Protein AF-0000000071638349 (afdb_homodimer)

Foldseek 3Di:
DPPDFAAEEEEEFDLFLLTLALSVLVLLVVQVVPYQYEYEAAPLLVVLLVVLVVVVPDPPDPDDQQVLVVVVVGRYHYYYWHLQDDSPDDCQQVVLVSLVSLQPPNVVRVLVVLVVQQVDPVVHHAAYEYELQSLCQLVSCVVSVHAYEYEYSFDLVLVQCLLVVVVCVVVQCAQHPVNDQDWDCPRFLDRIDTSLLHFFLRNDNDCPGSVNVSSNSSNVSSLSHQEYEYAAFCVLRVGSQVRVCVRHHYFDQDDSHFDPLPPDDGSGRSDSHHADDCVVLLVVADFLQEEEEEEGDRDADALVQVQQLLLLVLVLLTAYEHQAAQCNHHPVGGDDHDPCSVVRCPSRYHYHNHHDVSNVLLRRNHNAYEYLQRRVNVLSCLQNLHAYAHNHDGGNSSNSCCSCCPNLNLYHYQDPDPPRGSNSSSVVVNQSSDPVNPPVNSVSSVVSNVSNVQLPDDVHRSVVSVVVVVVVSVVVSVVSD/DPPDFAAEEEEEFDLFLLTLALSVLVLLVVQVVPYQYEYEAAPLLVVLLVVLVPVPPDPPDPDDQQVLVVVVPGRYHYYYWHLQDDSPDDCQQVVLVSLVSLQPPNVVRVLVVLVVQQVDPVVHHAAYEYELQSLCQLVSCVVSVHAYEYEYSFDLVLVQCLLVVVVCVVVQCAQHPVNDQDWDCPRFLDRIDTSLLHFFLRNDNDCPGSSNVSSNSSNVSVLSHQEYEYAAFCVLRVGSQVRVCVRHHYFDQDDSHFDPLPPDDGSGRSDSHHADDCPVLLVVADFLQEEEEEEGDRDADALVQVQLLLLLVLVLLTAYEHQAAQCNHHPVGGDDHDPCSVVRCPSRYHYHNHHDVLNVLLRRNHNAYEYLQRRVVVLSCLQNLHAYAHNHDGGNSSNSCCSCCPNLNLYHYQDPDPPRGSNSSSVVVNQSSDPVNPPVNSVSSVVSNVSNVQLPDDVHRSVVSVVVVVVVSVVVSVVSD

Solvent-accessible surface area (backbone atoms only — not comparable to full-atom values): 50789 Å² total; per-residue (Å²): 128,86,77,75,72,54,55,17,35,40,37,43,43,53,92,42,66,81,40,33,43,41,45,52,33,45,50,53,54,45,21,73,72,54,26,35,31,39,38,36,37,36,47,57,47,49,49,30,31,47,54,31,59,27,86,72,54,78,92,83,58,90,78,63,64,43,53,51,36,37,73,73,70,34,47,54,42,83,47,70,40,60,53,30,61,50,81,83,57,59,52,77,76,38,41,66,46,42,48,50,19,47,66,47,24,18,52,55,39,49,49,53,51,52,52,53,39,60,74,64,41,81,61,51,66,46,30,37,35,31,42,50,77,65,52,51,62,54,63,52,18,57,74,69,74,30,48,31,32,30,34,35,72,46,54,55,62,60,50,47,52,45,60,42,40,64,58,35,34,77,70,23,49,25,86,38,93,75,54,53,74,62,74,44,62,79,53,75,44,43,79,66,48,47,52,85,37,38,37,44,74,54,63,43,86,72,61,84,44,60,66,44,50,47,52,54,38,19,26,56,42,62,73,60,38,65,30,34,42,29,45,28,47,51,86,82,45,44,50,30,46,53,45,46,43,74,77,38,55,60,31,35,46,13,79,60,58,61,78,39,85,58,100,55,76,75,46,52,84,58,51,57,55,54,61,49,84,59,60,74,66,44,68,77,44,57,74,33,48,25,35,38,34,41,56,78,90,73,67,52,41,60,60,70,57,53,51,23,46,53,50,3,48,61,69,46,70,55,30,32,39,36,44,54,41,53,43,39,48,28,78,87,47,69,61,75,79,63,88,64,47,73,73,65,44,60,92,39,48,47,82,41,62,36,58,52,59,65,67,50,64,65,32,65,22,42,29,29,33,41,31,26,37,48,57,68,58,48,55,52,28,38,70,61,62,42,44,35,35,36,50,51,80,57,42,60,10,33,34,42,38,41,44,34,39,70,70,58,35,40,34,40,70,51,64,89,56,92,75,76,42,31,65,48,38,16,50,46,49,47,47,59,52,33,92,74,37,52,65,60,38,54,49,34,32,52,54,54,26,48,53,55,52,47,20,70,33,93,81,8,58,16,49,47,32,47,54,48,47,53,53,51,49,53,53,53,54,58,66,76,97,128,85,77,75,73,52,53,17,35,39,37,43,44,54,90,41,66,79,40,35,42,41,46,52,34,46,50,52,53,45,21,73,71,53,25,35,31,39,39,36,38,38,48,57,44,49,50,30,31,48,55,31,61,26,87,74,55,78,93,85,60,88,79,63,62,43,52,51,36,37,73,71,69,34,48,54,41,82,46,70,40,59,54,30,60,52,81,84,57,60,51,77,76,38,40,66,45,40,48,50,20,47,67,47,24,19,52,56,37,49,48,53,52,51,52,53,39,60,76,64,42,81,60,51,65,46,30,36,34,30,44,50,78,64,54,52,62,54,60,54,19,57,75,68,72,29,48,31,32,30,34,38,72,48,53,52,64,59,51,49,52,45,61,44,41,62,59,35,33,77,71,22,50,25,88,39,92,75,56,52,74,61,74,44,62,79,53,76,45,42,78,68,48,47,52,86,38,38,36,44,74,54,62,44,85,74,62,85,44,60,65,44,50,48,50,54,38,18,27,56,43,62,75,61,38,66,32,33,42,28,44,27,47,52,86,82,44,46,50,31,46,53,45,46,42,74,76,37,55,62,31,35,45,11,77,59,57,62,78,38,87,57,99,54,77,76,46,50,83,59,49,56,54,54,61,48,85,60,61,73,66,44,69,75,46,56,74,34,48,25,34,39,35,42,58,76,91,71,66,52,40,59,61,69,58,54,50,23,47,53,50,4,47,60,70,46,69,56,30,31,39,35,44,55,42,52,44,38,48,27,78,88,48,71,59,75,80,62,89,63,48,75,73,67,44,60,93,38,48,47,82,40,61,37,58,53,60,65,68,51,64,64,34,65,24,43,29,27,34,39,30,26,35,47,57,68,58,48,54,51,28,39,70,61,61,41,43,35,36,37,50,52,79,58,44,60,9,33,33,42,40,42,43,34,39,70,69,59,36,41,34,40,71,50,63,89,55,91,75,74,42,30,65,49,39,16,49,48,50,46,47,60,53,33,92,74,36,55,65,61,40,53,51,34,34,51,53,54,26,49,52,55,52,48,21,68,34,93,81,9,60,15,50,46,31,48,53,48,47,54,53,52,49,52,53,52,53,58,65,76,100

Nearest PDB structures (foldseek):
  7zf0-assembly1_A  TM=8.730E-01  e=9.556E-35  Sorghum bicolor
  8i90-assembly2_B  TM=8.788E-01  e=9.556E-35  Nemophila menziesii
  8ind-assembly1_A  TM=8.800E-01  e=4.286E-34  Catharanthus roseus
  8in7-assembly1_A  TM=8.607E-01  e=5.311E-34  Catharanthus roseus
  8inp-assembly1_A  TM=8.626E-01  e=1.132E-30  Iris domestica

Radius of gyration: 33.64 Å; Cα contacts (8 Å, |Δi|>4): 1765; chains: 2; bounding box: 80×102×73 Å

pLDDT: mean 92.4, std 10.19, range [30.52, 98.81]

Structure (mmCIF, N/CA/C/O backbone):
data_AF-0000000071638349-model_v1
#
loop_
_entity.id
_entity.type
_entity.pdbx_description
1 polymer Glycosyltransferase
#
loop_
_atom_site.group_PDB
_atom_site.id
_atom_site.type_symbol
_atom_site.label_atom_id
_atom_site.label_alt_id
_atom_site.label_comp_id
_atom_site.label_asym_id
_atom_site.label_entity_id
_atom_site.label_seq_id
_atom_site.pdbx_PDB_ins_code
_atom_site.Cartn_x
_atom_site.Cartn_y
_atom_site.Cartn_z
_atom_site.occupancy
_atom_site.B_iso_or_equiv
_atom_site.auth_seq_id
_atom_site.auth_comp_id
_atom_site.auth_asym_id
_atom_site.auth_atom_id
_atom_site.pdbx_PDB_model_num
ATOM 1 N N . MET A 1 1 ? -36.312 3.592 33.938 1 31.17 1 MET A N 1
ATOM 2 C CA . MET A 1 1 ? -35.875 4.66 33.031 1 31.17 1 MET A CA 1
ATOM 3 C C . MET A 1 1 ? -34.719 4.191 32.156 1 31.17 1 MET A C 1
ATOM 5 O O . MET A 1 1 ? -33.656 3.795 32.656 1 31.17 1 MET A O 1
ATOM 9 N N . THR A 1 2 ? -34.812 3.586 31.094 1 42.66 2 THR A N 1
ATOM 10 C CA . THR A 1 2 ? -33.844 2.84 30.281 1 42.66 2 THR A CA 1
ATOM 11 C C . THR A 1 2 ? -32.594 3.678 30.016 1 42.66 2 THR A C 1
ATOM 13 O O . THR A 1 2 ? -32.688 4.723 29.359 1 42.66 2 THR A O 1
ATOM 16 N N . THR A 1 3 ? -31.656 3.752 30.797 1 51.25 3 THR A N 1
ATOM 17 C CA . THR A 1 3 ? -30.453 4.578 30.781 1 51.25 3 THR A CA 1
ATOM 18 C C . THR A 1 3 ? -29.75 4.48 29.438 1 51.25 3 THR A C 1
ATOM 20 O O . THR A 1 3 ? -29.344 3.393 29.016 1 51.25 3 THR A O 1
ATOM 23 N N . GLN A 1 4 ? -29.984 5.379 28.641 1 70.31 4 GLN A N 1
ATOM 24 C CA . GLN A 1 4 ? -29.469 5.422 27.281 1 70.31 4 GLN A CA 1
ATOM 25 C C . GLN A 1 4 ? -27.938 5.34 27.266 1 70.31 4 GLN A C 1
ATOM 27 O O . GLN A 1 4 ? -27.266 6.09 27.969 1 70.31 4 GLN A O 1
ATOM 32 N N . LYS A 1 5 ? -27.344 4.379 26.797 1 82.81 5 LYS A N 1
ATOM 33 C CA . LYS A 1 5 ? -25.906 4.176 26.672 1 82.81 5 LYS A CA 1
ATOM 34 C C . LYS A 1 5 ? -25.234 5.379 26.016 1 82.81 5 LYS A C 1
ATOM 36 O O . LYS A 1 5 ? -25.797 5.992 25.109 1 82.81 5 LYS A O 1
ATOM 41 N N . PRO A 1 6 ? -24.109 5.785 26.578 1 93.44 6 PRO A N 1
ATOM 42 C CA . PRO A 1 6 ? -23.344 6.879 25.953 1 93.44 6 PRO A CA 1
ATOM 43 C C . PRO A 1 6 ? -23 6.598 24.484 1 93.44 6 PRO A C 1
ATOM 45 O O . PRO A 1 6 ? -22.875 5.438 24.094 1 93.44 6 PRO A O 1
ATOM 48 N N . LEU A 1 7 ? -23.047 7.727 23.781 1 96.5 7 LEU A N 1
ATOM 49 C CA . LEU A 1 7 ? -22.531 7.602 22.406 1 96.5 7 LEU A CA 1
ATOM 50 C C . LEU A 1 7 ? -21.062 7.18 22.422 1 96.5 7 LEU A C 1
ATOM 52 O O . LEU A 1 7 ? -20.297 7.586 23.297 1 96.5 7 LEU A O 1
ATOM 56 N N . HIS A 1 8 ? -20.656 6.312 21.516 1 98.38 8 HIS A N 1
ATOM 57 C CA . HIS A 1 8 ? -19.281 5.824 21.391 1 98.38 8 HIS A CA 1
ATOM 58 C C . HIS A 1 8 ? -18.703 6.145 20.031 1 98.38 8 HIS A C 1
ATOM 60 O O . HIS A 1 8 ? -19.125 5.578 19.016 1 98.38 8 HIS A O 1
ATOM 66 N N . ALA A 1 9 ? -17.719 7.051 20.031 1 98.62 9 ALA A N 1
ATOM 67 C CA . ALA A 1 9 ? -17.094 7.473 18.781 1 98.62 9 ALA A CA 1
ATOM 68 C C . ALA A 1 9 ? -15.688 6.883 18.672 1 98.62 9 ALA A C 1
ATOM 70 O O . ALA A 1 9 ? -14.914 6.883 19.625 1 98.62 9 ALA A O 1
ATOM 71 N N . VAL A 1 10 ? -15.398 6.297 17.531 1 98.81 10 VAL A N 1
ATOM 72 C CA . VAL A 1 10 ? -14.016 5.996 17.188 1 98.81 10 VAL A CA 1
ATOM 73 C C . VAL A 1 10 ? -13.422 7.137 16.375 1 98.81 10 VAL A C 1
ATOM 75 O O . VAL A 1 10 ? -14.008 7.555 15.367 1 98.81 10 VAL A O 1
ATOM 78 N N . VAL A 1 11 ? -12.289 7.672 16.797 1 98.75 11 VAL A N 1
ATOM 79 C CA . VAL A 1 11 ? -11.719 8.883 16.219 1 98.75 11 VAL A CA 1
ATOM 80 C C . VAL A 1 11 ? -10.367 8.562 15.586 1 98.75 11 VAL A C 1
ATOM 82 O O . VAL A 1 11 ? -9.477 8.023 16.25 1 98.75 11 VAL A O 1
ATOM 85 N N . PHE A 1 12 ? -10.234 8.898 14.305 1 98.31 12 PHE A N 1
ATOM 86 C CA . PHE A 1 12 ? -8.984 8.664 13.586 1 98.31 12 PHE A CA 1
ATOM 87 C C . PHE A 1 12 ? -8.328 9.984 13.203 1 98.31 12 PHE A C 1
ATOM 89 O O . PHE A 1 12 ? -9.008 10.922 12.773 1 98.31 12 PHE A O 1
ATOM 96 N N . THR A 1 13 ? -7.008 10.039 13.297 1 97 13 THR A N 1
ATOM 97 C CA . THR A 1 13 ? -6.277 11.242 12.898 1 97 13 THR A CA 1
ATOM 98 C C . THR A 1 13 ? -5.168 10.898 11.906 1 97 13 THR A C 1
ATOM 100 O O . THR A 1 13 ? -4.648 9.781 11.914 1 97 13 THR A O 1
ATOM 103 N N . LEU A 1 14 ? -4.848 11.875 11.07 1 95.06 14 LEU A N 1
ATOM 104 C CA . LEU A 1 14 ? -3.715 11.742 10.164 1 95.06 14 LEU A CA 1
ATOM 105 C C . LEU A 1 14 ? -2.395 11.836 10.922 1 95.06 14 LEU A C 1
ATOM 107 O O . LEU A 1 14 ? -2.348 12.375 12.031 1 95.06 14 LEU A O 1
ATOM 111 N N . SER A 1 15 ? -1.363 11.336 10.266 1 92.19 15 SER A N 1
ATOM 112 C CA . SER A 1 15 ? -0.053 11.305 10.906 1 92.19 15 SER A CA 1
ATOM 113 C C . SER A 1 15 ? 0.738 12.578 10.602 1 92.19 15 SER A C 1
ATOM 115 O O . SER A 1 15 ? 1.887 12.508 10.156 1 92.19 15 SER A O 1
ATOM 117 N N . LEU A 1 16 ? 0.143 13.695 10.789 1 93.69 16 LEU A N 1
ATOM 118 C CA . LEU A 1 16 ? 0.745 15.023 10.672 1 93.69 16 LEU A CA 1
ATOM 119 C C . LEU A 1 16 ? 0.463 15.859 11.906 1 93.69 16 LEU A C 1
ATOM 121 O O . LEU A 1 16 ? -0.664 15.875 12.414 1 93.69 16 LEU A O 1
ATOM 125 N N . GLN A 1 17 ? 1.464 16.547 12.352 1 93.44 17 GLN A N 1
ATOM 126 C CA . GLN A 1 17 ? 1.374 17.312 13.594 1 93.44 17 GLN A CA 1
ATOM 127 C C . GLN A 1 17 ? 0.143 18.219 13.594 1 93.44 17 GLN A C 1
ATOM 129 O O . GLN A 1 17 ? -0.57 18.297 14.594 1 93.44 17 GLN A O 1
ATOM 134 N N . GLY A 1 18 ? -0.091 18.844 12.453 1 94 18 GLY A N 1
ATOM 135 C CA . GLY A 1 18 ? -1.185 19.797 12.359 1 94 18 GLY A CA 1
ATOM 136 C C . GLY A 1 18 ? -2.553 19.156 12.438 1 94 18 GLY A C 1
ATOM 137 O O . GLY A 1 18 ? -3.551 19.828 12.711 1 94 18 GLY A O 1
ATOM 138 N N . HIS A 1 19 ? -2.674 17.859 12.25 1 95.88 19 HIS A N 1
ATOM 139 C CA . HIS A 1 19 ? -3.939 17.141 12.305 1 95.88 19 HIS A CA 1
ATOM 140 C C . HIS A 1 19 ? -4.109 16.438 13.648 1 95.88 19 HIS A C 1
ATOM 142 O O . HIS A 1 19 ? -5.23 16.297 14.148 1 95.88 19 HIS A O 1
ATOM 148 N N . VAL A 1 20 ? -3.029 16.078 14.211 1 95.94 20 VAL A N 1
ATOM 149 C CA . VAL A 1 20 ? -3.057 15.352 15.477 1 95.94 20 VAL A CA 1
ATOM 150 C C . VAL A 1 20 ? -3.578 16.266 16.578 1 95.94 20 VAL A C 1
ATOM 152 O O . VAL A 1 20 ? -4.449 15.867 17.359 1 95.94 20 VAL A O 1
ATOM 155 N N . ILE A 1 21 ? -3.096 17.453 16.609 1 94.75 21 ILE A N 1
ATOM 156 C CA . ILE A 1 21 ? -3.387 18.391 17.688 1 94.75 21 ILE A CA 1
ATOM 157 C C . ILE A 1 21 ? -4.895 18.625 17.766 1 94.75 21 ILE A C 1
ATOM 159 O O . ILE A 1 21 ? -5.523 18.312 18.781 1 94.75 21 ILE A O 1
ATOM 163 N N . PRO A 1 22 ? -5.477 19.062 16.703 1 96.62 22 PRO A N 1
ATOM 164 C CA . PRO A 1 22 ? -6.914 19.312 16.828 1 96.62 22 PRO A CA 1
ATOM 165 C C . PRO A 1 22 ? -7.723 18.031 17.031 1 96.62 22 PRO A C 1
ATOM 167 O O . PRO A 1 22 ? -8.773 18.062 17.672 1 96.62 22 PRO A O 1
ATOM 170 N N . SER A 1 23 ? -7.285 16.922 16.547 1 97.44 23 SER A N 1
ATOM 171 C CA . SER A 1 23 ? -8.016 15.672 16.703 1 97.44 23 SER A CA 1
ATOM 172 C C . SER A 1 23 ? -8.07 15.25 18.172 1 97.44 23 SER A C 1
ATOM 174 O O . SER A 1 23 ? -9.102 14.781 18.656 1 97.44 23 SER A O 1
ATOM 176 N N . ILE A 1 24 ? -6.98 15.398 18.844 1 96.5 24 ILE A N 1
ATOM 177 C CA . ILE A 1 24 ? -6.93 15.047 20.266 1 96.5 24 ILE A CA 1
ATOM 178 C C . ILE A 1 24 ? -7.832 15.984 21.062 1 96.5 24 ILE A C 1
ATOM 180 O O . ILE A 1 24 ? -8.594 15.539 21.922 1 96.5 24 ILE A O 1
ATOM 184 N N . HIS A 1 25 ? -7.805 17.234 20.75 1 95.38 25 HIS A N 1
ATOM 185 C CA . HIS A 1 25 ? -8.648 18.188 21.453 1 95.38 25 HIS A CA 1
ATOM 186 C C . HIS A 1 25 ? -10.125 17.938 21.156 1 95.38 25 HIS A C 1
ATOM 188 O O . HIS A 1 25 ? -10.977 18.156 22.031 1 95.38 25 HIS A O 1
ATOM 194 N N . LEU A 1 26 ? -10.383 17.547 19.953 1 97.25 26 LEU A N 1
ATOM 195 C CA . LEU A 1 26 ? -11.758 17.172 19.641 1 97.25 26 LEU A CA 1
ATOM 196 C C . LEU A 1 26 ? -12.211 16 20.5 1 97.25 26 LEU A C 1
ATOM 198 O O . LEU A 1 26 ? -13.32 16.016 21.031 1 97.25 26 LEU A O 1
ATOM 202 N N . ALA A 1 27 ? -11.352 15.016 20.609 1 97.19 27 ALA A N 1
ATOM 203 C CA . ALA A 1 27 ? -11.672 13.844 21.422 1 97.19 27 ALA A CA 1
ATOM 204 C C . ALA A 1 27 ? -11.977 14.242 22.859 1 97.19 27 ALA A C 1
ATOM 206 O O . ALA A 1 27 ? -12.938 13.758 23.469 1 97.19 27 ALA A O 1
ATOM 207 N N . ILE A 1 28 ? -11.172 15.094 23.406 1 95.25 28 ILE A N 1
ATOM 208 C CA . ILE A 1 28 ? -11.352 15.57 24.766 1 95.25 28 ILE A CA 1
ATOM 209 C C . ILE A 1 28 ? -12.688 16.297 24.891 1 95.25 28 ILE A C 1
ATOM 211 O O . ILE A 1 28 ? -13.438 16.078 25.844 1 95.25 28 ILE A O 1
ATOM 215 N N . LYS A 1 29 ? -12.984 17.125 23.938 1 94.69 29 LYS A N 1
ATOM 216 C CA . LYS A 1 29 ? -14.219 17.891 23.953 1 94.69 29 LYS A CA 1
ATOM 217 C C . LYS A 1 29 ? -15.445 16.984 23.875 1 94.69 29 LYS A C 1
ATOM 219 O O . LYS A 1 29 ? -16.406 17.172 24.609 1 94.69 29 LYS A O 1
ATOM 224 N N . LEU A 1 30 ? -15.398 16.016 22.984 1 97 30 LEU A N 1
ATOM 225 C CA . LEU A 1 30 ? -16.5 15.078 22.844 1 97 30 LEU A CA 1
ATOM 226 C C . LEU A 1 30 ? -16.672 14.25 24.109 1 97 30 LEU A C 1
ATOM 228 O O . LEU A 1 30 ? -17.797 14.023 24.562 1 97 30 LEU A O 1
ATOM 232 N N . ALA A 1 31 ? -15.578 13.852 24.656 1 97 31 ALA A N 1
ATOM 233 C CA . ALA A 1 31 ? -15.641 13.094 25.906 1 97 31 ALA A CA 1
ATOM 234 C C . ALA A 1 31 ? -16.25 13.93 27.016 1 97 31 ALA A C 1
ATOM 236 O O . ALA A 1 31 ? -17 13.406 27.859 1 97 31 ALA A O 1
ATOM 237 N N . SER A 1 32 ? -15.961 15.172 27.047 1 93.75 32 SER A N 1
ATOM 238 C CA . SER A 1 32 ? -16.5 16.078 28.047 1 93.75 32 SER A CA 1
ATOM 239 C C . SER A 1 32 ? -18 16.25 27.891 1 93.75 32 SER A C 1
ATOM 241 O O . SER A 1 32 ? -18.688 16.641 28.844 1 93.75 32 SER A O 1
ATOM 243 N N . LYS A 1 33 ? -18.484 15.945 26.75 1 95.12 33 LYS A N 1
ATOM 244 C CA . LYS A 1 33 ? -19.922 16.016 26.484 1 95.12 33 LYS A CA 1
ATOM 245 C C . LYS A 1 33 ? -20.594 14.672 26.734 1 95.12 33 LYS A C 1
ATOM 247 O O . LYS A 1 33 ? -21.766 14.484 26.391 1 95.12 33 LYS A O 1
ATOM 252 N N . GLY A 1 34 ? -19.812 13.703 27.203 1 95.25 34 GLY A N 1
ATOM 253 C CA . GLY A 1 34 ? -20.422 12.445 27.641 1 95.25 34 GLY A CA 1
ATOM 254 C C . GLY A 1 34 ? -20.141 11.297 26.688 1 95.25 34 GLY A C 1
ATOM 255 O O . GLY A 1 34 ? -20.641 10.188 26.891 1 95.25 34 GLY A O 1
ATOM 256 N N . PHE A 1 35 ? -19.328 11.523 25.688 1 97.62 35 PHE A N 1
ATOM 257 C CA . PHE A 1 35 ? -18.984 10.453 24.75 1 97.62 35 PHE A CA 1
ATOM 258 C C . PHE A 1 35 ? -18 9.484 25.391 1 97.62 35 PHE A C 1
ATOM 260 O O . PHE A 1 35 ? -17.125 9.883 26.156 1 97.62 35 PHE A O 1
ATOM 267 N N . THR A 1 36 ? -18.156 8.227 25.078 1 98.38 36 THR A N 1
ATOM 268 C CA . THR A 1 36 ? -17.016 7.324 25.078 1 98.38 36 THR A CA 1
ATOM 269 C C . THR A 1 36 ? -16.203 7.473 23.797 1 98.38 36 THR A C 1
ATOM 271 O O . THR A 1 36 ? -16.766 7.48 22.688 1 98.38 36 THR A O 1
ATOM 274 N N . ILE A 1 37 ? -14.922 7.625 23.969 1 98.62 37 ILE A N 1
ATOM 275 C CA . ILE A 1 37 ? -14.086 7.809 22.797 1 98.62 37 ILE A CA 1
ATOM 276 C C . ILE A 1 37 ? -13.07 6.672 22.703 1 98.62 37 ILE A C 1
ATOM 278 O O . ILE A 1 37 ? -12.445 6.301 23.688 1 98.62 37 ILE A O 1
ATOM 282 N N . THR A 1 38 ? -12.977 6.059 21.594 1 98.62 38 THR A N 1
ATOM 283 C CA . THR A 1 38 ? -11.781 5.297 21.234 1 98.62 38 THR A CA 1
ATOM 284 C C . THR A 1 38 ? -10.922 6.066 20.25 1 98.62 38 THR A C 1
ATOM 286 O O . THR A 1 38 ? -11.273 6.168 19.062 1 98.62 38 THR A O 1
ATOM 289 N N . PHE A 1 39 ? -9.891 6.629 20.766 1 98.5 39 PHE A N 1
ATOM 290 C CA . PHE A 1 39 ? -8.984 7.383 19.922 1 98.5 39 PHE A CA 1
ATOM 291 C C . PHE A 1 39 ? -7.949 6.461 19.281 1 98.5 39 PHE A C 1
ATOM 293 O O . PHE A 1 39 ? -7.312 5.664 19.969 1 98.5 39 PHE A O 1
ATOM 300 N N . VAL A 1 40 ? -7.812 6.605 17.984 1 98.06 40 VAL A N 1
ATOM 301 C CA . VAL A 1 40 ? -6.906 5.719 17.25 1 98.06 40 VAL A CA 1
ATOM 302 C C . VAL A 1 40 ? -5.801 6.539 16.594 1 98.06 40 VAL A C 1
ATOM 304 O O . VAL A 1 40 ? -6.062 7.336 15.688 1 98.06 40 VAL A O 1
ATOM 307 N N . ASN A 1 41 ? -4.578 6.332 17.031 1 97.12 41 ASN A N 1
ATOM 308 C CA . ASN A 1 41 ? -3.389 6.848 16.359 1 97.12 41 ASN A CA 1
ATOM 309 C C . ASN A 1 41 ? -2.754 5.793 15.461 1 97.12 41 ASN A C 1
ATOM 311 O O . ASN A 1 41 ? -2.93 4.594 15.68 1 97.12 41 ASN A O 1
ATOM 315 N N . THR A 1 42 ? -2.066 6.285 14.453 1 96.69 42 THR A N 1
ATOM 316 C CA . THR A 1 42 ? -1.188 5.344 13.766 1 96.69 42 THR A CA 1
ATOM 317 C C . THR A 1 42 ? -0.048 4.902 14.68 1 96.69 42 THR A C 1
ATOM 319 O O . THR A 1 42 ? 0.299 5.609 15.633 1 96.69 42 THR A O 1
ATOM 322 N N . GLU A 1 43 ? 0.506 3.809 14.398 1 96.62 43 GLU A N 1
ATOM 323 C CA . GLU A 1 43 ? 1.651 3.32 15.156 1 96.62 43 GLU A CA 1
ATOM 324 C C . GLU A 1 43 ? 2.816 4.305 15.094 1 96.62 43 GLU A C 1
ATOM 326 O O . GLU A 1 43 ? 3.547 4.473 16.078 1 96.62 43 GLU A O 1
ATOM 331 N N . VAL A 1 44 ? 2.949 4.957 14.016 1 95.5 44 VAL A N 1
ATOM 332 C CA . VAL A 1 44 ? 4.055 5.898 13.844 1 95.5 44 VAL A CA 1
ATOM 333 C C . VAL A 1 44 ? 3.818 7.133 14.711 1 95.5 44 VAL A C 1
ATOM 335 O O . VAL A 1 44 ? 4.75 7.645 15.336 1 95.5 44 VAL A O 1
ATOM 338 N N . ASN A 1 45 ? 2.572 7.617 14.711 1 95.5 45 ASN A N 1
ATOM 339 C CA . ASN A 1 45 ? 2.246 8.719 15.609 1 95.5 45 ASN A CA 1
ATOM 340 C C . ASN A 1 45 ? 2.533 8.367 17.062 1 95.5 45 ASN A C 1
ATOM 342 O O . ASN A 1 45 ? 3.119 9.164 17.797 1 95.5 45 ASN A O 1
ATOM 346 N N . HIS A 1 46 ? 2.064 7.223 17.469 1 96.19 46 HIS A N 1
ATOM 347 C CA . HIS A 1 46 ? 2.287 6.773 18.828 1 96.19 46 HIS A CA 1
ATOM 348 C C . HIS A 1 46 ? 3.775 6.723 19.156 1 96.19 46 HIS A C 1
ATOM 350 O O . HIS A 1 46 ? 4.199 7.199 20.219 1 96.19 46 HIS A O 1
ATOM 356 N N . ARG A 1 47 ? 4.539 6.129 18.25 1 94.25 47 ARG A N 1
ATOM 357 C CA . ARG A 1 47 ? 5.984 6.047 18.438 1 94.25 47 ARG A CA 1
ATOM 358 C C . ARG A 1 47 ? 6.598 7.438 18.578 1 94.25 47 ARG A C 1
ATOM 360 O O . ARG A 1 47 ? 7.406 7.68 19.484 1 94.25 47 ARG A O 1
ATOM 367 N N . ASP A 1 48 ? 6.227 8.336 17.719 1 93.56 48 ASP A N 1
ATOM 368 C CA . ASP A 1 48 ? 6.816 9.672 17.703 1 93.56 48 ASP A CA 1
ATOM 369 C C . ASP A 1 48 ? 6.434 10.445 18.969 1 93.56 48 ASP A C 1
ATOM 371 O O . ASP A 1 48 ? 7.273 11.133 19.562 1 93.56 48 ASP A O 1
ATOM 375 N N . ILE A 1 49 ? 5.188 10.344 19.406 1 94.38 49 ILE A N 1
ATOM 376 C CA . ILE A 1 49 ? 4.73 11.023 20.609 1 94.38 49 ILE A CA 1
ATOM 377 C C . ILE A 1 49 ? 5.461 10.453 21.828 1 94.38 49 ILE A C 1
ATOM 379 O O . ILE A 1 49 ? 5.969 11.203 22.656 1 94.38 49 ILE A O 1
ATOM 383 N N . THR A 1 50 ? 5.531 9.148 21.859 1 93.5 50 THR A N 1
ATOM 384 C CA . THR A 1 50 ? 6.148 8.5 23.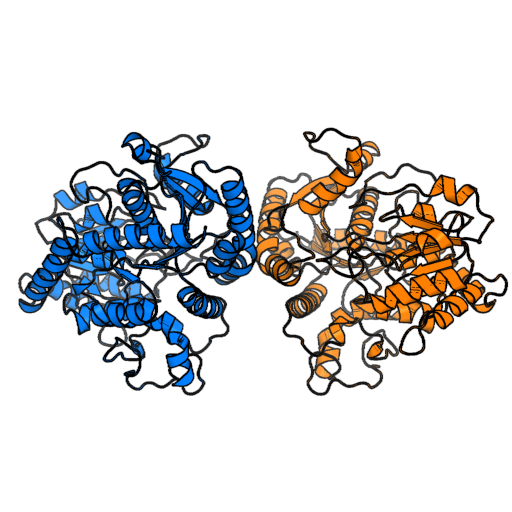016 1 93.5 50 THR A CA 1
ATOM 385 C C . THR A 1 50 ? 7.645 8.805 23.062 1 93.5 50 THR A C 1
ATOM 387 O O . THR A 1 50 ? 8.195 9.047 24.141 1 93.5 50 THR A O 1
ATOM 390 N N . LYS A 1 51 ? 8.281 8.789 21.953 1 91.12 51 LYS A N 1
ATOM 391 C CA . LYS A 1 51 ? 9.703 9.133 21.906 1 91.12 51 LYS A CA 1
ATOM 392 C C . LYS A 1 51 ? 9.938 10.578 22.328 1 91.12 51 LYS A C 1
ATOM 394 O O . LYS A 1 51 ? 10.961 10.898 22.922 1 91.12 51 LYS A O 1
ATOM 399 N N . SER A 1 52 ? 8.984 11.406 21.953 1 90.69 52 SER A N 1
ATOM 400 C CA . SER A 1 52 ? 9.125 12.82 22.281 1 90.69 52 SER A CA 1
ATOM 401 C C . SER A 1 52 ? 9.039 13.047 23.781 1 90.69 52 SER A C 1
ATOM 403 O O . SER A 1 52 ? 9.578 14.023 24.312 1 90.69 52 SER A O 1
ATOM 405 N N . LEU A 1 53 ? 8.336 12.102 24.516 1 84.25 53 LEU A N 1
ATOM 406 C CA . LEU A 1 53 ? 8.18 12.188 25.969 1 84.25 53 LEU A CA 1
ATOM 407 C C . LEU A 1 53 ? 9.406 11.625 26.672 1 84.25 53 LEU A C 1
ATOM 409 O O . LEU A 1 53 ? 9.727 12.047 27.797 1 84.25 53 LEU A O 1
ATOM 413 N N . CYS A 1 54 ? 9.742 10.211 26.188 1 66.69 54 CYS A N 1
ATOM 414 C CA . CYS A 1 54 ? 10.734 9.375 26.859 1 66.69 54 CYS A CA 1
ATOM 415 C C . CYS A 1 54 ? 12.117 10.023 26.812 1 66.69 54 CYS A C 1
ATOM 417 O O . CYS A 1 54 ? 13.07 9.492 27.375 1 66.69 54 CYS A O 1
ATOM 419 N N . ARG A 1 55 ? 12.484 10.914 25.906 1 54.28 55 ARG A N 1
ATOM 420 C CA . ARG A 1 55 ? 13.781 11.352 26.406 1 54.28 55 ARG A CA 1
ATOM 421 C C . ARG A 1 55 ? 13.82 11.328 27.922 1 54.28 55 ARG A C 1
ATOM 423 O O . ARG A 1 55 ? 14.898 11.367 28.531 1 54.28 55 ARG A O 1
ATOM 430 N N . LYS A 1 56 ? 12.555 11.102 28.578 1 48.19 56 LYS A N 1
ATOM 431 C CA . LYS A 1 56 ? 12.672 10.93 30.016 1 48.19 56 LYS A CA 1
ATOM 432 C C . LYS A 1 56 ? 12.383 9.492 30.438 1 48.19 56 LYS A C 1
ATOM 434 O O . LYS A 1 56 ? 12.68 9.094 31.562 1 48.19 56 LYS A O 1
ATOM 439 N N . THR A 1 57 ? 11.336 8.672 29.75 1 49.66 57 THR A N 1
ATOM 440 C CA . THR A 1 57 ? 10.859 7.418 30.312 1 49.66 57 THR A CA 1
ATOM 441 C C . THR A 1 57 ? 11.484 6.227 29.594 1 49.66 57 THR A C 1
ATOM 443 O O . THR A 1 57 ? 11.906 6.344 28.438 1 49.66 57 THR A O 1
ATOM 446 N N . SER A 1 58 ? 11.695 5.047 30.188 1 45.75 58 SER A N 1
ATOM 447 C CA . SER A 1 58 ? 12.359 3.809 29.797 1 45.75 58 SER A CA 1
ATOM 448 C C . SER A 1 58 ? 11.617 3.125 28.656 1 45.75 58 SER A C 1
ATOM 450 O O . SER A 1 58 ? 10.398 3.242 28.547 1 45.75 58 SER A O 1
ATOM 452 N N . GLN A 1 59 ? 12.125 2.533 27.531 1 47.94 59 GLN A N 1
ATOM 453 C CA . GLN A 1 59 ? 11.867 1.974 26.203 1 47.94 59 GLN A CA 1
ATOM 454 C C . GLN A 1 59 ? 10.703 0.987 26.234 1 47.94 59 GLN A C 1
ATOM 456 O O . GLN A 1 59 ? 9.992 0.819 25.25 1 47.94 59 GLN A O 1
ATOM 461 N N . ASN A 1 60 ? 10.469 0.172 27.328 1 46.5 60 ASN A N 1
ATOM 462 C CA . ASN A 1 60 ? 9.656 -1.039 27.359 1 46.5 60 ASN A CA 1
ATOM 463 C C . ASN A 1 60 ? 8.211 -0.732 27.75 1 46.5 60 ASN A C 1
ATOM 465 O O . ASN A 1 60 ? 7.375 -1.637 27.828 1 46.5 60 ASN A O 1
ATOM 469 N N . ASP A 1 61 ? 7.797 0.457 28.047 1 54.75 61 ASP A N 1
ATOM 470 C CA . ASP A 1 61 ? 6.48 0.597 28.656 1 54.75 61 ASP A CA 1
ATOM 471 C C . ASP A 1 61 ? 5.422 0.951 27.609 1 54.75 61 ASP A C 1
ATOM 473 O O . ASP A 1 61 ? 5.656 1.794 26.75 1 54.75 61 ASP A O 1
ATOM 477 N N . VAL A 1 62 ? 4.445 0.116 27.547 1 66.94 62 VAL A N 1
ATOM 478 C CA . VAL A 1 62 ? 3.234 0.48 26.812 1 66.94 62 VAL A CA 1
ATOM 479 C C . VAL A 1 62 ? 2.738 1.844 27.297 1 66.94 62 VAL A C 1
ATOM 481 O O . VAL A 1 62 ? 2.328 1.994 28.453 1 66.94 62 VAL A O 1
ATOM 484 N N . VAL A 1 63 ? 3.084 2.928 26.594 1 83.69 63 VAL A N 1
ATOM 485 C CA . VAL A 1 63 ? 2.697 4.289 26.953 1 83.69 63 VAL A CA 1
ATOM 486 C C . VAL A 1 63 ? 1.273 4.562 26.469 1 83.69 63 VAL A C 1
ATOM 488 O O . VAL A 1 63 ? 0.963 4.391 25.297 1 83.69 63 VAL A O 1
ATOM 491 N N . ASP A 1 64 ? 0.425 4.801 27.438 1 90.88 64 ASP A N 1
ATOM 492 C CA . ASP A 1 64 ? -0.926 5.27 27.141 1 90.88 64 ASP A CA 1
ATOM 493 C C . ASP A 1 64 ? -1.013 6.793 27.25 1 90.88 64 ASP A C 1
ATOM 495 O O . ASP A 1 64 ? -1.093 7.348 28.344 1 90.88 64 ASP A O 1
ATOM 499 N N . ILE A 1 65 ? -1.139 7.438 26.156 1 92.62 65 ILE A N 1
ATOM 500 C CA . ILE A 1 65 ? -1.018 8.891 26.109 1 92.62 65 ILE A CA 1
ATOM 501 C C . ILE A 1 65 ? -2.311 9.531 26.609 1 92.62 65 ILE A C 1
ATOM 503 O O . ILE A 1 65 ? -2.359 10.742 26.844 1 92.62 65 ILE A O 1
ATOM 507 N N . PHE A 1 66 ? -3.309 8.75 26.875 1 94.75 66 PHE A N 1
ATOM 508 C CA . PHE A 1 66 ? -4.578 9.305 27.328 1 94.75 66 PHE A CA 1
ATOM 509 C C . PHE A 1 66 ? -4.816 8.992 28.797 1 94.75 66 PHE A C 1
ATOM 511 O O . PHE A 1 66 ? -5.918 9.203 29.312 1 94.75 66 PHE A O 1
ATOM 518 N N . SER A 1 67 ? -3.852 8.461 29.516 1 92.44 67 SER A N 1
ATOM 519 C CA . SER A 1 67 ? -3.994 8.141 30.938 1 92.44 67 SER A CA 1
ATOM 520 C C . SER A 1 67 ? -4.383 9.375 31.734 1 92.44 67 SER A C 1
ATOM 522 O O . SER A 1 67 ? -5.223 9.297 32.625 1 92.44 67 SER A O 1
ATOM 524 N N . GLY A 1 68 ? -3.762 10.508 31.406 1 90.56 68 GLY A N 1
ATOM 525 C CA . GLY A 1 68 ? -4.098 11.75 32.094 1 90.56 68 GLY A CA 1
ATOM 526 C C . GLY A 1 68 ? -5.547 12.156 31.906 1 90.56 68 GLY A C 1
ATOM 527 O O . GLY A 1 68 ? -6.195 12.609 32.844 1 90.56 68 GLY A O 1
ATOM 528 N N . ALA A 1 69 ? -6.016 12.023 30.719 1 93.25 69 ALA A N 1
ATOM 529 C CA . ALA A 1 69 ? -7.406 12.359 30.438 1 93.25 69 ALA A CA 1
ATOM 530 C C . ALA A 1 69 ? -8.367 11.453 31.203 1 93.25 69 ALA A C 1
ATOM 532 O O . ALA A 1 69 ? -9.398 11.914 31.688 1 93.25 69 ALA A O 1
ATOM 533 N N . ARG A 1 70 ? -8.039 10.234 31.328 1 94.44 70 ARG A N 1
ATOM 534 C CA . ARG A 1 70 ? -8.875 9.289 32.062 1 94.44 70 ARG A CA 1
ATOM 535 C C . ARG A 1 70 ? -8.867 9.602 33.562 1 94.44 70 ARG A C 1
ATOM 537 O O . ARG A 1 70 ? -9.898 9.484 34.219 1 94.44 70 ARG A O 1
ATOM 544 N N . GLU A 1 71 ? -7.785 9.938 34 1 93.12 71 GLU A N 1
ATOM 545 C CA . GLU A 1 71 ? -7.684 10.336 35.406 1 93.12 71 GLU A CA 1
ATOM 546 C C . GLU A 1 71 ? -8.539 11.562 35.688 1 93.12 71 GLU A C 1
ATOM 548 O O . GLU A 1 71 ? -9.047 11.727 36.812 1 93.12 71 GLU A O 1
ATOM 553 N N . ALA A 1 72 ? -8.664 12.344 34.688 1 92.81 72 ALA A N 1
ATOM 554 C CA . ALA A 1 72 ? -9.469 13.555 34.812 1 92.81 72 ALA A CA 1
ATOM 555 C C . ALA A 1 72 ? -10.961 13.234 34.688 1 92.81 72 ALA A C 1
ATOM 557 O O . ALA A 1 72 ? -11.797 14.133 34.75 1 92.81 72 ALA A O 1
ATOM 558 N N . GLY A 1 73 ? -11.281 11.984 34.438 1 94.94 73 GLY A N 1
ATOM 559 C CA . GLY A 1 73 ? -12.672 11.562 34.469 1 94.94 73 GLY A CA 1
ATOM 560 C C . GLY A 1 73 ? -13.266 11.391 33.062 1 94.94 73 GLY A C 1
ATOM 561 O O . GLY A 1 73 ? -14.461 11.148 32.938 1 94.94 73 GLY A O 1
ATOM 562 N N . LEU A 1 74 ? -12.43 11.508 32.062 1 96.38 74 LEU A N 1
ATOM 563 C CA . LEU A 1 74 ? -12.914 11.359 30.688 1 96.38 74 LEU A CA 1
ATOM 564 C C . LEU A 1 74 ? -12.812 9.906 30.234 1 96.38 74 LEU A C 1
ATOM 566 O O . LEU A 1 74 ? -11.844 9.219 30.562 1 96.38 74 LEU A O 1
ATOM 570 N N . ASP A 1 75 ? -13.805 9.453 29.547 1 97.5 75 ASP A N 1
ATOM 571 C CA . ASP A 1 75 ? -13.781 8.094 29.016 1 97.5 75 ASP A CA 1
ATOM 572 C C . ASP A 1 75 ? -13.156 8.062 27.625 1 97.5 75 ASP A C 1
ATOM 574 O O . ASP A 1 75 ? -13.875 8.008 26.609 1 97.5 75 ASP A O 1
ATOM 578 N N . ILE A 1 76 ? -11.875 8.07 27.547 1 97.81 76 ILE A N 1
ATOM 579 C CA . ILE A 1 76 ? -11.133 8.008 26.281 1 97.81 76 ILE A CA 1
ATOM 580 C C . ILE A 1 76 ? -10.227 6.785 26.281 1 97.81 76 ILE A C 1
ATOM 582 O O . ILE A 1 76 ? -9.32 6.676 27.109 1 97.81 76 ILE A O 1
ATOM 586 N N . ARG A 1 77 ? -10.508 5.969 25.438 1 97.75 77 ARG A N 1
ATOM 587 C CA . ARG A 1 77 ? -9.719 4.766 25.203 1 97.75 77 ARG A CA 1
ATOM 588 C C . ARG A 1 77 ? -8.727 4.973 24.078 1 97.75 77 ARG A C 1
ATOM 590 O O . ARG A 1 77 ? -8.859 5.914 23.281 1 97.75 77 ARG A O 1
ATOM 597 N N . TYR A 1 78 ? -7.703 4.066 24.078 1 97.5 78 TYR A N 1
ATOM 598 C CA . TYR A 1 78 ? -6.602 4.336 23.156 1 97.5 78 TYR A CA 1
ATOM 599 C C . TYR A 1 78 ? -6.207 3.078 22.391 1 97.5 78 TYR A C 1
ATOM 601 O O . TYR A 1 78 ? -6.023 2.016 22.984 1 97.5 78 TYR A O 1
ATOM 609 N N . ARG A 1 79 ? -6.211 3.186 21.078 1 97.06 79 ARG A N 1
ATOM 610 C CA . ARG A 1 79 ? -5.73 2.129 20.188 1 97.06 79 ARG A CA 1
ATOM 611 C C . ARG A 1 79 ? -4.75 2.682 19.172 1 97.06 79 ARG A C 1
ATOM 613 O O . ARG A 1 79 ? -4.711 3.891 18.922 1 97.06 79 ARG A O 1
ATOM 620 N N . THR A 1 80 ? -3.9 1.834 18.672 1 97.38 80 THR A N 1
ATOM 621 C CA . THR A 1 80 ? -3.037 2.176 17.547 1 97.38 80 THR A CA 1
ATOM 622 C C . THR A 1 80 ? -3.348 1.296 16.344 1 97.38 80 THR A C 1
ATOM 624 O O . THR A 1 80 ? -3.934 0.221 16.484 1 97.38 80 THR A O 1
ATOM 627 N N . VAL A 1 81 ? -3.047 1.801 15.188 1 97.94 81 VAL A N 1
ATOM 628 C CA . VAL A 1 81 ? -3.281 1.056 13.953 1 97.94 81 VAL A CA 1
ATOM 629 C C . VAL A 1 81 ? -2.088 1.223 13.016 1 97.94 81 VAL A C 1
ATOM 631 O O . VAL A 1 81 ? -1.464 2.285 12.977 1 97.94 81 VAL A O 1
ATOM 634 N N . SER A 1 82 ? -1.729 0.169 12.305 1 97.69 82 SER A N 1
ATOM 635 C CA . SER A 1 82 ? -0.676 0.235 11.297 1 97.69 82 SER A CA 1
ATOM 636 C C . SER A 1 82 ? -1.161 0.939 10.031 1 97.69 82 SER A C 1
ATOM 638 O O . SER A 1 82 ? -2.314 0.778 9.633 1 97.69 82 SER A O 1
ATOM 640 N N . ASP A 1 83 ? -0.279 1.697 9.477 1 97.06 83 ASP A N 1
ATOM 641 C CA . ASP A 1 83 ? -0.623 2.264 8.172 1 97.06 83 ASP A CA 1
ATOM 642 C C . ASP A 1 83 ? -0.124 1.374 7.039 1 97.06 83 ASP A C 1
ATOM 644 O O . ASP A 1 83 ? -0.202 1.752 5.867 1 97.06 83 ASP A O 1
ATOM 648 N N . GLY A 1 84 ? 0.425 0.268 7.379 1 97.94 84 GLY A N 1
ATOM 649 C CA . GLY A 1 84 ? 0.849 -0.712 6.391 1 97.94 84 GLY A CA 1
ATOM 650 C C . GLY A 1 84 ? 2.348 -0.715 6.156 1 97.94 84 GLY A C 1
ATOM 651 O O . GLY A 1 84 ? 2.898 -1.689 5.641 1 97.94 84 GLY A O 1
ATOM 652 N N . PHE A 1 85 ? 3.092 0.336 6.488 1 98.31 85 PHE A N 1
ATOM 653 C CA . PHE A 1 85 ? 4.531 0.447 6.281 1 98.31 85 PHE A CA 1
ATOM 654 C C . PHE A 1 85 ? 5.289 0.097 7.559 1 98.31 85 PHE A C 1
ATOM 656 O O . PHE A 1 85 ? 4.742 0.197 8.656 1 98.31 85 PHE A O 1
ATOM 663 N N . PRO A 1 86 ? 6.555 -0.306 7.391 1 97.38 86 PRO A N 1
ATOM 664 C CA . PRO A 1 86 ? 7.387 -0.425 8.586 1 97.38 86 PRO A CA 1
ATOM 665 C C . PRO A 1 86 ? 7.531 0.896 9.344 1 97.38 86 PRO A C 1
ATOM 667 O O . PRO A 1 86 ? 7.527 1.965 8.727 1 97.38 86 PRO A O 1
ATOM 670 N N . ILE A 1 87 ? 7.66 0.785 10.641 1 95.62 87 ILE A N 1
ATOM 671 C CA . ILE A 1 87 ? 7.812 1.97 11.477 1 95.62 87 ILE A CA 1
ATOM 672 C C . ILE A 1 87 ? 9.031 2.766 11.023 1 95.62 87 ILE A C 1
ATOM 674 O O . ILE A 1 87 ? 9.031 3.998 11.07 1 95.62 87 ILE A O 1
ATOM 678 N N . SER A 1 88 ? 10.062 2.086 10.492 1 94.31 88 SER A N 1
ATOM 679 C CA . SER A 1 88 ? 11.328 2.711 10.133 1 94.31 88 SER A CA 1
ATOM 680 C C . SER A 1 88 ? 11.25 3.371 8.758 1 94.31 88 SER A C 1
ATOM 682 O O . SER A 1 88 ? 12.141 4.133 8.375 1 94.31 88 SER A O 1
ATOM 684 N N . PHE A 1 89 ? 10.227 3.084 8.031 1 96.38 89 PHE A N 1
ATOM 685 C CA . PHE A 1 89 ? 10.062 3.656 6.699 1 96.38 89 PHE A CA 1
ATOM 686 C C . PHE A 1 89 ? 9.938 5.172 6.773 1 96.38 89 PHE A C 1
ATOM 688 O O . PHE A 1 89 ? 9.156 5.699 7.57 1 96.38 89 PHE A O 1
ATOM 695 N N . ASP A 1 90 ? 10.711 5.941 6 1 93.75 90 ASP A N 1
ATOM 696 C CA . ASP A 1 90 ? 10.656 7.398 5.98 1 93.75 90 ASP A CA 1
ATOM 697 C C . ASP A 1 90 ? 9.523 7.891 5.086 1 93.75 90 ASP A C 1
ATOM 699 O O . ASP A 1 90 ? 9.695 8.031 3.873 1 93.75 90 ASP A O 1
ATOM 703 N N . ARG A 1 91 ? 8.492 8.258 5.648 1 94.44 91 ARG A N 1
ATOM 704 C CA . ARG A 1 91 ? 7.266 8.633 4.945 1 94.44 91 ARG A CA 1
ATOM 705 C C . ARG A 1 91 ? 7.418 9.984 4.258 1 94.44 91 ARG A C 1
ATOM 707 O O . ARG A 1 91 ? 6.809 10.227 3.213 1 94.44 91 ARG A O 1
ATOM 714 N N . LYS A 1 92 ? 8.234 10.859 4.762 1 91 92 LYS A N 1
ATOM 715 C CA . LYS A 1 92 ? 8.438 12.18 4.164 1 91 92 LYS A CA 1
ATOM 716 C C . LYS A 1 92 ? 9.289 12.078 2.902 1 91 92 LYS A C 1
ATOM 718 O O . LYS A 1 92 ? 8.945 12.656 1.868 1 91 92 LYS A O 1
ATOM 723 N N . LEU A 1 93 ? 10.414 11.32 3.014 1 91.94 93 LEU A N 1
ATOM 724 C CA . LEU A 1 93 ? 11.32 11.141 1.884 1 91.94 93 LEU A CA 1
ATOM 725 C C . LEU A 1 93 ? 10.625 10.398 0.745 1 91.94 93 LEU A C 1
ATOM 727 O O . LEU A 1 93 ? 10.906 10.656 -0.429 1 91.94 93 LEU A O 1
ATOM 731 N N . ASN A 1 94 ? 9.703 9.469 1.135 1 94.56 94 ASN A N 1
ATOM 732 C CA . ASN A 1 94 ? 9 8.656 0.154 1 94.56 94 ASN A CA 1
ATOM 733 C C . ASN A 1 94 ? 7.508 8.984 0.124 1 94.56 94 ASN A C 1
ATOM 735 O O . ASN A 1 94 ? 6.664 8.086 0.198 1 94.56 94 ASN A O 1
ATOM 739 N N . ASN A 1 95 ? 7.285 10.258 0.011 1 92.94 95 ASN A N 1
ATOM 740 C CA . ASN A 1 95 ? 5.93 10.766 0.178 1 92.94 95 ASN A CA 1
ATOM 741 C C . ASN A 1 95 ? 4.98 10.188 -0.867 1 92.94 95 ASN A C 1
ATOM 743 O O . ASN A 1 95 ? 3.84 9.844 -0.554 1 92.94 95 ASN A O 1
ATOM 747 N N . GLU A 1 96 ? 5.367 10.125 -2.145 1 93.31 96 GLU A N 1
ATOM 748 C CA . GLU A 1 96 ? 4.512 9.586 -3.197 1 93.31 96 GLU A CA 1
ATOM 749 C C . GLU A 1 96 ? 4.156 8.125 -2.93 1 93.31 96 GLU A C 1
ATOM 751 O O . GLU A 1 96 ? 2.996 7.73 -3.059 1 93.31 96 GLU A O 1
ATOM 756 N N . GLN A 1 97 ? 5.203 7.391 -2.602 1 94.69 97 GLN A N 1
ATOM 757 C CA . GLN A 1 97 ? 5 5.988 -2.256 1 94.69 97 GLN A CA 1
ATOM 758 C C . GLN A 1 97 ? 4.098 5.848 -1.033 1 94.69 97 GLN A C 1
ATOM 760 O O . GLN A 1 97 ? 3.219 4.984 -0.999 1 94.69 97 GLN A O 1
ATOM 765 N N . PHE A 1 98 ? 4.289 6.633 -0.083 1 96.38 98 PHE A N 1
ATOM 766 C CA . PHE A 1 98 ? 3.486 6.617 1.135 1 96.38 98 PHE A CA 1
ATOM 767 C C . PHE A 1 98 ? 2.02 6.895 0.822 1 96.38 98 PHE A C 1
ATOM 769 O O . PHE A 1 98 ? 1.13 6.227 1.354 1 96.38 98 PHE A O 1
ATOM 776 N N . LEU A 1 99 ? 1.742 7.836 -0.036 1 96.5 99 LEU A N 1
ATOM 777 C CA . LEU A 1 99 ? 0.37 8.195 -0.373 1 96.5 99 LEU A CA 1
ATOM 778 C C . LEU A 1 99 ? -0.347 7.035 -1.054 1 96.5 99 LEU A C 1
ATOM 780 O O . LEU A 1 99 ? -1.543 6.828 -0.839 1 96.5 99 LEU A O 1
ATOM 784 N N . GLU A 1 100 ? 0.369 6.281 -1.815 1 95.56 100 GLU A N 1
ATOM 785 C CA . GLU A 1 100 ? -0.224 5.098 -2.432 1 95.56 100 GLU A CA 1
ATOM 786 C C . GLU A 1 100 ? -0.622 4.066 -1.377 1 95.56 100 GLU A C 1
ATOM 788 O O . GLU A 1 100 ? -1.698 3.471 -1.458 1 95.56 100 GLU A O 1
ATOM 793 N N . GLY A 1 101 ? 0.242 3.859 -0.39 1 96.44 101 GLY A N 1
ATOM 794 C CA . GLY A 1 101 ? -0.099 2.965 0.706 1 96.44 101 GLY A CA 1
ATOM 795 C C . GLY A 1 101 ? -1.268 3.461 1.536 1 96.44 101 GLY A C 1
ATOM 796 O O . GLY A 1 101 ? -2.096 2.668 1.986 1 96.44 101 GLY A O 1
ATOM 797 N N . HIS A 1 102 ? -1.304 4.781 1.67 1 96.44 102 HIS A N 1
ATOM 798 C CA . HIS A 1 102 ? -2.389 5.414 2.412 1 96.44 102 HIS A CA 1
ATOM 799 C C . HIS A 1 102 ? -3.742 5.094 1.788 1 96.44 102 HIS A C 1
ATOM 801 O O . HIS A 1 102 ? -4.715 4.836 2.502 1 96.44 102 HIS A O 1
ATOM 807 N N . VAL A 1 103 ? -3.797 5.047 0.502 1 95 103 VAL A N 1
ATOM 808 C CA . VAL A 1 103 ? -5.055 4.883 -0.219 1 95 103 VAL A CA 1
ATOM 809 C C . VAL A 1 103 ? -5.395 3.4 -0.344 1 95 103 VAL A C 1
ATOM 811 O O . VAL A 1 103 ? -6.555 3.006 -0.207 1 95 103 VAL A O 1
ATOM 814 N N . HIS A 1 104 ? -4.375 2.578 -0.471 1 95.88 104 HIS A N 1
ATOM 815 C CA . HIS A 1 104 ? -4.672 1.221 -0.915 1 95.88 104 HIS A CA 1
ATOM 816 C C . HIS A 1 104 ? -4.473 0.217 0.216 1 95.88 104 HIS A C 1
ATOM 818 O O . HIS A 1 104 ? -5.035 -0.881 0.183 1 95.88 104 HIS A O 1
ATOM 824 N N . VAL A 1 105 ? -3.666 0.555 1.196 1 98 105 VAL A N 1
ATOM 825 C CA . VAL A 1 105 ? -3.295 -0.46 2.176 1 98 105 VAL A CA 1
ATOM 826 C C . VAL A 1 105 ? -3.83 -0.072 3.553 1 98 105 VAL A C 1
ATOM 828 O O . VAL A 1 105 ? -4.402 -0.905 4.262 1 98 105 VAL A O 1
ATOM 831 N N . PHE A 1 106 ? -3.768 1.185 3.908 1 97.62 106 PHE A N 1
ATOM 832 C CA . PHE A 1 106 ? -4.152 1.687 5.223 1 97.62 106 PHE A CA 1
ATOM 833 C C . PHE A 1 106 ? -5.602 1.344 5.531 1 97.62 106 PHE A C 1
ATOM 835 O O . PHE A 1 106 ? -5.922 0.903 6.637 1 97.62 106 PHE A O 1
ATOM 842 N N . PRO A 1 107 ? -6.559 1.471 4.582 1 97.69 107 PRO A N 1
ATOM 843 C CA . PRO A 1 107 ? -7.965 1.203 4.891 1 97.69 107 PRO A CA 1
ATOM 844 C C . PRO A 1 107 ? -8.203 -0.233 5.352 1 97.69 107 PRO A C 1
ATOM 846 O O . PRO A 1 107 ? -9.117 -0.486 6.145 1 97.69 107 PRO A O 1
ATOM 849 N N . ALA A 1 108 ? -7.383 -1.147 4.852 1 98.25 108 ALA A N 1
ATOM 850 C CA . ALA A 1 108 ? -7.547 -2.539 5.27 1 98.25 108 ALA A CA 1
ATOM 851 C C . ALA A 1 108 ? -7.262 -2.701 6.758 1 98.25 108 ALA A C 1
ATOM 853 O O . ALA A 1 108 ? -7.922 -3.486 7.441 1 98.25 108 ALA A O 1
ATOM 854 N N . HIS A 1 109 ? -6.273 -2.02 7.242 1 98.5 109 HIS A N 1
ATOM 855 C CA . HIS A 1 109 ? -5.941 -2.068 8.664 1 98.5 109 HIS A CA 1
ATOM 856 C C . HIS A 1 109 ? -7.027 -1.403 9.5 1 98.5 109 HIS A C 1
ATOM 858 O O . HIS A 1 109 ? -7.375 -1.898 10.578 1 98.5 109 HIS A O 1
ATOM 864 N N . VAL A 1 110 ? -7.516 -0.297 9.031 1 98.44 110 VAL A N 1
ATOM 865 C CA . VAL A 1 110 ? -8.586 0.403 9.734 1 98.44 110 VAL A CA 1
ATOM 866 C C . VAL A 1 110 ? -9.836 -0.465 9.766 1 98.44 110 VAL A C 1
ATOM 868 O O . VAL A 1 110 ? -10.508 -0.561 10.797 1 98.44 110 VAL A O 1
ATOM 871 N N . ASP A 1 111 ? -10.18 -1.067 8.617 1 98.25 111 ASP A N 1
ATOM 872 C CA . ASP A 1 111 ? -11.336 -1.946 8.531 1 98.25 111 ASP A CA 1
ATOM 873 C C . ASP A 1 111 ? -11.273 -3.053 9.578 1 98.25 111 ASP A C 1
ATOM 875 O O . ASP A 1 111 ? -12.266 -3.33 10.258 1 98.25 111 ASP A O 1
ATOM 879 N N . GLU A 1 112 ? -10.102 -3.686 9.672 1 97.94 112 GLU A N 1
ATOM 880 C CA . GLU A 1 112 ? -9.93 -4.754 10.656 1 97.94 112 GLU A CA 1
ATOM 881 C C . GLU A 1 112 ? -10.117 -4.234 12.078 1 97.94 112 GLU A C 1
ATOM 883 O O . GLU A 1 112 ? -10.781 -4.871 12.891 1 97.94 112 GLU A O 1
ATOM 888 N N . LEU A 1 113 ? -9.539 -3.098 12.383 1 98.25 113 LEU A N 1
ATOM 889 C CA . LEU A 1 113 ? -9.648 -2.512 13.719 1 98.25 113 LEU A CA 1
ATOM 890 C C . LEU A 1 113 ? -11.094 -2.182 14.047 1 98.25 113 LEU A C 1
ATOM 892 O O . LEU A 1 113 ? -11.562 -2.475 15.148 1 98.25 113 LEU A O 1
ATOM 896 N N . VAL A 1 114 ? -11.812 -1.542 13.117 1 98.5 114 VAL A N 1
ATOM 897 C CA . VAL A 1 114 ? -13.195 -1.144 13.352 1 98.5 114 VAL A CA 1
ATOM 898 C C . VAL A 1 114 ? -14.07 -2.385 13.523 1 98.5 114 VAL A C 1
ATOM 900 O O . VAL A 1 114 ? -14.961 -2.414 14.375 1 98.5 114 VAL A O 1
ATOM 903 N N . ARG A 1 115 ? -13.773 -3.406 12.68 1 98 115 ARG A N 1
ATOM 904 C CA . ARG A 1 115 ? -14.492 -4.668 12.836 1 98 115 ARG A CA 1
ATOM 905 C C . ARG A 1 115 ? -14.344 -5.207 14.25 1 98 115 ARG A C 1
ATOM 907 O O . ARG A 1 115 ? -15.336 -5.578 14.883 1 98 115 ARG A O 1
ATOM 914 N N . ASP A 1 116 ? -13.133 -5.23 14.758 1 97.94 116 ASP A N 1
ATOM 915 C CA . ASP A 1 116 ? -12.859 -5.723 16.109 1 97.94 116 ASP A CA 1
ATOM 916 C C . ASP A 1 116 ? -13.594 -4.891 17.156 1 97.94 116 ASP A C 1
ATOM 918 O O . ASP A 1 116 ? -14.133 -5.434 18.109 1 97.94 116 ASP A O 1
ATOM 922 N N . LEU A 1 117 ? -13.602 -3.59 16.953 1 98.19 117 LEU A N 1
ATOM 923 C CA . LEU A 1 117 ? -14.258 -2.689 17.906 1 98.19 117 LEU A CA 1
ATOM 924 C C . LEU A 1 117 ? -15.766 -2.879 17.875 1 98.19 117 LEU A C 1
ATOM 926 O O . LEU A 1 117 ? -16.422 -2.832 18.906 1 98.19 117 LEU A O 1
ATOM 930 N N . VAL A 1 118 ? -16.312 -3.055 16.688 1 97.75 118 VAL A N 1
ATOM 931 C CA . VAL A 1 118 ? -17.75 -3.26 16.562 1 97.75 118 VAL A CA 1
ATOM 932 C C . VAL A 1 118 ? -18.172 -4.535 17.297 1 97.75 118 VAL A C 1
ATOM 934 O O . VAL A 1 118 ? -19.219 -4.578 17.938 1 97.75 118 VAL A O 1
ATOM 937 N N . ASP A 1 119 ? -17.312 -5.516 17.297 1 96.75 119 ASP A N 1
ATOM 938 C CA . ASP A 1 119 ? -17.594 -6.812 17.906 1 96.75 119 ASP A CA 1
ATOM 939 C C . ASP A 1 119 ? -17.422 -6.77 19.422 1 96.75 119 ASP A C 1
ATOM 941 O O . ASP A 1 119 ? -18.078 -7.52 20.141 1 96.75 119 ASP A O 1
ATOM 945 N N . SER A 1 120 ? -16.578 -5.82 19.938 1 96.81 120 SER A N 1
ATOM 946 C CA . SER A 1 120 ? -16.172 -6.004 21.328 1 96.81 120 SER A CA 1
ATOM 947 C C . SER A 1 120 ? -16.469 -4.758 22.156 1 96.81 120 SER A C 1
ATOM 949 O O . SER A 1 120 ? -16.516 -4.82 23.391 1 96.81 120 SER A O 1
ATOM 951 N N . ALA A 1 121 ? -16.656 -3.619 21.547 1 96.19 121 ALA A N 1
ATOM 952 C CA . ALA A 1 121 ? -16.703 -2.361 22.281 1 96.19 121 ALA A CA 1
ATOM 953 C C . ALA A 1 121 ? -17.969 -2.283 23.141 1 96.19 121 ALA A C 1
ATOM 955 O O . ALA A 1 121 ? -19.047 -2.707 22.703 1 96.19 121 ALA A O 1
ATOM 956 N N . ASP A 1 122 ? -17.891 -1.794 24.344 1 96.12 122 ASP A N 1
ATOM 957 C CA . ASP A 1 122 ? -19 -1.49 25.25 1 96.12 122 ASP A CA 1
ATOM 958 C C . ASP A 1 122 ? -18.828 -0.099 25.859 1 96.12 122 ASP A C 1
ATOM 960 O O . ASP A 1 122 ? -17.906 0.143 26.641 1 96.12 122 ASP A O 1
ATOM 964 N N . PRO A 1 123 ? -19.672 0.792 25.656 1 96.94 123 PRO A N 1
ATOM 965 C CA . PRO A 1 123 ? -20.859 0.668 24.812 1 96.94 123 PRO A CA 1
ATOM 966 C C . PRO A 1 123 ? -20.516 0.468 23.344 1 96.94 123 PRO A C 1
ATOM 968 O O . PRO A 1 123 ? -19.359 0.682 22.938 1 96.94 123 PRO A O 1
ATOM 971 N N . PRO A 1 124 ? -21.453 0.047 22.516 1 96.31 124 PRO A N 1
ATOM 972 C CA . PRO A 1 124 ? -21.188 -0.197 21.109 1 96.31 124 PRO A CA 1
ATOM 973 C C . PRO A 1 124 ? -20.844 1.081 20.344 1 96.31 124 PRO A C 1
ATOM 975 O O . PRO A 1 124 ? -21.344 2.158 20.688 1 96.31 124 PRO A O 1
ATOM 978 N N . LEU A 1 125 ? -20.094 0.91 19.328 1 97.5 125 LEU A N 1
ATOM 979 C CA . LEU A 1 125 ? -19.75 2.051 18.484 1 97.5 125 LEU A CA 1
ATOM 980 C C . LEU A 1 125 ? -21 2.641 17.828 1 97.5 125 LEU A C 1
ATOM 982 O O . LEU A 1 125 ? -21.891 1.904 17.391 1 97.5 125 LEU A O 1
ATOM 986 N N . THR A 1 126 ? -21 3.928 17.797 1 97.31 126 THR A N 1
ATOM 987 C CA . THR A 1 126 ? -22.156 4.582 17.203 1 97.31 126 THR A CA 1
ATOM 988 C C . THR A 1 126 ? -21.734 5.453 16.016 1 97.31 126 THR A C 1
ATOM 990 O O . THR A 1 126 ? -22.531 5.676 15.102 1 97.31 126 THR A O 1
ATOM 993 N N . CYS A 1 127 ? -20.531 6 16.031 1 97.56 127 CYS A N 1
ATOM 994 C CA . CYS A 1 127 ? -20.125 6.863 14.922 1 97.56 127 CYS A CA 1
ATOM 995 C C . CYS A 1 127 ? -18.609 6.789 14.703 1 97.56 127 CYS A C 1
ATOM 997 O O . CYS A 1 127 ? -17.875 6.371 15.586 1 97.56 127 CYS A O 1
ATOM 999 N N . LEU A 1 128 ? -18.219 7.023 13.516 1 98.62 128 LEU A N 1
ATOM 1000 C CA . LEU A 1 128 ? -16.828 7.113 13.07 1 98.62 128 LEU A CA 1
ATOM 1001 C C . LEU A 1 128 ? -16.453 8.555 12.742 1 98.62 128 LEU A C 1
ATOM 1003 O O . LEU A 1 128 ? -17.062 9.172 11.852 1 98.62 128 LEU A O 1
ATOM 1007 N N . VAL A 1 129 ? -15.531 9.109 13.555 1 98.69 129 VAL A N 1
ATOM 1008 C CA . VAL A 1 129 ? -15 10.453 13.328 1 98.69 129 VAL A CA 1
ATOM 1009 C C . VAL A 1 129 ? -13.609 10.367 12.703 1 98.69 129 VAL A C 1
ATOM 1011 O O . VAL A 1 129 ? -12.695 9.789 13.297 1 98.69 129 VAL A O 1
ATOM 1014 N N . ALA A 1 130 ? -13.477 10.938 11.578 1 97.94 130 ALA A N 1
ATOM 1015 C CA . ALA A 1 130 ? -12.188 10.82 10.906 1 97.94 130 ALA A CA 1
ATOM 1016 C C . ALA A 1 130 ? -11.82 12.117 10.188 1 97.94 130 ALA A C 1
ATOM 1018 O O . ALA A 1 130 ? -12.695 12.828 9.688 1 97.94 130 ALA A O 1
ATOM 1019 N N . ASP A 1 131 ? -10.5 12.336 10.156 1 97.06 131 ASP A N 1
ATOM 1020 C CA . ASP A 1 131 ? -10 13.445 9.344 1 97.06 131 ASP A CA 1
ATOM 1021 C C . ASP A 1 131 ? -10.516 13.352 7.914 1 97.06 131 ASP A C 1
ATOM 1023 O O . ASP A 1 131 ? -10.594 12.258 7.344 1 97.06 131 ASP A O 1
ATOM 1027 N N . SER A 1 132 ? -10.812 14.453 7.297 1 96.25 132 SER A N 1
ATOM 1028 C CA . SER A 1 132 ? -11.477 14.5 5.996 1 96.25 132 SER A CA 1
ATOM 1029 C C . SER A 1 132 ? -10.547 14.008 4.891 1 96.25 132 SER A C 1
ATOM 1031 O O . SER A 1 132 ? -11.008 13.617 3.816 1 96.25 132 SER A O 1
ATOM 1033 N N . PHE A 1 133 ? -9.266 13.906 5.141 1 94.81 133 PHE A N 1
ATOM 1034 C CA . PHE A 1 133 ? -8.297 13.648 4.082 1 94.81 133 PHE A CA 1
ATOM 1035 C C . PHE A 1 133 ? -7.996 12.164 3.969 1 94.81 133 PHE A C 1
ATOM 1037 O O . PHE A 1 133 ? -7.105 11.758 3.219 1 94.81 133 PHE A O 1
ATOM 1044 N N . PHE A 1 134 ? -8.562 11.25 4.66 1 94.88 134 PHE A N 1
ATOM 1045 C CA . PHE A 1 134 ? -8.25 9.828 4.574 1 94.88 134 PHE A CA 1
ATOM 1046 C C . PHE A 1 134 ? -8.719 9.25 3.244 1 94.88 134 PHE A C 1
ATOM 1048 O O . PHE A 1 134 ? -7.957 8.562 2.559 1 94.88 134 PHE A O 1
ATOM 1055 N N . GLY A 1 135 ? -9.945 9.43 2.789 1 91.81 135 GLY A N 1
ATOM 1056 C CA . GLY A 1 135 ? -10.453 8.977 1.503 1 91.81 135 GLY A CA 1
ATOM 1057 C C . GLY A 1 135 ? -11.188 7.656 1.583 1 91.81 135 GLY A C 1
ATOM 1058 O O . GLY A 1 135 ? -11.625 7.117 0.562 1 91.81 135 GLY A O 1
ATOM 1059 N N . TRP A 1 136 ? -11.281 7.016 2.707 1 91.19 136 TRP A N 1
ATOM 1060 C CA . TRP A 1 136 ? -11.891 5.699 2.838 1 91.19 136 TRP A CA 1
ATOM 1061 C C . TRP A 1 136 ? -13.008 5.719 3.875 1 91.19 136 TRP A C 1
ATOM 1063 O O . TRP A 1 136 ? -13.688 4.707 4.09 1 91.19 136 TRP A O 1
ATOM 1073 N N . GLN A 1 137 ? -13.312 6.742 4.574 1 94.44 137 GLN A N 1
ATOM 1074 C CA . GLN A 1 137 ? -14.094 6.82 5.801 1 94.44 137 GLN A CA 1
ATOM 1075 C C . GLN A 1 137 ? -15.555 6.438 5.551 1 94.44 137 GLN A C 1
ATOM 1077 O O . GLN A 1 137 ? -16.141 5.688 6.324 1 94.44 137 GLN A O 1
ATOM 1082 N N . SER A 1 138 ? -16.094 6.887 4.441 1 96.38 138 SER A N 1
ATOM 1083 C CA . SER A 1 138 ? -17.516 6.648 4.184 1 96.38 138 SER A CA 1
ATOM 1084 C C . SER A 1 138 ? -17.797 5.164 3.965 1 96.38 138 SER A C 1
ATOM 1086 O O . SER A 1 138 ? -18.797 4.637 4.465 1 96.38 138 SER A O 1
ATOM 1088 N N . ALA A 1 139 ? -16.922 4.496 3.26 1 96.06 139 ALA A N 1
ATOM 1089 C CA . ALA A 1 139 ? -17.109 3.076 2.975 1 96.06 139 ALA A CA 1
ATOM 1090 C C . ALA A 1 139 ? -17.062 2.25 4.258 1 96.06 139 ALA A C 1
ATOM 1092 O O . ALA A 1 139 ? -17.875 1.342 4.445 1 96.06 139 ALA A O 1
ATOM 1093 N N . ILE A 1 140 ? -16.172 2.549 5.148 1 97.56 140 ILE A N 1
ATOM 1094 C CA . ILE A 1 140 ? -16.031 1.801 6.395 1 97.56 140 ILE A CA 1
ATOM 1095 C C . ILE A 1 140 ? -17.219 2.09 7.309 1 97.56 140 ILE A C 1
ATOM 1097 O O . ILE A 1 140 ? -17.781 1.175 7.918 1 97.56 140 ILE A O 1
ATOM 1101 N N . ALA A 1 141 ? -17.594 3.354 7.387 1 98.12 141 ALA A N 1
ATOM 1102 C CA . ALA A 1 141 ? -18.75 3.701 8.203 1 98.12 141 ALA A CA 1
ATOM 1103 C C . ALA A 1 141 ? -20 2.965 7.727 1 98.12 141 ALA A C 1
ATOM 1105 O O . ALA A 1 141 ? -20.75 2.406 8.531 1 98.12 141 ALA A O 1
ATOM 1106 N N . LYS A 1 142 ? -20.219 2.943 6.438 1 97.44 142 LYS A N 1
ATOM 1107 C CA . LYS A 1 142 ? -21.375 2.27 5.859 1 97.44 142 LYS A CA 1
ATOM 1108 C C . LYS A 1 142 ? -21.328 0.768 6.121 1 97.44 142 LYS A C 1
ATOM 1110 O O . LYS A 1 142 ? -22.328 0.166 6.492 1 97.44 142 LYS A O 1
ATOM 1115 N N . LYS A 1 143 ? -20.156 0.233 5.926 1 97.25 143 LYS A N 1
ATOM 1116 C CA . LYS A 1 143 ? -19.969 -1.206 6.09 1 97.25 143 LYS A CA 1
ATOM 1117 C C . LYS A 1 143 ? -20.391 -1.662 7.48 1 97.25 143 LYS A C 1
ATOM 1119 O O . LYS A 1 143 ? -20.984 -2.736 7.633 1 97.25 143 LYS A O 1
ATOM 1124 N N . TYR A 1 144 ? -20.172 -0.841 8.469 1 97.75 144 TYR A N 1
ATOM 1125 C CA . TYR A 1 144 ? -20.438 -1.261 9.844 1 97.75 144 TYR A CA 1
ATOM 1126 C C . TYR A 1 144 ? -21.625 -0.503 10.422 1 97.75 144 TYR A C 1
ATOM 1128 O O . TYR A 1 144 ? -21.828 -0.484 11.641 1 97.75 144 TYR A O 1
ATOM 1136 N N . ASN A 1 145 ? -22.359 0.181 9.586 1 96.81 145 ASN A N 1
ATOM 1137 C CA . ASN A 1 145 ? -23.578 0.902 9.945 1 96.81 145 ASN A CA 1
ATOM 1138 C C . ASN A 1 145 ? -23.312 1.938 11.031 1 96.81 145 ASN A C 1
ATOM 1140 O O . ASN A 1 145 ? -24.016 1.977 12.047 1 96.81 145 ASN A O 1
ATOM 1144 N N . LEU A 1 146 ? -22.25 2.703 10.875 1 98 146 LEU A N 1
ATOM 1145 C CA . LEU A 1 146 ? -21.922 3.809 11.766 1 98 146 LEU A CA 1
ATOM 1146 C C . LEU A 1 146 ? -22.25 5.148 11.125 1 98 146 LEU A C 1
ATOM 1148 O O . LEU A 1 146 ? -22.25 5.273 9.898 1 98 146 LEU A O 1
ATOM 1152 N N . VAL A 1 147 ? -22.578 6.133 11.945 1 98.19 147 VAL A N 1
ATOM 1153 C CA . VAL A 1 147 ? -22.703 7.5 11.445 1 98.19 147 VAL A CA 1
ATOM 1154 C C . VAL A 1 147 ? -21.312 8.062 11.133 1 98.19 147 VAL A C 1
ATOM 1156 O O . VAL A 1 147 ? -20.406 7.969 11.945 1 98.19 147 VAL A O 1
ATOM 1159 N N . TYR A 1 148 ? -21.125 8.609 9.977 1 98.12 148 TYR A N 1
ATOM 1160 C CA . TYR A 1 148 ? -19.828 9.148 9.57 1 98.12 148 TYR A CA 1
ATOM 1161 C C . TYR A 1 148 ? -19.75 10.641 9.852 1 98.12 148 TYR A C 1
ATOM 1163 O O . TYR A 1 148 ? -20.547 11.422 9.312 1 98.12 148 TYR A O 1
ATOM 1171 N N . VAL A 1 149 ? -18.812 11.023 10.648 1 98.56 149 VAL A N 1
ATOM 1172 C CA . VAL A 1 149 ? -18.531 12.422 10.961 1 98.56 149 VAL A CA 1
ATOM 1173 C C . VAL A 1 149 ? -17.172 12.82 10.375 1 98.56 149 VAL A C 1
ATOM 1175 O O . VAL A 1 149 ? -16.125 12.336 10.82 1 98.56 149 VAL A O 1
ATOM 1178 N N . SER A 1 150 ? -17.219 13.711 9.406 1 98.44 150 SER A N 1
ATOM 1179 C CA . SER A 1 150 ? -15.984 14.242 8.82 1 98.44 150 SER A CA 1
ATOM 1180 C C . SER A 1 150 ? -15.422 15.375 9.664 1 98.44 150 SER A C 1
ATOM 1182 O O . SER A 1 150 ? -16.125 16.344 9.961 1 98.44 150 SER A O 1
ATOM 1184 N N . PHE A 1 151 ? -14.156 15.219 10.07 1 98.56 151 PHE A N 1
ATOM 1185 C CA . PHE A 1 151 ? -13.508 16.266 10.852 1 98.56 151 PHE A CA 1
ATOM 1186 C C . PHE A 1 151 ? -12.531 17.062 9.984 1 98.56 151 PHE A C 1
ATOM 1188 O O . PHE A 1 151 ? -11.578 16.5 9.445 1 98.56 151 PHE A O 1
ATOM 1195 N N . TRP A 1 152 ? -12.773 18.312 9.836 1 98.25 152 TRP A N 1
ATOM 1196 C CA . TRP A 1 152 ? -11.977 19.219 9 1 98.25 152 TRP A CA 1
ATOM 1197 C C . TRP A 1 152 ? -11.156 20.172 9.859 1 98.25 152 TRP A C 1
ATOM 1199 O O . TRP A 1 152 ? -11.719 20.969 10.609 1 98.25 152 TRP A O 1
ATOM 1209 N N . THR A 1 153 ? -9.82 20.094 9.656 1 97.38 153 THR A N 1
ATOM 1210 C CA . THR A 1 153 ? -8.914 20.781 10.578 1 97.38 153 THR A CA 1
ATOM 1211 C C . THR A 1 153 ? -8.445 22.109 9.984 1 97.38 153 THR A C 1
ATOM 1213 O O . THR A 1 153 ? -7.602 22.797 10.57 1 97.38 153 THR A O 1
ATOM 1216 N N . GLU A 1 154 ? -8.945 22.531 8.82 1 97.31 154 GLU A N 1
ATOM 1217 C CA . GLU A 1 154 ? -8.555 23.75 8.109 1 97.31 154 GLU A CA 1
ATOM 1218 C C . GLU A 1 154 ? -9.734 24.703 7.973 1 97.31 154 GLU A C 1
ATOM 1220 O O . GLU A 1 154 ? -10.82 24.453 8.492 1 97.31 154 GLU A O 1
ATOM 1225 N N . PRO A 1 155 ? -9.531 25.875 7.332 1 98.19 155 PRO A N 1
ATOM 1226 C CA . PRO A 1 155 ? -10.633 26.828 7.203 1 98.19 155 PRO A CA 1
ATOM 1227 C C . PRO A 1 155 ? -11.773 26.297 6.332 1 98.19 155 PRO A C 1
ATOM 1229 O O . PRO A 1 155 ? -11.539 25.516 5.41 1 98.19 155 PRO A O 1
ATOM 1232 N N . ALA A 1 156 ? -12.961 26.812 6.621 1 98.56 156 ALA A N 1
ATOM 1233 C CA . ALA A 1 156 ? -14.141 26.438 5.84 1 98.56 156 ALA A CA 1
ATOM 1234 C C . ALA A 1 156 ? -13.961 26.812 4.371 1 98.56 156 ALA A C 1
ATOM 1236 O O . ALA A 1 156 ? -14.453 26.109 3.482 1 98.56 156 ALA A O 1
ATOM 1237 N N . LEU A 1 157 ? -13.258 27.875 4.141 1 98.56 157 LEU A N 1
ATOM 1238 C CA . LEU A 1 157 ? -12.977 28.297 2.77 1 98.56 157 LEU A CA 1
ATOM 1239 C C . LEU A 1 157 ? -12.273 27.188 1.996 1 98.56 157 LEU A C 1
ATOM 1241 O O . LEU A 1 157 ? -12.656 26.875 0.865 1 98.56 157 LEU A O 1
ATOM 1245 N N . VAL A 1 158 ? -11.281 26.609 2.609 1 98.44 158 VAL A N 1
ATOM 1246 C CA . VAL A 1 158 ? -10.523 25.531 1.968 1 98.44 158 VAL A CA 1
ATOM 1247 C C . VAL A 1 158 ? -11.414 24.312 1.768 1 98.44 158 VAL A C 1
ATOM 1249 O O . VAL A 1 158 ? -11.344 23.656 0.729 1 98.44 158 VAL A O 1
ATOM 1252 N N . PHE A 1 159 ? -12.25 24 2.789 1 98.38 159 PHE A N 1
ATOM 1253 C CA . PHE A 1 159 ? -13.203 22.922 2.648 1 98.38 159 PHE A CA 1
ATOM 1254 C C . PHE A 1 159 ? -14.078 23.109 1.413 1 98.38 159 PHE A C 1
ATOM 1256 O O . PHE A 1 159 ? -14.273 22.188 0.628 1 98.38 159 PHE A O 1
ATOM 1263 N N . SER A 1 160 ? -14.57 24.328 1.255 1 98.38 160 SER A N 1
ATOM 1264 C CA . SER A 1 160 ? -15.469 24.656 0.155 1 98.38 160 SER A CA 1
ATOM 1265 C C . SER A 1 160 ? -14.789 24.453 -1.195 1 98.38 160 SER A C 1
ATOM 1267 O O . SER A 1 160 ? -15.422 24 -2.15 1 98.38 160 SER A O 1
ATOM 1269 N N . LEU A 1 161 ? -13.562 24.828 -1.272 1 98.19 161 LEU A N 1
ATOM 1270 C CA . LEU A 1 161 ? -12.82 24.656 -2.518 1 98.19 161 LEU A CA 1
ATOM 1271 C C . LEU A 1 161 ? -12.727 23.188 -2.902 1 98.19 161 LEU A C 1
ATOM 1273 O O . LEU A 1 161 ? -12.938 22.828 -4.066 1 98.19 161 LEU A O 1
ATOM 1277 N N . PHE A 1 162 ? -12.438 22.328 -1.936 1 97.75 162 PHE A N 1
ATOM 1278 C CA . PHE A 1 162 ? -12.344 20.891 -2.205 1 97.75 162 PHE A CA 1
ATOM 1279 C C . PHE A 1 162 ? -13.719 20.297 -2.471 1 97.75 162 PHE A C 1
ATOM 1281 O O . PHE A 1 162 ? -13.875 19.422 -3.328 1 97.75 162 PHE A O 1
ATOM 1288 N N . TYR A 1 163 ? -14.695 20.766 -1.72 1 98.06 163 TYR A N 1
ATOM 1289 C CA . TYR A 1 163 ? -16.062 20.281 -1.872 1 98.06 163 TYR A CA 1
ATOM 1290 C C . TYR A 1 163 ? -16.578 20.547 -3.277 1 98.06 163 TYR A C 1
ATOM 1292 O O . TYR A 1 163 ? -17.297 19.719 -3.855 1 98.06 163 TYR A O 1
ATOM 1300 N N . HIS A 1 164 ? -16.234 21.688 -3.879 1 97.94 164 HIS A N 1
ATOM 1301 C CA . HIS A 1 164 ? -16.734 22.109 -5.188 1 97.94 164 HIS A CA 1
ATOM 1302 C C . HIS A 1 164 ? -15.648 21.953 -6.254 1 97.94 164 HIS A C 1
ATOM 1304 O O . HIS A 1 164 ? -15.555 22.766 -7.168 1 97.94 164 HIS A O 1
ATOM 1310 N N . LEU A 1 165 ? -14.852 20.984 -6.051 1 97.19 165 LEU A N 1
ATOM 1311 C CA . LEU A 1 165 ? -13.773 20.703 -6.996 1 97.19 165 LEU A CA 1
ATOM 1312 C C . LEU A 1 165 ? -14.32 20.547 -8.414 1 97.19 165 LEU A C 1
ATOM 1314 O O . LEU A 1 165 ? -13.664 20.938 -9.383 1 97.19 165 LEU A O 1
ATOM 1318 N N . ASP A 1 166 ? -15.492 19.984 -8.586 1 96.06 166 ASP A N 1
ATOM 1319 C CA . ASP A 1 166 ? -16.125 19.766 -9.883 1 96.06 166 ASP A CA 1
ATOM 1320 C C . ASP A 1 166 ? -16.406 21.094 -10.586 1 96.06 166 ASP A C 1
ATOM 1322 O O . ASP A 1 166 ? -16.234 21.203 -11.805 1 96.06 166 ASP A O 1
ATOM 1326 N N . LEU A 1 167 ? -16.812 22.062 -9.844 1 97.06 167 LEU A N 1
ATOM 1327 C CA . LEU A 1 167 ? -17.078 23.375 -10.43 1 97.06 167 LEU A CA 1
ATOM 1328 C C . LEU A 1 167 ? -15.781 24 -10.945 1 97.06 167 LEU A C 1
ATOM 1330 O O . LEU A 1 167 ? -15.773 24.641 -12.008 1 97.06 167 LEU A O 1
ATOM 1334 N N . LEU A 1 168 ? -14.727 23.812 -10.18 1 96.69 168 LEU A N 1
ATOM 1335 C CA . LEU A 1 168 ? -13.438 24.344 -10.625 1 96.69 168 LEU A CA 1
ATOM 1336 C C . LEU A 1 168 ? -12.992 23.656 -11.914 1 96.69 168 LEU A C 1
ATOM 1338 O O . LEU A 1 168 ? -12.445 24.297 -12.812 1 96.69 168 LEU A O 1
ATOM 1342 N N . GLN A 1 169 ? -13.227 22.375 -11.961 1 94.5 169 GLN A N 1
ATOM 1343 C CA . GLN A 1 169 ? -12.828 21.578 -13.125 1 94.5 169 GLN A CA 1
ATOM 1344 C C . GLN A 1 169 ? -13.648 21.969 -14.352 1 94.5 169 GLN A C 1
ATOM 1346 O O . GLN A 1 169 ? -13.094 22.219 -15.422 1 94.5 169 GLN A O 1
ATOM 1351 N N . ILE A 1 170 ? -14.977 22.016 -14.242 1 95.19 170 ILE A N 1
ATOM 1352 C CA . ILE A 1 170 ? -15.867 22.281 -15.367 1 95.19 170 ILE A CA 1
ATOM 1353 C C . ILE A 1 170 ? -15.641 23.688 -15.898 1 95.19 170 ILE A C 1
ATOM 1355 O O . ILE A 1 170 ? -15.75 23.938 -17.094 1 95.19 170 ILE A O 1
ATOM 1359 N N . ASN A 1 171 ? -15.219 24.578 -15.031 1 95.75 171 ASN A N 1
ATOM 1360 C CA . ASN A 1 171 ? -15.016 25.969 -15.438 1 95.75 171 ASN A CA 1
ATOM 1361 C C . ASN A 1 171 ? -13.562 26.219 -15.852 1 95.75 171 ASN A C 1
ATOM 1363 O O . ASN A 1 171 ? -13.188 27.359 -16.125 1 95.75 171 ASN A O 1
ATOM 1367 N N . GLY A 1 172 ? -12.758 25.203 -15.758 1 94.31 172 GLY A N 1
ATOM 1368 C CA . GLY A 1 172 ? -11.43 25.266 -16.359 1 94.31 172 GLY A CA 1
ATOM 1369 C C . GLY A 1 172 ? -10.391 25.844 -15.414 1 94.31 172 GLY A C 1
ATOM 1370 O O . GLY A 1 172 ? -9.32 26.281 -15.852 1 94.31 172 GLY A O 1
ATOM 1371 N N . HIS A 1 173 ? -10.625 25.875 -14.125 1 95.69 173 HIS A N 1
ATOM 1372 C CA . HIS A 1 173 ? -9.68 26.453 -13.172 1 95.69 173 HIS A CA 1
ATOM 1373 C C . HIS A 1 173 ? -8.875 25.359 -12.477 1 95.69 173 HIS A C 1
ATOM 1375 O O . HIS A 1 173 ? -7.965 25.656 -11.695 1 95.69 173 HIS A O 1
ATOM 1381 N N . TYR A 1 174 ? -9.227 24.125 -12.734 1 93.88 174 TYR A N 1
ATOM 1382 C CA . TYR A 1 174 ? -8.531 22.969 -12.172 1 93.88 174 TYR A CA 1
ATOM 1383 C C . TYR A 1 174 ? -8.547 21.797 -13.148 1 93.88 174 TYR A C 1
ATOM 1385 O O . TYR A 1 174 ? -9.578 21.516 -13.758 1 93.88 174 TYR A O 1
ATOM 1393 N N . ALA A 1 175 ? -7.367 21.094 -13.234 1 89.81 175 ALA A N 1
ATOM 1394 C CA . ALA A 1 175 ? -7.242 19.891 -14.055 1 89.81 175 ALA A CA 1
ATOM 1395 C C . ALA A 1 175 ? -7.754 20.141 -15.477 1 89.81 175 ALA A C 1
ATOM 1397 O O . ALA A 1 175 ? -8.555 19.375 -16 1 89.81 175 ALA A O 1
ATOM 1398 N N . SER A 1 176 ? -7.449 21.297 -15.961 1 86.06 176 SER A N 1
ATOM 1399 C CA . SER A 1 176 ? -7.863 21.703 -17.297 1 86.06 176 SER A CA 1
ATOM 1400 C C . SER A 1 176 ? -6.668 22.109 -18.156 1 86.06 176 SER A C 1
ATOM 1402 O O . SER A 1 176 ? -5.645 22.547 -17.625 1 86.06 176 SER A O 1
ATOM 1404 N N . HIS A 1 177 ? -6.824 21.938 -19.391 1 80.44 177 HIS A N 1
ATOM 1405 C CA . HIS A 1 177 ? -5.781 22.344 -20.328 1 80.44 177 HIS A CA 1
ATOM 1406 C C . HIS A 1 177 ? -5.668 23.859 -20.406 1 80.44 177 HIS A C 1
ATOM 1408 O O . HIS A 1 177 ? -4.59 24.391 -20.672 1 80.44 177 HIS A O 1
ATOM 1414 N N . ASP A 1 178 ? -6.734 24.562 -20.203 1 76.12 178 ASP A N 1
ATOM 1415 C CA . ASP A 1 178 ? -6.758 26.016 -20.344 1 76.12 178 ASP A CA 1
ATOM 1416 C C . ASP A 1 178 ? -6.121 26.703 -19.125 1 76.12 178 ASP A C 1
ATOM 1418 O O . ASP A 1 178 ? -5.438 27.719 -19.266 1 76.12 178 ASP A O 1
ATOM 1422 N N . ASN A 1 179 ? -6.176 26.109 -17.953 1 80 179 ASN A N 1
ATOM 1423 C CA . ASN A 1 179 ? -5.727 26.688 -16.688 1 80 179 ASN A CA 1
ATOM 1424 C C . ASN A 1 179 ? -6.016 28.188 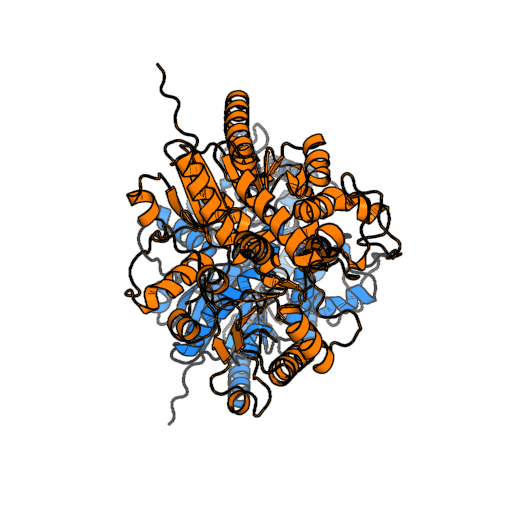-16.625 1 80 179 ASN A C 1
ATOM 1426 O O . ASN A 1 179 ? -5.094 29 -16.516 1 80 179 ASN A O 1
ATOM 1430 N N . ARG A 1 180 ? -7.293 28.578 -16.5 1 89.5 180 ARG A N 1
ATOM 1431 C CA . ARG A 1 180 ? -7.762 29.953 -16.516 1 89.5 180 ARG A CA 1
ATOM 1432 C C . ARG A 1 180 ? -7.191 30.734 -15.328 1 89.5 180 ARG A C 1
ATOM 1434 O O . ARG A 1 180 ? -7.086 30.203 -14.227 1 89.5 180 ARG A O 1
ATOM 1441 N N . GLU A 1 181 ? -6.918 32.031 -15.602 1 91.69 181 GLU A N 1
ATOM 1442 C CA . GLU A 1 181 ? -6.277 32.875 -14.578 1 91.69 181 GLU A CA 1
ATOM 1443 C C . GLU A 1 181 ? -7.203 33.969 -14.109 1 91.69 181 GLU A C 1
ATOM 1445 O O . GLU A 1 181 ? -6.836 34.781 -13.242 1 91.69 181 GLU A O 1
ATOM 1450 N N . ASP A 1 182 ? -8.344 33.969 -14.641 1 95.69 182 ASP A N 1
ATOM 1451 C CA . ASP A 1 182 ? -9.273 35.031 -14.234 1 95.69 182 ASP A CA 1
ATOM 1452 C C . ASP A 1 182 ? -9.906 34.719 -12.883 1 95.69 182 ASP A C 1
ATOM 1454 O O . ASP A 1 182 ? -9.875 33.562 -12.43 1 95.69 182 ASP A O 1
ATOM 1458 N N . THR A 1 183 ? -10.477 35.688 -12.32 1 97.56 183 THR A N 1
ATOM 1459 C CA . THR A 1 183 ? -11.055 35.625 -10.977 1 97.56 183 THR A CA 1
ATOM 1460 C C . THR A 1 183 ? -12.188 34.594 -10.938 1 97.56 183 THR A C 1
ATOM 1462 O O . THR A 1 183 ? -13 34.531 -11.859 1 97.56 183 THR A O 1
ATOM 1465 N N . ILE A 1 184 ? -12.25 33.781 -9.891 1 98 184 ILE A N 1
ATOM 1466 C CA . ILE A 1 184 ? -13.273 32.781 -9.664 1 98 184 ILE A CA 1
ATOM 1467 C C . ILE A 1 184 ? -14.414 33.375 -8.844 1 98 184 ILE A C 1
ATOM 1469 O O . ILE A 1 184 ? -14.203 33.781 -7.703 1 98 184 ILE A O 1
ATOM 1473 N N . GLU A 1 185 ? -15.656 33.312 -9.336 1 97.94 185 GLU A N 1
ATOM 1474 C CA . GLU A 1 185 ? -16.781 33.969 -8.664 1 97.94 185 GLU A CA 1
ATOM 1475 C C . GLU A 1 185 ? -18 33.062 -8.625 1 97.94 185 GLU A C 1
ATOM 1477 O O . GLU A 1 185 ? -19.109 33.5 -8.352 1 97.94 185 GLU A O 1
ATOM 1482 N N . TYR A 1 186 ? -17.719 31.781 -8.883 1 97.81 186 TYR A N 1
ATOM 1483 C CA . TYR A 1 186 ? -18.875 30.922 -9.07 1 97.81 186 TYR A CA 1
ATOM 1484 C C . TYR A 1 186 ? -19 29.906 -7.941 1 97.81 186 TYR A C 1
ATOM 1486 O O . TYR A 1 186 ? -19.922 29.078 -7.926 1 97.81 186 TYR A O 1
ATOM 1494 N N . ILE A 1 187 ? -18.141 29.828 -7 1 98.19 187 ILE A N 1
ATOM 1495 C CA . ILE A 1 187 ? -18.188 28.875 -5.898 1 98.19 187 ILE A CA 1
ATOM 1496 C C . ILE A 1 187 ? -19.172 29.375 -4.832 1 98.19 187 ILE A C 1
ATOM 1498 O O . ILE A 1 187 ? -19 30.484 -4.297 1 98.19 187 ILE A O 1
ATOM 1502 N N . PRO A 1 188 ? -20.109 28.578 -4.453 1 98.06 188 PRO A N 1
ATOM 1503 C CA . PRO A 1 188 ? -21.078 29.016 -3.438 1 98.06 188 PRO A CA 1
ATOM 1504 C C . PRO A 1 188 ? -20.406 29.391 -2.121 1 98.06 188 PRO A C 1
ATOM 1506 O O . PRO A 1 188 ? -19.562 28.656 -1.608 1 98.06 188 PRO A O 1
ATOM 1509 N N . GLY A 1 189 ? -20.719 30.562 -1.6 1 97.62 189 GLY A N 1
ATOM 1510 C CA . GLY A 1 189 ? -20.219 31.016 -0.314 1 97.62 189 GLY A CA 1
ATOM 1511 C C . GLY A 1 189 ? -18.891 31.734 -0.421 1 97.62 189 GLY A C 1
ATOM 1512 O O . GLY A 1 189 ? -18.375 32.25 0.574 1 97.62 189 GLY A O 1
ATOM 1513 N N . ILE A 1 190 ? -18.312 31.734 -1.612 1 97.81 190 ILE A N 1
ATOM 1514 C CA . ILE A 1 190 ? -17.078 32.469 -1.864 1 97.81 190 ILE A CA 1
ATOM 1515 C C . ILE A 1 190 ? -17.328 33.562 -2.893 1 97.81 190 ILE A C 1
ATOM 1517 O O . ILE A 1 190 ? -17.531 33.281 -4.074 1 97.81 190 ILE A O 1
ATOM 1521 N N . LYS A 1 191 ? -17.266 34.812 -2.463 1 96.75 191 LYS A N 1
ATOM 1522 C CA . LYS A 1 191 ? -17.547 35.938 -3.344 1 96.75 191 LYS A CA 1
ATOM 1523 C C . LYS A 1 191 ? -16.578 36 -4.512 1 96.75 191 LYS A C 1
ATOM 1525 O O . LYS A 1 191 ? -16.984 36.156 -5.66 1 96.75 191 LYS A O 1
ATOM 1530 N N . ALA A 1 192 ? -15.367 35.938 -4.164 1 97.38 192 ALA A N 1
ATOM 1531 C CA . ALA A 1 192 ? -14.32 35.969 -5.18 1 97.38 192 ALA A CA 1
ATOM 1532 C C . ALA A 1 192 ? -13.008 35.406 -4.629 1 97.38 192 ALA A C 1
ATOM 1534 O O . ALA A 1 192 ? -12.688 35.594 -3.455 1 97.38 192 ALA A O 1
ATOM 1535 N N . ILE A 1 193 ? -12.297 34.688 -5.461 1 97.88 193 ILE A N 1
ATOM 1536 C CA . ILE A 1 193 ? -10.953 34.25 -5.121 1 97.88 193 ILE A CA 1
ATOM 1537 C C . ILE A 1 193 ? -10.094 34.188 -6.383 1 97.88 193 ILE A C 1
ATOM 1539 O O . ILE A 1 193 ? -10.57 33.75 -7.445 1 97.88 193 ILE A O 1
ATOM 1543 N N . GLU A 1 194 ? -8.898 34.656 -6.27 1 96.81 194 GLU A N 1
ATOM 1544 C CA . GLU A 1 194 ? -7.969 34.594 -7.395 1 96.81 194 GLU A CA 1
ATOM 1545 C C . GLU A 1 194 ? -7.332 33.219 -7.508 1 96.81 194 GLU A C 1
ATOM 1547 O O . GLU A 1 194 ? -7.02 32.594 -6.496 1 96.81 194 GLU A O 1
ATOM 1552 N N . PRO A 1 195 ? -7.086 32.75 -8.719 1 95.62 195 PRO A N 1
ATOM 1553 C CA . PRO A 1 195 ? -6.438 31.438 -8.891 1 95.62 195 PRO A CA 1
ATOM 1554 C C . PRO A 1 195 ? -5.129 31.328 -8.109 1 95.62 195 PRO A C 1
ATOM 1556 O O . PRO A 1 195 ? -4.812 30.25 -7.586 1 95.62 195 PRO A O 1
ATOM 1559 N N . LYS A 1 196 ? -4.379 32.375 -7.922 1 93.5 196 LYS A N 1
ATOM 1560 C CA . LYS A 1 196 ? -3.105 32.344 -7.203 1 93.5 196 LYS A CA 1
ATOM 1561 C C . LYS A 1 196 ? -3.32 32.125 -5.711 1 93.5 196 LYS A C 1
ATOM 1563 O O . LYS A 1 196 ? -2.379 31.812 -4.98 1 93.5 196 LYS A O 1
ATOM 1568 N N . ASP A 1 197 ? -4.602 32.344 -5.262 1 96 197 ASP A N 1
ATOM 1569 C CA . ASP A 1 197 ? -4.918 32.219 -3.844 1 96 197 ASP A CA 1
ATOM 1570 C C . ASP A 1 197 ? -5.5 30.828 -3.535 1 96 197 ASP A C 1
ATOM 1572 O O . ASP A 1 197 ? -5.801 30.516 -2.381 1 96 197 ASP A O 1
ATOM 1576 N N . LEU A 1 198 ? -5.664 30.016 -4.566 1 96.81 198 LEU A N 1
ATOM 1577 C CA . LEU A 1 198 ? -6.121 28.641 -4.348 1 96.81 198 LEU A CA 1
ATOM 1578 C C . LEU A 1 198 ? -5.059 27.828 -3.619 1 96.81 198 LEU A C 1
ATOM 1580 O O . LEU A 1 198 ? -3.883 28.203 -3.602 1 96.81 198 LEU A O 1
ATOM 1584 N N . VAL A 1 199 ? -5.543 26.734 -2.984 1 96.06 199 VAL A N 1
ATOM 1585 C CA . VAL A 1 199 ? -4.602 25.734 -2.492 1 96.06 199 VAL A CA 1
ATOM 1586 C C . VAL A 1 199 ? -3.588 25.406 -3.584 1 96.06 199 VAL A C 1
ATOM 1588 O O . VAL A 1 199 ? -3.949 25.266 -4.754 1 96.06 199 VAL A O 1
ATOM 1591 N N . SER A 1 200 ? -2.342 25.25 -3.232 1 94.38 200 SER A N 1
ATOM 1592 C CA . SER A 1 200 ? -1.285 25.109 -4.227 1 94.38 200 SER A CA 1
ATOM 1593 C C . SER A 1 200 ? -1.532 23.891 -5.121 1 94.38 200 SER A C 1
ATOM 1595 O O . SER A 1 200 ? -1.248 23.938 -6.32 1 94.38 200 SER A O 1
ATOM 1597 N N . PHE A 1 201 ? -2.113 22.828 -4.641 1 94 201 PHE A N 1
ATOM 1598 C CA . PHE A 1 201 ? -2.365 21.609 -5.406 1 94 201 PHE A CA 1
ATOM 1599 C C . PHE A 1 201 ? -3.387 21.875 -6.508 1 94 201 PHE A C 1
ATOM 1601 O O . PHE A 1 201 ? -3.383 21.188 -7.535 1 94 201 PHE A O 1
ATOM 1608 N N . LEU A 1 202 ? -4.246 22.844 -6.281 1 95.06 202 LEU A N 1
ATOM 1609 C CA . LEU A 1 202 ? -5.277 23.156 -7.262 1 95.06 202 LEU A CA 1
ATOM 1610 C C . LEU A 1 202 ? -4.727 24.047 -8.359 1 95.06 202 LEU A C 1
ATOM 1612 O O . LEU A 1 202 ? -5.41 24.312 -9.352 1 95.06 202 LEU A O 1
ATOM 1616 N N . GLN A 1 203 ? -3.488 24.422 -8.18 1 93 203 GLN A N 1
ATOM 1617 C CA . GLN A 1 203 ? -2.842 25.281 -9.164 1 93 203 GLN A CA 1
ATOM 1618 C C . GLN A 1 203 ? -1.918 24.484 -10.07 1 93 203 GLN A C 1
ATOM 1620 O O . GLN A 1 203 ? -1.434 25 -11.086 1 93 203 GLN A O 1
ATOM 1625 N N . ASP A 1 204 ? -1.699 23.234 -9.75 1 90.75 204 ASP A N 1
ATOM 1626 C CA . ASP A 1 204 ? -0.74 22.391 -10.469 1 90.75 204 ASP A CA 1
ATOM 1627 C C . ASP A 1 204 ? -1.21 22.109 -11.891 1 90.75 204 ASP A C 1
ATOM 1629 O O . ASP A 1 204 ? -2.412 22.031 -12.148 1 90.75 204 ASP A O 1
ATOM 1633 N N . THR A 1 205 ? -0.252 21.891 -12.688 1 88.12 205 THR A N 1
ATOM 1634 C CA . THR A 1 205 ? -0.57 21.547 -14.07 1 88.12 205 THR A CA 1
ATOM 1635 C C . THR A 1 205 ? -0.595 20.031 -14.242 1 88.12 205 THR A C 1
ATOM 1637 O O . THR A 1 205 ? -1.29 19.516 -15.125 1 88.12 205 THR A O 1
ATOM 1640 N N . ASP A 1 206 ? 0.166 19.391 -13.453 1 87.94 206 ASP A N 1
ATOM 1641 C CA . ASP A 1 206 ? 0.154 17.922 -13.453 1 87.94 206 ASP A CA 1
ATOM 1642 C C . ASP A 1 206 ? -0.818 17.391 -12.406 1 87.94 206 ASP A C 1
ATOM 1644 O O . ASP A 1 206 ? -0.598 17.547 -11.203 1 87.94 206 ASP A O 1
ATOM 1648 N N . PHE A 1 207 ? -1.836 16.859 -12.867 1 87.38 207 PHE A N 1
ATOM 1649 C CA . PHE A 1 207 ? -2.852 16.391 -11.93 1 87.38 207 PHE A CA 1
ATOM 1650 C C . PHE A 1 207 ? -2.914 14.867 -11.906 1 87.38 207 PHE A C 1
ATOM 1652 O O . PHE A 1 207 ? -3.916 14.289 -11.484 1 87.38 207 PHE A O 1
ATOM 1659 N N . SER A 1 208 ? -1.841 14.195 -12.352 1 87.88 208 SER A N 1
ATOM 1660 C CA . SER A 1 208 ? -1.799 12.734 -12.383 1 87.88 208 SER A CA 1
ATOM 1661 C C . SER A 1 208 ? -1.064 12.18 -11.164 1 87.88 208 SER A C 1
ATOM 1663 O O . SER A 1 208 ? -0.82 10.977 -11.078 1 87.88 208 SER A O 1
ATOM 1665 N N . THR A 1 209 ? -0.772 13.039 -10.227 1 91 209 THR A N 1
ATOM 1666 C CA . THR A 1 209 ? 0.009 12.633 -9.062 1 91 209 THR A CA 1
ATOM 1667 C C . THR A 1 209 ? -0.877 11.938 -8.031 1 91 209 THR A C 1
ATOM 1669 O O . THR A 1 209 ? -2.105 12.023 -8.102 1 91 209 THR A O 1
ATOM 1672 N N . SER A 1 210 ? -0.251 11.242 -7.105 1 91.56 210 SER A N 1
ATOM 1673 C CA . SER A 1 210 ? -0.964 10.57 -6.023 1 91.56 210 SER A CA 1
ATOM 1674 C C . SER A 1 210 ? -1.731 11.562 -5.16 1 91.56 210 SER A C 1
ATOM 1676 O O . SER A 1 210 ? -2.824 11.266 -4.68 1 91.56 210 SER A O 1
ATOM 1678 N N . MET A 1 211 ? -1.188 12.734 -4.969 1 93.81 211 MET A N 1
ATOM 1679 C CA . MET A 1 211 ? -1.857 13.773 -4.195 1 93.81 211 MET A CA 1
ATOM 1680 C C . MET A 1 211 ? -3.158 14.195 -4.867 1 93.81 211 MET A C 1
ATOM 1682 O O . MET A 1 211 ? -4.18 14.375 -4.195 1 93.81 211 MET A O 1
ATOM 1686 N N . HIS A 1 212 ? -3.154 14.336 -6.125 1 94.31 212 HIS A N 1
ATOM 1687 C CA . HIS A 1 212 ? -4.352 14.766 -6.844 1 94.31 212 HIS A CA 1
ATOM 1688 C C . HIS A 1 212 ? -5.414 13.672 -6.836 1 94.31 212 HIS A C 1
ATOM 1690 O O . HIS A 1 212 ? -6.613 13.961 -6.805 1 94.31 212 HIS A O 1
ATOM 1696 N N . ARG A 1 213 ? -4.945 12.461 -6.852 1 92.31 213 ARG A N 1
ATOM 1697 C CA . ARG A 1 213 ? -5.887 11.367 -6.668 1 92.31 213 ARG A CA 1
ATOM 1698 C C . ARG A 1 213 ? -6.547 11.43 -5.293 1 92.31 213 ARG A C 1
ATOM 1700 O O . ARG A 1 213 ? -7.758 11.242 -5.168 1 92.31 213 ARG A O 1
ATOM 1707 N N . LEU A 1 214 ? -5.754 11.695 -4.32 1 94.69 214 LEU A N 1
ATOM 1708 C CA . LEU A 1 214 ? -6.281 11.812 -2.967 1 94.69 214 LEU A CA 1
ATOM 1709 C C . LEU A 1 214 ? -7.27 12.969 -2.863 1 94.69 214 LEU A C 1
ATOM 1711 O O . LEU A 1 214 ? -8.305 12.844 -2.211 1 94.69 214 LEU A O 1
ATOM 1715 N N . ILE A 1 215 ? -6.91 14.039 -3.469 1 95.5 215 ILE A N 1
ATOM 1716 C CA . ILE A 1 215 ? -7.773 15.219 -3.453 1 95.5 215 ILE A CA 1
ATOM 1717 C C . ILE A 1 215 ? -9.117 14.883 -4.098 1 95.5 215 ILE A C 1
ATOM 1719 O O . ILE A 1 215 ? -10.172 15.234 -3.566 1 95.5 215 ILE A O 1
ATOM 1723 N N . SER A 1 216 ? -9.078 14.195 -5.188 1 94.81 216 SER A N 1
ATOM 1724 C CA . SER A 1 216 ? -10.305 13.773 -5.855 1 94.81 216 SER A CA 1
ATOM 1725 C C . SER A 1 216 ? -11.133 12.852 -4.961 1 94.81 216 SER A C 1
ATOM 1727 O O . SER A 1 216 ? -12.352 13.008 -4.863 1 94.81 216 SER A O 1
ATOM 1729 N N . MET A 1 217 ? -10.461 11.961 -4.309 1 94.31 217 MET A N 1
ATOM 1730 C CA . MET A 1 217 ? -11.141 11.047 -3.396 1 94.31 217 MET A CA 1
ATOM 1731 C C . MET A 1 217 ? -11.75 11.805 -2.223 1 94.31 217 MET A C 1
ATOM 1733 O O . MET A 1 217 ? -12.883 11.539 -1.823 1 94.31 217 MET A O 1
ATOM 1737 N N . THR A 1 218 ? -11.016 12.711 -1.713 1 94.75 218 THR A N 1
ATOM 1738 C CA . THR A 1 218 ? -11.469 13.508 -0.58 1 94.75 218 THR A CA 1
ATOM 1739 C C . THR A 1 218 ? -12.719 14.297 -0.945 1 94.75 218 THR A C 1
ATOM 1741 O O . THR A 1 218 ? -13.672 14.367 -0.162 1 94.75 218 THR A O 1
ATOM 1744 N N . SER A 1 219 ? -12.68 14.891 -2.107 1 96 219 SER A N 1
ATOM 1745 C CA . SER A 1 219 ? -13.836 15.656 -2.572 1 96 219 SER A CA 1
ATOM 1746 C C . SER A 1 219 ? -15.094 14.797 -2.592 1 96 219 SER A C 1
ATOM 1748 O O . SER A 1 219 ? -16.156 15.234 -2.141 1 96 219 SER A O 1
ATOM 1750 N N . LYS A 1 220 ? -14.969 13.609 -3.01 1 93.81 220 LYS A N 1
ATOM 1751 C CA . LYS A 1 220 ? -16.094 12.688 -3.055 1 93.81 220 LYS A CA 1
ATOM 1752 C C . LYS A 1 220 ? -16.531 12.273 -1.648 1 93.81 220 LYS A C 1
ATOM 1754 O O . LYS A 1 220 ? -17.719 12.219 -1.352 1 93.81 220 LYS A O 1
ATOM 1759 N N . GLU A 1 221 ? -15.57 12.055 -0.826 1 94.25 221 GLU A N 1
ATOM 1760 C CA . GLU A 1 221 ? -15.828 11.609 0.542 1 94.25 221 GLU A CA 1
ATOM 1761 C C . GLU A 1 221 ? -16.547 12.695 1.344 1 94.25 221 GLU A C 1
ATOM 1763 O O . GLU A 1 221 ? -17.406 12.391 2.172 1 94.25 221 GLU A O 1
ATOM 1768 N N . MET A 1 222 ? -16.125 13.875 1.111 1 95.75 222 MET A N 1
ATOM 1769 C CA . MET A 1 222 ? -16.75 15.008 1.804 1 95.75 222 MET A CA 1
ATOM 1770 C C . MET A 1 222 ? -18.25 15.047 1.546 1 95.75 222 MET A C 1
ATOM 1772 O O . MET A 1 222 ? -19.016 15.375 2.443 1 95.75 222 MET A O 1
ATOM 1776 N N . LYS A 1 223 ? -18.641 14.641 0.412 1 96.25 223 LYS A N 1
ATOM 1777 C CA . LYS A 1 223 ? -20.047 14.695 0.01 1 96.25 223 LYS A CA 1
ATOM 1778 C C . LYS A 1 223 ? -20.828 13.523 0.593 1 96.25 223 LYS A C 1
ATOM 1780 O O . LYS A 1 223 ? -22.062 13.516 0.556 1 96.25 223 LYS A O 1
ATOM 1785 N N . SER A 1 224 ? -20.141 12.586 1.171 1 95.62 224 SER A N 1
ATOM 1786 C CA . SER A 1 224 ? -20.781 11.398 1.731 1 95.62 224 SER A CA 1
ATOM 1787 C C . SER A 1 224 ? -20.875 11.492 3.25 1 95.62 224 SER A C 1
ATOM 1789 O O . SER A 1 224 ? -21.438 10.602 3.895 1 95.62 224 SER A O 1
ATOM 1791 N N . ALA A 1 225 ? -20.375 12.562 3.875 1 97.38 225 ALA A N 1
ATOM 1792 C CA . ALA A 1 225 ? -20.391 12.688 5.328 1 97.38 225 ALA A CA 1
ATOM 1793 C C . ALA A 1 225 ? -21.797 12.945 5.852 1 97.38 225 ALA A C 1
ATOM 1795 O O . ALA A 1 225 ? -22.562 13.688 5.238 1 97.38 225 ALA A O 1
ATOM 1796 N N . ASP A 1 226 ? -22.172 12.297 6.949 1 97.81 226 ASP A N 1
ATOM 1797 C CA . ASP A 1 226 ? -23.438 12.602 7.613 1 97.81 226 ASP A CA 1
ATOM 1798 C C . ASP A 1 226 ? -23.375 13.953 8.312 1 97.81 226 ASP A C 1
ATOM 1800 O O . ASP A 1 226 ? -24.359 14.688 8.352 1 97.81 226 ASP A O 1
ATOM 1804 N N . PHE A 1 227 ? -22.266 14.234 8.938 1 98.56 227 PHE A N 1
ATOM 1805 C CA . PHE A 1 227 ? -22 15.484 9.625 1 98.56 227 PHE A CA 1
ATOM 1806 C C . PHE A 1 227 ? -20.562 15.945 9.375 1 98.56 227 PHE A C 1
ATOM 1808 O O . PHE A 1 227 ? -19.672 15.117 9.156 1 98.56 227 PHE A O 1
ATOM 1815 N N . ILE A 1 228 ? -20.359 17.234 9.375 1 98.69 228 ILE A N 1
ATOM 1816 C CA . ILE A 1 228 ? -19.031 17.812 9.219 1 98.69 228 ILE A CA 1
ATOM 1817 C C . ILE A 1 228 ? -18.719 18.703 10.422 1 98.69 228 ILE A C 1
ATOM 1819 O O . ILE A 1 228 ? -19.484 19.625 10.742 1 98.69 228 ILE A O 1
ATOM 1823 N N . LEU A 1 229 ? -17.672 18.375 11.148 1 98.75 229 LEU A N 1
ATOM 1824 C CA . LEU A 1 229 ? -17.125 19.234 12.188 1 98.75 229 LEU A CA 1
ATOM 1825 C C . LEU A 1 229 ? -15.922 20.016 11.672 1 98.75 229 LEU A C 1
ATOM 1827 O O . LEU A 1 229 ? -14.977 19.422 11.148 1 98.75 229 LEU A O 1
ATOM 1831 N N . CYS A 1 230 ? -15.945 21.312 11.812 1 98.75 230 CYS A N 1
ATOM 1832 C CA . CYS A 1 230 ? -14.891 22.156 11.258 1 98.75 230 CYS A CA 1
ATOM 1833 C C . CYS A 1 230 ? -14.203 22.953 12.352 1 98.75 230 CYS A C 1
ATOM 1835 O O . CYS A 1 230 ? -14.859 23.594 13.18 1 98.75 230 CYS A O 1
ATOM 1837 N N . ASN A 1 231 ? -12.844 22.906 12.336 1 98.31 231 ASN A N 1
ATOM 1838 C CA . ASN A 1 231 ? -12.047 23.641 13.305 1 98.31 231 ASN A CA 1
ATOM 1839 C C . ASN A 1 231 ? -11.906 25.109 12.914 1 98.31 231 ASN A C 1
ATOM 1841 O O . ASN A 1 231 ? -10.797 25.594 12.68 1 98.31 231 ASN A O 1
ATOM 1845 N N . THR A 1 232 ? -13.016 25.781 12.852 1 98.12 232 THR A N 1
ATOM 1846 C CA . THR A 1 232 ? -13.055 27.219 12.594 1 98.12 232 THR A CA 1
ATOM 1847 C C . THR A 1 232 ? -14.172 27.875 13.398 1 98.12 232 THR A C 1
ATOM 1849 O O . THR A 1 232 ? -14.758 27.25 14.289 1 98.12 232 THR A O 1
ATOM 1852 N N . VAL A 1 233 ? -14.352 29.188 13.25 1 97.56 233 VAL A N 1
ATOM 1853 C CA . VAL A 1 233 ? -15.375 29.969 13.945 1 97.56 233 VAL A CA 1
ATOM 1854 C C . VAL A 1 233 ? -16.406 30.469 12.938 1 97.56 233 VAL A C 1
ATOM 1856 O O . VAL A 1 233 ? -16.047 31.047 11.906 1 97.56 233 VAL A O 1
ATOM 1859 N N . HIS A 1 234 ? -17.609 30.297 13.305 1 97.56 234 HIS A N 1
ATOM 1860 C CA . HIS A 1 234 ? -18.719 30.594 12.414 1 97.56 234 HIS A CA 1
ATOM 1861 C C . HIS A 1 234 ? -18.688 32.031 11.922 1 97.56 234 HIS A C 1
ATOM 1863 O O . HIS A 1 234 ? -18.797 32.281 10.719 1 97.56 234 HIS A O 1
ATOM 1869 N N . GLU A 1 235 ? -18.422 32.969 12.781 1 97.5 235 GLU A N 1
ATOM 1870 C CA . GLU A 1 235 ? -18.5 34.406 12.492 1 97.5 235 GLU A CA 1
ATOM 1871 C C . GLU A 1 235 ? -17.391 34.844 11.539 1 97.5 235 GLU A C 1
ATOM 1873 O O . GLU A 1 235 ? -17.531 35.812 10.805 1 97.5 235 GLU A O 1
ATOM 1878 N N . LEU A 1 236 ? -16.312 34.094 11.523 1 96.81 236 LEU A N 1
ATOM 1879 C CA . LEU A 1 236 ? -15.18 34.469 10.672 1 96.81 236 LEU A CA 1
ATOM 1880 C C . LEU A 1 236 ? -15.383 33.969 9.25 1 96.81 236 LEU A C 1
ATOM 1882 O O . LEU A 1 236 ? -14.797 34.531 8.305 1 96.81 236 LEU A O 1
ATOM 1886 N N . GLU A 1 237 ? -16.125 32.906 9.109 1 97.88 237 GLU A N 1
ATOM 1887 C CA . GLU A 1 237 ? -16.328 32.281 7.801 1 97.88 237 GLU A CA 1
ATOM 1888 C C . GLU A 1 237 ? -17.797 31.984 7.547 1 97.88 237 GLU A C 1
ATOM 1890 O O . GLU A 1 237 ? -18.141 30.891 7.102 1 97.88 237 GLU A O 1
ATOM 1895 N N . PHE A 1 238 ? -18.562 32.938 7.766 1 97.56 238 PHE A N 1
ATOM 1896 C CA . PHE A 1 238 ? -20 32.812 7.773 1 97.56 238 PHE A CA 1
ATOM 1897 C C . PHE A 1 238 ? -20.516 32.344 6.418 1 97.56 238 PHE A C 1
ATOM 1899 O O . PHE A 1 238 ? -21.234 31.344 6.336 1 97.56 238 PHE A O 1
ATOM 1906 N N . GLU A 1 239 ? -20.156 32.906 5.305 1 97.81 239 GLU A N 1
ATOM 1907 C CA . GLU A 1 239 ? -20.734 32.625 3.986 1 97.81 239 GLU A CA 1
ATOM 1908 C C . GLU A 1 239 ? -20.375 31.234 3.492 1 97.81 239 GLU A C 1
ATOM 1910 O O . GLU A 1 239 ? -21.25 30.484 3.066 1 97.81 239 GLU A O 1
ATOM 1915 N N . PRO A 1 240 ? -19.062 30.891 3.57 1 98.12 240 PRO A N 1
ATOM 1916 C CA . PRO A 1 240 ? -18.734 29.531 3.139 1 98.12 240 PRO A CA 1
ATOM 1917 C C . PRO A 1 240 ? -19.438 28.453 3.971 1 98.12 240 PRO A C 1
ATOM 1919 O O . PRO A 1 240 ? -19.875 27.438 3.432 1 98.12 240 PRO A O 1
ATOM 1922 N N . ILE A 1 241 ? -19.562 28.641 5.258 1 98.62 241 ILE A N 1
ATOM 1923 C CA . ILE A 1 241 ? -20.203 27.672 6.148 1 98.62 241 ILE A CA 1
ATOM 1924 C C . ILE A 1 241 ? -21.672 27.531 5.789 1 98.62 241 ILE A C 1
ATOM 1926 O O . ILE A 1 241 ? -22.188 26.422 5.66 1 98.62 241 ILE A O 1
ATOM 1930 N N . LEU A 1 242 ? -22.344 28.641 5.586 1 98.25 242 LEU A N 1
ATOM 1931 C CA . LEU A 1 242 ? -23.75 28.625 5.234 1 98.25 242 LEU A CA 1
ATOM 1932 C C . LEU A 1 242 ? -23.984 27.891 3.914 1 98.25 242 LEU A C 1
ATOM 1934 O O . LEU A 1 242 ? -24.953 27.141 3.771 1 98.25 242 LEU A O 1
ATOM 1938 N N . ALA A 1 243 ? -23.125 28.172 2.984 1 98.31 243 ALA A N 1
ATOM 1939 C CA . ALA A 1 243 ? -23.25 27.531 1.679 1 98.31 243 ALA A CA 1
ATOM 1940 C C . ALA A 1 243 ? -23.125 26.016 1.799 1 98.31 243 ALA A C 1
ATOM 1942 O O . ALA A 1 243 ? -23.875 25.266 1.151 1 98.31 243 ALA A O 1
ATOM 1943 N N . ILE A 1 244 ? -22.188 25.516 2.586 1 98.31 244 ILE A N 1
ATOM 1944 C CA . ILE A 1 244 ? -22.016 24.078 2.771 1 98.31 244 ILE A CA 1
ATOM 1945 C C . ILE A 1 244 ? -23.203 23.516 3.539 1 98.31 244 ILE A C 1
ATOM 1947 O O . ILE A 1 244 ? -23.672 22.406 3.248 1 98.31 244 ILE A O 1
ATOM 1951 N N . GLN A 1 245 ? -23.734 24.266 4.504 1 98.25 245 GLN A N 1
ATOM 1952 C CA . GLN A 1 245 ? -24.844 23.828 5.336 1 98.25 245 GLN A CA 1
ATOM 1953 C C . GLN A 1 245 ? -26.109 23.594 4.504 1 98.25 245 GLN A C 1
ATOM 1955 O O . GLN A 1 245 ? -26.984 22.828 4.895 1 98.25 245 GLN A O 1
ATOM 1960 N N . GLU A 1 246 ? -26.172 24.234 3.375 1 97.44 246 GLU A N 1
ATOM 1961 C CA . GLU A 1 246 ? -27.281 24 2.459 1 97.44 246 GLU A CA 1
ATOM 1962 C C . GLU A 1 246 ? -27.203 22.594 1.865 1 97.44 246 GLU A C 1
ATOM 1964 O O . GLU A 1 246 ? -28.219 22.047 1.409 1 97.44 246 GLU A O 1
ATOM 1969 N N . GLN A 1 247 ? -26.078 22.062 1.892 1 95.75 247 GLN A N 1
ATOM 1970 C CA . GLN A 1 247 ? -25.859 20.766 1.262 1 95.75 247 GLN A CA 1
ATOM 1971 C C . GLN A 1 247 ? -25.672 19.672 2.309 1 95.75 247 GLN A C 1
ATOM 1973 O O . GLN A 1 247 ? -26.172 18.562 2.143 1 95.75 247 GLN A O 1
ATOM 1978 N N . ARG A 1 248 ? -24.922 19.969 3.352 1 95.69 248 ARG A N 1
ATOM 1979 C CA . ARG A 1 248 ? -24.562 19.047 4.414 1 95.69 248 ARG A CA 1
ATOM 1980 C C . ARG A 1 248 ? -24.578 19.734 5.777 1 95.69 248 ARG A C 1
ATOM 1982 O O . ARG A 1 248 ? -24.266 20.922 5.879 1 95.69 248 ARG A O 1
ATOM 1989 N N . PRO A 1 249 ? -24.922 18.984 6.836 1 98.06 249 PRO A N 1
ATOM 1990 C CA . PRO A 1 249 ? -24.812 19.578 8.164 1 98.06 249 PRO A CA 1
ATOM 1991 C C . PRO A 1 249 ? -23.359 19.844 8.578 1 98.06 249 PRO A C 1
ATOM 1993 O O . PRO A 1 249 ? -22.609 18.891 8.836 1 98.06 249 PRO A O 1
ATOM 1996 N N . MET A 1 250 ? -22.984 21.031 8.633 1 98.56 250 MET A N 1
ATOM 1997 C CA . MET A 1 250 ? -21.641 21.453 9.047 1 98.56 250 MET A CA 1
ATOM 1998 C C . MET A 1 250 ? -21.719 22.297 10.32 1 98.56 250 MET A C 1
ATOM 2000 O O . MET A 1 250 ? -22.594 23.141 10.469 1 98.56 250 MET A O 1
ATOM 2004 N N . TYR A 1 251 ? -20.812 22.031 11.234 1 98.81 251 TYR A N 1
ATOM 2005 C CA . TYR A 1 251 ? -20.75 22.75 12.5 1 98.81 251 TYR A CA 1
ATOM 2006 C C . TYR A 1 251 ? -19.344 23.297 12.742 1 98.81 251 TYR A C 1
ATOM 2008 O O . TYR A 1 251 ? -18.375 22.547 12.828 1 98.81 251 TYR A O 1
ATOM 2016 N N . ALA A 1 252 ? -19.234 24.625 12.805 1 98.75 252 ALA A N 1
ATOM 2017 C CA . ALA A 1 252 ? -17.984 25.25 13.234 1 98.75 252 ALA A CA 1
ATOM 2018 C C . ALA A 1 252 ? -17.812 25.156 14.75 1 98.75 252 ALA A C 1
ATOM 2020 O O . ALA A 1 252 ? -18.609 25.734 15.5 1 98.75 252 ALA A O 1
ATOM 2021 N N . ILE A 1 253 ? -16.75 24.453 15.156 1 97.94 253 ILE A N 1
ATOM 2022 C CA . ILE A 1 253 ? -16.641 24.188 16.594 1 97.94 253 ILE A CA 1
ATOM 2023 C C . ILE A 1 253 ? -15.289 24.672 17.109 1 97.94 253 ILE A C 1
ATOM 2025 O O . ILE A 1 253 ? -14.891 24.344 18.219 1 97.94 253 ILE A O 1
ATOM 2029 N N . GLY A 1 254 ? -14.516 25.359 16.281 1 96.44 254 GLY A N 1
ATOM 2030 C CA . GLY A 1 254 ? -13.188 25.812 16.656 1 96.44 254 GLY A CA 1
ATOM 2031 C C . GLY A 1 254 ? -13.195 27.125 17.422 1 96.44 254 GLY A C 1
ATOM 2032 O O . GLY A 1 254 ? -14.258 27.703 17.656 1 96.44 254 GLY A O 1
ATOM 2033 N N . PRO A 1 255 ? -12.117 27.578 17.859 1 95.44 255 PRO A N 1
ATOM 2034 C CA . PRO A 1 255 ? -10.836 26.875 17.734 1 95.44 255 PRO A CA 1
ATOM 2035 C C . PRO A 1 255 ? -10.703 25.734 18.734 1 95.44 255 PRO A C 1
ATOM 2037 O O . PRO A 1 255 ? -11.242 25.812 19.844 1 95.44 255 PRO A O 1
ATOM 2040 N N . LEU A 1 256 ? -10.078 24.656 18.297 1 93.88 256 LEU A N 1
ATOM 2041 C CA . LEU A 1 256 ? -9.797 23.531 19.172 1 93.88 256 LEU A CA 1
ATOM 2042 C C . LEU A 1 256 ? -8.414 23.672 19.812 1 93.88 256 LEU A C 1
ATOM 2044 O O . LEU A 1 256 ? -7.402 23.375 19.172 1 93.88 256 LEU A O 1
ATOM 2048 N N . PHE A 1 257 ? -8.375 24.234 21.016 1 83.94 257 PHE A N 1
ATOM 2049 C CA . PHE A 1 257 ? -7.156 24.469 21.781 1 83.94 257 PHE A CA 1
ATOM 2050 C C . PHE A 1 257 ? -7.039 23.484 22.938 1 83.94 257 PHE A C 1
ATOM 2052 O O . PHE A 1 257 ? -8.016 22.828 23.297 1 83.94 257 PHE A O 1
ATOM 2059 N N . PRO A 1 258 ? -5.77 23.297 23.375 1 72.12 258 PRO A N 1
ATOM 2060 C CA . PRO A 1 258 ? -5.641 22.5 24.594 1 72.12 258 PRO A CA 1
ATOM 2061 C C . PRO A 1 258 ? -6.488 23.047 25.75 1 72.12 258 PRO A C 1
ATOM 2063 O O . PRO A 1 258 ? -6.723 24.25 25.828 1 72.12 258 PRO A O 1
ATOM 2066 N N . SER A 1 259 ? -6.98 21.859 26.453 1 58.28 259 SER A N 1
ATOM 2067 C CA . SER A 1 259 ? -7.777 22.234 27.609 1 58.28 259 SER A CA 1
ATOM 2068 C C . SER A 1 259 ? -6.988 23.141 28.562 1 58.28 259 SER A C 1
ATOM 2070 O O . SER A 1 259 ? -5.832 22.844 28.875 1 58.28 259 SER A O 1
ATOM 2072 N N . GLY A 1 260 ? -7.25 24.25 28.75 1 55.09 260 GLY A N 1
ATOM 2073 C CA . GLY A 1 260 ? -6.578 25.141 29.688 1 55.09 260 GLY A CA 1
ATOM 2074 C C . GLY A 1 260 ? -5.789 26.234 29 1 55.09 260 GLY A C 1
ATOM 2075 O O . GLY A 1 260 ? -4.867 26.812 29.594 1 55.09 260 GLY A O 1
ATOM 2076 N N . LEU A 1 261 ? -5.57 26.078 27.609 1 55.31 261 LEU A N 1
ATOM 2077 C CA . LEU A 1 261 ? -4.895 27.266 27.109 1 55.31 261 LEU A CA 1
ATOM 2078 C C . LEU A 1 261 ? -4.66 28.266 28.234 1 55.31 261 LEU A C 1
ATOM 2080 O O . LEU A 1 261 ? -4.004 29.297 28.031 1 55.31 261 LEU A O 1
ATOM 2084 N N . SER A 1 262 ? -5.32 28.156 29.281 1 43.03 262 SER A N 1
ATOM 2085 C CA . SER A 1 262 ? -4.781 28.734 30.516 1 43.03 262 SER A CA 1
ATOM 2086 C C . SER A 1 262 ? -3.721 27.812 31.125 1 43.03 262 SER A C 1
ATOM 2088 O O . SER A 1 262 ? -3.547 26.672 30.688 1 43.03 262 SER A O 1
ATOM 2090 N N . ASN A 1 263 ? -3.082 27.953 32.469 1 44.34 263 ASN A N 1
ATOM 2091 C CA . ASN A 1 263 ? -2.027 27.484 33.375 1 44.34 263 ASN A CA 1
ATOM 2092 C C . ASN A 1 263 ? -2.057 25.969 33.5 1 44.34 263 ASN A C 1
ATOM 2094 O O . ASN A 1 263 ? -1.368 25.406 34.375 1 44.34 263 ASN A O 1
ATOM 2098 N N . SER A 1 264 ? -2.906 25.156 33.031 1 44 264 SER A N 1
ATOM 2099 C CA . SER A 1 264 ? -3.057 23.781 33.531 1 44 264 SER A CA 1
ATOM 2100 C C . SER A 1 264 ? -2.283 22.797 32.656 1 44 264 SER A C 1
ATOM 2102 O O . SER A 1 264 ? -2.008 23.094 31.484 1 44 264 SER A O 1
ATOM 2104 N N . LYS A 1 265 ? -1.887 21.656 33.219 1 58.53 265 LYS A N 1
ATOM 2105 C CA . LYS A 1 265 ? -1.188 20.438 32.812 1 58.53 265 LYS A CA 1
ATOM 2106 C C . LYS A 1 265 ? -1.849 19.781 31.609 1 58.53 265 LYS A C 1
ATOM 2108 O O . LYS A 1 265 ? -3.059 19.547 31.609 1 58.53 265 LYS A O 1
ATOM 2113 N N . THR A 1 266 ? -1.165 19.859 30.5 1 70 266 THR A N 1
ATOM 2114 C CA . THR A 1 266 ? -1.584 19.188 29.281 1 70 266 THR A CA 1
ATOM 2115 C C . THR A 1 266 ? -2.105 17.781 29.594 1 70 266 THR A C 1
ATOM 2117 O O . THR A 1 266 ? -1.377 16.953 30.141 1 70 266 THR A O 1
ATOM 2120 N N . LEU A 1 267 ? -3.338 17.469 29.312 1 79.44 267 LEU A N 1
ATOM 2121 C CA . LEU A 1 267 ? -3.992 16.203 29.609 1 79.44 267 LEU A CA 1
ATOM 2122 C C . LEU A 1 267 ? -3.469 15.102 28.688 1 79.44 267 LEU A C 1
ATOM 2124 O O . LEU A 1 267 ? -3.297 13.961 29.125 1 79.44 267 LEU A O 1
ATOM 2128 N N . VAL A 1 268 ? -3.158 15.469 27.5 1 91.25 268 VAL A N 1
ATOM 2129 C CA . VAL A 1 268 ? -2.73 14.492 26.5 1 91.25 268 VAL A CA 1
ATOM 2130 C C . VAL A 1 268 ? -1.589 15.078 25.672 1 91.25 268 VAL A C 1
ATOM 2132 O O . VAL A 1 268 ? -1.72 16.156 25.094 1 91.25 268 VAL A O 1
ATOM 2135 N N . PRO A 1 269 ? -0.43 14.398 25.656 1 91.62 269 PRO A N 1
ATOM 2136 C CA . PRO A 1 269 ? 0.643 14.875 24.781 1 91.62 269 PRO A CA 1
ATOM 2137 C C . PRO A 1 269 ? 0.267 14.82 23.297 1 91.62 269 PRO A C 1
ATOM 2139 O O . PRO A 1 269 ? -0.375 13.867 22.859 1 91.62 269 PRO A O 1
ATOM 2142 N N . THR A 1 270 ? 0.638 15.867 22.594 1 91.75 270 THR A N 1
ATOM 2143 C CA . THR A 1 270 ? 0.271 15.93 21.172 1 91.75 270 THR A CA 1
ATOM 2144 C C . THR A 1 270 ? 1.514 16.047 20.297 1 91.75 270 THR A C 1
ATOM 2146 O O . THR A 1 270 ? 1.444 15.852 19.094 1 91.75 270 THR A O 1
ATOM 2149 N N . SER A 1 271 ? 2.678 16.406 20.891 1 92.06 271 SER A N 1
ATOM 2150 C CA . SER A 1 271 ? 3.863 16.734 20.094 1 92.06 271 SER A CA 1
ATOM 2151 C C . SER A 1 271 ? 4.496 15.477 19.516 1 92.06 271 SER A C 1
ATOM 2153 O O . SER A 1 271 ? 4.711 14.492 20.219 1 92.06 271 SER A O 1
ATOM 2155 N N . LEU A 1 272 ? 4.844 15.531 18.266 1 92.5 272 LEU A N 1
ATOM 2156 C CA . LEU A 1 272 ? 5.465 14.398 17.594 1 92.5 272 LEU A CA 1
ATOM 2157 C C . LEU A 1 272 ? 6.98 14.445 17.719 1 92.5 272 LEU A C 1
ATOM 2159 O O . LEU A 1 272 ? 7.672 13.492 17.359 1 92.5 272 LEU A O 1
ATOM 2163 N N . LYS A 1 273 ? 7.484 15.586 18.172 1 92.62 273 LYS A N 1
ATOM 2164 C CA . LYS A 1 273 ? 8.922 15.781 18.344 1 92.62 273 LYS A CA 1
ATOM 2165 C C . LYS A 1 273 ? 9.234 16.344 19.734 1 92.62 273 LYS A C 1
ATOM 2167 O O . LYS A 1 273 ? 8.391 17 20.344 1 92.62 273 LYS A O 1
ATOM 2172 N N . PRO A 1 274 ? 10.453 16.109 20.188 1 92 274 PRO A N 1
ATOM 2173 C CA . PRO A 1 274 ? 10.836 16.703 21.469 1 92 274 PRO A CA 1
ATOM 2174 C C . PRO A 1 274 ? 10.859 18.234 21.422 1 92 274 PRO A C 1
ATOM 2176 O O . PRO A 1 274 ? 11.367 18.812 20.453 1 92 274 PRO A O 1
ATOM 2179 N N . GLU A 1 275 ? 10.367 18.859 22.453 1 93 275 GLU A N 1
ATOM 2180 C CA . GLU A 1 275 ? 10.219 20.312 22.484 1 93 275 GLU A CA 1
ATOM 2181 C C . GLU A 1 275 ? 11.352 20.953 23.281 1 93 275 GLU A C 1
ATOM 2183 O O . GLU A 1 275 ? 11.742 20.453 24.328 1 93 275 GLU A O 1
ATOM 2188 N N . PHE A 1 276 ? 11.875 22 22.719 1 94.44 276 PHE A N 1
ATOM 2189 C CA . PHE A 1 276 ? 12.844 22.828 23.438 1 94.44 276 PHE A CA 1
ATOM 2190 C C . PHE A 1 276 ? 12.133 23.891 24.266 1 94.44 276 PHE A C 1
ATOM 2192 O O . PHE A 1 276 ? 11.203 24.547 23.781 1 94.44 276 PHE A O 1
ATOM 2199 N N . ASP A 1 277 ? 12.523 24.109 25.453 1 94.56 277 ASP A N 1
ATOM 2200 C CA . ASP A 1 277 ? 11.945 25.125 26.328 1 94.56 277 ASP A CA 1
ATOM 2201 C C . ASP A 1 277 ? 12.648 26.469 26.141 1 94.56 277 ASP A C 1
ATOM 2203 O O . ASP A 1 277 ? 13.797 26.641 26.547 1 94.56 277 ASP A O 1
ATOM 2207 N N . CYS A 1 278 ? 11.93 27.469 25.578 1 96.25 278 CYS A N 1
ATOM 2208 C CA . CYS A 1 278 ? 12.5 28.766 25.266 1 96.25 278 CYS A CA 1
ATOM 2209 C C . CYS A 1 278 ? 12.234 29.766 26.391 1 96.25 278 CYS A C 1
ATOM 2211 O O . CYS A 1 278 ? 12.617 30.938 26.297 1 96.25 278 CYS A O 1
ATOM 2213 N N . THR A 1 279 ? 11.672 29.391 27.469 1 95.75 279 THR A N 1
ATOM 2214 C CA . THR A 1 279 ? 11.125 30.281 28.484 1 95.75 279 THR A CA 1
ATOM 2215 C C . THR A 1 279 ? 12.227 31.109 29.141 1 95.75 279 THR A C 1
ATOM 2217 O O . THR A 1 279 ? 12.086 32.312 29.312 1 95.75 279 THR A O 1
ATOM 2220 N N . GLN A 1 280 ? 13.258 30.469 29.516 1 96 280 GLN A N 1
ATOM 2221 C CA . GLN A 1 280 ? 14.344 31.172 30.188 1 96 280 GLN A CA 1
ATOM 2222 C C . GLN A 1 280 ? 14.938 32.25 29.312 1 96 280 GLN A C 1
ATOM 2224 O O . GLN A 1 280 ? 15.234 33.375 29.781 1 96 280 GLN A O 1
ATOM 2229 N N . TRP A 1 281 ? 15.125 31.938 28.094 1 97.25 281 TRP A N 1
ATOM 2230 C CA . TRP A 1 281 ? 15.656 32.938 27.156 1 97.25 281 TRP A CA 1
ATOM 2231 C C . TRP A 1 281 ? 14.672 34.062 26.938 1 97.25 281 TRP A C 1
ATOM 2233 O O . TRP A 1 281 ? 15.062 35.25 26.922 1 97.25 281 TRP A O 1
ATOM 2243 N N . LEU A 1 282 ? 13.469 33.781 26.828 1 97.94 282 LEU A N 1
ATOM 2244 C CA . LEU A 1 282 ? 12.422 34.781 26.578 1 97.94 282 LEU A CA 1
ATOM 2245 C C . LEU A 1 282 ? 12.297 35.719 27.766 1 97.94 282 LEU A C 1
ATOM 2247 O O . LEU A 1 282 ? 12.047 36.906 27.594 1 97.94 282 LEU A O 1
ATOM 2251 N N . ASN A 1 283 ? 12.523 35.25 28.922 1 97.31 283 ASN A N 1
ATOM 2252 C CA . ASN A 1 283 ? 12.414 36.031 30.141 1 97.31 283 ASN A CA 1
ATOM 2253 C C . ASN A 1 283 ? 13.445 37.156 30.172 1 97.31 283 ASN A C 1
ATOM 2255 O O . ASN A 1 283 ? 13.281 38.156 30.875 1 97.31 283 ASN A O 1
ATOM 2259 N N . THR A 1 284 ? 14.508 37 29.453 1 97.12 284 THR A N 1
ATOM 2260 C CA . THR A 1 284 ? 15.57 38 29.453 1 97.12 284 THR A CA 1
ATOM 2261 C C . THR A 1 284 ? 15.273 39.125 28.453 1 97.12 284 THR A C 1
ATOM 2263 O O . THR A 1 284 ? 16.016 40.094 28.375 1 97.12 284 THR A O 1
ATOM 2266 N N . LYS A 1 285 ? 14.219 39.062 27.734 1 97.44 285 LYS A N 1
ATOM 2267 C CA . LYS A 1 285 ? 13.945 40 26.641 1 97.44 285 LYS A CA 1
ATOM 2268 C C . LYS A 1 285 ? 12.805 40.938 27 1 97.44 285 LYS A C 1
ATOM 2270 O O . LYS A 1 285 ? 11.859 40.562 27.703 1 97.44 285 LYS A O 1
ATOM 2275 N N . PRO A 1 286 ? 12.836 42.156 26.484 1 95.94 286 PRO A N 1
ATOM 2276 C CA . PRO A 1 286 ? 11.75 43.094 26.75 1 95.94 286 PRO A CA 1
ATOM 2277 C C . PRO A 1 286 ? 10.43 42.688 26.109 1 95.94 286 PRO A C 1
ATOM 2279 O O . PRO A 1 286 ? 10.422 41.906 25.156 1 95.94 286 PRO A O 1
ATOM 2282 N N . GLN A 1 287 ? 9.422 43.281 26.578 1 95.5 287 GLN A N 1
ATOM 2283 C CA . GLN A 1 287 ? 8.078 43.031 26.078 1 95.5 287 GLN A CA 1
ATOM 2284 C C . GLN A 1 287 ? 7.98 43.344 24.578 1 95.5 287 GLN A C 1
ATOM 2286 O O . GLN A 1 287 ? 8.414 44.406 24.141 1 95.5 287 GLN A O 1
ATOM 2291 N N . GLY A 1 288 ? 7.477 42.375 23.797 1 94.81 288 GLY A N 1
ATOM 2292 C CA . GLY A 1 288 ? 7.18 42.594 22.391 1 94.81 288 GLY A CA 1
ATOM 2293 C C . GLY A 1 288 ? 8.422 42.719 21.531 1 94.81 288 GLY A C 1
ATOM 2294 O O . GLY A 1 288 ? 8.352 43.219 20.406 1 94.81 288 GLY A O 1
ATOM 2295 N N . SER A 1 289 ? 9.531 42.281 21.984 1 96.12 289 SER A N 1
ATOM 2296 C CA . SER A 1 289 ? 10.781 42.562 21.312 1 96.12 289 SER A CA 1
ATOM 2297 C C . SER A 1 289 ? 11.258 41.375 20.484 1 96.12 289 SER A C 1
ATOM 2299 O O . SER A 1 289 ? 12.242 41.469 19.734 1 96.12 289 SER A O 1
ATOM 2301 N N . VAL A 1 290 ? 10.578 40.25 20.594 1 97.94 290 VAL A N 1
ATOM 2302 C CA . VAL A 1 290 ? 11.07 39.031 19.969 1 97.94 290 VAL A CA 1
ATOM 2303 C C . VAL A 1 290 ? 10.148 38.625 18.828 1 97.94 290 VAL A C 1
ATOM 2305 O O . VAL A 1 290 ? 8.922 38.594 18.984 1 97.94 290 VAL A O 1
ATOM 2308 N N . LEU A 1 291 ? 10.703 38.344 17.672 1 98.12 291 LEU A N 1
ATOM 2309 C CA . LEU A 1 291 ? 9.992 37.75 16.547 1 98.12 291 LEU A CA 1
ATOM 2310 C C . LEU A 1 291 ? 10.062 36.219 16.609 1 98.12 291 LEU A C 1
ATOM 2312 O O . LEU A 1 291 ? 11.148 35.656 16.75 1 98.12 291 LEU A O 1
ATOM 2316 N N . TYR A 1 292 ? 8.906 35.562 16.578 1 98.31 292 TYR A N 1
ATOM 2317 C CA . TYR A 1 292 ? 8.852 34.125 16.438 1 98.31 292 TYR A CA 1
ATOM 2318 C C . TYR A 1 292 ? 8.82 33.719 14.977 1 98.31 292 TYR A C 1
ATOM 2320 O O . TYR A 1 292 ? 7.977 34.188 14.211 1 98.31 292 TYR A O 1
ATOM 2328 N N . VAL A 1 293 ? 9.758 32.906 14.5 1 97.62 293 VAL A N 1
ATOM 2329 C CA . VAL A 1 293 ? 9.859 32.438 13.125 1 97.62 293 VAL A CA 1
ATOM 2330 C C . VAL A 1 293 ? 9.672 30.922 13.07 1 97.62 293 VAL A C 1
ATOM 2332 O O . VAL A 1 293 ? 10.453 30.172 13.664 1 97.62 293 VAL A O 1
ATOM 2335 N N . SER A 1 294 ? 8.656 30.453 12.375 1 96 294 SER A N 1
ATOM 2336 C CA . SER A 1 294 ? 8.406 29.016 12.242 1 96 294 SER A CA 1
ATOM 2337 C C . SER A 1 294 ? 7.691 28.703 10.938 1 96 294 SER A C 1
ATOM 2339 O O . SER A 1 294 ? 6.668 29.312 10.617 1 96 294 SER A O 1
ATOM 2341 N N . PHE A 1 295 ? 8.227 27.703 10.188 1 88.62 295 PHE A N 1
ATOM 2342 C CA . PHE A 1 295 ? 7.629 27.328 8.914 1 88.62 295 PHE A CA 1
ATOM 2343 C C . PHE A 1 295 ? 7.012 25.938 8.992 1 88.62 295 PHE A C 1
ATOM 2345 O O . PHE A 1 295 ? 7.07 25.172 8.023 1 88.62 295 PHE A O 1
ATOM 2352 N N . GLY A 1 296 ? 6.559 25.578 10.062 1 82.81 296 GLY A N 1
ATOM 2353 C CA . GLY A 1 296 ? 5.691 24.422 10.203 1 82.81 296 GLY A CA 1
ATOM 2354 C C . GLY A 1 296 ? 6.453 23.125 10.352 1 82.81 296 GLY A C 1
ATOM 2355 O O . GLY A 1 296 ? 7.648 23.125 10.656 1 82.81 296 GLY A O 1
ATOM 2356 N N . SER A 1 297 ? 5.746 21.969 10.148 1 80.06 297 SER A N 1
ATOM 2357 C CA . SER A 1 297 ? 6.254 20.672 10.578 1 80.06 297 SER A CA 1
ATOM 2358 C C . SER A 1 297 ? 6.578 19.781 9.391 1 80.06 297 SER A C 1
ATOM 2360 O O . SER A 1 297 ? 7.188 18.719 9.547 1 80.06 297 SER A O 1
ATOM 2362 N N . PHE A 1 298 ? 6.242 20.266 8.195 1 82.25 298 PHE A N 1
ATOM 2363 C CA . PHE A 1 298 ? 6.277 19.234 7.176 1 82.25 298 PHE A CA 1
ATOM 2364 C C . PHE A 1 298 ? 6.848 19.781 5.871 1 82.25 298 PHE A C 1
ATOM 2366 O O . PHE A 1 298 ? 7.789 19.203 5.316 1 82.25 298 PHE A O 1
ATOM 2373 N N . ILE A 1 299 ? 6.461 20.906 5.398 1 83.31 299 ILE A N 1
ATOM 2374 C CA . ILE A 1 299 ? 6.742 21.375 4.051 1 83.31 299 ILE A CA 1
ATOM 2375 C C . ILE A 1 299 ? 8.117 22.031 4.008 1 83.31 299 ILE A C 1
ATOM 2377 O O . ILE A 1 299 ? 8.398 22.953 4.785 1 83.31 299 ILE A O 1
ATOM 2381 N N . PRO A 1 300 ? 8.969 21.594 3.127 1 88.19 300 PRO A N 1
ATOM 2382 C CA . PRO A 1 300 ? 10.266 22.25 2.947 1 88.19 300 PRO A CA 1
ATOM 2383 C C . PRO A 1 300 ? 10.164 23.547 2.135 1 88.19 300 PRO A C 1
ATOM 2385 O O . PRO A 1 300 ? 9.156 23.766 1.461 1 88.19 300 PRO A O 1
ATOM 2388 N N . CYS A 1 301 ? 11.156 24.312 2.322 1 90.56 301 CYS A N 1
ATOM 2389 C CA . CYS A 1 301 ? 11.273 25.578 1.602 1 90.56 301 CYS A CA 1
ATOM 2390 C C . CYS A 1 301 ? 12.547 25.609 0.764 1 90.56 301 CYS A C 1
ATOM 2392 O O . CYS A 1 301 ? 13.531 24.953 1.096 1 90.56 301 CYS A O 1
ATOM 2394 N N . GLU A 1 302 ? 12.477 26.375 -0.272 1 91 302 GLU A N 1
ATOM 2395 C CA . GLU A 1 302 ? 13.664 26.531 -1.104 1 91 302 GLU A CA 1
ATOM 2396 C C . GLU A 1 302 ? 14.812 27.156 -0.312 1 91 302 GLU A C 1
ATOM 2398 O O . GLU A 1 302 ? 14.602 28.094 0.458 1 91 302 GLU A O 1
ATOM 2403 N N . LYS A 1 303 ? 15.977 26.641 -0.562 1 92.94 303 LYS A N 1
ATOM 2404 C CA . LYS A 1 303 ? 17.156 27.062 0.182 1 92.94 303 LYS A CA 1
ATOM 2405 C C . LYS A 1 303 ? 17.391 28.562 0.027 1 92.94 303 LYS A C 1
ATOM 2407 O O . LYS A 1 303 ? 17.719 29.25 0.998 1 92.94 303 LYS A O 1
ATOM 2412 N N . GLU A 1 304 ? 17.25 29.047 -1.155 1 92.62 304 GLU A N 1
ATOM 2413 C CA . GLU A 1 304 ? 17.516 30.469 -1.441 1 92.62 304 GLU A CA 1
ATOM 2414 C C . GLU A 1 304 ? 16.609 31.375 -0.612 1 92.62 304 GLU A C 1
ATOM 2416 O O . GLU A 1 304 ? 17.047 32.406 -0.125 1 92.62 304 GLU A O 1
ATOM 2421 N N . LYS A 1 305 ? 15.414 30.984 -0.489 1 93.06 305 LYS A N 1
ATOM 2422 C CA . LYS A 1 305 ? 14.461 31.781 0.276 1 93.06 305 LYS A CA 1
ATOM 2423 C C . LYS A 1 305 ? 14.805 31.781 1.762 1 93.06 305 LYS A C 1
ATOM 2425 O O . LYS A 1 305 ? 14.734 32.812 2.422 1 93.06 305 LYS A O 1
ATOM 2430 N N . ILE A 1 306 ? 15.188 30.641 2.277 1 93.12 306 ILE A N 1
ATOM 2431 C CA . ILE A 1 306 ? 15.555 30.531 3.686 1 93.12 306 ILE A CA 1
ATOM 2432 C C . ILE A 1 306 ? 16.812 31.344 3.961 1 93.12 306 ILE A C 1
ATOM 2434 O O . ILE A 1 306 ? 16.938 31.984 5.012 1 93.12 306 ILE A O 1
ATOM 2438 N N . ASP A 1 307 ? 17.719 31.312 2.992 1 94.88 307 ASP A N 1
ATOM 2439 C CA . ASP A 1 307 ? 18.938 32.125 3.125 1 94.88 307 ASP A CA 1
ATOM 2440 C C . ASP A 1 307 ? 18.609 33.594 3.188 1 94.88 307 ASP A C 1
ATOM 2442 O O . ASP A 1 307 ? 19.188 34.344 3.988 1 94.88 307 ASP A O 1
ATOM 2446 N N . GLU A 1 308 ? 17.703 34 2.33 1 95.25 308 GLU A N 1
ATOM 2447 C CA . GLU A 1 308 ? 17.297 35.406 2.312 1 95.25 308 GLU A CA 1
ATOM 2448 C C . GLU A 1 308 ? 16.625 35.812 3.619 1 95.25 308 GLU A C 1
ATOM 2450 O O . GLU A 1 308 ? 16.812 36.938 4.113 1 95.25 308 GLU A O 1
ATOM 2455 N N . ILE A 1 309 ? 15.852 34.969 4.137 1 95.56 309 ILE A N 1
ATOM 2456 C CA . ILE A 1 309 ? 15.195 35.219 5.414 1 95.56 309 ILE A CA 1
ATOM 2457 C C . ILE A 1 309 ? 16.234 35.344 6.516 1 95.56 309 ILE A C 1
ATOM 2459 O O . ILE A 1 309 ? 16.172 36.281 7.344 1 95.56 309 ILE A O 1
ATOM 2463 N N . ALA A 1 310 ? 17.219 34.469 6.492 1 96 310 ALA A N 1
ATOM 2464 C CA . ALA A 1 310 ? 18.297 34.5 7.484 1 96 310 ALA A CA 1
ATOM 2465 C C . ALA A 1 310 ? 19.016 35.844 7.445 1 96 310 ALA A C 1
ATOM 2467 O O . ALA A 1 310 ? 19.203 36.5 8.477 1 96 310 ALA A O 1
ATOM 2468 N N . HIS A 1 311 ? 19.375 36.219 6.293 1 96.38 311 HIS A N 1
ATOM 2469 C CA . HIS A 1 311 ? 20.109 37.469 6.137 1 96.38 311 HIS A CA 1
ATOM 2470 C C . HIS A 1 311 ? 19.234 38.656 6.516 1 96.38 311 HIS A C 1
ATOM 2472 O O . HIS A 1 311 ? 19.719 39.625 7.098 1 96.38 311 HIS A O 1
ATOM 2478 N N . GLY A 1 312 ? 17.984 38.562 6.113 1 97.19 312 GLY A N 1
ATOM 2479 C CA . GLY A 1 312 ? 17.047 39.625 6.465 1 97.19 312 GLY A CA 1
ATOM 2480 C C . GLY A 1 312 ? 16.844 39.781 7.961 1 97.19 312 GLY A C 1
ATOM 2481 O O . GLY A 1 312 ? 16.734 40.906 8.461 1 97.19 312 GLY A O 1
ATOM 2482 N N . LEU A 1 313 ? 16.812 38.719 8.664 1 96.81 313 LEU A N 1
ATOM 2483 C CA . LEU A 1 313 ? 16.703 38.75 10.117 1 96.81 313 LEU A CA 1
ATOM 2484 C C . LEU A 1 313 ? 17.922 39.406 10.75 1 96.81 313 LEU A C 1
ATOM 2486 O O . LEU A 1 313 ? 17.797 40.156 11.703 1 96.81 313 LEU A O 1
ATOM 2490 N N . LEU A 1 314 ? 19.078 39.125 10.172 1 95.56 314 LEU A N 1
ATOM 2491 C CA . LEU A 1 314 ? 20.297 39.75 10.656 1 95.56 314 LEU A CA 1
ATOM 2492 C C . LEU A 1 314 ? 20.25 41.25 10.453 1 95.56 314 LEU A C 1
ATOM 2494 O O . LEU A 1 314 ? 20.594 42.031 11.359 1 95.56 314 LEU A O 1
ATOM 2498 N N . LEU A 1 315 ? 19.797 41.594 9.328 1 95.5 315 LEU A N 1
ATOM 2499 C CA . LEU A 1 315 ? 19.766 43 8.953 1 95.5 315 LEU A CA 1
ATOM 2500 C C . LEU A 1 315 ? 18.75 43.75 9.812 1 95.5 315 LEU A C 1
ATOM 2502 O O . LEU A 1 315 ? 18.922 44.938 10.078 1 95.5 315 LEU A O 1
ATOM 2506 N N . SER A 1 316 ? 17.734 43.156 10.281 1 95.69 316 SER A N 1
ATOM 2507 C CA . SER A 1 316 ? 16.656 43.781 11.039 1 95.69 316 SER A CA 1
ATOM 2508 C C . SER A 1 316 ? 17.125 44.156 12.445 1 95.69 316 SER A C 1
ATOM 2510 O O . SER A 1 316 ? 16.531 45.031 13.094 1 95.69 316 SER A O 1
ATOM 2512 N N . LYS A 1 317 ? 18.078 43.438 13.008 1 94.31 317 LYS A N 1
ATOM 2513 C CA . LYS A 1 317 ? 18.688 43.625 14.32 1 94.31 317 LYS A CA 1
ATOM 2514 C C . LYS A 1 317 ? 17.688 43.375 15.445 1 94.31 317 LYS A C 1
ATOM 2516 O O . LYS A 1 317 ? 17.938 43.75 16.594 1 94.31 317 LYS A O 1
ATOM 2521 N N . ILE A 1 318 ? 16.609 42.719 15.094 1 95.44 318 ILE A N 1
ATOM 2522 C CA . ILE A 1 318 ? 15.617 42.375 16.125 1 95.44 318 ILE A CA 1
ATOM 2523 C C . ILE A 1 318 ? 15.992 41.062 16.781 1 95.44 318 ILE A C 1
ATOM 2525 O O . ILE A 1 318 ? 16.781 40.281 16.25 1 95.44 318 ILE A O 1
ATOM 2529 N N . ASN A 1 319 ? 15.422 40.875 18 1 97.06 319 ASN A N 1
ATOM 2530 C CA . ASN A 1 319 ? 15.508 39.531 18.625 1 97.06 319 ASN A CA 1
ATOM 2531 C C . ASN A 1 319 ? 14.555 38.562 17.969 1 97.06 319 ASN A C 1
ATOM 2533 O O . ASN A 1 319 ? 13.445 38.906 17.594 1 97.06 319 ASN A O 1
ATOM 2537 N N . PHE A 1 320 ? 15.016 37.344 17.844 1 97.94 320 PHE A N 1
ATOM 2538 C CA . PHE A 1 320 ? 14.086 36.375 17.25 1 97.94 320 PHE A CA 1
ATOM 2539 C C . PHE A 1 320 ? 14.367 34.969 17.766 1 97.94 320 PHE A C 1
ATOM 2541 O O . PHE A 1 320 ? 15.477 34.656 18.188 1 97.94 320 PHE A O 1
ATOM 2548 N N . ILE A 1 321 ? 13.336 34.156 17.828 1 97.69 321 ILE A N 1
ATOM 2549 C CA . ILE A 1 321 ? 13.406 32.719 17.938 1 97.69 321 ILE A CA 1
ATOM 2550 C C . ILE A 1 321 ? 13.062 32.094 16.594 1 97.69 321 ILE A C 1
ATOM 2552 O O . ILE A 1 321 ? 12.039 32.406 15.984 1 97.69 321 ILE A O 1
ATOM 2556 N N . TRP A 1 322 ? 13.93 31.219 16.109 1 96.56 322 TRP A N 1
ATOM 2557 C CA . TRP A 1 322 ? 13.688 30.547 14.844 1 96.56 322 TRP A CA 1
ATOM 2558 C C . TRP A 1 322 ? 13.633 29.031 15.023 1 96.56 322 TRP A C 1
ATOM 2560 O O . TRP A 1 322 ? 14.641 28.406 15.375 1 96.56 322 TRP A O 1
ATOM 2570 N N . VAL A 1 323 ? 12.438 28.484 14.859 1 95.94 323 VAL A N 1
ATOM 2571 C CA . VAL A 1 323 ? 12.297 27.031 14.781 1 95.94 323 VAL A CA 1
ATOM 2572 C C . VAL A 1 323 ? 12.703 26.547 13.391 1 95.94 323 VAL A C 1
ATOM 2574 O O . VAL A 1 323 ? 11.906 26.609 12.453 1 95.94 323 VAL A O 1
ATOM 2577 N N . LEU A 1 324 ? 13.875 25.984 13.25 1 93 324 LEU A N 1
ATOM 2578 C CA . LEU A 1 324 ? 14.469 25.547 11.992 1 93 324 LEU A CA 1
ATOM 2579 C C . LEU A 1 324 ? 14.688 24.031 12.008 1 93 324 LEU A C 1
ATOM 2581 O O . LEU A 1 324 ? 15.711 23.562 12.492 1 93 324 LEU A O 1
ATOM 2585 N N . ARG A 1 325 ? 13.781 23.375 11.32 1 90.31 325 ARG A N 1
ATOM 2586 C CA . ARG A 1 325 ? 13.883 21.922 11.242 1 90.31 325 ARG A CA 1
ATOM 2587 C C . ARG A 1 325 ? 15.102 21.5 10.422 1 90.31 325 ARG A C 1
ATOM 2589 O O . ARG A 1 325 ? 15.5 22.219 9.492 1 90.31 325 ARG A O 1
ATOM 2596 N N . GLY A 1 326 ? 15.578 20.328 10.695 1 86.25 326 GLY A N 1
ATOM 2597 C CA . GLY A 1 326 ? 16.672 19.812 9.898 1 86.25 326 GLY A CA 1
ATOM 2598 C C . GLY A 1 326 ? 16.312 19.625 8.438 1 86.25 326 GLY A C 1
ATOM 2599 O O . GLY A 1 326 ? 17.172 19.797 7.559 1 86.25 326 GLY A O 1
ATOM 2600 N N . ASP A 1 327 ? 15.07 19.328 8.164 1 87.31 327 ASP A N 1
ATOM 2601 C CA . ASP A 1 327 ? 14.609 19.062 6.805 1 87.31 327 ASP A CA 1
ATOM 2602 C C . ASP A 1 327 ? 13.883 20.281 6.23 1 87.31 327 ASP A C 1
ATOM 2604 O O . ASP A 1 327 ? 12.93 20.141 5.457 1 87.31 327 ASP A O 1
ATOM 2608 N N . ALA A 1 328 ? 14.289 21.422 6.633 1 85.69 328 ALA A N 1
ATOM 2609 C CA . ALA A 1 328 ? 13.617 22.672 6.242 1 85.69 328 ALA A CA 1
ATOM 2610 C C . ALA A 1 328 ? 13.711 22.891 4.734 1 85.69 328 ALA A C 1
ATOM 2612 O O . ALA A 1 328 ? 12.844 23.531 4.141 1 85.69 328 ALA A O 1
ATOM 2613 N N . VAL A 1 329 ? 14.812 22.312 4.133 1 83.94 329 VAL A N 1
ATOM 2614 C CA . VAL A 1 329 ? 15.055 22.578 2.719 1 83.94 329 VAL A CA 1
ATOM 2615 C C . VAL A 1 329 ? 14.891 21.297 1.913 1 83.94 329 VAL A C 1
ATOM 2617 O O . VAL A 1 329 ? 14.461 21.328 0.759 1 83.94 329 VAL A O 1
ATOM 2620 N N . SER A 1 330 ? 15.312 20.281 2.518 1 87.06 330 SER A N 1
ATOM 2621 C CA . SER A 1 330 ? 15.289 18.984 1.849 1 87.06 330 SER A CA 1
ATOM 2622 C C . SER A 1 330 ? 15.102 17.844 2.85 1 87.06 330 SER A C 1
ATOM 2624 O O . SER A 1 330 ? 15.586 17.922 3.979 1 87.06 330 SER A O 1
ATOM 2626 N N . TYR A 1 331 ? 14.461 16.891 2.297 1 83.44 331 TYR A N 1
ATOM 2627 C CA . TYR A 1 331 ? 14.289 15.727 3.152 1 83.44 331 TYR A CA 1
ATOM 2628 C C . TYR A 1 331 ? 15.539 14.859 3.15 1 83.44 331 TYR A C 1
ATOM 2630 O O . TYR A 1 331 ? 15.711 14 4.016 1 83.44 331 TYR A O 1
ATOM 2638 N N . GLU A 1 332 ? 16.375 15.086 2.16 1 83.19 332 GLU A N 1
ATOM 2639 C CA . GLU A 1 332 ? 17.547 14.242 1.962 1 83.19 332 GLU A CA 1
ATOM 2640 C C . GLU A 1 332 ? 18.734 14.758 2.758 1 83.19 332 GLU A C 1
ATOM 2642 O O . GLU A 1 332 ? 19.516 13.969 3.309 1 83.19 332 GLU A O 1
ATOM 2647 N N . GLU A 1 333 ? 18.891 16.141 2.811 1 84.75 333 GLU A N 1
ATOM 2648 C CA . GLU A 1 333 ? 20.047 16.75 3.447 1 84.75 333 GLU A CA 1
ATOM 2649 C C . GLU A 1 333 ? 19.641 17.828 4.445 1 84.75 333 GLU A C 1
ATOM 2651 O O . GLU A 1 333 ? 18.734 18.625 4.164 1 84.75 333 GLU A O 1
ATOM 2656 N N . PRO A 1 334 ? 20.281 17.75 5.555 1 87.25 334 PRO A N 1
ATOM 2657 C CA . PRO A 1 334 ? 19.969 18.781 6.543 1 87.25 334 PRO A CA 1
ATOM 2658 C C . PRO A 1 334 ? 20.359 20.188 6.078 1 87.25 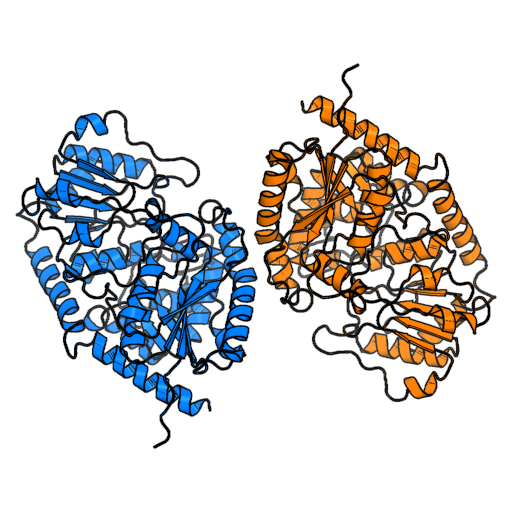334 PRO A C 1
ATOM 2660 O O . PRO A 1 334 ? 21.391 20.344 5.418 1 87.25 334 PRO A O 1
ATOM 2663 N N . TYR A 1 335 ? 19.625 21.125 6.418 1 88.38 335 TYR A N 1
ATOM 2664 C CA . TYR A 1 335 ? 19.922 22.516 6.102 1 88.38 335 TYR A CA 1
ATOM 2665 C C . TYR A 1 335 ? 20.969 23.094 7.043 1 88.38 335 TYR A C 1
ATOM 2667 O O . TYR A 1 335 ? 20.953 22.797 8.242 1 88.38 335 TYR A O 1
ATOM 2675 N N . VAL A 1 336 ? 21.859 23.906 6.449 1 85.81 336 VAL A N 1
ATOM 2676 C CA . VAL A 1 336 ? 22.875 24.625 7.203 1 85.81 336 VAL A CA 1
ATOM 2677 C C . VAL A 1 336 ? 22.75 26.125 6.957 1 85.81 336 VAL A C 1
ATOM 2679 O O . VAL A 1 336 ? 22.656 26.562 5.809 1 85.81 336 VAL A O 1
ATOM 2682 N N . LEU A 1 337 ? 22.75 26.828 8.008 1 91.62 337 LEU A N 1
ATOM 2683 C CA . LEU A 1 337 ? 22.656 28.281 7.922 1 91.62 337 LEU A CA 1
ATOM 2684 C C . LEU A 1 337 ? 23.875 28.875 7.234 1 91.62 337 LEU A C 1
ATOM 2686 O O . LEU A 1 337 ? 24.969 28.281 7.277 1 91.62 337 LEU A O 1
ATOM 2690 N N . PRO A 1 338 ? 23.734 30.094 6.684 1 91.19 338 PRO A N 1
ATOM 2691 C CA . PRO A 1 338 ? 24.875 30.734 6.02 1 91.19 338 PRO A CA 1
ATOM 2692 C C . PRO A 1 338 ? 26.062 30.922 6.957 1 91.19 338 PRO A C 1
ATOM 2694 O O . PRO A 1 338 ? 25.891 31.125 8.156 1 91.19 338 PRO A O 1
ATOM 2697 N N . SER A 1 339 ? 27.203 30.906 6.363 1 89.44 339 SER A N 1
ATOM 2698 C CA . SER A 1 339 ? 28.438 31.062 7.121 1 89.44 339 SER A CA 1
ATOM 2699 C C . SER A 1 339 ? 28.438 32.375 7.906 1 89.44 339 SER A C 1
ATOM 2701 O O . SER A 1 339 ? 28.094 33.438 7.371 1 89.44 339 SER A O 1
ATOM 2703 N N . GLY A 1 340 ? 28.766 32.281 9.195 1 88.75 340 GLY A N 1
ATOM 2704 C CA . GLY A 1 340 ? 28.891 33.469 10.023 1 88.75 340 GLY A CA 1
ATOM 2705 C C . GLY A 1 340 ? 27.594 33.875 10.68 1 88.75 340 GLY A C 1
ATOM 2706 O O . GLY A 1 340 ? 27.562 34.781 11.523 1 88.75 340 GLY A O 1
ATOM 2707 N N . PHE A 1 341 ? 26.562 33.188 10.32 1 91.56 341 PHE A N 1
ATOM 2708 C CA . PHE A 1 341 ? 25.25 33.562 10.844 1 91.56 341 PHE A CA 1
ATOM 2709 C C . PHE A 1 341 ? 25.219 33.469 12.359 1 91.56 341 PHE A C 1
ATOM 2711 O O . PHE A 1 341 ? 24.797 34.406 13.047 1 91.56 341 PHE A O 1
ATOM 2718 N N . GLU A 1 342 ? 25.688 32.375 12.844 1 86.25 342 GLU A N 1
ATOM 2719 C CA . GLU A 1 342 ? 25.641 32.125 14.281 1 86.25 342 GLU A CA 1
ATOM 2720 C C . GLU A 1 342 ? 26.5 33.125 15.055 1 86.25 342 GLU A C 1
ATOM 2722 O O . GLU A 1 342 ? 26.156 33.5 16.172 1 86.25 342 GLU A O 1
ATOM 2727 N N . ASP A 1 343 ? 27.578 33.469 14.445 1 88.12 343 ASP A N 1
ATOM 2728 C CA . ASP A 1 343 ? 28.484 34.406 15.086 1 88.12 343 ASP A CA 1
ATOM 2729 C C . ASP A 1 343 ? 27.859 35.812 15.156 1 88.12 343 ASP A C 1
ATOM 2731 O O . ASP A 1 343 ? 28.094 36.531 16.109 1 88.12 343 ASP A O 1
ATOM 2735 N N . GLU A 1 344 ? 27.047 36.031 14.242 1 89.38 344 GLU A N 1
ATOM 2736 C CA . GLU A 1 344 ? 26.484 37.375 14.133 1 89.38 344 GLU A CA 1
ATOM 2737 C C . GLU A 1 344 ? 25.281 37.531 15.055 1 89.38 344 GLU A C 1
ATOM 2739 O O . GLU A 1 344 ? 25.016 38.656 15.531 1 89.38 344 GLU A O 1
ATOM 2744 N N . ILE A 1 345 ? 24.516 36.594 15.312 1 88.62 345 ILE A N 1
ATOM 2745 C CA . ILE A 1 345 ? 23.281 36.719 16.078 1 88.62 345 ILE A CA 1
ATOM 2746 C C . ILE A 1 345 ? 23.609 36.875 17.562 1 88.62 345 ILE A C 1
ATOM 2748 O O . ILE A 1 345 ? 22.938 37.625 18.281 1 88.62 345 ILE A O 1
ATOM 2752 N N . LYS A 1 346 ? 24.672 36.344 18.078 1 80.94 346 LYS A N 1
ATOM 2753 C CA . LYS A 1 346 ? 25.094 36.438 19.469 1 80.94 346 LYS A CA 1
ATOM 2754 C C . LYS A 1 346 ? 23.953 36.094 20.422 1 80.94 346 LYS A C 1
ATOM 2756 O O . LYS A 1 346 ? 23.328 35.031 20.297 1 80.94 346 LYS A O 1
ATOM 2761 N N . ASP A 1 347 ? 23.531 37.094 21.281 1 88.06 347 ASP A N 1
ATOM 2762 C CA . ASP A 1 347 ? 22.5 36.875 22.297 1 88.06 347 ASP A CA 1
ATOM 2763 C C . ASP A 1 347 ? 21.141 37.344 21.812 1 88.06 347 ASP A C 1
ATOM 2765 O O . ASP A 1 347 ? 20.156 37.312 22.562 1 88.06 347 ASP A O 1
ATOM 2769 N N . ARG A 1 348 ? 21.016 37.562 20.531 1 94.19 348 ARG A N 1
ATOM 2770 C CA . ARG A 1 348 ? 19.797 38.125 20.016 1 94.19 348 ARG A CA 1
ATOM 2771 C C . ARG A 1 348 ? 18.844 37.062 19.5 1 94.19 348 ARG A C 1
ATOM 2773 O O . ARG A 1 348 ? 17.672 37.312 19.25 1 94.19 348 ARG A O 1
ATOM 2780 N N . ALA A 1 349 ? 19.422 35.875 19.328 1 95.62 349 ALA A N 1
ATOM 2781 C CA . ALA A 1 349 ? 18.547 34.906 18.688 1 95.62 349 ALA A CA 1
ATOM 2782 C C . ALA A 1 349 ? 18.672 33.531 19.344 1 95.62 349 ALA A C 1
ATOM 2784 O O . ALA A 1 349 ? 19.719 33.219 19.938 1 95.62 349 ALA A O 1
ATOM 2785 N N . LEU A 1 350 ? 17.688 32.781 19.312 1 95.06 350 LEU A N 1
ATOM 2786 C CA . LEU A 1 350 ? 17.625 31.375 19.672 1 95.06 350 LEU A CA 1
ATOM 2787 C C . LEU A 1 350 ? 17.156 30.531 18.5 1 95.06 350 LEU A C 1
ATOM 2789 O O . LEU A 1 350 ? 16.062 30.766 17.969 1 95.06 350 LEU A O 1
ATOM 2793 N N . ILE A 1 351 ? 18.016 29.594 18 1 94.31 351 ILE A N 1
ATOM 2794 C CA . ILE A 1 351 ? 17.656 28.688 16.906 1 94.31 351 ILE A CA 1
ATOM 2795 C C . ILE A 1 351 ? 17.406 27.281 17.484 1 94.31 351 ILE A C 1
ATOM 2797 O O . ILE A 1 351 ? 18.297 26.688 18.094 1 94.31 351 ILE A O 1
ATOM 2801 N N . VAL A 1 352 ? 16.203 26.797 17.312 1 94.31 352 VAL A N 1
ATOM 2802 C CA . VAL A 1 352 ? 15.836 25.484 17.844 1 94.31 352 VAL A CA 1
ATOM 2803 C C . VAL A 1 352 ? 15.133 24.672 16.766 1 94.31 352 VAL A C 1
ATOM 2805 O O . VAL A 1 352 ? 14.727 25.219 15.734 1 94.31 352 VAL A O 1
ATOM 2808 N N . THR A 1 353 ? 14.984 23.375 16.906 1 93.19 353 THR A N 1
ATOM 2809 C CA . THR A 1 353 ? 14.406 22.516 15.875 1 93.19 353 THR A CA 1
ATOM 2810 C C . THR A 1 353 ? 12.914 22.328 16.109 1 93.19 353 THR A C 1
ATOM 2812 O O . THR A 1 353 ? 12.172 21.969 15.195 1 93.19 353 THR A O 1
ATOM 2815 N N . TRP A 1 354 ? 12.531 22.469 17.359 1 94.19 354 TRP A N 1
ATOM 2816 C CA . TRP A 1 354 ? 11.133 22.25 17.719 1 94.19 354 TRP A CA 1
ATOM 2817 C C . TRP A 1 354 ? 10.82 22.875 19.078 1 94.19 354 TRP A C 1
ATOM 2819 O O . TRP A 1 354 ? 11.68 22.922 19.969 1 94.19 354 TRP A O 1
ATOM 2829 N N . THR A 1 355 ? 9.602 23.422 19.25 1 94.31 355 THR A N 1
ATOM 2830 C CA . THR A 1 355 ? 9.203 24.016 20.516 1 94.31 355 THR A CA 1
ATOM 2831 C C . THR A 1 355 ? 7.711 23.828 20.75 1 94.31 355 THR A C 1
ATOM 2833 O O . THR A 1 355 ? 6.992 23.344 19.875 1 94.31 355 THR A O 1
ATOM 2836 N N . ASN A 1 356 ? 7.371 24.094 21.969 1 92.62 356 ASN A N 1
ATOM 2837 C CA . ASN A 1 356 ? 5.953 24.312 22.234 1 92.62 356 ASN A CA 1
ATOM 2838 C C . ASN A 1 356 ? 5.492 25.688 21.781 1 92.62 356 ASN A C 1
ATOM 2840 O O . ASN A 1 356 ? 5.68 26.672 22.484 1 92.62 356 ASN A O 1
ATOM 2844 N N . GLN A 1 357 ? 4.855 25.719 20.703 1 93.5 357 GLN A N 1
ATOM 2845 C CA . GLN A 1 357 ? 4.523 26.969 20.047 1 93.5 357 GLN A CA 1
ATOM 2846 C C . GLN A 1 357 ? 3.629 27.828 20.938 1 93.5 357 GLN A C 1
ATOM 2848 O O . GLN A 1 357 ? 3.779 29.062 20.984 1 93.5 357 GLN A O 1
ATOM 2853 N N . ILE A 1 358 ? 2.746 27.25 21.609 1 92.62 358 ILE A N 1
ATOM 2854 C CA . ILE A 1 358 ? 1.823 28 22.469 1 92.62 358 ILE A CA 1
ATOM 2855 C C . ILE A 1 358 ? 2.602 28.703 23.578 1 92.62 358 ILE A C 1
ATOM 2857 O O . ILE A 1 358 ? 2.346 29.875 23.859 1 92.62 358 ILE A O 1
ATOM 2861 N N . ASP A 1 359 ? 3.566 28.031 24.141 1 92.62 359 ASP A N 1
ATOM 2862 C CA . ASP A 1 359 ? 4.383 28.625 25.188 1 92.62 359 ASP A CA 1
ATOM 2863 C C . ASP A 1 359 ? 5.176 29.812 24.656 1 92.62 359 ASP A C 1
ATOM 2865 O O . ASP A 1 359 ? 5.387 30.797 25.375 1 92.62 359 ASP A O 1
ATOM 2869 N N . VAL A 1 360 ? 5.527 29.688 23.438 1 96.25 360 VAL A N 1
ATOM 2870 C CA . VAL A 1 360 ? 6.34 30.75 22.859 1 96.25 360 VAL A CA 1
ATOM 2871 C C . VAL A 1 360 ? 5.449 31.938 22.484 1 96.25 360 VAL A C 1
ATOM 2873 O O . VAL A 1 360 ? 5.68 33.062 22.938 1 96.25 360 VAL A O 1
ATOM 2876 N N . ILE A 1 361 ? 4.422 31.719 21.766 1 95.31 361 ILE A N 1
ATOM 2877 C CA . ILE A 1 361 ? 3.598 32.781 21.203 1 95.31 361 ILE A CA 1
ATOM 2878 C C . ILE A 1 361 ? 2.85 33.5 22.312 1 95.31 361 ILE A C 1
ATOM 2880 O O . ILE A 1 361 ? 2.533 34.688 22.188 1 95.31 361 ILE A O 1
ATOM 2884 N N . SER A 1 362 ? 2.609 32.875 23.453 1 94.75 362 SER A N 1
ATOM 2885 C CA . SER A 1 362 ? 1.852 33.469 24.531 1 9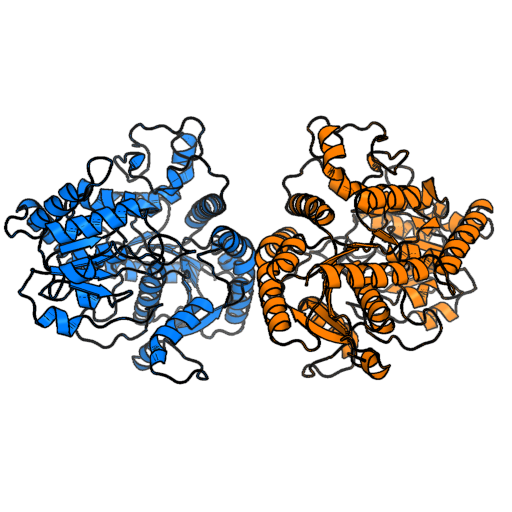4.75 362 SER A CA 1
ATOM 2886 C C . SER A 1 362 ? 2.752 34.312 25.438 1 94.75 362 SER A C 1
ATOM 2888 O O . SER A 1 362 ? 2.268 35.031 26.312 1 94.75 362 SER A O 1
ATOM 2890 N N . HIS A 1 363 ? 4.016 34.188 25.266 1 97 363 HIS A N 1
ATOM 2891 C CA . HIS A 1 363 ? 4.957 34.906 26.109 1 97 363 HIS A CA 1
ATOM 2892 C C . HIS A 1 363 ? 4.938 36.406 25.828 1 97 363 HIS A C 1
ATOM 2894 O O . HIS A 1 363 ? 4.848 36.812 24.656 1 97 363 HIS A O 1
ATOM 2900 N N . SER A 1 364 ? 5.125 37.219 26.781 1 96.81 364 SER A N 1
ATOM 2901 C CA . SER A 1 364 ? 4.992 38.656 26.672 1 96.81 364 SER A CA 1
ATOM 2902 C C . SER A 1 364 ? 6.094 39.25 25.797 1 96.81 364 SER A C 1
ATOM 2904 O O . SER A 1 364 ? 5.914 40.312 25.203 1 96.81 364 SER A O 1
ATOM 2906 N N . ALA A 1 365 ? 7.199 38.5 25.688 1 97.44 365 ALA A N 1
ATOM 2907 C CA . ALA A 1 365 ? 8.328 39.031 24.922 1 97.44 365 ALA A CA 1
ATOM 2908 C C . ALA A 1 365 ? 8.031 38.969 23.422 1 97.44 365 ALA A C 1
ATOM 2910 O O . ALA A 1 365 ? 8.695 39.625 22.625 1 97.44 365 ALA A O 1
ATOM 2911 N N . ILE A 1 366 ? 7.062 38.219 23.031 1 97.62 366 ILE A N 1
ATOM 2912 C CA . ILE A 1 366 ? 6.797 38.031 21.609 1 97.62 366 ILE A CA 1
ATOM 2913 C C . ILE A 1 366 ? 6.02 39.219 21.047 1 97.62 366 ILE A C 1
ATOM 2915 O O . ILE A 1 366 ? 4.996 39.625 21.609 1 97.62 366 ILE A O 1
ATOM 2919 N N . GLY A 1 367 ? 6.555 39.688 19.953 1 95.31 367 GLY A N 1
ATOM 2920 C CA . GLY A 1 367 ? 5.93 40.875 19.344 1 95.31 367 GLY A CA 1
ATOM 2921 C C . GLY A 1 367 ? 5.391 40.594 17.953 1 95.31 367 GLY A C 1
ATOM 2922 O O . GLY A 1 367 ? 4.637 41.406 17.406 1 95.31 367 GLY A O 1
ATOM 2923 N N . GLY A 1 368 ? 5.738 39.531 17.406 1 96.12 368 GLY A N 1
ATOM 2924 C CA . GLY A 1 368 ? 5.316 39.188 16.062 1 96.12 368 GLY A CA 1
ATOM 2925 C C . GLY A 1 368 ? 5.613 37.719 15.711 1 96.12 368 GLY A C 1
ATOM 2926 O O . GLY A 1 368 ? 6.355 37.062 16.422 1 96.12 368 GLY A O 1
ATOM 2927 N N . PHE A 1 369 ? 4.992 37.219 14.711 1 98 369 PHE A N 1
ATOM 2928 C CA . PHE A 1 369 ? 5.137 35.844 14.258 1 98 369 PHE A CA 1
ATOM 2929 C C . PHE A 1 369 ? 5.305 35.781 12.742 1 98 369 PHE A C 1
ATOM 2931 O O . PHE A 1 369 ? 4.379 36.094 12 1 98 369 PHE A O 1
ATOM 2938 N N . LEU A 1 370 ? 6.496 35.438 12.273 1 97.88 370 LEU A N 1
ATOM 2939 C CA . LEU A 1 370 ? 6.715 35.094 10.875 1 97.88 370 LEU A CA 1
ATOM 2940 C C . LEU A 1 370 ? 6.324 33.625 10.625 1 97.88 370 LEU A C 1
ATOM 2942 O O . LEU A 1 370 ? 7.008 32.719 11.086 1 97.88 370 LEU A O 1
ATOM 2946 N N . THR A 1 371 ? 5.258 33.438 9.844 1 96.88 371 THR A N 1
ATOM 2947 C CA . THR A 1 371 ? 4.621 32.125 9.742 1 96.88 371 THR A CA 1
ATOM 2948 C C . THR A 1 371 ? 4.367 31.75 8.281 1 96.88 371 THR A C 1
ATOM 2950 O O . THR A 1 371 ? 4.297 32.625 7.418 1 96.88 371 THR A O 1
ATOM 2953 N N . HIS A 1 372 ? 4.301 30.484 8.023 1 95.25 372 HIS A N 1
ATOM 2954 C CA . HIS A 1 372 ? 3.91 30 6.707 1 95.25 372 HIS A CA 1
ATOM 2955 C C . HIS A 1 372 ? 2.393 29.953 6.57 1 95.25 372 HIS A C 1
ATOM 2957 O O . HIS A 1 372 ? 1.874 29.453 5.566 1 95.25 372 HIS A O 1
ATOM 2963 N N . CYS A 1 373 ? 1.721 30.312 7.551 1 96.19 373 CYS A N 1
ATOM 2964 C CA . CYS A 1 373 ? 0.269 30.438 7.492 1 96.19 373 CYS A CA 1
ATOM 2965 C C . CYS A 1 373 ? -0.401 29.078 7.688 1 96.19 373 CYS A C 1
ATOM 2967 O O . CYS A 1 373 ? -1.286 28.703 6.918 1 96.19 373 CYS A O 1
ATOM 2969 N N . GLY A 1 374 ? 0.004 28.297 8.664 1 96.12 374 GLY A N 1
ATOM 2970 C CA . GLY A 1 374 ? -0.75 27.125 9.102 1 96.12 374 GLY A CA 1
ATOM 2971 C C . GLY A 1 374 ? -1.997 27.484 9.891 1 96.12 374 GLY A C 1
ATOM 2972 O O . GLY A 1 374 ? -2.02 28.484 10.609 1 96.12 374 GLY A O 1
ATOM 2973 N N . TRP A 1 375 ? -2.904 26.656 9.836 1 97.19 375 TRP A N 1
ATOM 2974 C CA . TRP A 1 375 ? -4.191 27.016 10.43 1 97.19 375 TRP A CA 1
ATOM 2975 C C . TRP A 1 375 ? -4.098 27.047 11.953 1 97.19 375 TRP A C 1
ATOM 2977 O O . TRP A 1 375 ? -4.621 27.953 12.594 1 97.19 375 TRP A O 1
ATOM 2987 N N . ASN A 1 376 ? -3.469 26.031 12.555 1 95.62 376 ASN A N 1
ATOM 2988 C CA . ASN A 1 376 ? -3.268 26.078 14 1 95.62 376 ASN A CA 1
ATOM 2989 C C . ASN A 1 376 ? -2.51 27.328 14.43 1 95.62 376 ASN A C 1
ATOM 2991 O O . ASN A 1 376 ? -2.881 27.984 15.398 1 95.62 376 ASN A O 1
ATOM 2995 N N . SER A 1 377 ? -1.453 27.641 13.688 1 96.12 377 SER A N 1
ATOM 2996 C CA . SER A 1 377 ? -0.655 28.828 13.969 1 96.12 377 SER A CA 1
ATOM 2997 C C . SER A 1 377 ? -1.501 30.094 13.883 1 96.12 377 SER A C 1
ATOM 2999 O O . SER A 1 377 ? -1.361 31 14.703 1 96.12 377 SER A O 1
ATOM 3001 N N . THR A 1 378 ? -2.309 30.094 12.891 1 97.06 378 THR A N 1
ATOM 3002 C CA . THR A 1 378 ? -3.197 31.219 12.68 1 97.06 378 THR A CA 1
ATOM 3003 C C . THR A 1 378 ? -4.133 31.406 13.875 1 97.06 378 THR A C 1
ATOM 3005 O O . THR A 1 378 ? -4.215 32.5 14.445 1 97.06 378 THR A O 1
ATOM 3008 N N . LEU A 1 379 ? -4.805 30.359 14.273 1 97 379 LEU A N 1
ATOM 3009 C CA . LEU A 1 379 ? -5.758 30.422 15.375 1 97 379 LEU A CA 1
ATOM 3010 C C . LEU A 1 379 ? -5.055 30.797 16.672 1 97 379 LEU A C 1
ATOM 3012 O O . LEU A 1 379 ? -5.562 31.609 17.453 1 97 379 LEU A O 1
ATOM 3016 N N . GLU A 1 380 ? -3.922 30.25 16.906 1 95.38 380 GLU A N 1
ATOM 3017 C CA . GLU A 1 380 ? -3.148 30.547 18.109 1 95.38 380 GLU A CA 1
ATOM 3018 C C . GLU A 1 380 ? -2.703 32 18.125 1 95.38 380 GLU A C 1
ATOM 3020 O O . GLU A 1 380 ? -2.805 32.688 19.156 1 95.38 380 GLU A O 1
ATOM 3025 N N . SER A 1 381 ? -2.203 32.469 17.016 1 96.5 381 SER A N 1
ATOM 3026 C CA . SER A 1 381 ? -1.746 33.844 16.922 1 96.5 381 SER A CA 1
ATOM 3027 C C . SER A 1 381 ? -2.889 34.844 17.172 1 96.5 381 SER A C 1
ATOM 3029 O O . SER A 1 381 ? -2.709 35.844 17.859 1 96.5 381 SER A O 1
ATOM 3031 N N . ILE A 1 382 ? -4.035 34.562 16.594 1 96.94 382 ILE A N 1
ATOM 3032 C CA . ILE A 1 382 ? -5.203 35.406 16.812 1 96.94 382 ILE A CA 1
ATOM 3033 C C . ILE A 1 382 ? -5.578 35.406 18.281 1 96.94 382 ILE A C 1
ATOM 3035 O O . ILE A 1 382 ? -5.828 36.469 18.875 1 96.94 382 ILE A O 1
ATOM 3039 N N . TRP A 1 383 ? -5.57 34.281 18.875 1 95.62 383 TRP A N 1
ATOM 3040 C CA . TRP A 1 383 ? -5.973 34.125 20.266 1 95.62 383 TRP A CA 1
ATOM 3041 C C . TRP A 1 383 ? -5.109 35 21.172 1 95.62 383 TRP A C 1
ATOM 3043 O O . TRP A 1 383 ? -5.621 35.656 22.078 1 95.62 383 TRP A O 1
ATOM 3053 N N . TYR A 1 384 ? -3.852 35.062 20.875 1 94.31 384 TYR A N 1
ATOM 3054 C CA . TYR A 1 384 ? -2.932 35.75 21.75 1 94.31 384 TYR A CA 1
ATOM 3055 C C . TYR A 1 384 ? -2.631 37.156 21.219 1 94.31 384 TYR A C 1
ATOM 3057 O O . TYR A 1 384 ? -1.831 37.875 21.797 1 94.31 384 TYR A O 1
ATOM 3065 N N . GLY A 1 385 ? -3.223 37.469 20.094 1 94.25 385 GLY A N 1
ATOM 3066 C CA . GLY A 1 385 ? -3.119 38.812 19.547 1 94.25 385 GLY A CA 1
ATOM 3067 C C . GLY A 1 385 ? -1.753 39.094 18.969 1 94.25 385 GLY A C 1
ATOM 3068 O O . GLY A 1 385 ? -1.282 40.25 19.016 1 94.25 385 GLY A O 1
ATOM 3069 N N . VAL A 1 386 ? -1.086 38.125 18.469 1 95 386 VAL A N 1
ATOM 3070 C CA . VAL A 1 386 ? 0.247 38.312 17.891 1 95 386 VAL A CA 1
ATOM 3071 C C . VAL A 1 386 ? 0.141 38.594 16.406 1 95 386 VAL A C 1
ATOM 3073 O O . VAL A 1 386 ? -0.365 37.75 15.641 1 95 386 VAL A O 1
ATOM 3076 N N . PRO A 1 387 ? 0.604 39.75 15.938 1 93.75 387 PRO A N 1
ATOM 3077 C CA . PRO A 1 387 ? 0.553 40.031 14.5 1 93.75 387 PRO A CA 1
ATOM 3078 C C . PRO A 1 387 ? 1.403 39.062 13.688 1 93.75 387 PRO A C 1
ATOM 3080 O O . PRO A 1 387 ? 2.438 38.562 14.164 1 93.75 387 PRO A O 1
ATOM 3083 N N . MET A 1 388 ? 0.989 38.844 12.391 1 96.94 388 MET A N 1
ATOM 3084 C CA . MET A 1 388 ? 1.64 37.781 11.609 1 96.94 388 MET A CA 1
ATOM 3085 C C . MET A 1 388 ? 2.262 38.375 10.344 1 96.94 388 MET A C 1
ATOM 3087 O O . MET A 1 388 ? 1.674 39.25 9.703 1 96.94 388 MET A O 1
ATOM 3091 N N . LEU A 1 389 ? 3.418 38.031 10.109 1 96.88 389 LEU A N 1
ATOM 3092 C CA . LEU A 1 389 ? 4.074 38.188 8.812 1 96.88 389 LEU A CA 1
ATOM 3093 C C . LEU A 1 389 ? 3.971 36.875 8.008 1 96.88 389 LEU A C 1
ATOM 3095 O O . LEU A 1 389 ? 4.559 35.875 8.383 1 96.88 389 LEU A O 1
ATOM 3099 N N . CYS A 1 390 ? 3.26 36.969 6.875 1 97.25 390 CYS A N 1
ATOM 3100 C CA . CYS A 1 390 ? 2.801 35.75 6.195 1 97.25 390 CYS A CA 1
ATOM 3101 C C . CYS A 1 390 ? 3.713 35.406 5.027 1 97.25 390 CYS A C 1
ATOM 3103 O O . CYS A 1 390 ? 3.891 36.219 4.113 1 97.25 390 CYS A O 1
ATOM 3105 N N . PHE A 1 391 ? 4.223 34.156 5.035 1 95.94 391 PHE A N 1
ATOM 3106 C CA . PHE A 1 391 ? 5.039 33.625 3.957 1 95.94 391 PHE A CA 1
ATOM 3107 C C . PHE A 1 391 ? 4.621 32.188 3.623 1 95.94 391 PHE A C 1
ATOM 3109 O O . PHE A 1 391 ? 5.34 31.25 3.941 1 95.94 391 PHE A O 1
ATOM 3116 N N . PRO A 1 392 ? 3.486 32.031 2.918 1 95.31 392 PRO A N 1
ATOM 3117 C CA . PRO A 1 392 ? 3 30.703 2.58 1 95.31 392 PRO A CA 1
ATOM 3118 C C . PRO A 1 392 ? 3.941 29.953 1.642 1 95.31 392 PRO A C 1
ATOM 3120 O O . PRO A 1 392 ? 4.543 30.562 0.75 1 95.31 392 PRO A O 1
ATOM 3123 N N . LEU A 1 393 ? 4.027 28.672 1.872 1 92.62 393 LEU A N 1
ATOM 3124 C CA . LEU A 1 393 ? 4.906 27.828 1.059 1 92.62 393 LEU A CA 1
ATOM 3125 C C . LEU A 1 393 ? 4.094 26.922 0.134 1 92.62 393 LEU A C 1
ATOM 3127 O O . LEU A 1 393 ? 4.355 26.875 -1.069 1 92.62 393 LEU A O 1
ATOM 3131 N N . LYS A 1 394 ? 3.139 26.156 0.701 1 92.38 394 LYS A N 1
ATOM 3132 C CA . LYS A 1 394 ? 2.414 25.156 -0.074 1 92.38 394 LYS A CA 1
ATOM 3133 C C . LYS A 1 394 ? 1.049 24.875 0.54 1 92.38 394 LYS A C 1
ATOM 3135 O O . LYS A 1 394 ? 0.738 25.344 1.632 1 92.38 394 LYS A O 1
ATOM 3140 N N . ALA A 1 395 ? 0.202 24.125 -0.188 1 93.38 395 ALA A N 1
ATOM 3141 C CA . ALA A 1 395 ? -1.077 23.578 0.264 1 93.38 395 ALA A CA 1
ATOM 3142 C C . ALA A 1 395 ? -2.053 24.688 0.617 1 93.38 395 ALA A C 1
ATOM 3144 O O . ALA A 1 395 ? -2.225 25.641 -0.151 1 93.38 395 ALA A O 1
ATOM 3145 N N . ASP A 1 396 ? -2.678 24.609 1.788 1 96.31 396 ASP A N 1
ATOM 3146 C CA . ASP A 1 396 ? -3.736 25.547 2.141 1 96.31 396 ASP A CA 1
ATOM 3147 C C . ASP A 1 396 ? -3.154 26.875 2.629 1 96.31 396 ASP A C 1
ATOM 3149 O O . ASP A 1 396 ? -3.891 27.844 2.842 1 96.31 396 ASP A O 1
ATOM 3153 N N . GLN A 1 397 ? -1.857 26.953 2.695 1 96.38 397 GLN A N 1
ATOM 3154 C CA . GLN A 1 397 ? -1.196 28.125 3.252 1 96.38 397 GLN A CA 1
ATOM 3155 C C . GLN A 1 397 ? -1.46 29.359 2.396 1 96.38 397 GLN A C 1
ATOM 3157 O O . GLN A 1 397 ? -1.624 30.469 2.924 1 96.38 397 GLN A O 1
ATOM 3162 N N . LEU A 1 398 ? -1.538 29.141 1.112 1 96.25 398 LEU A N 1
ATOM 3163 C CA . LEU A 1 398 ? -1.808 30.266 0.206 1 96.25 398 LEU A CA 1
ATOM 3164 C C . LEU A 1 398 ? -3.205 30.828 0.437 1 96.25 398 LEU A C 1
ATOM 3166 O O . LEU A 1 398 ? -3.395 32.031 0.448 1 96.25 398 LEU A O 1
ATOM 3170 N N . THR A 1 399 ? -4.094 29.922 0.584 1 98.12 399 THR A N 1
ATOM 3171 C CA . THR A 1 399 ? -5.473 30.344 0.81 1 98.12 399 THR A CA 1
ATOM 3172 C C . THR A 1 399 ? -5.625 30.984 2.182 1 98.12 399 THR A C 1
ATOM 3174 O O . THR A 1 399 ? -6.383 31.953 2.34 1 98.12 399 THR A O 1
ATOM 3177 N N . ILE A 1 400 ? -4.926 30.516 3.143 1 98.25 400 ILE A N 1
ATOM 3178 C CA . ILE A 1 400 ? -4.969 31.078 4.488 1 98.25 400 ILE A CA 1
ATOM 3179 C C . ILE A 1 400 ? -4.344 32.469 4.488 1 98.25 400 ILE A C 1
ATOM 3181 O O . ILE A 1 400 ? -4.836 33.375 5.16 1 98.25 400 ILE A O 1
ATOM 3185 N N . ARG A 1 401 ? -3.281 32.625 3.734 1 97.44 401 ARG A N 1
ATOM 3186 C CA . ARG A 1 401 ? -2.695 33.938 3.584 1 97.44 401 ARG A CA 1
ATOM 3187 C C . ARG A 1 401 ? -3.729 34.938 3.07 1 97.44 401 ARG A C 1
ATOM 3189 O O . ARG A 1 401 ? -3.791 36.062 3.545 1 97.44 401 ARG A O 1
ATOM 3196 N N . LYS A 1 402 ? -4.5 34.562 2.068 1 97.12 402 LYS A N 1
ATOM 3197 C CA . LYS A 1 402 ? -5.562 35.406 1.556 1 97.12 402 LYS A CA 1
ATOM 3198 C C . LYS A 1 402 ? -6.516 35.844 2.672 1 97.12 402 LYS A C 1
ATOM 3200 O O . LYS A 1 402 ? -6.895 37 2.76 1 97.12 402 LYS A O 1
ATOM 3205 N N . LEU A 1 403 ? -6.902 34.906 3.52 1 97.5 403 LEU A N 1
ATOM 3206 C CA . LEU A 1 403 ? -7.793 35.219 4.637 1 97.5 403 LEU A CA 1
ATOM 3207 C C . LEU A 1 403 ? -7.152 36.219 5.582 1 97.5 403 LEU A C 1
ATOM 3209 O O . LEU A 1 403 ? -7.781 37.219 5.941 1 97.5 403 LEU A O 1
ATOM 3213 N N . LEU A 1 404 ? -5.898 36.031 5.883 1 97.44 404 LEU A N 1
ATOM 3214 C CA . LEU A 1 404 ? -5.203 36.812 6.895 1 97.44 404 LEU A CA 1
ATOM 3215 C C . LEU A 1 404 ? -4.934 38.219 6.395 1 97.44 404 LEU A C 1
ATOM 3217 O O . LEU A 1 404 ? -5.094 39.188 7.141 1 97.44 404 LEU A O 1
ATOM 3221 N N . VAL A 1 405 ? -4.539 38.281 5.125 1 96.12 405 VAL A N 1
ATOM 3222 C CA . VAL A 1 405 ? -4.012 39.562 4.617 1 96.12 405 VAL A CA 1
ATOM 3223 C C . VAL A 1 405 ? -5.117 40.312 3.895 1 96.12 405 VAL A C 1
ATOM 3225 O O . VAL A 1 405 ? -5.328 41.5 4.156 1 96.12 405 VAL A O 1
ATOM 3228 N N . ASP A 1 406 ? -5.871 39.625 3.092 1 95.56 406 ASP A N 1
ATOM 3229 C CA . ASP A 1 406 ? -6.812 40.312 2.213 1 95.56 406 ASP A CA 1
ATOM 3230 C C . ASP A 1 406 ? -8.188 40.438 2.861 1 95.56 406 ASP A C 1
ATOM 3232 O O . ASP A 1 406 ? -8.844 41.469 2.764 1 95.56 406 ASP A O 1
ATOM 3236 N N . ASP A 1 407 ? -8.578 39.375 3.451 1 96.12 407 ASP A N 1
ATOM 3237 C CA . ASP A 1 407 ? -9.961 39.344 3.912 1 96.12 407 ASP A CA 1
ATOM 3238 C C . ASP A 1 407 ? -10.086 39.938 5.32 1 96.12 407 ASP A C 1
ATOM 3240 O O . ASP A 1 407 ? -10.891 40.844 5.559 1 96.12 407 ASP A O 1
ATOM 3244 N N . TRP A 1 408 ? -9.266 39.438 6.27 1 96.5 408 TRP A N 1
ATOM 3245 C CA . TRP A 1 408 ? -9.391 39.844 7.668 1 96.5 408 TRP A CA 1
ATOM 3246 C C . TRP A 1 408 ? -8.461 41 7.984 1 96.5 408 TRP A C 1
ATOM 3248 O O . TRP A 1 408 ? -8.648 41.719 8.984 1 96.5 408 TRP A O 1
ATOM 3258 N N . ARG A 1 409 ? -7.379 41.156 7.211 1 94.38 409 ARG A N 1
ATOM 3259 C CA . ARG A 1 409 ? -6.426 42.281 7.32 1 94.38 409 ARG A CA 1
ATOM 3260 C C . ARG A 1 409 ? -5.734 42.25 8.68 1 94.38 409 ARG A C 1
ATOM 3262 O O . ARG A 1 409 ? -5.625 43.312 9.336 1 94.38 409 ARG A O 1
ATOM 3269 N N . ILE A 1 410 ? -5.34 41.125 9.109 1 95.31 410 ILE A N 1
ATOM 3270 C CA . ILE A 1 410 ? -4.668 40.969 10.398 1 95.31 410 ILE A CA 1
ATOM 3271 C C . ILE A 1 410 ? -3.24 40.469 10.18 1 95.31 410 ILE A C 1
ATOM 3273 O O . ILE A 1 410 ? -2.564 40.062 11.133 1 95.31 410 ILE A O 1
ATOM 3277 N N . GLY A 1 411 ? -2.809 40.312 8.961 1 94.44 411 GLY A N 1
ATOM 3278 C CA . GLY A 1 411 ? -1.466 39.906 8.602 1 94.44 411 GLY A CA 1
ATOM 3279 C C . GLY A 1 411 ? -0.837 40.781 7.527 1 94.44 411 GLY A C 1
ATOM 3280 O O . GLY A 1 411 ? -1.528 41.562 6.871 1 94.44 411 GLY A O 1
ATOM 3281 N N . VAL A 1 412 ? 0.464 40.625 7.449 1 94 412 VAL A N 1
ATOM 3282 C CA . VAL A 1 412 ? 1.228 41.344 6.426 1 94 412 VAL A CA 1
ATOM 3283 C C . VAL A 1 412 ? 1.962 40.344 5.539 1 94 412 VAL A C 1
ATOM 3285 O O . VAL A 1 412 ? 2.486 39.344 6.031 1 94 412 VAL A O 1
ATOM 3288 N N . ASN A 1 413 ? 1.941 40.656 4.262 1 94.69 413 ASN A N 1
ATOM 3289 C CA . ASN A 1 413 ? 2.705 39.812 3.348 1 94.69 413 ASN A CA 1
ATOM 3290 C C . ASN A 1 413 ? 4.207 40.062 3.49 1 94.69 413 ASN A C 1
ATOM 3292 O O . ASN A 1 413 ? 4.664 41.188 3.502 1 94.69 413 ASN A O 1
ATOM 3296 N N . LEU A 1 414 ? 4.871 38.938 3.572 1 93.75 414 LEU A N 1
ATOM 3297 C CA . LEU A 1 414 ? 6.32 39.094 3.594 1 93.75 414 LEU A CA 1
ATOM 3298 C C . LEU A 1 414 ? 6.844 39.5 2.221 1 93.75 414 LEU A C 1
ATOM 3300 O O . LEU A 1 414 ? 7.742 40.344 2.121 1 93.75 414 LEU A O 1
ATOM 3304 N N . CYS A 1 415 ? 6.266 38.719 1.217 1 85.31 415 CYS A N 1
ATOM 3305 C CA . CYS A 1 415 ? 6.781 38.938 -0.13 1 85.31 415 CYS A CA 1
ATOM 3306 C C . CYS A 1 415 ? 5.684 39.438 -1.062 1 85.31 415 CYS A C 1
ATOM 3308 O O . CYS A 1 415 ? 4.691 38.75 -1.288 1 85.31 415 CYS A O 1
ATOM 3310 N N . ASP A 1 416 ? 5.84 40.562 -1.559 1 71.38 416 ASP A N 1
ATOM 3311 C CA . ASP A 1 416 ? 4.91 41.125 -2.523 1 71.38 416 ASP A CA 1
ATOM 3312 C C . ASP A 1 416 ? 5.465 41.031 -3.943 1 71.38 416 ASP A C 1
ATOM 3314 O O . ASP A 1 416 ? 4.699 41.031 -4.914 1 71.38 416 ASP A O 1
ATOM 3318 N N . LYS A 1 417 ? 6.77 41 -3.984 1 66.69 417 LYS A N 1
ATOM 3319 C CA . LYS A 1 417 ? 7.492 41.031 -5.254 1 66.69 417 LYS A CA 1
ATOM 3320 C C . LYS A 1 417 ? 8.344 39.75 -5.406 1 66.69 417 LYS A C 1
ATOM 3322 O O . LYS A 1 417 ? 8.859 39.219 -4.418 1 66.69 417 LYS A O 1
ATOM 3327 N N . LYS A 1 418 ? 8.336 39.156 -6.504 1 75.69 418 LYS A N 1
ATOM 3328 C CA . LYS A 1 418 ? 9.258 38.031 -6.734 1 75.69 418 LYS A CA 1
ATOM 3329 C C . LYS A 1 418 ? 10.531 38.531 -7.426 1 75.69 418 LYS A C 1
ATOM 3331 O O . LYS A 1 418 ? 10.477 39.344 -8.328 1 75.69 418 LYS A O 1
ATOM 3336 N N . PRO A 1 419 ? 11.797 38.156 -6.812 1 85.12 419 PRO A N 1
ATOM 3337 C CA . PRO A 1 419 ? 12.07 37.188 -5.75 1 85.12 419 PRO A CA 1
ATOM 3338 C C . PRO A 1 419 ? 12.156 37.844 -4.371 1 85.12 419 PRO A C 1
ATOM 3340 O O . PRO A 1 419 ? 12.359 39.031 -4.262 1 85.12 419 PRO A O 1
ATOM 3343 N N . LEU A 1 420 ? 11.977 37.094 -3.318 1 92.06 420 LEU A N 1
ATOM 3344 C CA . LEU A 1 420 ? 12.164 37.531 -1.94 1 92.06 420 LEU A CA 1
ATOM 3345 C C . LEU A 1 420 ? 13.602 37.969 -1.704 1 92.06 420 LEU A C 1
ATOM 3347 O O . LEU A 1 420 ? 14.539 37.281 -2.092 1 92.06 420 LEU A O 1
ATOM 3351 N N . THR A 1 421 ? 13.812 39.156 -1.153 1 94.38 421 THR A N 1
ATOM 3352 C CA . THR A 1 421 ? 15.156 39.656 -0.877 1 94.38 421 THR A CA 1
ATOM 3353 C C . THR A 1 421 ? 15.352 39.875 0.619 1 94.38 421 THR A C 1
ATOM 3355 O O . THR A 1 421 ? 14.391 40.125 1.342 1 94.38 421 THR A O 1
ATOM 3358 N N . ARG A 1 422 ? 16.609 39.844 1.035 1 95.75 422 ARG A N 1
ATOM 3359 C CA . ARG A 1 422 ? 16.969 40.062 2.43 1 95.75 422 ARG A CA 1
ATOM 3360 C C . ARG A 1 422 ? 16.547 41.469 2.885 1 95.75 422 ARG A C 1
ATOM 3362 O O . ARG A 1 422 ? 16.156 41.656 4.039 1 95.75 422 ARG A O 1
ATOM 3369 N N . PHE A 1 423 ? 16.562 42.406 2.006 1 95.69 423 PHE A N 1
ATOM 3370 C CA . PHE A 1 423 ? 16.203 43.781 2.346 1 95.69 423 PHE A CA 1
ATOM 3371 C C . PHE A 1 423 ? 14.703 43.906 2.592 1 95.69 423 PHE A C 1
ATOM 3373 O O . PHE A 1 423 ? 14.273 44.594 3.516 1 95.69 423 PHE A O 1
ATOM 3380 N N . GLU A 1 424 ? 13.992 43.219 1.741 1 95.44 424 GLU A N 1
ATOM 3381 C CA . GLU A 1 424 ? 12.547 43.219 1.936 1 95.44 424 GLU A CA 1
ATOM 3382 C C . GLU A 1 424 ? 12.172 42.531 3.25 1 95.44 424 GLU A C 1
ATOM 3384 O O . GLU A 1 424 ? 11.273 43 3.961 1 95.44 424 GLU A O 1
ATOM 3389 N N . VAL A 1 425 ? 12.828 41.438 3.516 1 96.69 425 VAL A N 1
ATOM 3390 C CA . VAL A 1 425 ? 12.586 40.719 4.766 1 96.69 425 VAL A CA 1
ATOM 3391 C C . VAL A 1 425 ? 12.844 41.656 5.949 1 96.69 425 VAL A C 1
ATOM 3393 O O . VAL A 1 425 ? 12.008 41.781 6.848 1 96.69 425 VAL A O 1
ATOM 3396 N N . ALA A 1 426 ? 13.977 42.312 5.969 1 96.69 426 ALA A N 1
ATOM 3397 C CA . ALA A 1 426 ? 14.352 43.219 7.055 1 96.69 426 ALA A CA 1
ATOM 3398 C C . ALA A 1 426 ? 13.328 44.344 7.211 1 96.69 426 ALA A C 1
ATOM 3400 O O . ALA A 1 426 ? 12.938 44.688 8.328 1 96.69 426 ALA A O 1
ATOM 3401 N N . GLU A 1 427 ? 12.93 44.844 6.133 1 94.44 427 GLU A N 1
ATOM 3402 C CA . GLU A 1 427 ? 11.969 45.938 6.145 1 94.44 427 GLU A CA 1
ATOM 3403 C C . GLU A 1 427 ? 10.633 45.5 6.734 1 94.44 427 GLU A C 1
ATOM 3405 O O . GLU A 1 427 ? 10.086 46.188 7.609 1 94.44 427 GLU A O 1
ATOM 3410 N N . LYS A 1 428 ? 10.086 44.438 6.23 1 94.81 428 LYS A N 1
ATOM 3411 C CA . LYS A 1 428 ? 8.781 43.938 6.668 1 94.81 428 LYS A CA 1
ATOM 3412 C C . LYS A 1 428 ? 8.812 43.531 8.133 1 94.81 428 LYS A C 1
ATOM 3414 O O . LYS A 1 428 ? 7.844 43.719 8.867 1 94.81 428 LYS A O 1
ATOM 3419 N N . VAL A 1 429 ? 9.906 42.969 8.531 1 96.19 429 VAL A N 1
ATOM 3420 C CA . VAL A 1 429 ? 10.07 42.594 9.93 1 96.19 429 VAL A CA 1
ATOM 3421 C C . VAL A 1 429 ? 10.062 43.812 10.812 1 96.19 429 VAL A C 1
ATOM 3423 O O . VAL A 1 429 ? 9.375 43.844 11.844 1 96.19 429 VAL A O 1
ATOM 3426 N N . ASN A 1 430 ? 10.812 44.781 10.422 1 94.62 430 ASN A N 1
ATOM 3427 C CA . ASN A 1 430 ? 10.891 46.031 11.203 1 94.62 430 ASN A CA 1
ATOM 3428 C C . ASN A 1 430 ? 9.531 46.719 11.289 1 94.62 430 ASN A C 1
ATOM 3430 O O . ASN A 1 430 ? 9.172 47.25 12.336 1 94.62 430 ASN A O 1
ATOM 3434 N N . VAL A 1 431 ? 8.859 46.656 10.211 1 91.56 431 VAL A N 1
ATOM 3435 C CA . VAL A 1 431 ? 7.531 47.281 10.188 1 91.56 431 VAL A CA 1
ATOM 3436 C C . VAL A 1 431 ? 6.605 46.531 11.148 1 91.56 431 VAL A C 1
ATOM 3438 O O . VAL A 1 431 ? 5.906 47.125 11.953 1 91.56 431 VAL A O 1
ATOM 3441 N N . LEU A 1 432 ? 6.629 45.219 11.109 1 93.31 432 LEU A N 1
ATOM 3442 C CA . LEU A 1 432 ? 5.762 44.406 11.945 1 93.31 432 LEU A CA 1
ATOM 3443 C C . LEU A 1 432 ? 6.074 44.625 13.422 1 93.31 432 LEU A C 1
ATOM 3445 O O . LEU A 1 432 ? 5.168 44.688 14.258 1 93.31 432 LEU A O 1
ATOM 3449 N N . MET A 1 433 ? 7.371 44.812 13.734 1 92.88 433 MET A N 1
ATOM 3450 C CA . MET A 1 433 ? 7.828 44.812 15.117 1 92.88 433 MET A CA 1
ATOM 3451 C C . MET A 1 433 ? 7.805 46.219 15.688 1 92.88 433 MET A C 1
ATOM 3453 O O . MET A 1 433 ? 8.016 46.438 16.875 1 92.88 433 MET A O 1
ATOM 3457 N N . SER A 1 434 ? 7.543 47.062 14.828 1 87.44 434 SER A N 1
ATOM 3458 C CA . SER A 1 434 ? 7.57 48.469 15.266 1 87.44 434 SER A CA 1
ATOM 3459 C C . SER A 1 434 ? 6.301 48.812 16.031 1 87.44 434 SER A C 1
ATOM 3461 O O . SER A 1 434 ? 5.242 48.25 15.797 1 87.44 434 SER A O 1
ATOM 3463 N N . THR A 1 435 ? 6.492 49.719 16.969 1 70.38 435 THR A N 1
ATOM 3464 C CA . THR A 1 435 ? 5.355 50.25 17.703 1 70.38 435 THR A CA 1
ATOM 3465 C C . THR A 1 435 ? 4.43 51.031 16.797 1 70.38 435 THR A C 1
ATOM 3467 O O . THR A 1 435 ? 3.287 51.312 17.156 1 70.38 435 THR A O 1
ATOM 3470 N N . LYS A 1 436 ? 4.945 51.281 15.664 1 67.56 436 LYS A N 1
ATOM 3471 C CA . LYS A 1 436 ? 4.172 52.062 14.695 1 67.56 436 LYS A CA 1
ATOM 3472 C C . LYS A 1 436 ? 3.355 51.156 13.789 1 67.56 436 LYS A C 1
ATOM 3474 O O . LYS A 1 436 ? 2.945 51.531 12.695 1 67.56 436 LYS A O 1
ATOM 3479 N N . LEU A 1 437 ? 3.357 49.969 14.188 1 65.31 437 LEU A N 1
ATOM 3480 C CA . LEU A 1 437 ? 2.496 49.094 13.398 1 65.31 437 LEU A CA 1
ATOM 3481 C C . LEU A 1 437 ? 1.156 49.781 13.117 1 65.31 437 LEU A C 1
ATOM 3483 O O . LEU A 1 437 ? 0.631 50.5 13.969 1 65.31 437 LEU A O 1
ATOM 3487 N N . ASP A 1 438 ? 0.782 49.469 12.039 1 66.69 438 ASP A N 1
ATOM 3488 C CA . ASP A 1 438 ? -0.42 50.094 11.492 1 66.69 438 ASP A CA 1
ATOM 3489 C C . ASP A 1 438 ? -1.592 49.969 12.469 1 66.69 438 ASP A C 1
ATOM 3491 O O . ASP A 1 438 ? -1.944 48.875 12.883 1 66.69 438 ASP A O 1
ATOM 3495 N N . ASP A 1 439 ? -1.911 51.031 12.938 1 79.88 439 ASP A N 1
ATOM 3496 C CA . ASP A 1 439 ? -3.066 51.156 13.82 1 79.88 439 ASP A CA 1
ATOM 3497 C C . ASP A 1 439 ? -4.25 50.344 13.289 1 79.88 439 ASP A C 1
ATOM 3499 O O . ASP A 1 439 ? -4.992 49.719 14.062 1 79.88 439 ASP A O 1
ATOM 3503 N N . LYS A 1 440 ? -4.234 50.25 12.047 1 86.69 440 LYS A N 1
ATOM 3504 C CA . LYS A 1 440 ? -5.34 49.5 11.438 1 86.69 440 LYS A CA 1
ATOM 3505 C C . LYS A 1 440 ? -5.211 48 11.672 1 86.69 440 LYS A C 1
ATOM 3507 O O . LYS A 1 440 ? -6.195 47.344 11.977 1 86.69 440 LYS A O 1
ATOM 3512 N N . LEU A 1 441 ? -4.066 47.5 11.531 1 90.88 441 LEU A N 1
ATOM 3513 C CA . LEU A 1 441 ? -3.816 46.062 11.75 1 90.88 441 LEU A CA 1
ATOM 3514 C C . LEU A 1 441 ? -4.145 45.688 13.188 1 90.88 441 LEU A C 1
ATOM 3516 O O . LEU A 1 441 ? -4.754 44.625 13.422 1 90.88 441 LEU A O 1
ATOM 3520 N N . ARG A 1 442 ? -3.801 46.469 14.102 1 88.62 442 ARG A N 1
ATOM 3521 C CA . ARG A 1 442 ? -4.059 46.188 15.516 1 88.62 442 ARG A CA 1
ATOM 3522 C C . ARG A 1 442 ? -5.555 46.188 15.812 1 88.62 442 ARG A C 1
ATOM 3524 O O . ARG A 1 442 ? -6.051 45.375 16.594 1 88.62 442 ARG A O 1
ATOM 3531 N N . LYS A 1 443 ? -6.148 47.125 15.211 1 92.38 443 LYS A N 1
ATOM 3532 C CA . LYS A 1 443 ? -7.59 47.25 15.398 1 92.38 443 LYS A CA 1
ATOM 3533 C C . LYS A 1 443 ? -8.305 46 14.852 1 92.38 443 LYS A C 1
ATOM 3535 O O . LYS A 1 443 ? -9.188 45.469 15.508 1 92.38 443 LYS A O 1
ATOM 3540 N N . GLU A 1 444 ? -7.914 45.688 13.703 1 95.12 444 GLU A N 1
ATOM 3541 C CA . GLU A 1 444 ? -8.531 44.5 13.102 1 95.12 444 GLU A CA 1
ATOM 3542 C C . GLU A 1 444 ? -8.211 43.25 13.898 1 95.12 444 GLU A C 1
ATOM 3544 O O . GLU A 1 444 ? -9.078 42.375 14.07 1 95.12 444 GLU A O 1
ATOM 3549 N N . MET A 1 445 ? -7.008 43.156 14.375 1 94.75 445 MET A N 1
ATOM 3550 C CA . MET A 1 445 ? -6.609 42 15.195 1 94.75 445 MET A CA 1
ATOM 3551 C C . MET A 1 445 ? -7.449 41.938 16.469 1 94.75 445 MET A C 1
ATOM 3553 O O . MET A 1 445 ? -7.879 40.844 16.859 1 94.75 445 MET A O 1
ATOM 3557 N N . THR A 1 446 ? -7.652 43.031 17.031 1 95.56 446 THR A N 1
ATOM 3558 C CA . THR A 1 446 ? -8.461 43.062 18.25 1 95.56 446 THR A CA 1
ATOM 3559 C C . THR A 1 446 ? -9.891 42.594 17.969 1 95.56 446 THR A C 1
ATOM 3561 O O . THR A 1 446 ? -10.469 41.844 18.75 1 95.56 446 THR A O 1
ATOM 3564 N N . LYS A 1 447 ? -10.383 43.031 16.875 1 96.94 447 LYS A N 1
ATOM 3565 C CA . LYS A 1 447 ? -11.734 42.656 16.484 1 96.94 447 LYS A CA 1
ATOM 3566 C C . LYS A 1 447 ? -11.836 41.125 16.25 1 96.94 447 LYS A C 1
ATOM 3568 O O . LYS A 1 447 ? -12.742 40.469 16.781 1 96.94 447 LYS A O 1
ATOM 3573 N N . VAL A 1 448 ? -10.953 40.625 15.484 1 97.56 448 VAL A N 1
ATOM 3574 C CA . VAL A 1 448 ? -10.969 39.188 15.148 1 97.56 448 VAL A CA 1
ATOM 3575 C C . VAL A 1 448 ? -10.719 38.344 16.391 1 97.56 448 VAL A C 1
ATOM 3577 O O . VAL A 1 448 ? -11.336 37.312 16.578 1 97.56 448 VAL A O 1
ATOM 3580 N N . ARG A 1 449 ? -9.828 38.812 17.234 1 96.81 449 ARG A N 1
ATOM 3581 C CA . ARG A 1 449 ? -9.547 38.125 18.5 1 96.81 449 ARG A CA 1
ATOM 3582 C C . ARG A 1 449 ? -10.797 38.062 19.375 1 96.81 449 ARG A C 1
ATOM 3584 O O . ARG A 1 449 ? -11.07 37.031 19.984 1 96.81 449 ARG A O 1
ATOM 3591 N N . GLN A 1 450 ? -11.516 39.094 19.422 1 97.12 450 GLN A N 1
ATOM 3592 C CA . GLN A 1 450 ? -12.742 39.125 20.203 1 97.12 450 GLN A CA 1
ATOM 3593 C C . GLN A 1 450 ? -13.773 38.125 19.656 1 97.12 450 GLN A C 1
ATOM 3595 O O . GLN A 1 450 ? -14.516 37.531 20.406 1 97.12 450 GLN A O 1
ATOM 3600 N N . ILE A 1 451 ? -13.82 38.062 18.391 1 97.12 451 ILE A N 1
ATOM 3601 C CA . ILE A 1 451 ? -14.719 37.094 17.766 1 97.12 451 ILE A CA 1
ATOM 3602 C C . ILE A 1 451 ? -14.375 35.688 18.219 1 97.12 451 ILE A C 1
ATOM 3604 O O . ILE A 1 451 ? -15.266 34.906 18.594 1 97.12 451 ILE A O 1
ATOM 3608 N N . LEU A 1 452 ? -13.102 35.344 18.234 1 96.31 452 LEU A N 1
ATOM 3609 C CA . LEU A 1 452 ? -12.656 34.031 18.672 1 96.31 452 LEU A CA 1
ATOM 3610 C C . LEU A 1 452 ? -13 33.781 20.141 1 96.31 452 LEU A C 1
ATOM 3612 O O . LEU A 1 452 ? -13.492 32.719 20.5 1 96.31 452 LEU A O 1
ATOM 3616 N N . LYS A 1 453 ? -12.789 34.781 20.969 1 94.62 453 LYS A N 1
ATOM 3617 C CA . LYS A 1 453 ? -13.062 34.656 22.391 1 94.62 453 LYS A CA 1
ATOM 3618 C C . LYS A 1 453 ? -14.555 34.469 22.656 1 94.62 453 LYS A C 1
ATOM 3620 O O . LYS A 1 453 ? -14.953 33.656 23.484 1 94.62 453 LYS A O 1
ATOM 3625 N N . ASN A 1 454 ? -15.312 35.219 21.938 1 96.06 454 ASN A N 1
ATOM 3626 C CA . ASN A 1 454 ? -16.766 35.125 22.094 1 96.06 454 ASN A CA 1
ATOM 3627 C C . ASN A 1 454 ? -17.266 33.719 21.672 1 96.06 454 ASN A C 1
ATOM 3629 O O . ASN A 1 454 ? -18.203 33.188 22.281 1 96.06 454 ASN A O 1
ATOM 3633 N N . ALA A 1 455 ? -16.688 33.25 20.656 1 95.88 455 ALA A N 1
ATOM 3634 C CA . ALA A 1 455 ? -17.109 31.953 20.141 1 95.88 455 ALA A CA 1
ATOM 3635 C C . ALA A 1 455 ? -16.891 30.844 21.188 1 95.88 455 ALA A C 1
ATOM 3637 O O . ALA A 1 455 ? -17.656 29.891 21.25 1 95.88 455 ALA A O 1
ATOM 3638 N N . LEU A 1 456 ? -15.883 30.984 22.047 1 92.94 456 LEU A N 1
ATOM 3639 C CA . LEU A 1 456 ? -15.523 29.938 23.016 1 92.94 456 LEU A CA 1
ATOM 3640 C C . LEU A 1 456 ? -16.156 30.219 24.375 1 92.94 456 LEU A C 1
ATOM 3642 O O . LEU A 1 456 ? -16.109 29.375 25.266 1 92.94 456 LEU A O 1
ATOM 3646 N N . ALA A 1 457 ? -16.703 31.391 24.531 1 91.69 457 ALA A N 1
ATOM 3647 C CA . ALA A 1 457 ? -17.359 31.734 25.797 1 91.69 457 ALA A CA 1
ATOM 3648 C C . ALA A 1 457 ? -18.547 30.828 26.062 1 91.69 457 ALA A C 1
ATOM 3650 O O . ALA A 1 457 ? -18.938 30.031 25.203 1 91.69 457 ALA A O 1
ATOM 3651 N N . GLU A 1 458 ? -19.016 31.031 27.312 1 89.38 458 GLU A N 1
ATOM 3652 C CA . GLU A 1 458 ? -20.219 30.281 27.672 1 89.38 458 GLU A CA 1
ATOM 3653 C C . GLU A 1 458 ? -21.359 30.594 26.703 1 89.38 458 GLU A C 1
ATOM 3655 O O . GLU A 1 458 ? -21.703 31.75 26.5 1 89.38 458 GLU A O 1
ATOM 3660 N N . ASN A 1 459 ? -21.812 29.75 26.016 1 91.19 459 ASN A N 1
ATOM 3661 C CA . ASN A 1 459 ? -22.906 29.875 25.062 1 91.19 459 ASN A CA 1
ATOM 3662 C C . ASN A 1 459 ? -22.438 30.484 23.734 1 91.19 459 ASN A C 1
ATOM 3664 O O . ASN A 1 459 ? -23.234 31.047 22.984 1 91.19 459 ASN A O 1
ATOM 3668 N N . GLY A 1 460 ? -21.109 30.562 23.609 1 96.12 460 GLY A N 1
ATOM 3669 C CA . GLY A 1 460 ? -20.594 31.016 22.328 1 96.12 460 GLY A CA 1
ATOM 3670 C C . GLY A 1 460 ? -20.984 30.141 21.156 1 96.12 460 GLY A C 1
ATOM 3671 O O . GLY A 1 460 ? -21.531 29.047 21.359 1 96.12 460 GLY A O 1
ATOM 3672 N N . SER A 1 461 ? -20.812 30.672 20.016 1 97.69 461 SER A N 1
ATOM 3673 C CA . SER A 1 461 ? -21.266 29.984 18.812 1 97.69 461 SER A CA 1
ATOM 3674 C C . SER A 1 461 ? -20.641 28.594 18.703 1 97.69 461 SER A C 1
ATOM 3676 O O . SER A 1 461 ? -21.312 27.625 18.312 1 97.69 461 SER A O 1
ATOM 3678 N N . SER A 1 462 ? -19.359 28.469 19 1 97.38 462 SER A N 1
ATOM 3679 C CA . SER A 1 462 ? -18.672 27.188 18.891 1 97.38 462 SER A CA 1
ATOM 3680 C C . SER A 1 462 ? -19.266 26.156 19.844 1 97.38 462 SER A C 1
ATOM 3682 O O . SER A 1 462 ? -19.438 24.984 19.469 1 97.38 462 SER A O 1
ATOM 3684 N N . GLU A 1 463 ? -19.594 26.547 21.031 1 95.25 463 GLU A N 1
ATOM 3685 C CA . GLU A 1 463 ? -20.219 25.656 22 1 95.25 463 GLU A CA 1
ATOM 3686 C C . GLU A 1 463 ? -21.641 25.297 21.578 1 95.25 463 GLU A C 1
ATOM 3688 O O . GLU A 1 463 ? -22.047 24.141 21.688 1 95.25 463 GLU A O 1
ATOM 3693 N N . ARG A 1 464 ? -22.297 26.25 21.141 1 97.62 464 ARG A N 1
ATOM 3694 C CA . ARG A 1 464 ? -23.672 26 20.672 1 97.62 464 ARG A CA 1
ATOM 3695 C C . ARG A 1 464 ? -23.688 25.047 19.5 1 97.62 464 ARG A C 1
ATOM 3697 O O . ARG A 1 464 ? -24.531 24.141 19.438 1 97.62 464 ARG A O 1
ATOM 3704 N N . ASN A 1 465 ? -22.812 25.234 18.609 1 98.19 465 ASN A N 1
ATOM 3705 C CA . ASN A 1 465 ? -22.719 24.344 17.453 1 98.19 465 ASN A CA 1
ATOM 3706 C C . ASN A 1 465 ? -22.359 22.922 17.859 1 98.19 465 ASN A C 1
ATOM 3708 O O . ASN A 1 465 ? -22.891 21.969 17.297 1 98.19 465 ASN A O 1
ATOM 3712 N N . LEU A 1 466 ? -21.469 22.781 18.812 1 97.38 466 LEU A N 1
ATOM 3713 C CA . LEU A 1 466 ? -21.109 21.453 19.297 1 97.38 466 LEU A CA 1
ATOM 3714 C C . LEU A 1 466 ? -22.312 20.766 19.938 1 97.38 466 LEU A C 1
ATOM 3716 O O . LEU A 1 466 ? -22.562 19.578 19.688 1 97.38 466 LEU A O 1
ATOM 3720 N N . CYS A 1 467 ? -23.062 21.469 20.734 1 96.88 467 CYS A N 1
ATOM 3721 C CA . CYS A 1 467 ? -24.25 20.922 21.375 1 96.88 467 CYS A CA 1
ATOM 3722 C C . CYS A 1 467 ? -25.297 20.531 20.328 1 96.88 467 CYS A C 1
ATOM 3724 O O . CYS A 1 467 ? -25.938 19.484 20.453 1 96.88 467 CYS A O 1
ATOM 3726 N N . GLN A 1 468 ? -25.422 21.391 19.359 1 97.94 468 GLN A N 1
ATOM 3727 C CA . GLN A 1 468 ? -26.359 21.078 18.297 1 97.94 468 GLN A CA 1
ATOM 3728 C C . GLN A 1 468 ? -25.953 19.812 17.531 1 97.94 468 GLN A C 1
ATOM 3730 O O . GLN A 1 468 ? -26.781 18.984 17.203 1 97.94 468 GLN A O 1
ATOM 3735 N N . PHE A 1 469 ? -24.719 19.688 17.25 1 98.31 469 PHE A N 1
ATOM 3736 C CA . PHE A 1 469 ? -24.203 18.484 16.594 1 98.31 469 PHE A CA 1
ATOM 3737 C C . PHE A 1 469 ? -24.531 17.25 17.422 1 98.31 469 PHE A C 1
ATOM 3739 O O . PHE A 1 469 ? -25 16.25 16.859 1 98.31 469 PHE A O 1
ATOM 3746 N N . VAL A 1 470 ? -24.25 17.297 18.703 1 97.75 470 VAL A N 1
ATOM 3747 C CA . VAL A 1 470 ? -24.5 16.156 19.578 1 97.75 470 VAL A CA 1
ATOM 3748 C C . VAL A 1 470 ? -25.969 15.766 19.516 1 97.75 470 VAL A C 1
ATOM 3750 O O . VAL A 1 470 ? -26.312 14.586 19.422 1 97.75 470 VAL A O 1
ATOM 3753 N N . SER A 1 471 ? -26.812 16.781 19.547 1 97.25 471 SER A N 1
ATOM 3754 C CA . SER A 1 471 ? -28.25 16.547 19.453 1 97.25 471 SER A CA 1
ATOM 3755 C C . SER A 1 471 ? -28.625 15.906 18.125 1 97.25 471 SER A C 1
ATOM 3757 O O . SER A 1 471 ? -29.375 14.938 18.078 1 97.25 471 SER A O 1
ATOM 3759 N N . ASP A 1 472 ? -28.094 16.453 17.047 1 97.94 472 ASP A N 1
ATOM 3760 C CA . ASP A 1 472 ? -28.375 15.938 15.719 1 97.94 472 ASP A CA 1
ATOM 3761 C C . ASP A 1 472 ? -27.875 14.508 15.562 1 97.94 472 ASP A C 1
ATOM 3763 O O . ASP A 1 472 ? -28.5 13.68 14.906 1 97.94 472 ASP A O 1
ATOM 3767 N N . LEU A 1 473 ? -26.719 14.25 16.094 1 97.75 473 LEU A N 1
ATOM 3768 C CA . LEU A 1 473 ? -26.125 12.922 16.047 1 97.75 473 LEU A CA 1
ATOM 3769 C C . LEU A 1 473 ? -27.016 11.906 16.766 1 97.75 473 LEU A C 1
ATOM 3771 O O . LEU A 1 473 ? -27.266 10.812 16.234 1 97.75 473 LEU A O 1
ATOM 3775 N N . LYS A 1 474 ? -27.5 12.25 17.922 1 96.25 474 LYS A N 1
ATOM 3776 C CA . LYS A 1 474 ? -28.406 11.383 18.656 1 96.25 474 LYS A CA 1
ATOM 3777 C C . LYS A 1 474 ? -29.656 11.062 17.844 1 96.25 474 LYS A C 1
ATOM 3779 O O . LYS A 1 474 ? -30.094 9.914 17.797 1 96.25 474 LYS A O 1
ATOM 3784 N N . ASN A 1 475 ? -30.125 12.055 17.234 1 95.88 475 ASN A N 1
ATOM 3785 C CA . ASN A 1 475 ? -31.312 11.875 16.406 1 95.88 475 ASN A CA 1
ATOM 3786 C C . ASN A 1 475 ? -31.047 10.945 15.234 1 95.88 475 ASN A C 1
ATOM 3788 O O . ASN A 1 475 ? -31.875 10.094 14.906 1 95.88 475 ASN A O 1
ATOM 3792 N N . LYS A 1 476 ? -29.938 11.141 14.602 1 95.88 476 LYS A N 1
ATOM 3793 C CA . LYS A 1 476 ? -29.578 10.32 13.453 1 95.88 476 LYS A CA 1
ATOM 3794 C C . LYS A 1 476 ? -29.406 8.852 13.852 1 95.88 476 LYS A C 1
ATOM 3796 O O . LYS A 1 476 ? -29.781 7.953 13.094 1 95.88 476 LYS A O 1
ATOM 3801 N N . ILE A 1 477 ? -28.844 8.633 14.992 1 93.38 477 ILE A N 1
ATOM 3802 C CA . ILE A 1 477 ? -28.594 7.285 15.477 1 93.38 477 ILE A CA 1
ATOM 3803 C C . ILE A 1 477 ? -29.922 6.594 15.781 1 93.38 477 ILE A C 1
ATOM 3805 O O . ILE A 1 477 ? -30.094 5.402 15.508 1 93.38 477 ILE A O 1
ATOM 3809 N N . ILE A 1 478 ? -30.875 7.297 16.297 1 88.25 478 ILE A N 1
ATOM 3810 C CA . ILE A 1 478 ? -32.188 6.762 16.594 1 88.25 478 ILE A CA 1
ATOM 3811 C C . ILE A 1 478 ? -32.875 6.371 15.289 1 88.25 478 ILE A C 1
ATOM 3813 O O . ILE A 1 478 ? -33.562 5.348 15.227 1 88.25 478 ILE A O 1
ATOM 3817 N N . GLU A 1 479 ? -32.625 7.012 14.281 1 86.06 479 GLU A N 1
ATOM 3818 C CA . GLU A 1 479 ? -33.25 6.738 12.984 1 86.06 479 GLU A CA 1
ATOM 3819 C C . GLU A 1 479 ? -32.625 5.508 12.328 1 86.06 479 GLU A C 1
ATOM 3821 O O . GLU A 1 479 ? -33.281 4.828 11.523 1 86.06 479 GLU A O 1
ATOM 3826 N N . LYS A 1 480 ? -31.422 5.227 12.523 1 80.5 480 LYS A N 1
ATOM 3827 C CA . LYS A 1 480 ? -30.703 4.121 11.898 1 80.5 480 LYS A CA 1
ATOM 3828 C C . LYS A 1 480 ? -31.062 2.787 12.547 1 80.5 480 LYS A C 1
ATOM 3830 O O . LYS A 1 480 ? -30.859 1.727 11.953 1 80.5 480 LYS A O 1
ATOM 3835 N N . VAL A 1 481 ? -31.594 2.879 13.711 1 63.91 481 VAL A N 1
ATOM 3836 C CA . VAL A 1 481 ? -32.062 1.665 14.375 1 63.91 481 VAL A CA 1
ATOM 3837 C C . VAL A 1 481 ? -33.5 1.373 13.945 1 63.91 481 VAL A C 1
ATOM 3839 O O . VAL A 1 481 ? -34.344 2.275 13.922 1 63.91 481 VAL A O 1
ATOM 3842 N N . MET B 1 1 ? 44.969 -21.984 4.137 1 30.52 1 MET B N 1
ATOM 3843 C CA . MET B 1 1 ? 44.062 -22.062 2.988 1 30.52 1 MET B CA 1
ATOM 3844 C C . MET B 1 1 ? 42.781 -21.281 3.242 1 30.52 1 MET B C 1
ATOM 3846 O O . MET B 1 1 ? 42.062 -21.547 4.207 1 30.52 1 MET B O 1
ATOM 3850 N N . THR B 1 2 ? 42.594 -20.078 3.064 1 42.56 2 THR B N 1
ATOM 3851 C CA . THR B 1 2 ? 41.562 -19.141 3.492 1 42.56 2 THR B CA 1
ATOM 3852 C C . THR B 1 2 ? 40.156 -19.672 3.168 1 42.56 2 THR B C 1
ATOM 3854 O O . THR B 1 2 ? 39.844 -19.875 2 1 42.56 2 THR B O 1
ATOM 3857 N N . THR B 1 3 ? 39.562 -20.453 3.912 1 50.78 3 THR B N 1
ATOM 3858 C CA . THR B 1 3 ? 38.312 -21.172 3.74 1 50.78 3 THR B CA 1
ATOM 3859 C C . THR B 1 3 ? 37.219 -20.234 3.287 1 50.78 3 THR B C 1
ATOM 3861 O O . THR B 1 3 ? 36.844 -19.281 3.994 1 50.78 3 THR B O 1
ATOM 3864 N N . GLN B 1 4 ? 37 -20.188 2.068 1 70.25 4 GLN B N 1
ATOM 3865 C CA . GLN B 1 4 ? 36.062 -19.281 1.432 1 70.25 4 GLN B CA 1
ATOM 3866 C C . GLN B 1 4 ? 34.656 -19.453 2.006 1 70.25 4 GLN B C 1
ATOM 3868 O O . GLN B 1 4 ? 34.156 -20.578 2.094 1 70.25 4 GLN B O 1
ATOM 3873 N N . LYS B 1 5 ? 34.062 -18.578 2.664 1 82.69 5 LYS B N 1
ATOM 3874 C CA . LYS B 1 5 ? 32.719 -18.578 3.236 1 82.69 5 LYS B CA 1
ATOM 3875 C C . LYS B 1 5 ? 31.688 -18.969 2.191 1 82.69 5 LYS B C 1
ATOM 3877 O O . LYS B 1 5 ? 31.812 -18.609 1.021 1 82.69 5 LYS B O 1
ATOM 3882 N N . PRO B 1 6 ? 30.781 -19.859 2.594 1 93.38 6 PRO B N 1
ATOM 3883 C CA . PRO B 1 6 ? 29.703 -20.234 1.68 1 93.38 6 PRO B CA 1
ATOM 3884 C C . PRO B 1 6 ? 28.922 -19.016 1.162 1 93.38 6 PRO B C 1
ATOM 3886 O O . PRO B 1 6 ? 28.859 -17.984 1.835 1 93.38 6 PRO B O 1
ATOM 3889 N N . LEU B 1 7 ? 28.531 -19.219 -0.098 1 96.5 7 LEU B N 1
ATOM 3890 C CA . LEU B 1 7 ? 27.609 -18.219 -0.619 1 96.5 7 LEU B CA 1
ATOM 3891 C C . LEU B 1 7 ? 26.328 -18.172 0.202 1 96.5 7 LEU B C 1
ATOM 3893 O O . LEU B 1 7 ? 25.859 -19.219 0.672 1 96.5 7 LEU B O 1
ATOM 3897 N N . HIS B 1 8 ? 25.781 -17.016 0.464 1 98.38 8 HIS B N 1
ATOM 3898 C CA . HIS B 1 8 ? 24.547 -16.828 1.229 1 98.38 8 HIS B CA 1
ATOM 3899 C C . HIS B 1 8 ? 23.484 -16.109 0.402 1 98.38 8 HIS B C 1
ATOM 3901 O O . HIS B 1 8 ? 23.625 -14.922 0.095 1 98.38 8 HIS B O 1
ATOM 3907 N N . ALA B 1 9 ? 22.453 -16.859 0.067 1 98.62 9 ALA B N 1
ATOM 3908 C CA . ALA B 1 9 ? 21.359 -16.297 -0.742 1 98.62 9 ALA B CA 1
ATOM 3909 C C . ALA B 1 9 ? 20.125 -16.062 0.104 1 98.62 9 ALA B C 1
ATOM 3911 O O . ALA B 1 9 ? 19.734 -16.891 0.925 1 98.62 9 ALA B O 1
ATOM 3912 N N . VAL B 1 10 ? 19.562 -14.883 -0.017 1 98.81 10 VAL B N 1
ATOM 3913 C CA . VAL B 1 10 ? 18.219 -14.656 0.482 1 98.81 10 VAL B CA 1
ATOM 3914 C C . VAL B 1 10 ? 17.203 -14.883 -0.64 1 98.81 10 VAL B C 1
ATOM 3916 O O . VAL B 1 10 ? 17.328 -14.312 -1.727 1 98.81 10 VAL B O 1
ATOM 3919 N N . VAL B 1 11 ? 16.203 -15.734 -0.396 1 98.75 11 VAL B N 1
ATOM 3920 C CA . VAL B 1 11 ? 15.289 -16.172 -1.437 1 98.75 11 VAL B CA 1
ATOM 3921 C C . VAL B 1 11 ? 13.867 -15.719 -1.098 1 98.75 11 VAL B C 1
ATOM 3923 O O . VAL B 1 11 ? 13.359 -16.016 -0.012 1 98.75 11 VAL B O 1
ATOM 3926 N N . PHE B 1 12 ? 13.258 -15.008 -2.043 1 98.31 12 PHE B N 1
ATOM 3927 C CA . PHE B 1 12 ? 11.898 -14.523 -1.858 1 98.31 12 PHE B CA 1
ATOM 3928 C C . PHE B 1 12 ? 10.945 -15.203 -2.836 1 98.31 12 PHE B C 1
ATOM 3930 O O . PHE B 1 12 ? 11.273 -15.383 -4.012 1 98.31 12 PHE B O 1
ATOM 3937 N N . THR B 1 13 ? 9.742 -15.523 -2.373 1 97 13 THR B N 1
ATOM 3938 C CA . THR B 1 13 ? 8.734 -16.141 -3.238 1 97 13 THR B CA 1
ATOM 3939 C C . THR B 1 13 ? 7.426 -15.352 -3.178 1 97 13 THR B C 1
ATOM 3941 O O . THR B 1 13 ? 7.125 -14.719 -2.168 1 97 13 THR B O 1
ATOM 3944 N N . LEU B 1 14 ? 6.691 -15.422 -4.281 1 95.06 14 LEU B N 1
ATOM 3945 C CA . LEU B 1 14 ? 5.348 -14.852 -4.32 1 95.06 14 LEU B CA 1
ATOM 3946 C C . LEU B 1 14 ? 4.375 -15.688 -3.502 1 95.06 14 LEU B C 1
ATOM 3948 O O . LEU B 1 14 ? 4.625 -16.859 -3.244 1 95.06 14 LEU B O 1
ATOM 3952 N N . SER B 1 15 ? 3.275 -15.039 -3.148 1 92.12 15 SER B N 1
ATOM 3953 C CA . SER B 1 15 ? 2.287 -15.711 -2.309 1 92.12 15 SER B CA 1
ATOM 3954 C C . SER B 1 15 ? 1.247 -16.438 -3.154 1 92.12 15 SER B C 1
ATOM 3956 O O . SER B 1 15 ? 0.043 -16.25 -2.959 1 92.12 15 SER B O 1
ATOM 3958 N N . LEU B 1 16 ? 1.686 -17.203 -4.086 1 93.62 16 LEU B N 1
ATOM 3959 C CA . LEU B 1 16 ? 0.872 -18.078 -4.93 1 93.62 16 LEU B CA 1
ATOM 3960 C C . LEU B 1 16 ? 1.423 -19.5 -4.938 1 93.62 16 LEU B C 1
ATOM 3962 O O . LEU B 1 16 ? 2.635 -19.688 -5.043 1 93.62 16 LEU B O 1
ATOM 3966 N N . GLN B 1 17 ? 0.538 -20.438 -4.855 1 93.44 17 GLN B N 1
ATOM 3967 C CA . GLN B 1 17 ? 0.92 -21.828 -4.742 1 93.44 17 GLN B CA 1
ATOM 3968 C C . GLN B 1 17 ? 1.913 -22.219 -5.836 1 93.44 17 GLN B C 1
ATOM 3970 O O . GLN B 1 17 ? 2.904 -22.906 -5.566 1 93.44 17 GLN B O 1
ATOM 3975 N N . GLY B 1 18 ? 1.629 -21.75 -7.043 1 94.06 18 GLY B N 1
ATOM 3976 C CA . GLY B 1 18 ? 2.455 -22.125 -8.18 1 94.06 18 GLY B CA 1
ATOM 3977 C C . GLY B 1 18 ? 3.855 -21.547 -8.117 1 94.06 18 GLY B C 1
ATOM 3978 O O . GLY B 1 18 ? 4.766 -22.031 -8.797 1 94.06 18 GLY B O 1
ATOM 3979 N N . HIS B 1 19 ? 4.113 -20.547 -7.309 1 95.94 19 HIS B N 1
ATOM 3980 C CA . HIS B 1 19 ? 5.422 -19.922 -7.172 1 95.94 19 HIS B CA 1
ATOM 3981 C C . HIS B 1 19 ? 6.148 -20.422 -5.93 1 95.94 19 HIS B C 1
ATOM 3983 O O . HIS B 1 19 ? 7.375 -20.547 -5.926 1 95.94 19 HIS B O 1
ATOM 3989 N N . VAL B 1 20 ? 5.406 -20.781 -4.965 1 95.94 20 VAL B N 1
ATOM 3990 C CA . VAL B 1 20 ? 5.977 -21.234 -3.703 1 95.94 20 VAL B CA 1
ATOM 3991 C C . VAL B 1 20 ? 6.691 -22.578 -3.918 1 95.94 20 VAL B C 1
ATOM 3993 O O . VAL B 1 20 ? 7.832 -22.75 -3.482 1 95.94 20 VAL B O 1
ATOM 3996 N N . ILE B 1 21 ? 6.07 -23.453 -4.625 1 94.75 21 ILE B N 1
ATOM 3997 C CA . ILE B 1 21 ? 6.559 -24.812 -4.793 1 94.75 21 ILE B CA 1
ATOM 3998 C C . ILE B 1 21 ? 7.945 -24.797 -5.434 1 94.75 21 ILE B C 1
ATOM 4000 O O . ILE B 1 21 ? 8.922 -25.234 -4.824 1 94.75 21 ILE B O 1
ATOM 4004 N N . PRO B 1 22 ? 8.039 -24.188 -6.574 1 96.69 22 PRO B N 1
ATOM 4005 C CA . PRO B 1 22 ? 9.375 -24.219 -7.184 1 96.69 22 PRO B CA 1
ATOM 4006 C C . PRO B 1 22 ? 10.398 -23.406 -6.395 1 96.69 22 PRO B C 1
ATOM 4008 O O . PRO B 1 22 ? 11.586 -23.719 -6.402 1 96.69 22 PRO B O 1
ATOM 4011 N N . SER B 1 23 ? 10 -22.375 -5.699 1 97.5 23 SER B N 1
ATOM 4012 C CA . SER B 1 23 ? 10.93 -21.578 -4.926 1 97.5 23 SER B CA 1
ATOM 4013 C C . SER B 1 23 ? 11.547 -22.375 -3.787 1 97.5 23 SER B C 1
ATOM 4015 O O . SER B 1 23 ? 12.742 -22.25 -3.512 1 97.5 23 SER B O 1
ATOM 4017 N N . ILE B 1 24 ? 10.758 -23.141 -3.145 1 96.5 24 ILE B N 1
ATOM 4018 C CA . ILE B 1 24 ? 11.25 -23.969 -2.049 1 96.5 24 ILE B CA 1
ATOM 4019 C C . ILE B 1 24 ? 12.203 -25.031 -2.592 1 96.5 24 ILE B C 1
ATOM 4021 O O . ILE B 1 24 ? 13.273 -25.266 -2.02 1 96.5 24 ILE B O 1
ATOM 4025 N N . HIS B 1 25 ? 11.867 -25.625 -3.678 1 95.44 25 HIS B N 1
ATOM 4026 C CA . HIS B 1 25 ? 12.734 -26.641 -4.27 1 95.44 25 HIS B CA 1
ATOM 4027 C C . HIS B 1 25 ? 14.039 -26.031 -4.758 1 95.44 25 HIS B C 1
ATOM 4029 O O . HIS B 1 25 ? 15.094 -26.672 -4.695 1 95.44 25 HIS B O 1
ATOM 4035 N N . LEU B 1 26 ? 13.93 -24.828 -5.258 1 97.31 26 LEU B N 1
ATOM 4036 C CA . LEU B 1 26 ? 15.156 -24.125 -5.633 1 97.31 26 LEU B CA 1
ATOM 4037 C C . LEU B 1 26 ? 16.062 -23.938 -4.418 1 97.31 26 LEU B C 1
ATOM 4039 O O . LEU B 1 26 ? 17.266 -24.156 -4.5 1 97.31 26 LEU B O 1
ATOM 4043 N N . ALA B 1 27 ? 15.461 -23.5 -3.328 1 97.25 27 ALA B N 1
ATOM 4044 C CA . ALA B 1 27 ? 16.219 -23.297 -2.102 1 97.25 27 ALA B CA 1
ATOM 4045 C C . ALA B 1 27 ? 16.938 -24.578 -1.67 1 97.25 27 ALA B C 1
ATOM 4047 O O . ALA B 1 27 ? 18.109 -24.547 -1.294 1 97.25 27 ALA B O 1
ATOM 4048 N N . ILE B 1 28 ? 16.234 -25.656 -1.718 1 95.25 28 ILE B N 1
ATOM 4049 C CA . ILE B 1 28 ? 16.797 -26.953 -1.342 1 95.25 28 ILE B CA 1
ATOM 4050 C C . ILE B 1 28 ? 17.953 -27.297 -2.271 1 95.25 28 ILE B C 1
ATOM 4052 O O . ILE B 1 28 ? 19.016 -27.734 -1.816 1 95.25 28 ILE B O 1
ATOM 4056 N N . LYS B 1 29 ? 17.781 -27.078 -3.52 1 94.69 29 LYS B N 1
ATOM 4057 C CA . LYS B 1 29 ? 18.797 -27.406 -4.508 1 94.69 29 LYS B CA 1
ATOM 4058 C C . LYS B 1 29 ? 20.047 -26.547 -4.297 1 94.69 29 LYS B C 1
ATOM 4060 O O . LYS B 1 29 ? 21.172 -27.062 -4.332 1 94.69 29 LYS B O 1
ATOM 4065 N N . LEU B 1 30 ? 19.859 -25.266 -4.082 1 97 30 LEU B N 1
ATOM 4066 C CA . LEU B 1 30 ? 20.984 -24.375 -3.848 1 97 30 LEU B CA 1
ATOM 4067 C C . LEU B 1 30 ? 21.719 -24.75 -2.561 1 97 30 LEU B C 1
ATOM 4069 O O . LEU B 1 30 ? 22.938 -24.75 -2.516 1 97 30 LEU B O 1
ATOM 4073 N N . ALA B 1 31 ? 20.938 -25.062 -1.576 1 96.94 31 ALA B N 1
ATOM 4074 C CA . ALA B 1 31 ? 21.547 -25.484 -0.316 1 96.94 31 ALA B CA 1
ATOM 4075 C C . ALA B 1 31 ? 22.375 -26.75 -0.5 1 96.94 31 ALA B C 1
ATOM 4077 O O . ALA B 1 31 ? 23.438 -26.906 0.11 1 96.94 31 ALA B O 1
ATOM 4078 N N . SER B 1 32 ? 21.906 -27.625 -1.312 1 93.69 32 SER B N 1
ATOM 4079 C CA . SER B 1 32 ? 22.609 -28.875 -1.579 1 93.69 32 SER B CA 1
ATOM 4080 C C . SER B 1 32 ? 23.922 -28.641 -2.314 1 93.69 32 SER B C 1
ATOM 4082 O O . SER B 1 32 ? 24.812 -29.484 -2.299 1 93.69 32 SER B O 1
ATOM 4084 N N . LYS B 1 33 ? 24.016 -27.5 -2.922 1 95.06 33 LYS B N 1
ATOM 4085 C CA . LYS B 1 33 ? 25.234 -27.125 -3.621 1 95.06 33 LYS B CA 1
ATOM 4086 C C . LYS B 1 33 ? 26.172 -26.328 -2.711 1 95.06 33 LYS B C 1
ATOM 4088 O O . LYS B 1 33 ? 27.156 -25.75 -3.174 1 95.06 33 LYS B O 1
ATOM 4093 N N . GLY B 1 34 ? 25.766 -26.172 -1.45 1 95.19 34 GLY B N 1
ATOM 4094 C CA . GLY B 1 34 ? 26.672 -25.578 -0.48 1 95.19 34 GLY B CA 1
ATOM 4095 C C . GLY B 1 34 ? 26.281 -24.172 -0.081 1 95.19 34 GLY B C 1
ATOM 4096 O O . GLY B 1 34 ? 26.984 -23.531 0.699 1 95.19 34 GLY B O 1
ATOM 4097 N N . PHE B 1 35 ? 25.156 -23.703 -0.542 1 97.56 35 PHE B N 1
ATOM 4098 C CA . PHE B 1 35 ? 24.688 -22.375 -0.171 1 97.56 35 PHE B CA 1
ATOM 4099 C C . PHE B 1 35 ? 24.141 -22.375 1.254 1 97.56 35 PHE B C 1
ATOM 4101 O O . PHE B 1 35 ? 23.531 -23.344 1.694 1 97.56 35 PHE B O 1
ATOM 4108 N N . THR B 1 36 ? 24.375 -21.297 1.949 1 98.38 36 THR B N 1
ATOM 4109 C CA . THR B 1 36 ? 23.469 -20.906 3.012 1 98.38 36 THR B CA 1
ATOM 4110 C C . THR B 1 36 ? 22.25 -20.172 2.436 1 98.38 36 THR B C 1
ATOM 4112 O O . THR B 1 36 ? 22.406 -19.281 1.604 1 98.38 36 THR B O 1
ATOM 4115 N N . ILE B 1 37 ? 21.109 -20.609 2.871 1 98.62 37 ILE B N 1
ATOM 4116 C CA . ILE B 1 37 ? 19.891 -20 2.34 1 98.62 37 ILE B CA 1
ATOM 4117 C C . ILE B 1 37 ? 19.109 -19.344 3.477 1 98.62 37 ILE B C 1
ATOM 4119 O O . ILE B 1 37 ? 18.922 -19.938 4.539 1 98.62 37 ILE B O 1
ATOM 4123 N N . THR B 1 38 ? 18.75 -18.141 3.336 1 98.62 38 THR B N 1
ATOM 4124 C CA . THR B 1 38 ? 17.641 -17.562 4.102 1 98.62 38 THR B CA 1
ATOM 4125 C C . THR B 1 38 ? 16.391 -17.469 3.246 1 98.62 38 THR B C 1
ATOM 4127 O O . THR B 1 38 ? 16.297 -16.609 2.373 1 98.62 38 THR B O 1
ATOM 4130 N N . PHE B 1 39 ? 15.516 -18.391 3.488 1 98.44 39 PHE B N 1
ATOM 4131 C CA . PHE B 1 39 ? 14.258 -18.391 2.746 1 98.44 39 PHE B CA 1
ATOM 4132 C C . PHE B 1 39 ? 13.227 -17.484 3.412 1 98.44 39 PHE B C 1
ATOM 4134 O O . PHE B 1 39 ? 13 -17.578 4.621 1 98.44 39 PHE B O 1
ATOM 4141 N N . VAL B 1 40 ? 12.641 -16.641 2.605 1 98.06 40 VAL B N 1
ATOM 4142 C CA . VAL B 1 40 ? 11.703 -15.672 3.154 1 98.06 40 VAL B CA 1
ATOM 4143 C C . VAL B 1 40 ? 10.32 -15.891 2.543 1 98.06 40 VAL B C 1
ATOM 4145 O O . VAL B 1 40 ? 10.125 -15.695 1.342 1 98.06 40 VAL B O 1
ATOM 4148 N N . ASN B 1 41 ? 9.367 -16.281 3.373 1 97.12 41 ASN B N 1
ATOM 4149 C CA . ASN B 1 41 ? 7.957 -16.312 3.008 1 97.12 41 ASN B CA 1
ATOM 4150 C C . ASN B 1 41 ? 7.227 -15.055 3.484 1 97.12 41 ASN B C 1
ATOM 4152 O O . ASN B 1 41 ? 7.66 -14.406 4.441 1 97.12 41 ASN B O 1
ATOM 4156 N N . THR B 1 42 ? 6.172 -14.734 2.756 1 96.69 42 THR B N 1
ATOM 4157 C CA . THR B 1 42 ? 5.277 -13.75 3.359 1 96.69 42 THR B CA 1
ATOM 4158 C C . THR B 1 42 ? 4.602 -14.328 4.602 1 96.69 42 THR B C 1
ATOM 4160 O O . THR B 1 42 ? 4.488 -15.547 4.742 1 96.69 42 THR B O 1
ATOM 4163 N N . GLU B 1 43 ? 4.164 -13.492 5.441 1 96.62 43 GLU B N 1
ATOM 4164 C CA . GLU B 1 43 ? 3.445 -13.922 6.63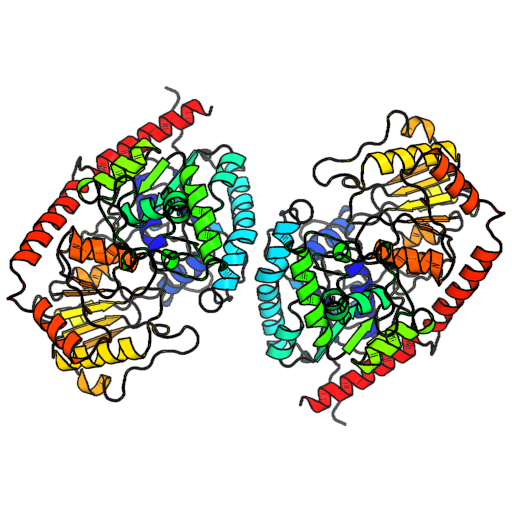7 1 96.62 43 GLU B CA 1
ATOM 4165 C C . GLU B 1 43 ? 2.186 -14.703 6.27 1 96.62 43 GLU B C 1
ATOM 4167 O O . GLU B 1 43 ? 1.815 -15.656 6.957 1 96.62 43 GLU B O 1
ATOM 4172 N N . VAL B 1 44 ? 1.584 -14.352 5.207 1 95.5 44 VAL B N 1
ATOM 4173 C CA . VAL B 1 44 ? 0.353 -15.008 4.789 1 95.5 44 VAL B CA 1
ATOM 4174 C C . VAL B 1 44 ? 0.667 -16.422 4.293 1 95.5 44 VAL B C 1
ATOM 4176 O O . VAL B 1 44 ? -0.063 -17.375 4.594 1 95.5 44 VAL B O 1
ATOM 4179 N N . ASN B 1 45 ? 1.74 -16.547 3.494 1 95.5 45 ASN B N 1
ATOM 4180 C CA . ASN B 1 45 ? 2.172 -17.875 3.082 1 95.5 45 ASN B CA 1
ATOM 4181 C C . ASN B 1 45 ? 2.461 -18.766 4.281 1 95.5 45 ASN B C 1
ATOM 4183 O O . ASN B 1 45 ? 2.039 -19.922 4.316 1 95.5 45 ASN B O 1
ATOM 4187 N N . HIS B 1 46 ? 3.217 -18.234 5.211 1 96.12 46 HIS B N 1
ATOM 4188 C CA . HIS B 1 46 ? 3.551 -19 6.414 1 96.12 46 HIS B CA 1
ATOM 4189 C C . HIS B 1 46 ? 2.293 -19.453 7.148 1 96.12 46 HIS B C 1
ATOM 4191 O O . HIS B 1 46 ? 2.184 -20.609 7.547 1 96.12 46 HIS B O 1
ATOM 4197 N N . ARG B 1 47 ? 1.368 -18.5 7.316 1 94.19 47 ARG B N 1
ATOM 4198 C CA . ARG B 1 47 ? 0.109 -18.828 7.98 1 94.19 47 ARG B CA 1
ATOM 4199 C C . ARG B 1 47 ? -0.634 -19.938 7.238 1 94.19 47 ARG B C 1
ATOM 4201 O O . ARG B 1 47 ? -1.109 -20.891 7.855 1 94.19 47 ARG B O 1
ATOM 4208 N N . ASP B 1 48 ? -0.731 -19.828 5.949 1 93.5 48 ASP B N 1
ATOM 4209 C CA . ASP B 1 48 ? -1.49 -20.781 5.156 1 93.5 48 ASP B CA 1
ATOM 4210 C C . ASP B 1 48 ? -0.83 -22.156 5.184 1 93.5 48 ASP B C 1
ATOM 4212 O O . ASP B 1 48 ? -1.512 -23.188 5.309 1 93.5 48 ASP B O 1
ATOM 4216 N N . ILE B 1 49 ? 0.492 -22.203 5.078 1 94.31 49 ILE B N 1
ATOM 4217 C CA . ILE B 1 49 ? 1.218 -23.469 5.117 1 94.31 49 ILE B CA 1
ATOM 4218 C C . ILE B 1 49 ? 1.053 -24.125 6.488 1 94.31 49 ILE B C 1
ATOM 4220 O O . ILE B 1 49 ? 0.745 -25.312 6.586 1 94.31 49 ILE B O 1
ATOM 4224 N N . THR B 1 50 ? 1.2 -23.312 7.5 1 93.44 50 THR B N 1
ATOM 4225 C CA . THR B 1 50 ? 1.132 -23.859 8.852 1 93.44 50 THR B CA 1
ATOM 4226 C C . THR B 1 50 ? -0.281 -24.328 9.18 1 93.44 50 THR B C 1
ATOM 4228 O O . THR B 1 50 ? -0.461 -25.375 9.805 1 93.44 50 THR B O 1
ATOM 4231 N N . LYS B 1 51 ? -1.244 -23.594 8.766 1 91.12 51 LYS B N 1
ATOM 4232 C CA . LYS B 1 51 ? -2.631 -24 8.961 1 91.12 51 LYS B CA 1
ATOM 4233 C C . LYS B 1 51 ? -2.938 -25.297 8.211 1 91.12 51 LYS B C 1
ATOM 4235 O O . LYS B 1 51 ? -3.732 -26.109 8.672 1 91.12 51 LYS B O 1
ATOM 4240 N N . SER B 1 52 ? -2.334 -25.406 7.055 1 90.75 52 SER B N 1
ATOM 4241 C CA . SER B 1 52 ? -2.578 -26.594 6.246 1 90.75 52 SER B CA 1
ATOM 4242 C C . SER B 1 52 ? -2.02 -27.859 6.914 1 90.75 52 SER B C 1
ATOM 4244 O O . SER B 1 52 ? -2.506 -28.953 6.68 1 90.75 52 SER B O 1
ATOM 4246 N N . LEU B 1 53 ? -0.956 -27.672 7.793 1 84.31 53 LEU B N 1
ATOM 4247 C CA . LEU B 1 53 ? -0.331 -28.781 8.508 1 84.31 53 LEU B CA 1
ATOM 4248 C C . LEU B 1 53 ? -1.13 -29.141 9.758 1 84.31 53 LEU B C 1
ATOM 4250 O O . LEU B 1 53 ? -1.109 -30.281 10.203 1 84.31 53 LEU B O 1
ATOM 4254 N N . CYS B 1 54 ? -1.388 -27.922 10.625 1 66.62 54 CYS B N 1
ATOM 4255 C CA . CYS B 1 54 ? -1.932 -28.047 11.977 1 66.62 54 CYS B CA 1
ATOM 4256 C C . CYS B 1 54 ? -3.344 -28.609 11.945 1 66.62 54 CYS B C 1
ATOM 4258 O O . CYS B 1 54 ? -3.965 -28.797 12.992 1 66.62 54 CYS B O 1
ATOM 4260 N N . ARG B 1 55 ? -4.133 -28.688 10.891 1 54.44 55 ARG B N 1
ATOM 4261 C CA . ARG B 1 55 ? -5.266 -29.484 11.359 1 54.44 55 ARG B CA 1
ATOM 4262 C C . ARG B 1 55 ? -4.824 -30.5 12.398 1 54.44 55 ARG B C 1
ATOM 4264 O O . ARG B 1 55 ? -5.648 -31.031 13.148 1 54.44 55 ARG B O 1
ATOM 4271 N N . LYS B 1 56 ? -3.393 -30.688 12.547 1 48.88 56 LYS B N 1
ATOM 4272 C CA . LYS B 1 56 ? -3.049 -31.609 13.625 1 48.88 56 LYS B CA 1
ATOM 4273 C C . LYS B 1 56 ? -2.365 -30.875 14.773 1 48.88 56 LYS B C 1
ATOM 4275 O O . LYS B 1 56 ? -2.193 -31.438 15.859 1 48.88 56 LYS B O 1
ATOM 4280 N N . THR B 1 57 ? -1.49 -29.719 14.531 1 49.56 57 THR B N 1
ATOM 4281 C CA . THR B 1 57 ? -0.622 -29.219 15.594 1 49.56 57 THR B CA 1
ATOM 4282 C C . THR B 1 57 ? -1.244 -28.016 16.281 1 49.56 57 THR B C 1
ATOM 4284 O O . THR B 1 57 ? -2.064 -27.312 15.688 1 49.56 57 THR B O 1
ATOM 4287 N N . SER B 1 58 ? -1.021 -27.75 17.578 1 46.12 58 SER B N 1
ATOM 4288 C CA . SER B 1 58 ? -1.547 -26.734 18.5 1 46.12 58 SER B CA 1
ATOM 4289 C C . SER B 1 58 ? -1.14 -25.328 18.062 1 46.12 58 SER B C 1
ATOM 4291 O O . SER B 1 58 ? -0.064 -25.141 17.5 1 46.12 58 SER B O 1
ATOM 4293 N N . GLN B 1 59 ? -1.907 -24.203 18.016 1 48.44 59 GLN B N 1
ATOM 4294 C CA . GLN B 1 59 ? -2.023 -22.828 17.578 1 48.44 59 GLN B CA 1
ATOM 4295 C C . GLN B 1 59 ? -0.765 -22.031 17.906 1 48.44 59 GLN B C 1
ATOM 4297 O O . GLN B 1 59 ? -0.415 -21.078 17.219 1 48.44 59 GLN B O 1
ATOM 4302 N N . ASN B 1 60 ? -0.024 -22.281 19.062 1 46.94 60 ASN B N 1
ATOM 4303 C CA . ASN B 1 60 ? 0.949 -21.391 19.688 1 46.94 60 ASN B CA 1
ATOM 4304 C C . ASN B 1 60 ? 2.363 -21.656 19.188 1 46.94 60 ASN B C 1
ATOM 4306 O O . ASN B 1 60 ? 3.312 -20.984 19.594 1 46.94 60 ASN B O 1
ATOM 4310 N N . ASP B 1 61 ? 2.637 -22.609 18.312 1 55.19 61 ASP B N 1
ATOM 4311 C CA . ASP B 1 61 ? 4.039 -22.953 18.109 1 55.19 61 ASP B CA 1
ATOM 4312 C C . ASP B 1 61 ? 4.602 -22.234 16.875 1 55.19 61 ASP B C 1
ATOM 4314 O O . ASP B 1 61 ? 3.945 -22.172 15.836 1 55.19 61 ASP B O 1
ATOM 4318 N N . VAL B 1 62 ? 5.621 -21.469 17.125 1 67.06 62 VAL B N 1
ATOM 4319 C CA . VAL B 1 62 ? 6.43 -20.969 16.031 1 67.06 62 VAL B CA 1
ATOM 4320 C C . VAL B 1 62 ? 6.836 -22.125 15.117 1 67.06 62 VAL B C 1
ATOM 4322 O O . VAL B 1 62 ? 7.594 -23.016 15.531 1 67.06 62 VAL B O 1
ATOM 4325 N N . VAL B 1 63 ? 6.102 -22.375 14.016 1 83.75 63 VAL B N 1
ATOM 4326 C CA . VAL B 1 63 ? 6.359 -23.469 13.078 1 83.75 63 VAL B CA 1
ATOM 4327 C C . VAL B 1 63 ? 7.469 -23.062 12.109 1 83.75 63 VAL B C 1
ATOM 4329 O O . VAL B 1 63 ? 7.371 -22.031 11.445 1 83.75 63 VAL B O 1
ATOM 4332 N N . ASP B 1 64 ? 8.547 -23.797 12.211 1 90.94 64 ASP B N 1
ATOM 4333 C CA . ASP B 1 64 ? 9.617 -23.672 11.227 1 90.94 64 ASP B CA 1
ATOM 4334 C C . ASP B 1 64 ? 9.477 -24.719 10.125 1 90.94 64 ASP B C 1
ATOM 4336 O O . ASP B 1 64 ? 9.828 -25.875 10.32 1 90.94 64 ASP B O 1
ATOM 4340 N N . ILE B 1 65 ? 9.133 -24.312 8.977 1 92.62 65 ILE B N 1
ATOM 4341 C CA . ILE B 1 65 ? 8.766 -25.25 7.914 1 92.62 65 ILE B CA 1
ATOM 4342 C C . ILE B 1 65 ? 10.031 -25.828 7.281 1 92.62 65 ILE B C 1
ATOM 4344 O O . ILE B 1 65 ? 9.961 -26.781 6.496 1 92.62 65 ILE B O 1
ATOM 4348 N N . PHE B 1 66 ? 11.18 -25.359 7.668 1 94.69 66 PHE B N 1
ATOM 4349 C CA . PHE B 1 66 ? 12.414 -25.844 7.078 1 94.69 66 PHE B CA 1
ATOM 4350 C C . PHE B 1 66 ? 13.188 -26.703 8.078 1 94.69 66 PHE B C 1
ATOM 4352 O O . PHE B 1 66 ? 14.352 -27.031 7.844 1 94.69 66 PHE B O 1
ATOM 4359 N N . SER B 1 67 ? 12.617 -27.047 9.219 1 92.38 67 SER B N 1
ATOM 4360 C CA . SER B 1 67 ? 13.289 -27.859 10.219 1 92.38 67 SER B CA 1
ATOM 4361 C C . SER B 1 67 ? 13.719 -29.203 9.641 1 92.38 67 SER B C 1
ATOM 4363 O O . SER B 1 67 ? 14.82 -29.688 9.93 1 92.38 67 SER B O 1
ATOM 4365 N N . GLY B 1 68 ? 12.852 -29.797 8.82 1 90.56 68 GLY B N 1
ATOM 4366 C CA . GLY B 1 68 ? 13.195 -31.047 8.18 1 90.56 68 GLY B CA 1
ATOM 4367 C C . GLY B 1 68 ? 14.414 -30.953 7.273 1 90.56 68 GLY B C 1
ATOM 4368 O O . GLY B 1 68 ? 15.266 -31.844 7.266 1 90.56 68 GLY B O 1
ATOM 4369 N N . ALA B 1 69 ? 14.469 -29.906 6.543 1 93.19 69 ALA B N 1
ATOM 4370 C CA . ALA B 1 69 ? 15.602 -29.688 5.648 1 93.19 69 ALA B CA 1
ATOM 4371 C C . ALA B 1 69 ? 16.891 -29.516 6.438 1 93.19 69 ALA B C 1
ATOM 4373 O O . ALA B 1 69 ? 17.938 -30.031 6.035 1 93.19 69 ALA B O 1
ATOM 4374 N N . ARG B 1 70 ? 16.828 -28.844 7.523 1 94.38 70 ARG B N 1
ATOM 4375 C CA . ARG B 1 70 ? 18.016 -28.656 8.359 1 94.38 70 ARG B CA 1
ATOM 4376 C C . ARG B 1 70 ? 18.453 -29.969 8.992 1 94.38 70 ARG B C 1
ATOM 4378 O O . ARG B 1 70 ? 19.656 -30.219 9.109 1 94.38 70 ARG B O 1
ATOM 4385 N N . GLU B 1 71 ? 17.562 -30.703 9.383 1 93 71 GLU B N 1
ATOM 4386 C CA . GLU B 1 71 ? 17.875 -32.031 9.938 1 93 71 GLU B CA 1
ATOM 4387 C C . GLU B 1 71 ? 18.578 -32.906 8.898 1 93 71 GLU B C 1
ATOM 4389 O O . GLU B 1 71 ? 19.391 -33.75 9.25 1 93 71 GLU B O 1
ATOM 4394 N N . ALA B 1 72 ? 18.219 -32.656 7.695 1 92.75 72 ALA B N 1
ATOM 4395 C CA . ALA B 1 72 ? 18.812 -33.406 6.602 1 92.75 72 ALA B CA 1
ATOM 4396 C C . ALA B 1 72 ? 20.203 -32.875 6.254 1 92.75 72 ALA B C 1
ATOM 4398 O O . ALA B 1 72 ? 20.859 -33.344 5.328 1 92.75 72 ALA B O 1
ATOM 4399 N N . GLY B 1 73 ? 20.625 -31.812 6.926 1 94.88 73 GLY B N 1
ATOM 4400 C CA . GLY B 1 73 ? 21.984 -31.328 6.77 1 94.88 73 GLY B CA 1
ATOM 4401 C C . GLY B 1 73 ? 22.078 -30.094 5.895 1 94.88 73 GLY B C 1
ATOM 4402 O O . GLY B 1 73 ? 23.188 -29.625 5.59 1 94.88 73 GLY B O 1
ATOM 4403 N N . LEU B 1 74 ? 20.938 -29.547 5.504 1 96.25 74 LEU B N 1
ATOM 4404 C CA . LEU B 1 74 ? 20.953 -28.359 4.664 1 96.25 74 LEU B CA 1
ATOM 4405 C C . LEU B 1 74 ? 20.922 -27.094 5.512 1 96.25 74 LEU B C 1
ATOM 4407 O O . LEU B 1 74 ? 20.25 -27.047 6.539 1 96.25 74 LEU B O 1
ATOM 4411 N N . ASP B 1 75 ? 21.688 -26.109 5.121 1 97.44 75 ASP B N 1
ATOM 4412 C CA . ASP B 1 75 ? 21.703 -24.844 5.824 1 97.44 75 ASP B CA 1
ATOM 4413 C C . ASP B 1 75 ? 20.656 -23.891 5.25 1 97.44 75 ASP B C 1
ATOM 4415 O O . ASP B 1 75 ? 20.969 -23 4.465 1 97.44 75 ASP B O 1
ATOM 4419 N N . ILE B 1 76 ? 19.438 -24.031 5.641 1 97.81 76 ILE B N 1
ATOM 4420 C CA . ILE B 1 76 ? 18.328 -23.188 5.215 1 97.81 76 ILE B CA 1
ATOM 4421 C C . ILE B 1 76 ? 17.688 -22.531 6.434 1 97.81 76 ILE B C 1
ATOM 4423 O O . ILE B 1 76 ? 17.141 -23.219 7.301 1 97.81 76 ILE B O 1
ATOM 4427 N N . ARG B 1 77 ? 17.781 -21.328 6.449 1 97.69 77 ARG B N 1
ATOM 4428 C CA . ARG B 1 77 ? 17.172 -20.5 7.48 1 97.69 77 ARG B CA 1
ATOM 4429 C C . ARG B 1 77 ? 15.828 -19.953 7.008 1 97.69 77 ARG B C 1
ATOM 4431 O O . ARG B 1 77 ? 15.539 -19.953 5.809 1 97.69 77 ARG B O 1
ATOM 4438 N N . TYR B 1 78 ? 15.031 -19.547 8.031 1 97.5 78 TYR B N 1
ATOM 4439 C CA . TYR B 1 78 ? 13.656 -19.203 7.676 1 97.5 78 TYR B CA 1
ATOM 4440 C C . TYR B 1 78 ? 13.234 -17.891 8.305 1 97.5 78 TYR B C 1
ATOM 4442 O O . TYR B 1 78 ? 13.445 -17.656 9.5 1 97.5 78 TYR B O 1
ATOM 4450 N N . ARG B 1 79 ? 12.773 -16.969 7.473 1 97.06 79 ARG B N 1
ATOM 4451 C CA . ARG B 1 79 ? 12.195 -15.703 7.91 1 97.06 79 ARG B CA 1
ATOM 4452 C C . ARG B 1 79 ? 10.844 -15.453 7.242 1 97.06 79 ARG B C 1
ATOM 4454 O O . ARG B 1 79 ? 10.531 -16.062 6.223 1 97.06 79 ARG B O 1
ATOM 4461 N N . THR B 1 80 ? 10.031 -14.672 7.875 1 97.44 80 THR B N 1
ATOM 4462 C CA . THR B 1 80 ? 8.789 -14.195 7.266 1 97.44 80 THR B CA 1
ATOM 4463 C C . THR B 1 80 ? 8.805 -12.68 7.117 1 97.44 80 THR B C 1
ATOM 4465 O O . THR B 1 80 ? 9.562 -11.992 7.797 1 97.44 80 THR B O 1
ATOM 4468 N N . VAL B 1 81 ? 8.055 -12.195 6.18 1 97.94 81 VAL B N 1
ATOM 4469 C CA . VAL B 1 81 ? 7.969 -10.758 5.941 1 97.94 81 VAL B CA 1
ATOM 4470 C C . VAL B 1 81 ? 6.516 -10.359 5.688 1 97.94 81 VAL B C 1
ATOM 4472 O O . VAL B 1 81 ? 5.754 -11.125 5.09 1 97.94 81 VAL B O 1
ATOM 4475 N N . SER B 1 82 ? 6.113 -9.203 6.18 1 97.69 82 SER B N 1
ATOM 4476 C CA . SER B 1 82 ? 4.781 -8.672 5.918 1 97.69 82 SER B CA 1
ATOM 4477 C C . SER B 1 82 ? 4.684 -8.109 4.5 1 97.69 82 SER B C 1
ATOM 4479 O O . SER B 1 82 ? 5.637 -7.516 3.994 1 97.69 82 SER B O 1
ATOM 4481 N N . ASP B 1 83 ? 3.547 -8.336 3.922 1 97.06 83 ASP B N 1
ATOM 4482 C CA . ASP B 1 83 ? 3.324 -7.684 2.635 1 97.06 83 ASP B CA 1
ATOM 4483 C C . ASP B 1 83 ? 2.619 -6.34 2.812 1 97.06 83 ASP B C 1
ATOM 4485 O O . ASP B 1 83 ? 2.229 -5.703 1.833 1 97.06 83 ASP B O 1
ATOM 4489 N N . GLY B 1 84 ? 2.414 -5.961 4.02 1 97.94 84 GLY B N 1
ATOM 4490 C CA . GLY B 1 84 ? 1.844 -4.66 4.324 1 97.94 84 GLY B CA 1
ATOM 4491 C C . GLY B 1 84 ? 0.376 -4.723 4.703 1 97.94 84 GLY B C 1
ATOM 4492 O O . GLY B 1 84 ? -0.155 -3.791 5.309 1 97.94 84 GLY B O 1
ATOM 4493 N N . PHE B 1 85 ? -0.361 -5.762 4.363 1 98.31 85 PHE B N 1
ATOM 4494 C CA . PHE B 1 85 ? -1.781 -5.914 4.656 1 98.31 85 PHE B CA 1
ATOM 4495 C C . PHE B 1 85 ? -1.99 -6.754 5.91 1 98.31 85 PHE B C 1
ATOM 4497 O O . PHE B 1 85 ? -1.121 -7.543 6.285 1 98.31 85 PHE B O 1
ATOM 4504 N N . PRO B 1 86 ? -3.158 -6.574 6.551 1 97.38 86 PRO B N 1
ATOM 4505 C CA . PRO B 1 86 ? -3.5 -7.523 7.613 1 97.38 86 PRO B CA 1
ATOM 4506 C C . PRO B 1 86 ? -3.584 -8.961 7.113 1 97.38 86 PRO B C 1
ATOM 4508 O O . PRO B 1 86 ? -3.963 -9.203 5.965 1 97.38 86 PRO B O 1
ATOM 4511 N N . ILE B 1 87 ? -3.242 -9.875 7.992 1 95.56 87 ILE B N 1
ATOM 4512 C CA . ILE B 1 87 ? -3.291 -11.297 7.645 1 95.56 87 ILE B CA 1
ATOM 4513 C C . ILE B 1 87 ? -4.703 -11.672 7.211 1 95.56 87 ILE B C 1
ATOM 4515 O O . ILE B 1 87 ? -4.883 -12.5 6.316 1 95.56 87 ILE B O 1
ATOM 4519 N N . SER B 1 88 ? -5.734 -10.992 7.75 1 94.19 88 SER B N 1
ATOM 4520 C CA . SER B 1 88 ? -7.129 -11.336 7.512 1 94.19 88 SER B CA 1
ATOM 4521 C C . SER B 1 88 ? -7.629 -10.727 6.203 1 94.19 88 SER B C 1
ATOM 4523 O O . SER B 1 88 ? -8.711 -11.086 5.723 1 94.19 88 SER B O 1
ATOM 4525 N N . PHE B 1 89 ? -6.887 -9.844 5.645 1 96.31 89 PHE B N 1
ATOM 4526 C CA . PHE B 1 89 ? -7.277 -9.203 4.398 1 96.31 89 PHE B CA 1
ATOM 4527 C C . PHE B 1 89 ? -7.383 -10.227 3.273 1 96.31 89 PHE B C 1
ATOM 4529 O O . PHE B 1 89 ? -6.473 -11.039 3.074 1 96.31 89 PHE B O 1
ATOM 4536 N N . ASP B 1 90 ? -8.484 -10.281 2.527 1 93.75 90 ASP B N 1
ATOM 4537 C CA . ASP B 1 90 ? -8.672 -11.203 1.417 1 93.75 90 ASP B CA 1
ATOM 4538 C C . ASP B 1 90 ? -8.016 -10.68 0.144 1 93.75 90 ASP B C 1
ATOM 4540 O O . ASP B 1 90 ? -8.617 -9.898 -0.593 1 93.75 90 ASP B O 1
ATOM 4544 N N . ARG B 1 91 ? -6.934 -11.172 -0.171 1 94.31 91 ARG B N 1
ATOM 4545 C CA . ARG B 1 91 ? -6.102 -10.688 -1.27 1 94.31 91 ARG B CA 1
ATOM 4546 C C . ARG B 1 91 ? -6.695 -11.086 -2.617 1 94.31 91 ARG B C 1
ATOM 4548 O O . ARG B 1 91 ? -6.523 -10.367 -3.609 1 94.31 91 ARG B O 1
ATOM 4555 N N . LYS B 1 92 ? -7.422 -12.156 -2.695 1 90.81 92 LYS B N 1
ATOM 4556 C CA . LYS B 1 92 ? -8.031 -12.602 -3.943 1 90.81 92 LYS B CA 1
ATOM 4557 C C . LYS B 1 92 ? -9.234 -11.734 -4.305 1 90.81 92 LYS B C 1
ATOM 4559 O O . LYS B 1 92 ? -9.367 -11.289 -5.445 1 90.81 92 LYS B O 1
ATOM 4564 N N . LEU B 1 93 ? -10.117 -11.508 -3.289 1 91.81 93 LEU B N 1
ATOM 4565 C CA . LEU B 1 93 ? -11.312 -10.695 -3.492 1 91.81 93 LEU B CA 1
ATOM 4566 C C . LEU B 1 93 ? -10.938 -9.258 -3.832 1 91.81 93 LEU B C 1
ATOM 4568 O O . LEU B 1 93 ? -11.641 -8.594 -4.602 1 91.81 93 LEU B O 1
ATOM 4572 N N . ASN B 1 94 ? -9.805 -8.797 -3.234 1 94.5 94 ASN B N 1
ATOM 4573 C CA . ASN B 1 94 ? -9.352 -7.426 -3.434 1 94.5 94 ASN B CA 1
ATOM 4574 C C . ASN B 1 94 ? -8.039 -7.379 -4.207 1 94.5 94 ASN B C 1
ATOM 4576 O O . ASN B 1 94 ? -7.094 -6.715 -3.787 1 94.5 94 ASN B O 1
ATOM 4580 N N . ASN B 1 95 ? -8.07 -8.086 -5.297 1 92.88 95 ASN B N 1
ATOM 4581 C CA . ASN B 1 95 ? -6.84 -8.32 -6.043 1 92.88 95 ASN B CA 1
ATOM 4582 C C . ASN B 1 95 ? -6.227 -7.012 -6.535 1 92.88 95 ASN B C 1
ATOM 4584 O O . ASN B 1 95 ? -5.008 -6.836 -6.484 1 92.88 95 ASN B O 1
ATOM 4588 N N . GLU B 1 96 ? -7.012 -6.078 -7.094 1 93.25 96 GLU B N 1
ATOM 4589 C CA . GLU B 1 96 ? -6.492 -4.809 -7.59 1 93.25 96 GLU B CA 1
ATOM 4590 C C . GLU B 1 96 ? -5.836 -4.004 -6.473 1 93.25 96 GLU B C 1
ATOM 4592 O O . GLU B 1 96 ? -4.742 -3.465 -6.645 1 93.25 96 GLU B O 1
ATOM 4597 N N . GLN B 1 97 ? -6.578 -3.938 -5.379 1 94.69 97 GLN B N 1
ATOM 4598 C CA . GLN B 1 97 ? -6.047 -3.25 -4.211 1 94.69 97 GLN B CA 1
ATOM 4599 C C . GLN B 1 97 ? -4.77 -3.924 -3.707 1 94.69 97 GLN B C 1
ATOM 4601 O O . GLN B 1 97 ? -3.807 -3.246 -3.346 1 94.69 97 GLN B O 1
ATOM 4606 N N . PHE B 1 98 ? -4.75 -5.176 -3.686 1 96.38 98 PHE B N 1
ATOM 4607 C CA . PHE B 1 98 ? -3.588 -5.941 -3.246 1 96.38 98 PHE B CA 1
ATOM 4608 C C . PHE B 1 98 ? -2.383 -5.652 -4.133 1 96.38 98 PHE B C 1
ATOM 4610 O O . PHE B 1 98 ? -1.27 -5.469 -3.635 1 96.38 98 PHE B O 1
ATOM 4617 N N . LEU B 1 99 ? -2.564 -5.582 -5.418 1 96.5 99 LEU B N 1
ATOM 4618 C CA . LEU B 1 99 ? -1.467 -5.352 -6.348 1 96.5 99 LEU B CA 1
ATOM 4619 C C . LEU B 1 99 ? -0.85 -3.973 -6.129 1 96.5 99 LEU B C 1
ATOM 4621 O O . LEU B 1 99 ? 0.365 -3.805 -6.254 1 96.5 99 LEU B O 1
ATOM 4625 N N . GLU B 1 100 ? -1.656 -3.023 -5.766 1 95.62 100 GLU B N 1
ATOM 4626 C CA . GLU B 1 100 ? -1.128 -1.701 -5.445 1 95.62 100 GLU B CA 1
ATOM 4627 C C . GLU B 1 100 ? -0.234 -1.748 -4.207 1 95.62 100 GLU B C 1
ATOM 4629 O O . GLU B 1 100 ? 0.832 -1.129 -4.18 1 95.62 100 GLU B O 1
ATOM 4634 N N . GLY B 1 101 ? -0.668 -2.49 -3.189 1 96.44 101 GLY B N 1
ATOM 4635 C CA . GLY B 1 101 ? 0.165 -2.67 -2.012 1 96.44 101 GLY B CA 1
ATOM 4636 C C . GLY B 1 101 ? 1.452 -3.42 -2.299 1 96.44 101 GLY B C 1
ATOM 4637 O O . GLY B 1 101 ? 2.5 -3.104 -1.733 1 96.44 101 GLY B O 1
ATOM 4638 N N . HIS B 1 102 ? 1.329 -4.371 -3.217 1 96.5 102 HIS B N 1
ATOM 4639 C CA . HIS B 1 102 ? 2.484 -5.156 -3.629 1 96.5 102 HIS B CA 1
ATOM 4640 C C . HIS B 1 102 ? 3.576 -4.27 -4.215 1 96.5 102 HIS B C 1
ATOM 4642 O O . HIS B 1 102 ? 4.762 -4.477 -3.945 1 96.5 102 HIS B O 1
ATOM 4648 N N . VAL B 1 103 ? 3.191 -3.273 -4.941 1 95 103 VAL B N 1
ATOM 4649 C CA . VAL B 1 103 ? 4.133 -2.428 -5.668 1 95 103 VAL B CA 1
ATOM 4650 C C . VAL B 1 103 ? 4.645 -1.318 -4.75 1 95 103 VAL B C 1
ATOM 4652 O O . VAL B 1 103 ? 5.832 -0.982 -4.777 1 95 103 VAL B O 1
ATOM 4655 N N . HIS B 1 104 ? 3.799 -0.856 -3.863 1 95.88 104 HIS B N 1
ATOM 4656 C CA . HIS B 1 104 ? 4.141 0.402 -3.211 1 95.88 104 HIS B CA 1
ATOM 4657 C C . HIS B 1 104 ? 4.512 0.181 -1.747 1 95.88 104 HIS B C 1
ATOM 4659 O O . HIS B 1 104 ? 5.203 1.005 -1.146 1 95.88 104 HIS B O 1
ATOM 4665 N N . VAL B 1 105 ? 4.031 -0.899 -1.156 1 98.06 105 VAL B N 1
ATOM 4666 C CA . VAL B 1 105 ? 4.188 -1.026 0.289 1 98.06 105 VAL B CA 1
ATOM 4667 C C . VAL B 1 105 ? 5.094 -2.215 0.607 1 98.06 105 VAL B C 1
ATOM 4669 O O . VAL B 1 105 ? 6 -2.107 1.436 1 98.06 105 VAL B O 1
ATOM 4672 N N . PHE B 1 106 ? 4.957 -3.305 -0.1 1 97.69 106 PHE B N 1
ATOM 4673 C CA . PHE B 1 106 ? 5.68 -4.547 0.151 1 97.69 106 PHE B CA 1
ATOM 4674 C C . PHE B 1 106 ? 7.184 -4.32 0.086 1 97.69 106 PHE B C 1
ATOM 4676 O O . PHE B 1 106 ? 7.926 -4.801 0.944 1 97.69 106 PHE B O 1
ATOM 4683 N N . PRO B 1 107 ? 7.723 -3.547 -0.884 1 97.69 107 PRO B N 1
ATOM 4684 C CA . PRO B 1 107 ? 9.172 -3.377 -0.989 1 97.69 107 PRO B CA 1
ATOM 4685 C C . PRO B 1 107 ? 9.781 -2.742 0.258 1 97.69 107 PRO B C 1
ATOM 4687 O O . PRO B 1 107 ? 10.938 -3.016 0.592 1 97.69 107 PRO B O 1
ATOM 4690 N N . ALA B 1 108 ? 8.992 -1.908 0.932 1 98.25 108 ALA B N 1
ATOM 4691 C CA . ALA B 1 108 ? 9.508 -1.285 2.146 1 98.25 108 ALA B CA 1
ATOM 4692 C C . ALA B 1 108 ? 9.781 -2.33 3.227 1 98.25 108 ALA B C 1
ATOM 4694 O O . ALA B 1 108 ? 10.758 -2.219 3.975 1 98.25 108 ALA B O 1
ATOM 4695 N N . HIS B 1 109 ? 8.922 -3.295 3.332 1 98.5 109 HIS B N 1
ATOM 4696 C CA . HIS B 1 109 ? 9.109 -4.371 4.301 1 98.5 109 HIS B CA 1
ATOM 4697 C C . HIS B 1 109 ? 10.297 -5.25 3.922 1 98.5 109 HIS B C 1
ATOM 4699 O O . HIS B 1 109 ? 11.07 -5.664 4.789 1 98.5 109 HIS B O 1
ATOM 4705 N N . VAL B 1 110 ? 10.414 -5.539 2.66 1 98.44 110 VAL B N 1
ATOM 4706 C CA . VAL B 1 110 ? 11.531 -6.344 2.184 1 98.44 110 VAL B CA 1
ATOM 4707 C C . VAL B 1 110 ? 12.844 -5.602 2.42 1 98.44 110 VAL B C 1
ATOM 4709 O O . VAL B 1 110 ? 13.828 -6.195 2.859 1 98.44 110 VAL B O 1
ATOM 4712 N N . ASP B 1 111 ? 12.859 -4.301 2.088 1 98.25 111 ASP B N 1
ATOM 4713 C CA . ASP B 1 111 ? 14.047 -3.475 2.289 1 98.25 111 ASP B CA 1
ATOM 4714 C C . ASP B 1 111 ? 14.523 -3.545 3.738 1 98.25 111 ASP B C 1
ATOM 4716 O O . ASP B 1 111 ? 15.719 -3.711 3.996 1 98.25 111 ASP B O 1
ATOM 4720 N N . GLU B 1 112 ? 13.57 -3.395 4.664 1 98 112 GLU B N 1
ATOM 4721 C CA . GLU B 1 112 ? 13.914 -3.455 6.082 1 98 112 GLU B CA 1
ATOM 4722 C C . GLU B 1 112 ? 14.492 -4.82 6.453 1 98 112 GLU B C 1
ATOM 4724 O O . GLU B 1 112 ? 15.492 -4.902 7.164 1 98 112 GLU B O 1
ATOM 4729 N N . LEU B 1 113 ? 13.891 -5.883 5.98 1 98.31 113 LEU B N 1
ATOM 4730 C CA . LEU B 1 113 ? 14.352 -7.238 6.277 1 98.31 113 LEU B CA 1
ATOM 4731 C C . LEU B 1 113 ? 15.758 -7.465 5.73 1 98.31 113 LEU B C 1
ATOM 4733 O O . LEU B 1 113 ? 16.609 -8.016 6.422 1 98.31 113 LEU B O 1
ATOM 4737 N N . VAL B 1 114 ? 15.992 -7.074 4.477 1 98.5 114 VAL B N 1
ATOM 4738 C CA . VAL B 1 114 ? 17.297 -7.285 3.844 1 98.5 114 VAL B CA 1
ATOM 4739 C C . VAL B 1 114 ? 18.359 -6.461 4.559 1 98.5 114 VAL B C 1
ATOM 4741 O O . VAL B 1 114 ? 19.484 -6.93 4.766 1 98.5 114 VAL B O 1
ATOM 4744 N N . ARG B 1 115 ? 17.969 -5.211 4.93 1 98 115 ARG B N 1
ATOM 4745 C CA . ARG B 1 115 ? 18.891 -4.391 5.707 1 98 115 ARG B CA 1
ATOM 4746 C C . ARG B 1 115 ? 19.328 -5.117 6.977 1 98 115 ARG B C 1
ATOM 4748 O O . ARG B 1 115 ? 20.516 -5.188 7.273 1 98 115 ARG B O 1
ATOM 4755 N N . ASP B 1 116 ? 18.375 -5.676 7.703 1 98 116 ASP B N 1
ATOM 4756 C CA . ASP B 1 116 ? 18.672 -6.398 8.938 1 98 116 ASP B CA 1
ATOM 4757 C C . ASP B 1 116 ? 19.578 -7.598 8.672 1 98 116 ASP B C 1
ATOM 4759 O O . ASP B 1 116 ? 20.5 -7.871 9.453 1 98 116 ASP B O 1
ATOM 4763 N N . LEU B 1 117 ? 19.312 -8.305 7.594 1 98.19 117 LEU B N 1
ATOM 4764 C CA . LEU B 1 117 ? 20.094 -9.492 7.246 1 98.19 117 LEU B CA 1
ATOM 4765 C C . LEU B 1 117 ? 21.516 -9.102 6.852 1 98.19 117 LEU B C 1
ATOM 4767 O O . LEU B 1 117 ? 22.469 -9.797 7.195 1 98.19 117 LEU B O 1
ATOM 4771 N N . VAL B 1 118 ? 21.641 -8.031 6.105 1 97.75 118 VAL B N 1
ATOM 4772 C CA . VAL B 1 118 ? 22.953 -7.566 5.688 1 97.75 118 VAL B CA 1
ATOM 4773 C C . VAL B 1 118 ? 23.797 -7.219 6.918 1 97.75 118 VAL B C 1
ATOM 4775 O O . VAL B 1 118 ? 25 -7.496 6.957 1 97.75 118 VAL B O 1
ATOM 4778 N N . ASP B 1 119 ? 23.156 -6.711 7.938 1 96.81 119 ASP B N 1
ATOM 4779 C CA . ASP B 1 119 ? 23.844 -6.262 9.148 1 96.81 119 ASP B CA 1
ATOM 4780 C C . ASP B 1 119 ? 24.203 -7.445 10.047 1 96.81 119 ASP B C 1
ATOM 4782 O O . ASP B 1 119 ? 25.188 -7.391 10.789 1 96.81 119 ASP B O 1
ATOM 4786 N N . SER B 1 120 ? 23.438 -8.586 9.938 1 96.88 120 SER B N 1
ATOM 4787 C CA . SER B 1 120 ? 23.562 -9.562 11.016 1 96.88 120 SER B CA 1
ATOM 4788 C C . SER B 1 120 ? 23.906 -10.945 10.477 1 96.88 120 SER B C 1
ATOM 4790 O O . SER B 1 120 ? 24.375 -11.805 11.219 1 96.88 120 SER B O 1
ATOM 4792 N N . ALA B 1 121 ? 23.703 -11.211 9.219 1 96.25 121 ALA B N 1
ATOM 4793 C CA . ALA B 1 121 ? 23.797 -12.57 8.695 1 96.25 121 ALA B CA 1
ATOM 4794 C C . ALA B 1 121 ? 25.25 -13.055 8.695 1 96.25 121 ALA B C 1
ATOM 4796 O O . ALA B 1 121 ? 26.156 -12.281 8.398 1 96.25 121 ALA B O 1
ATOM 4797 N N . ASP B 1 122 ? 25.5 -14.273 9.062 1 96.12 122 ASP B N 1
ATOM 4798 C CA . ASP B 1 122 ? 26.766 -14.977 8.992 1 96.12 122 ASP B CA 1
ATOM 4799 C C . ASP B 1 122 ? 26.609 -16.359 8.359 1 96.12 122 ASP B C 1
ATOM 4801 O O . ASP B 1 122 ? 25.969 -17.234 8.945 1 96.12 122 ASP B O 1
ATOM 4805 N N . PRO B 1 123 ? 27.188 -16.656 7.285 1 96.94 123 PRO B N 1
ATOM 4806 C CA . PRO B 1 123 ? 28.016 -15.758 6.48 1 96.94 123 PRO B CA 1
ATOM 4807 C C . PRO B 1 123 ? 27.219 -14.586 5.898 1 96.94 123 PRO B C 1
ATOM 4809 O O . PRO B 1 123 ? 25.984 -14.609 5.898 1 96.94 123 PRO B O 1
ATOM 4812 N N . PRO B 1 124 ? 27.891 -13.547 5.418 1 96.31 124 PRO B N 1
ATOM 4813 C CA . PRO B 1 124 ? 27.188 -12.383 4.875 1 96.31 124 PRO B CA 1
ATOM 4814 C C . PRO B 1 124 ? 26.406 -12.703 3.602 1 96.31 124 PRO B C 1
ATOM 4816 O O . PRO B 1 124 ? 26.812 -13.578 2.83 1 96.31 124 PRO B O 1
ATOM 4819 N N . LEU B 1 125 ? 25.391 -11.953 3.4 1 97.5 125 LEU B N 1
ATOM 4820 C CA . LEU B 1 125 ? 24.609 -12.125 2.189 1 97.5 125 LEU B CA 1
ATOM 4821 C C . LEU B 1 125 ? 25.438 -11.828 0.947 1 97.5 125 LEU B C 1
ATOM 4823 O O . LEU B 1 125 ? 26.219 -10.875 0.936 1 97.5 125 LEU B O 1
ATOM 4827 N N . THR B 1 126 ? 25.219 -12.633 -0.028 1 97.31 126 THR B N 1
ATOM 4828 C CA . THR B 1 126 ? 25.969 -12.438 -1.255 1 97.31 126 THR B CA 1
ATOM 4829 C C . THR B 1 126 ? 25.047 -12.188 -2.439 1 97.31 126 THR B C 1
ATOM 4831 O O . THR B 1 126 ? 25.422 -11.523 -3.404 1 97.31 126 THR B O 1
ATOM 4834 N N . CYS B 1 127 ? 23.844 -12.75 -2.428 1 97.56 127 CYS B N 1
ATOM 4835 C CA . CYS B 1 127 ? 22.938 -12.555 -3.564 1 97.56 127 CYS B CA 1
ATOM 4836 C C . CYS B 1 127 ? 21.484 -12.586 -3.123 1 97.56 127 CYS B C 1
ATOM 4838 O O . CYS B 1 127 ? 21.172 -13.086 -2.043 1 97.56 127 CYS B O 1
ATOM 4840 N N . LEU B 1 128 ? 20.672 -11.922 -3.832 1 98.62 128 LEU B N 1
ATOM 4841 C CA . LEU B 1 128 ? 19.219 -11.867 -3.688 1 98.62 128 LEU B CA 1
ATOM 4842 C C . LEU B 1 128 ? 18.531 -12.625 -4.82 1 98.62 128 LEU B C 1
ATOM 4844 O O . LEU B 1 128 ? 18.688 -12.273 -5.992 1 98.62 128 LEU B O 1
ATOM 4848 N N . VAL B 1 129 ? 17.859 -13.742 -4.441 1 98.69 129 VAL B N 1
ATOM 4849 C CA . VAL B 1 129 ? 17.078 -14.531 -5.387 1 98.69 129 VAL B CA 1
ATOM 4850 C C . VAL B 1 129 ? 15.594 -14.234 -5.199 1 98.69 129 VAL B C 1
ATOM 4852 O O . VAL B 1 129 ? 15.047 -14.445 -4.117 1 98.69 129 VAL B O 1
ATOM 4855 N N . ALA B 1 130 ? 15 -13.797 -6.23 1 98 130 ALA B N 1
ATOM 4856 C CA . ALA B 1 130 ? 13.586 -13.438 -6.086 1 98 130 ALA B CA 1
ATOM 4857 C C . ALA B 1 130 ? 12.797 -13.805 -7.34 1 98 130 ALA B C 1
ATOM 4859 O O . ALA B 1 130 ? 13.328 -13.758 -8.453 1 98 130 ALA B O 1
ATOM 4860 N N . ASP B 1 131 ? 11.531 -14.133 -7.074 1 97.12 131 ASP B N 1
ATOM 4861 C CA . ASP B 1 131 ? 10.617 -14.336 -8.195 1 97.12 131 ASP B CA 1
ATOM 4862 C C . ASP B 1 131 ? 10.617 -13.125 -9.133 1 97.12 131 ASP B C 1
ATOM 4864 O O . ASP B 1 131 ? 10.664 -11.984 -8.672 1 97.12 131 ASP B O 1
ATOM 4868 N N . SER B 1 132 ? 10.5 -13.344 -10.406 1 96.31 132 SER B N 1
ATOM 4869 C CA . SER B 1 132 ? 10.656 -12.305 -11.414 1 96.31 132 SER B CA 1
ATOM 4870 C C . SER B 1 132 ? 9.5 -11.32 -11.375 1 96.31 132 SER B C 1
ATOM 4872 O O . SER B 1 132 ? 9.617 -10.188 -11.859 1 96.31 132 SER B O 1
ATOM 4874 N N . PHE B 1 133 ? 8.422 -11.641 -10.711 1 94.81 133 PHE B N 1
ATOM 4875 C CA . PHE B 1 133 ? 7.199 -10.844 -10.805 1 94.81 133 PHE B CA 1
ATOM 4876 C C . PHE B 1 133 ? 7.117 -9.844 -9.656 1 94.81 133 PHE B C 1
ATOM 4878 O O . PHE B 1 133 ? 6.098 -9.18 -9.477 1 94.81 133 PHE B O 1
ATOM 4885 N N . PHE B 1 134 ? 8.031 -9.656 -8.781 1 94.81 134 PHE B N 1
ATOM 4886 C CA . PHE B 1 134 ? 7.934 -8.719 -7.672 1 94.81 134 PHE B CA 1
ATOM 4887 C C . PHE B 1 134 ? 8.008 -7.281 -8.172 1 94.81 134 PHE B C 1
ATOM 4889 O O . PHE B 1 134 ? 7.168 -6.453 -7.805 1 94.81 134 PHE B O 1
ATOM 4896 N N . GLY B 1 135 ? 8.953 -6.859 -8.984 1 92.06 135 GLY B N 1
ATOM 4897 C CA . GLY B 1 135 ? 9.055 -5.527 -9.562 1 92.06 135 GLY B CA 1
ATOM 4898 C C . GLY B 1 135 ? 9.977 -4.609 -8.789 1 92.06 135 GLY B C 1
ATOM 4899 O O . GLY B 1 135 ? 10.125 -3.434 -9.125 1 92.06 135 GLY B O 1
ATOM 4900 N N . TRP B 1 136 ? 10.555 -5.012 -7.691 1 91.62 136 TRP B N 1
ATOM 4901 C CA . TRP B 1 136 ? 11.391 -4.16 -6.848 1 91.62 136 TRP B CA 1
ATOM 4902 C C . TRP B 1 136 ? 12.773 -4.766 -6.664 1 91.62 136 TRP B C 1
ATOM 4904 O O . TRP B 1 136 ? 13.641 -4.168 -6.02 1 91.62 136 TRP B O 1
ATOM 4914 N N . GLN B 1 137 ? 13.133 -5.898 -7.148 1 94.5 137 GLN B N 1
ATOM 4915 C CA . GLN B 1 137 ? 14.273 -6.742 -6.789 1 94.5 137 GLN B CA 1
ATOM 4916 C C . GLN B 1 137 ? 15.594 -6.055 -7.129 1 94.5 137 GLN B C 1
ATOM 4918 O O . GLN B 1 137 ? 16.516 -6.051 -6.316 1 94.5 137 GLN B O 1
ATOM 4923 N N . SER B 1 138 ? 15.641 -5.438 -8.273 1 96.38 138 SER B N 1
ATOM 4924 C CA . SER B 1 138 ? 16.906 -4.859 -8.727 1 96.38 138 SER B CA 1
ATOM 4925 C C . SER B 1 138 ? 17.328 -3.688 -7.844 1 96.38 138 SER B C 1
ATOM 4927 O O . SER B 1 138 ? 18.5 -3.551 -7.5 1 96.38 138 SER B O 1
ATOM 4929 N N . ALA B 1 139 ? 16.375 -2.883 -7.457 1 96.06 139 ALA B N 1
ATOM 4930 C CA . ALA B 1 139 ? 16.672 -1.718 -6.625 1 96.06 139 ALA B CA 1
ATOM 4931 C C . ALA B 1 139 ? 17.203 -2.141 -5.258 1 96.06 139 ALA B C 1
ATOM 4933 O O . ALA B 1 139 ? 18.172 -1.56 -4.754 1 96.06 139 ALA B O 1
ATOM 4934 N N . ILE B 1 140 ? 16.656 -3.135 -4.656 1 97.62 140 ILE B N 1
ATOM 4935 C CA . ILE B 1 140 ? 17.062 -3.594 -3.336 1 97.62 140 ILE B CA 1
ATOM 4936 C C . ILE B 1 140 ? 18.422 -4.273 -3.428 1 97.62 140 ILE B C 1
ATOM 4938 O O . ILE B 1 140 ? 19.297 -4.039 -2.586 1 97.62 140 ILE B O 1
ATOM 4942 N N . ALA B 1 141 ? 18.594 -5.09 -4.445 1 98.12 141 ALA B N 1
ATOM 4943 C CA . ALA B 1 141 ? 19.891 -5.734 -4.625 1 98.12 141 ALA B CA 1
ATOM 4944 C C . ALA B 1 141 ? 21 -4.699 -4.781 1 98.12 141 ALA B C 1
ATOM 4946 O O . ALA B 1 141 ? 22.062 -4.816 -4.156 1 98.12 141 ALA B O 1
ATOM 4947 N N . LYS B 1 142 ? 20.766 -3.695 -5.582 1 97.44 142 LYS B N 1
ATOM 4948 C CA . LYS B 1 142 ? 21.734 -2.639 -5.816 1 97.44 142 LYS B CA 1
ATOM 4949 C C . LYS B 1 142 ? 22.031 -1.863 -4.535 1 97.44 142 LYS B C 1
ATOM 4951 O O . LYS B 1 142 ? 23.188 -1.588 -4.215 1 97.44 142 LYS B O 1
ATOM 4956 N N . LYS B 1 143 ? 20.969 -1.563 -3.852 1 97.31 143 LYS B N 1
ATOM 4957 C CA . LYS B 1 143 ? 21.078 -0.778 -2.627 1 97.31 143 LYS B CA 1
ATOM 4958 C C . LYS B 1 143 ? 22.016 -1.443 -1.633 1 97.31 143 LYS B C 1
ATOM 4960 O O . LYS B 1 143 ? 22.797 -0.763 -0.95 1 97.31 143 LYS B O 1
ATOM 4965 N N . TYR B 1 144 ? 22.016 -2.748 -1.588 1 97.81 144 TYR B N 1
ATOM 4966 C CA . TYR B 1 144 ? 22.812 -3.449 -0.577 1 97.81 144 TYR B CA 1
ATOM 4967 C C . TYR B 1 144 ? 23.984 -4.184 -1.211 1 97.81 144 TYR B C 1
ATOM 4969 O O . TYR B 1 144 ? 24.578 -5.066 -0.59 1 97.81 144 TYR B O 1
ATOM 4977 N N . ASN B 1 145 ? 24.266 -3.879 -2.443 1 96.81 145 ASN B N 1
ATOM 4978 C CA . ASN B 1 145 ? 25.406 -4.418 -3.191 1 96.81 145 ASN B CA 1
ATOM 4979 C C . ASN B 1 145 ? 25.359 -5.941 -3.24 1 96.81 145 ASN B C 1
ATOM 4981 O O . ASN B 1 145 ? 26.359 -6.598 -2.934 1 96.81 145 ASN B O 1
ATOM 4985 N N . LEU B 1 146 ? 24.203 -6.496 -3.537 1 98 146 LEU B N 1
ATOM 4986 C CA . LEU B 1 146 ? 24.016 -7.93 -3.729 1 98 146 LEU B CA 1
ATOM 4987 C C . LEU B 1 146 ? 23.906 -8.273 -5.211 1 98 146 LEU B C 1
ATOM 4989 O O . LEU B 1 146 ? 23.453 -7.445 -6.008 1 98 146 LEU B O 1
ATOM 4993 N N . VAL B 1 147 ? 24.312 -9.469 -5.582 1 98.25 147 VAL B N 1
ATOM 4994 C CA . VAL B 1 147 ? 24.047 -9.969 -6.926 1 98.25 147 VAL B CA 1
ATOM 4995 C C . VAL B 1 147 ? 22.562 -10.328 -7.055 1 98.25 147 VAL B C 1
ATOM 4997 O O . VAL B 1 147 ? 22.016 -11.016 -6.195 1 98.25 147 VAL B O 1
ATOM 5000 N N . TYR B 1 148 ? 21.906 -9.859 -8.055 1 98.19 148 TYR B N 1
ATOM 5001 C CA . TYR B 1 148 ? 20.484 -10.117 -8.25 1 98.19 148 TYR B CA 1
ATOM 5002 C C . TYR B 1 148 ? 20.266 -11.312 -9.172 1 98.19 148 TYR B C 1
ATOM 5004 O O . TYR B 1 148 ? 20.688 -11.297 -10.328 1 98.19 148 TYR B O 1
ATOM 5012 N N . VAL B 1 149 ? 19.594 -12.305 -8.664 1 98.62 149 VAL B N 1
ATOM 5013 C CA . VAL B 1 149 ? 19.219 -13.492 -9.422 1 98.62 149 VAL B CA 1
ATOM 5014 C C . VAL B 1 149 ? 17.703 -13.531 -9.594 1 98.62 149 VAL B C 1
ATOM 5016 O O . VAL B 1 149 ? 16.969 -13.719 -8.617 1 98.62 149 VAL B O 1
ATOM 5019 N N . SER B 1 150 ? 17.266 -13.391 -10.836 1 98.44 150 SER B N 1
ATOM 5020 C CA . SER B 1 150 ? 15.852 -13.5 -11.148 1 98.44 150 SER B CA 1
ATOM 5021 C C . SER B 1 150 ? 15.43 -14.961 -11.305 1 98.44 150 SER B C 1
ATOM 5023 O O . SER B 1 150 ? 16.031 -15.695 -12.094 1 98.44 150 SER B O 1
ATOM 5025 N N . PHE B 1 151 ? 14.43 -15.367 -10.516 1 98.56 151 PHE B N 1
ATOM 5026 C CA . PHE B 1 151 ? 13.93 -16.734 -10.617 1 98.56 151 PHE B CA 1
ATOM 5027 C C . PHE B 1 151 ? 12.609 -16.766 -11.367 1 98.56 151 PHE B C 1
ATOM 5029 O O . PHE B 1 151 ? 11.625 -16.156 -10.945 1 98.56 151 PHE B O 1
ATOM 5036 N N . TRP B 1 152 ? 12.57 -17.438 -12.477 1 98.31 152 TRP B N 1
ATOM 5037 C CA . TRP B 1 152 ? 11.406 -17.531 -13.352 1 98.31 152 TRP B CA 1
ATOM 5038 C C . TRP B 1 152 ? 10.789 -18.922 -13.289 1 98.31 152 TRP B C 1
ATOM 5040 O O . TRP B 1 152 ? 11.438 -19.906 -13.641 1 98.31 152 TRP B O 1
ATOM 5050 N N . THR B 1 153 ? 9.492 -18.938 -12.883 1 97.44 153 THR B N 1
ATOM 5051 C CA . THR B 1 153 ? 8.859 -20.219 -12.555 1 97.44 153 THR B CA 1
ATOM 5052 C C . THR B 1 153 ? 8 -20.719 -13.711 1 97.44 153 THR B C 1
ATOM 5054 O O . THR B 1 153 ? 7.305 -21.719 -13.586 1 97.44 153 THR B O 1
ATOM 5057 N N . GLU B 1 154 ? 7.996 -20.047 -14.867 1 97.31 154 GLU B N 1
ATOM 5058 C CA . GLU B 1 154 ? 7.195 -20.375 -16.047 1 97.31 154 GLU B CA 1
ATOM 5059 C C . GLU B 1 154 ? 8.078 -20.703 -17.25 1 97.31 154 GLU B C 1
ATOM 5061 O O . GLU B 1 154 ? 9.305 -20.75 -17.125 1 97.31 154 GLU B O 1
ATOM 5066 N N . PRO B 1 155 ? 7.484 -21.031 -18.406 1 98.19 155 PRO B N 1
ATOM 5067 C CA . PRO B 1 155 ? 8.305 -21.375 -19.562 1 98.19 155 PRO B CA 1
ATOM 5068 C C . PRO B 1 155 ? 9.148 -20.203 -20.062 1 98.19 155 PRO B C 1
ATOM 5070 O O . PRO B 1 155 ? 8.742 -19.047 -19.938 1 98.19 155 PRO B O 1
ATOM 5073 N N . ALA B 1 156 ? 10.266 -20.562 -20.688 1 98.62 156 ALA B N 1
ATOM 5074 C CA . ALA B 1 156 ? 11.141 -19.547 -21.266 1 98.62 156 ALA B CA 1
ATOM 5075 C C . ALA B 1 156 ? 10.422 -18.734 -22.344 1 98.62 156 ALA B C 1
ATOM 5077 O O . ALA B 1 156 ? 10.68 -17.531 -22.5 1 98.62 156 ALA B O 1
ATOM 5078 N N . LEU B 1 157 ? 9.516 -19.375 -23.016 1 98.56 157 LEU B N 1
ATOM 5079 C CA . LEU B 1 157 ? 8.727 -18.672 -24.016 1 98.56 157 LEU B CA 1
ATOM 5080 C C . LEU B 1 157 ? 7.984 -17.484 -23.406 1 98.56 157 LEU B C 1
ATOM 5082 O O . LEU B 1 157 ? 8 -16.391 -23.953 1 98.56 157 LEU B O 1
ATOM 5086 N N . VAL B 1 158 ? 7.379 -17.734 -22.281 1 98.44 158 VAL B N 1
ATOM 5087 C CA . VAL B 1 158 ? 6.625 -16.672 -21.594 1 98.44 158 VAL B CA 1
ATOM 5088 C C . VAL B 1 158 ? 7.578 -15.594 -21.109 1 98.44 158 VAL B C 1
ATOM 5090 O O . VAL B 1 158 ? 7.27 -14.398 -21.203 1 98.44 158 VAL B O 1
ATOM 5093 N N . PHE B 1 159 ? 8.742 -16 -20.578 1 98.44 159 PHE B N 1
ATOM 5094 C CA . PHE B 1 159 ? 9.758 -15.039 -20.172 1 98.44 159 PHE B CA 1
ATOM 5095 C C . PHE B 1 159 ? 10.109 -14.109 -21.328 1 98.44 159 PHE B C 1
ATOM 5097 O O . PHE B 1 159 ? 10.172 -12.891 -21.156 1 98.44 159 PHE B O 1
ATOM 5104 N N . SER B 1 160 ? 10.312 -14.695 -22.5 1 98.44 160 SER B N 1
ATOM 5105 C CA . SER B 1 160 ? 10.719 -13.953 -23.688 1 98.44 160 SER B CA 1
ATOM 5106 C C . SER B 1 160 ? 9.656 -12.93 -24.078 1 98.44 160 SER B C 1
ATOM 5108 O O . SER B 1 160 ? 9.984 -11.82 -24.5 1 98.44 160 SER B O 1
ATOM 5110 N N . LEU B 1 161 ? 8.438 -13.305 -23.969 1 98.19 161 LEU B N 1
ATOM 5111 C CA . LEU B 1 161 ? 7.352 -12.398 -24.312 1 98.19 161 LEU B CA 1
ATOM 5112 C C . LEU B 1 161 ? 7.367 -11.164 -23.406 1 98.19 161 LEU B C 1
ATOM 5114 O O . LEU B 1 161 ? 7.223 -10.039 -23.891 1 98.19 161 LEU B O 1
ATOM 5118 N N . PHE B 1 162 ? 7.566 -11.375 -22.109 1 97.75 162 PHE B N 1
ATOM 5119 C CA . PHE B 1 162 ? 7.621 -10.266 -21.172 1 97.75 162 PHE B CA 1
ATOM 5120 C C . PHE B 1 162 ? 8.898 -9.461 -21.359 1 97.75 162 PHE B C 1
ATOM 5122 O O . PHE B 1 162 ? 8.891 -8.227 -21.266 1 97.75 162 PHE B O 1
ATOM 5129 N N . TYR B 1 163 ? 9.984 -10.156 -21.609 1 98.06 163 TYR B N 1
ATOM 5130 C CA . TYR B 1 163 ? 11.273 -9.508 -21.797 1 98.06 163 TYR B CA 1
ATOM 5131 C C . TYR B 1 163 ? 11.234 -8.562 -22.984 1 98.06 163 TYR B C 1
ATOM 5133 O O . TYR B 1 163 ? 11.828 -7.477 -22.953 1 98.06 163 TYR B O 1
ATOM 5141 N N . HIS B 1 164 ? 10.523 -8.906 -24.062 1 97.94 164 HIS B N 1
ATOM 5142 C CA . HIS B 1 164 ? 10.461 -8.133 -25.297 1 97.94 164 HIS B CA 1
ATOM 5143 C C . HIS B 1 164 ? 9.125 -7.406 -25.422 1 97.94 164 HIS B C 1
ATOM 5145 O O . HIS B 1 164 ? 8.594 -7.273 -26.531 1 97.94 164 HIS B O 1
ATOM 5151 N N . LEU B 1 165 ? 8.602 -7.059 -24.328 1 97.12 165 LEU B N 1
ATOM 5152 C CA . LEU B 1 165 ? 7.332 -6.344 -24.281 1 97.12 165 LEU B CA 1
ATOM 5153 C C . LEU B 1 165 ? 7.379 -5.105 -25.172 1 97.12 165 LEU B C 1
ATOM 5155 O O . LEU B 1 165 ? 6.383 -4.746 -25.797 1 97.12 165 LEU B O 1
ATOM 5159 N N . ASP B 1 166 ? 8.5 -4.414 -25.25 1 96.06 166 ASP B N 1
ATOM 5160 C CA . ASP B 1 166 ? 8.68 -3.207 -26.062 1 96.06 166 ASP B CA 1
ATOM 5161 C C . ASP B 1 166 ? 8.477 -3.506 -27.547 1 96.06 166 ASP B C 1
ATOM 5163 O O . ASP B 1 166 ? 7.887 -2.707 -28.266 1 96.06 166 ASP B O 1
ATOM 5167 N N . LEU B 1 167 ? 8.969 -4.629 -27.984 1 97 167 LEU B N 1
ATOM 5168 C CA . LEU B 1 167 ? 8.797 -5.008 -29.375 1 97 167 LEU B CA 1
ATOM 5169 C C . LEU B 1 167 ? 7.324 -5.242 -29.703 1 97 167 LEU B C 1
ATOM 5171 O O . LEU B 1 167 ? 6.852 -4.871 -30.781 1 97 167 LEU B O 1
ATOM 5175 N N . LEU B 1 168 ? 6.641 -5.855 -28.766 1 96.62 168 LEU B N 1
ATOM 5176 C CA . LEU B 1 168 ? 5.211 -6.07 -28.969 1 96.62 168 LEU B CA 1
ATOM 5177 C C . LEU B 1 168 ? 4.469 -4.738 -29.047 1 96.62 168 LEU B C 1
ATOM 5179 O O . LEU B 1 168 ? 3.559 -4.582 -29.859 1 96.62 168 LEU B O 1
ATOM 5183 N N . GLN B 1 169 ? 4.875 -3.832 -28.188 1 94.44 169 GLN B N 1
ATOM 5184 C CA . GLN B 1 169 ? 4.238 -2.52 -28.156 1 94.44 169 GLN B CA 1
ATOM 5185 C C . GLN B 1 169 ? 4.52 -1.729 -29.422 1 94.44 169 GLN B C 1
ATOM 5187 O O . GLN B 1 169 ? 3.598 -1.188 -30.047 1 94.44 169 GLN B O 1
ATOM 5192 N N . ILE B 1 170 ? 5.773 -1.638 -29.859 1 95.06 170 ILE B N 1
ATOM 5193 C CA . ILE B 1 170 ? 6.18 -0.829 -31 1 95.06 170 ILE B CA 1
ATOM 5194 C C . ILE B 1 170 ? 5.555 -1.393 -32.281 1 95.06 170 ILE B C 1
ATOM 5196 O O . ILE B 1 170 ? 5.207 -0.64 -33.188 1 95.06 170 ILE B O 1
ATOM 5200 N N . ASN B 1 171 ? 5.324 -2.686 -32.312 1 95.75 171 ASN B N 1
ATOM 5201 C CA . ASN B 1 171 ? 4.777 -3.314 -33.5 1 95.75 171 ASN B CA 1
ATOM 5202 C C . ASN B 1 171 ? 3.254 -3.412 -33.438 1 95.75 171 ASN B C 1
ATOM 5204 O O . ASN B 1 171 ? 2.629 -4.027 -34.281 1 95.75 171 ASN B O 1
ATOM 5208 N N . GLY B 1 172 ? 2.701 -2.936 -32.344 1 94.19 172 GLY B N 1
ATOM 5209 C CA . GLY B 1 172 ? 1.26 -2.754 -32.281 1 94.19 172 GLY B CA 1
ATOM 5210 C C . GLY B 1 172 ? 0.52 -3.99 -31.812 1 94.19 172 GLY B C 1
ATOM 5211 O O . GLY B 1 172 ? -0.684 -4.125 -32.031 1 94.19 172 GLY B O 1
ATOM 5212 N N . HIS B 1 173 ? 1.171 -4.926 -31.156 1 95.62 173 HIS B N 1
ATOM 5213 C CA . HIS B 1 173 ? 0.525 -6.152 -30.703 1 95.62 173 HIS B CA 1
ATOM 5214 C C . HIS B 1 173 ? 0.2 -6.086 -29.219 1 95.62 173 HIS B C 1
ATOM 5216 O O . HIS B 1 173 ? -0.413 -7.008 -28.672 1 95.62 173 HIS B O 1
ATOM 5222 N N . TYR B 1 174 ? 0.633 -5.031 -28.578 1 93.81 174 TYR B N 1
ATOM 5223 C CA . TYR B 1 174 ? 0.366 -4.805 -27.156 1 93.81 174 TYR B CA 1
ATOM 5224 C C . TYR B 1 174 ? 0.253 -3.316 -26.859 1 93.81 174 TYR B C 1
ATOM 5226 O O . TYR B 1 174 ? 1.067 -2.518 -27.328 1 93.81 174 TYR B O 1
ATOM 5234 N N . ALA B 1 175 ? -0.769 -2.973 -26 1 89.81 175 ALA B N 1
ATOM 5235 C CA . ALA B 1 175 ? -0.96 -1.6 -25.531 1 89.81 175 ALA B CA 1
ATOM 5236 C C . ALA B 1 175 ? -0.967 -0.623 -26.703 1 89.81 175 ALA B C 1
ATOM 5238 O O . ALA B 1 175 ? -0.263 0.389 -26.688 1 89.81 175 ALA B O 1
ATOM 5239 N N . SER B 1 176 ? -1.584 -1.047 -27.766 1 86 176 SER B N 1
ATOM 5240 C CA . SER B 1 176 ? -1.671 -0.234 -28.969 1 86 176 SER B CA 1
ATOM 5241 C C . SER B 1 176 ? -3.121 -0.02 -29.391 1 86 176 SER B C 1
ATOM 5243 O O . SER B 1 176 ? -3.992 -0.83 -29.062 1 86 176 SER B O 1
ATOM 5245 N N . HIS B 1 177 ? -3.309 1.034 -30.047 1 80.12 177 HIS B N 1
ATOM 5246 C CA . HIS B 1 177 ? -4.641 1.349 -30.547 1 80.12 177 HIS B CA 1
ATOM 5247 C C . HIS B 1 177 ? -5.012 0.44 -31.719 1 80.12 177 HIS B C 1
ATOM 5249 O O . HIS B 1 177 ? -6.195 0.181 -31.953 1 80.12 177 HIS B O 1
ATOM 5255 N N . ASP B 1 178 ? -4.059 -0.065 -32.438 1 76.38 178 ASP B N 1
ATOM 5256 C CA . ASP B 1 178 ? -4.32 -0.876 -33.625 1 76.38 178 ASP B CA 1
ATOM 5257 C C . ASP B 1 178 ? -4.703 -2.303 -33.25 1 76.38 178 ASP B C 1
ATOM 5259 O O . ASP B 1 178 ? -5.574 -2.91 -33.875 1 76.38 178 ASP B O 1
ATOM 5263 N N . ASN B 1 179 ? -4.246 -2.818 -32.156 1 79.19 179 ASN B N 1
ATOM 5264 C CA . ASN B 1 179 ? -4.434 -4.191 -31.672 1 79.19 179 ASN B CA 1
ATOM 5265 C C . ASN B 1 179 ? -4.363 -5.188 -32.844 1 79.19 179 ASN B C 1
ATOM 5267 O O . ASN B 1 179 ? -5.32 -5.922 -33.094 1 79.19 179 ASN B O 1
ATOM 5271 N N . ARG B 1 180 ? -3.203 -5.367 -33.469 1 89.44 180 ARG B N 1
ATOM 5272 C CA . ARG B 1 180 ? -2.973 -6.215 -34.625 1 89.44 180 ARG B CA 1
ATOM 5273 C C . ARG B 1 180 ? -3.23 -7.684 -34.281 1 89.44 180 ARG B C 1
ATOM 5275 O O . ARG B 1 180 ? -2.883 -8.148 -33.219 1 89.44 180 ARG B O 1
ATOM 5282 N N . GLU B 1 181 ? -3.785 -8.414 -35.312 1 91.38 181 GLU B N 1
ATOM 5283 C CA . GLU B 1 181 ? -4.152 -9.805 -35.094 1 91.38 181 GLU B CA 1
ATOM 5284 C C . GLU B 1 181 ? -3.33 -10.742 -35.969 1 91.38 181 GLU B C 1
ATOM 5286 O O . GLU B 1 181 ? -3.521 -11.961 -35.938 1 91.38 181 GLU B O 1
ATOM 5291 N N . ASP B 1 182 ? -2.451 -10.18 -36.688 1 95.62 182 ASP B N 1
ATOM 5292 C CA . ASP B 1 182 ? -1.63 -11.023 -37.531 1 95.62 182 ASP B CA 1
ATOM 5293 C C . ASP B 1 182 ? -0.528 -11.719 -36.75 1 95.62 182 ASP B C 1
ATOM 5295 O O . ASP B 1 182 ? -0.215 -11.312 -35.625 1 95.62 182 ASP B O 1
ATOM 5299 N N . THR B 1 183 ? 0.031 -12.688 -37.344 1 97.56 183 THR B N 1
ATOM 5300 C CA . THR B 1 183 ? 1.036 -13.539 -36.719 1 97.56 183 THR B CA 1
ATOM 5301 C C . THR B 1 183 ? 2.264 -12.719 -36.312 1 97.56 183 THR B C 1
ATOM 5303 O O . THR B 1 183 ? 2.715 -11.859 -37.062 1 97.56 183 THR B O 1
ATOM 5306 N N . ILE B 1 184 ? 2.814 -12.961 -35.156 1 98 184 ILE B N 1
ATOM 5307 C CA . ILE B 1 184 ? 4.004 -12.297 -34.625 1 98 184 ILE B CA 1
ATOM 5308 C C . ILE B 1 184 ? 5.246 -13.117 -34.969 1 98 184 ILE B C 1
ATOM 5310 O O . ILE B 1 184 ? 5.375 -14.273 -34.562 1 98 184 ILE B O 1
ATOM 5314 N N . GLU B 1 185 ? 6.238 -12.516 -35.656 1 98 185 GLU B N 1
ATOM 5315 C CA . GLU B 1 185 ? 7.398 -13.266 -36.125 1 98 185 GLU B CA 1
ATOM 5316 C C . GLU B 1 185 ? 8.695 -12.5 -35.844 1 98 185 GLU B C 1
ATOM 5318 O O . GLU B 1 185 ? 9.742 -12.82 -36.406 1 98 185 GLU B O 1
ATOM 5323 N N . TYR B 1 186 ? 8.562 -11.539 -34.938 1 97.88 186 TYR B N 1
ATOM 5324 C CA . TYR B 1 186 ? 9.711 -10.648 -34.812 1 97.88 186 TYR B CA 1
ATOM 5325 C C . TYR B 1 186 ? 10.375 -10.805 -33.469 1 97.88 186 TYR B C 1
ATOM 5327 O O . TYR B 1 186 ? 11.375 -10.141 -33.156 1 97.88 186 TYR B O 1
ATOM 5335 N N . ILE B 1 187 ? 9.906 -11.586 -32.562 1 98.19 187 ILE B N 1
ATOM 5336 C CA . ILE B 1 187 ? 10.484 -11.773 -31.25 1 98.19 187 ILE B CA 1
ATOM 5337 C C . ILE B 1 187 ? 11.672 -12.734 -31.328 1 98.19 187 ILE B C 1
ATOM 5339 O O . ILE B 1 187 ? 11.523 -13.875 -31.766 1 98.19 187 ILE B O 1
ATOM 5343 N N . PRO B 1 188 ? 12.812 -12.328 -30.844 1 98.12 188 PRO B N 1
ATOM 5344 C CA . PRO B 1 188 ? 13.977 -13.219 -30.906 1 98.12 188 PRO B CA 1
ATOM 5345 C C . PRO B 1 188 ? 13.742 -14.555 -30.203 1 98.12 188 PRO B C 1
ATOM 5347 O O . PRO B 1 188 ? 13.266 -14.578 -29.062 1 98.12 188 PRO B O 1
ATOM 5350 N N . GLY B 1 189 ? 14.031 -15.656 -30.875 1 97.69 189 GLY B N 1
ATOM 5351 C CA . GLY B 1 189 ? 13.922 -16.984 -30.281 1 97.69 189 GLY B CA 1
ATOM 5352 C C . GLY B 1 189 ? 12.539 -17.594 -30.422 1 97.69 189 GLY B C 1
ATOM 5353 O O . GLY B 1 189 ? 12.32 -18.75 -30.062 1 97.69 189 GLY B O 1
ATOM 5354 N N . ILE B 1 190 ? 11.594 -16.797 -30.922 1 97.81 190 ILE B N 1
ATOM 5355 C CA . ILE B 1 190 ? 10.242 -17.281 -31.188 1 97.81 190 ILE B CA 1
ATOM 5356 C C . ILE B 1 190 ? 9.945 -17.188 -32.688 1 97.81 190 ILE B C 1
ATOM 5358 O O . ILE B 1 190 ? 9.789 -16.094 -33.219 1 97.81 190 ILE B O 1
ATOM 5362 N N . LYS B 1 191 ? 9.836 -18.328 -33.312 1 96.81 191 LYS B N 1
ATOM 5363 C CA . LYS B 1 191 ? 9.625 -18.359 -34.781 1 96.81 191 LYS B CA 1
ATOM 5364 C C . LYS B 1 191 ? 8.305 -17.688 -35.156 1 96.81 191 LYS B C 1
ATOM 5366 O O . LYS B 1 191 ? 8.266 -16.875 -36.062 1 96.81 191 LYS B O 1
ATOM 5371 N N . ALA B 1 192 ? 7.316 -18.109 -34.5 1 97.44 192 ALA B N 1
ATOM 5372 C CA . ALA B 1 192 ? 5.992 -17.547 -34.75 1 97.44 192 ALA B CA 1
ATOM 5373 C C . ALA B 1 192 ? 5.062 -17.797 -33.562 1 97.44 192 ALA B C 1
ATOM 5375 O O . ALA B 1 192 ? 5.137 -18.844 -32.906 1 97.44 192 ALA B O 1
ATOM 5376 N N . ILE B 1 193 ? 4.227 -16.828 -33.281 1 97.88 193 ILE B N 1
ATOM 5377 C CA . ILE B 1 193 ? 3.174 -17 -32.281 1 97.88 193 ILE B CA 1
ATOM 5378 C C . ILE B 1 193 ? 1.958 -16.156 -32.656 1 97.88 193 ILE B C 1
ATOM 5380 O O . ILE B 1 193 ? 2.1 -15.031 -33.125 1 97.88 193 ILE B O 1
ATOM 5384 N N . GLU B 1 194 ? 0.805 -16.75 -32.562 1 96.75 194 GLU B N 1
ATOM 5385 C CA . GLU B 1 194 ? -0.428 -16.031 -32.844 1 96.75 194 GLU B CA 1
ATOM 5386 C C . GLU B 1 194 ? -0.834 -15.148 -31.656 1 96.75 194 GLU B C 1
ATOM 5388 O O . GLU B 1 194 ? -0.67 -15.539 -30.5 1 96.75 194 GLU B O 1
ATOM 5393 N N . PRO B 1 195 ? -1.392 -13.969 -31.922 1 95.5 195 PRO B N 1
ATOM 5394 C CA . PRO B 1 195 ? -1.837 -13.094 -30.828 1 95.5 195 PRO B CA 1
ATOM 5395 C C . PRO B 1 195 ? -2.762 -13.812 -29.844 1 95.5 195 PRO B C 1
ATOM 5397 O O . PRO B 1 195 ? -2.697 -13.562 -28.641 1 95.5 195 PRO B O 1
ATOM 5400 N N . LYS B 1 196 ? -3.568 -14.75 -30.25 1 93.44 196 LYS B N 1
ATOM 5401 C CA . LYS B 1 196 ? -4.496 -15.477 -29.375 1 93.44 196 LYS B CA 1
ATOM 5402 C C . LYS B 1 196 ? -3.746 -16.406 -28.438 1 93.44 196 LYS B C 1
ATOM 5404 O O . LYS B 1 196 ? -4.316 -16.906 -27.453 1 93.44 196 LYS B O 1
ATOM 5409 N N . ASP B 1 197 ? -2.439 -16.688 -28.781 1 95.94 197 ASP B N 1
ATOM 5410 C CA . ASP B 1 197 ? -1.64 -17.594 -27.969 1 95.94 197 ASP B CA 1
ATOM 5411 C C . ASP B 1 197 ? -0.766 -16.844 -26.969 1 95.94 197 ASP B C 1
ATOM 5413 O O . ASP B 1 197 ? -0.039 -17.438 -26.188 1 95.94 197 ASP B O 1
ATOM 5417 N N . LEU B 1 198 ? -0.839 -15.516 -27.016 1 96.75 198 LEU B N 1
ATOM 5418 C CA . LEU B 1 198 ? -0.12 -14.711 -26.031 1 96.75 198 LEU B CA 1
ATOM 5419 C C . LEU B 1 198 ? -0.718 -14.891 -24.641 1 96.75 198 LEU B C 1
ATOM 5421 O O . LEU B 1 198 ? -1.858 -15.344 -24.5 1 96.75 198 LEU B O 1
ATOM 5425 N N . VAL B 1 199 ? 0.119 -14.57 -23.641 1 96.06 199 VAL B N 1
ATOM 5426 C CA . VAL B 1 199 ? -0.421 -14.445 -22.281 1 96.06 199 VAL B CA 1
ATOM 5427 C C . VAL B 1 199 ? -1.678 -13.578 -22.312 1 96.06 199 VAL B C 1
ATOM 5429 O O . VAL B 1 199 ? -1.723 -12.555 -23.016 1 96.06 199 VAL B O 1
ATOM 5432 N N . SER B 1 200 ? -2.688 -13.938 -21.562 1 94.38 200 SER B N 1
ATOM 5433 C CA . SER B 1 200 ? -3.982 -13.273 -21.672 1 94.38 200 SER B CA 1
ATOM 5434 C C . SER B 1 200 ? -3.865 -11.781 -21.375 1 94.38 200 SER B C 1
ATOM 5436 O O . SER B 1 200 ? -4.547 -10.961 -22 1 94.38 200 SER B O 1
ATOM 5438 N N . PHE B 1 201 ? -2.988 -11.352 -20.5 1 94 201 PHE B N 1
ATOM 5439 C CA . PHE B 1 201 ? -2.822 -9.953 -20.125 1 94 201 PHE B CA 1
ATOM 5440 C C . PHE B 1 201 ? -2.295 -9.133 -21.297 1 94 201 PHE B C 1
ATOM 5442 O O . PHE B 1 201 ? -2.539 -7.93 -21.391 1 94 201 PHE B O 1
ATOM 5449 N N . LEU B 1 202 ? -1.576 -9.789 -22.188 1 95 202 LEU B N 1
ATOM 5450 C CA . LEU B 1 202 ? -1.005 -9.094 -23.344 1 95 202 LEU B CA 1
ATOM 5451 C C . LEU B 1 202 ? -2.035 -8.945 -24.453 1 95 202 LEU B C 1
ATOM 5453 O O . LEU B 1 202 ? -1.78 -8.273 -25.453 1 95 202 LEU B O 1
ATOM 5457 N N . GLN B 1 203 ? -3.178 -9.531 -24.203 1 93 203 GLN B N 1
ATOM 5458 C CA . GLN B 1 203 ? -4.25 -9.461 -25.188 1 93 203 GLN B CA 1
ATOM 5459 C C . GLN B 1 203 ? -5.281 -8.406 -24.797 1 93 203 GLN B C 1
ATOM 5461 O O . GLN B 1 203 ? -6.16 -8.062 -25.594 1 93 203 GLN B O 1
ATOM 5466 N N . ASP B 1 204 ? -5.168 -7.875 -23.609 1 90.62 204 ASP B N 1
ATOM 5467 C CA . ASP B 1 204 ? -6.164 -6.949 -23.062 1 90.62 204 ASP B CA 1
ATOM 5468 C C . ASP B 1 204 ? -6.164 -5.633 -23.844 1 90.62 204 ASP B C 1
ATOM 5470 O O . ASP B 1 204 ? -5.121 -5.199 -24.344 1 90.62 204 ASP B O 1
ATOM 5474 N N . THR B 1 205 ? -7.285 -5.039 -23.812 1 87.88 205 THR B N 1
ATOM 5475 C CA . THR B 1 205 ? -7.402 -3.738 -24.469 1 87.88 205 THR B CA 1
ATOM 5476 C C . THR B 1 205 ? -7.195 -2.613 -23.453 1 87.88 205 THR B C 1
ATOM 5478 O O . THR B 1 205 ? -6.777 -1.513 -23.812 1 87.88 205 THR B O 1
ATOM 5481 N N . ASP B 1 206 ? -7.516 -2.9 -22.25 1 87.88 206 ASP B N 1
ATOM 5482 C CA . ASP B 1 206 ? -7.273 -1.945 -21.172 1 87.88 206 ASP B CA 1
ATOM 5483 C C . ASP B 1 206 ? -5.93 -2.213 -20.5 1 87.88 206 ASP B C 1
ATOM 5485 O O . ASP B 1 206 ? -5.754 -3.242 -19.844 1 87.88 206 ASP B O 1
ATOM 5489 N N . PHE B 1 207 ? -5.059 -1.364 -20.719 1 87.38 207 PHE B N 1
ATOM 5490 C CA . PHE B 1 207 ? -3.725 -1.589 -20.172 1 87.38 207 PHE B CA 1
ATOM 5491 C C . PHE B 1 207 ? -3.424 -0.606 -19.047 1 87.38 207 PHE B C 1
ATOM 5493 O O . PHE B 1 207 ? -2.26 -0.377 -18.719 1 87.38 207 PHE B O 1
ATOM 5500 N N . SER B 1 208 ? -4.465 -0.011 -18.453 1 87.94 208 SER B N 1
ATOM 5501 C CA . SER B 1 208 ? -4.285 0.954 -17.375 1 87.94 208 SER B CA 1
ATOM 5502 C C . SER B 1 208 ? -4.453 0.294 -16.016 1 87.94 208 SER B C 1
ATOM 5504 O O . SER B 1 208 ? -4.438 0.972 -14.984 1 87.94 208 SER B O 1
ATOM 5506 N N . THR B 1 209 ? -4.559 -1.014 -16.016 1 91.06 209 THR B N 1
ATOM 5507 C CA . THR B 1 209 ? -4.82 -1.736 -14.766 1 91.06 209 THR B CA 1
ATOM 5508 C C . THR B 1 209 ? -3.535 -1.907 -13.961 1 91.06 209 THR B C 1
ATOM 5510 O O . THR B 1 209 ? -2.436 -1.724 -14.492 1 91.06 209 THR B O 1
ATOM 5513 N N . SER B 1 210 ? -3.68 -2.238 -12.695 1 91.56 210 SER B N 1
ATOM 5514 C CA . SER B 1 210 ? -2.543 -2.488 -11.812 1 91.56 210 SER B CA 1
ATOM 5515 C C . SER B 1 210 ? -1.7 -3.656 -12.32 1 91.56 210 SER B C 1
ATOM 5517 O O . SER B 1 210 ? -0.474 -3.645 -12.188 1 91.56 210 SER B O 1
ATOM 5519 N N . MET B 1 211 ? -2.326 -4.648 -12.891 1 93.81 211 MET B N 1
ATOM 5520 C CA . MET B 1 211 ? -1.611 -5.793 -13.438 1 93.81 211 MET B CA 1
ATOM 5521 C C . MET B 1 211 ? -0.705 -5.363 -14.586 1 93.81 211 MET B C 1
ATOM 5523 O O . MET B 1 211 ? 0.44 -5.812 -14.68 1 93.81 211 MET B O 1
ATOM 5527 N N . HIS B 1 212 ? -1.166 -4.523 -15.414 1 94.31 212 HIS B N 1
ATOM 5528 C CA . HIS B 1 212 ? -0.371 -4.082 -16.547 1 94.31 212 HIS B CA 1
ATOM 5529 C C . HIS B 1 212 ? 0.791 -3.201 -16.109 1 94.31 212 HIS B C 1
ATOM 5531 O O . HIS B 1 212 ? 1.862 -3.223 -16.719 1 94.31 212 HIS B O 1
ATOM 5537 N N . ARG B 1 213 ? 0.554 -2.467 -15.055 1 92.44 213 ARG B N 1
ATOM 5538 C CA . ARG B 1 213 ? 1.67 -1.739 -14.461 1 92.44 213 ARG B CA 1
ATOM 5539 C C . ARG B 1 213 ? 2.738 -2.699 -13.945 1 92.44 213 ARG B C 1
ATOM 5541 O O . ARG B 1 213 ? 3.934 -2.473 -14.148 1 92.44 213 ARG B O 1
ATOM 5548 N N . LEU B 1 214 ? 2.293 -3.723 -13.305 1 94.75 214 LEU B N 1
ATOM 5549 C CA . LEU B 1 214 ? 3.227 -4.719 -12.789 1 94.75 214 LEU B CA 1
ATOM 5550 C C . LEU B 1 214 ? 3.986 -5.391 -13.93 1 94.75 214 LEU B C 1
ATOM 5552 O O . LEU B 1 214 ? 5.191 -5.625 -13.82 1 94.75 214 LEU B O 1
ATOM 5556 N N . ILE B 1 215 ? 3.277 -5.699 -14.953 1 95.5 215 ILE B N 1
ATOM 5557 C CA . ILE B 1 215 ? 3.891 -6.34 -16.109 1 95.5 215 ILE B CA 1
ATOM 5558 C C . ILE B 1 215 ? 4.969 -5.43 -16.703 1 95.5 215 ILE B C 1
ATOM 5560 O O . ILE B 1 215 ? 6.07 -5.887 -17.016 1 95.5 215 ILE B O 1
ATOM 5564 N N . SER B 1 216 ? 4.66 -4.18 -16.812 1 94.81 216 SER B N 1
ATOM 5565 C CA . SER B 1 216 ? 5.637 -3.215 -17.297 1 94.81 216 SER B CA 1
ATOM 5566 C C . SER B 1 216 ? 6.859 -3.15 -16.391 1 94.81 216 SER B C 1
ATOM 5568 O O . SER B 1 216 ? 7.996 -3.129 -16.875 1 94.81 216 SER B O 1
ATOM 5570 N N . MET B 1 217 ? 6.613 -3.154 -15.125 1 94.38 217 MET B N 1
ATOM 5571 C CA . MET B 1 217 ? 7.703 -3.129 -14.156 1 94.38 217 MET B CA 1
ATOM 5572 C C . MET B 1 217 ? 8.547 -4.395 -14.25 1 94.38 217 MET B C 1
ATOM 5574 O O . MET B 1 217 ? 9.773 -4.332 -14.211 1 94.38 217 MET B O 1
ATOM 5578 N N . THR B 1 218 ? 7.887 -5.48 -14.367 1 94.75 218 THR B N 1
ATOM 5579 C CA . THR B 1 218 ? 8.562 -6.77 -14.461 1 94.75 218 THR B CA 1
ATOM 5580 C C . THR B 1 218 ? 9.469 -6.816 -15.688 1 94.75 218 THR B C 1
ATOM 5582 O O . THR B 1 218 ? 10.609 -7.289 -15.609 1 94.75 218 THR B O 1
ATOM 5585 N N . SER B 1 219 ? 8.945 -6.348 -16.781 1 96 219 SER B N 1
ATOM 5586 C CA . SER B 1 219 ? 9.734 -6.32 -18.016 1 96 219 SER B CA 1
ATOM 5587 C C . SER B 1 219 ? 11.031 -5.547 -17.828 1 96 219 SER B C 1
ATOM 5589 O O . SER B 1 219 ? 12.094 -5.996 -18.25 1 96 219 SER B O 1
ATOM 5591 N N . LYS B 1 220 ? 10.953 -4.48 -17.141 1 93.88 220 LYS B N 1
ATOM 5592 C CA . LYS B 1 220 ? 12.133 -3.666 -16.875 1 93.88 220 LYS B CA 1
ATOM 5593 C C . LYS B 1 220 ? 13.078 -4.371 -15.898 1 93.88 220 LYS B C 1
ATOM 5595 O O . LYS B 1 220 ? 14.297 -4.363 -16.094 1 93.88 220 LYS B O 1
ATOM 5600 N N . GLU B 1 221 ? 12.516 -4.992 -14.922 1 94.31 221 GLU B N 1
ATOM 5601 C CA . GLU B 1 221 ? 13.297 -5.676 -13.898 1 94.31 221 GLU B CA 1
ATOM 5602 C C . GLU B 1 221 ? 14.055 -6.863 -14.477 1 94.31 221 GLU B C 1
ATOM 5604 O O . GLU B 1 221 ? 15.188 -7.141 -14.07 1 94.31 221 GLU B O 1
ATOM 5609 N N . MET B 1 222 ? 13.398 -7.527 -15.352 1 95.75 222 MET B N 1
ATOM 5610 C CA . MET B 1 222 ? 14.023 -8.68 -15.992 1 95.75 222 MET B CA 1
ATOM 5611 C C . MET B 1 222 ? 15.312 -8.273 -16.688 1 95.75 222 MET B C 1
ATOM 5613 O O . MET B 1 222 ? 16.297 -9.031 -16.688 1 95.75 222 MET B O 1
ATOM 5617 N N . LYS B 1 223 ? 15.359 -7.109 -17.188 1 96.25 223 LYS B N 1
ATOM 5618 C CA . LYS B 1 223 ? 16.516 -6.621 -17.953 1 96.25 223 LYS B CA 1
ATOM 5619 C C . LYS B 1 223 ? 17.625 -6.16 -17.016 1 96.25 223 LYS B C 1
ATOM 5621 O O . LYS B 1 223 ? 18.75 -5.918 -17.453 1 96.25 223 LYS B O 1
ATOM 5626 N N . SER B 1 224 ? 17.344 -6.09 -15.742 1 95.75 224 SER B N 1
ATOM 5627 C CA . SER B 1 224 ? 18.328 -5.629 -14.766 1 95.75 224 SER B CA 1
ATOM 5628 C C . SER B 1 224 ? 18.922 -6.797 -13.984 1 95.75 224 SER B C 1
ATOM 5630 O O . SER B 1 224 ? 19.797 -6.605 -13.148 1 95.75 224 SER B O 1
ATOM 5632 N N . ALA B 1 225 ? 18.5 -8.047 -14.25 1 97.44 225 ALA B N 1
ATOM 5633 C CA . ALA B 1 225 ? 18.969 -9.211 -13.508 1 97.44 225 ALA B CA 1
ATOM 5634 C C . ALA B 1 225 ? 20.422 -9.539 -13.883 1 97.44 225 ALA B C 1
ATOM 5636 O O . ALA B 1 225 ? 20.797 -9.438 -15.047 1 97.44 225 ALA B O 1
ATOM 5637 N N . ASP B 1 226 ? 21.25 -9.859 -12.891 1 97.81 226 ASP B N 1
ATOM 5638 C CA . ASP B 1 226 ? 22.594 -10.344 -13.164 1 97.81 226 ASP B CA 1
ATOM 5639 C C . ASP B 1 226 ? 22.562 -11.758 -13.742 1 97.81 226 ASP B C 1
ATOM 5641 O O . ASP B 1 226 ? 23.359 -12.102 -14.609 1 97.81 226 ASP B O 1
ATOM 5645 N N . PHE B 1 227 ? 21.703 -12.578 -13.211 1 98.62 227 PHE B N 1
ATOM 5646 C CA . PHE B 1 227 ? 21.484 -13.953 -13.648 1 98.62 227 PHE B CA 1
ATOM 5647 C C . PHE B 1 227 ? 20 -14.289 -13.648 1 98.62 227 PHE B C 1
ATOM 5649 O O . PHE B 1 227 ? 19.234 -13.734 -12.852 1 98.62 227 PHE B O 1
ATOM 5656 N N . ILE B 1 228 ? 19.609 -15.172 -14.531 1 98.69 228 ILE B N 1
ATOM 5657 C CA . ILE B 1 228 ? 18.234 -15.648 -14.602 1 98.69 228 ILE B CA 1
ATOM 5658 C C . ILE B 1 228 ? 18.203 -17.172 -14.461 1 98.69 228 ILE B C 1
ATOM 5660 O O . ILE B 1 228 ? 18.875 -17.875 -15.219 1 98.69 228 ILE B O 1
ATOM 5664 N N . LEU B 1 229 ? 17.547 -17.656 -13.43 1 98.75 229 LEU B N 1
ATOM 5665 C CA . LEU B 1 229 ? 17.25 -19.078 -13.289 1 98.75 229 LEU B CA 1
ATOM 5666 C C . LEU B 1 229 ? 15.836 -19.391 -13.75 1 98.75 229 LEU B C 1
ATOM 5668 O O . LEU B 1 229 ? 14.875 -18.766 -13.289 1 98.75 229 LEU B O 1
ATOM 5672 N N . CYS B 1 230 ? 15.695 -20.344 -14.641 1 98.75 230 CYS B N 1
ATOM 5673 C CA . CYS B 1 230 ? 14.398 -20.656 -15.234 1 98.75 230 CYS B CA 1
ATOM 5674 C C . CYS B 1 230 ? 14.008 -22.094 -14.961 1 98.75 230 CYS B C 1
ATOM 5676 O O . CYS B 1 230 ? 14.797 -23.016 -15.18 1 98.75 230 CYS B O 1
ATOM 5678 N N . ASN B 1 231 ? 12.75 -22.281 -14.469 1 98.31 231 ASN B N 1
ATOM 5679 C CA . ASN B 1 231 ? 12.227 -23.609 -14.18 1 98.31 231 ASN B CA 1
ATOM 5680 C C . ASN B 1 231 ? 11.727 -24.297 -15.438 1 98.31 231 ASN B C 1
ATOM 5682 O O . ASN B 1 231 ? 10.539 -24.609 -15.555 1 98.31 231 ASN B O 1
ATOM 5686 N N . THR B 1 232 ? 12.617 -24.5 -16.359 1 98.12 232 THR B N 1
ATOM 5687 C CA . THR B 1 232 ? 12.336 -25.234 -17.578 1 98.12 232 THR B CA 1
ATOM 5688 C C . THR B 1 232 ? 13.539 -26.078 -17.984 1 98.12 232 THR B C 1
ATOM 5690 O O . THR B 1 232 ? 14.492 -26.234 -17.219 1 98.12 232 THR B O 1
ATOM 5693 N N . VAL B 1 233 ? 13.445 -26.797 -19.109 1 97.56 233 VAL B N 1
ATOM 5694 C CA . VAL B 1 233 ? 14.516 -27.656 -19.641 1 97.56 233 VAL B CA 1
ATOM 5695 C C . VAL B 1 233 ? 15.039 -27.078 -20.953 1 97.56 233 VAL B C 1
ATOM 5697 O O . VAL B 1 233 ? 14.266 -26.734 -21.844 1 97.56 233 VAL B O 1
ATOM 5700 N N . HIS B 1 234 ? 16.312 -27.031 -21.016 1 97.56 234 HIS B N 1
ATOM 5701 C CA . HIS B 1 234 ? 16.984 -26.375 -22.125 1 97.56 234 HIS B CA 1
ATOM 5702 C C . HIS B 1 234 ? 16.547 -26.969 -23.469 1 97.56 234 HIS B C 1
ATOM 5704 O O . HIS B 1 234 ?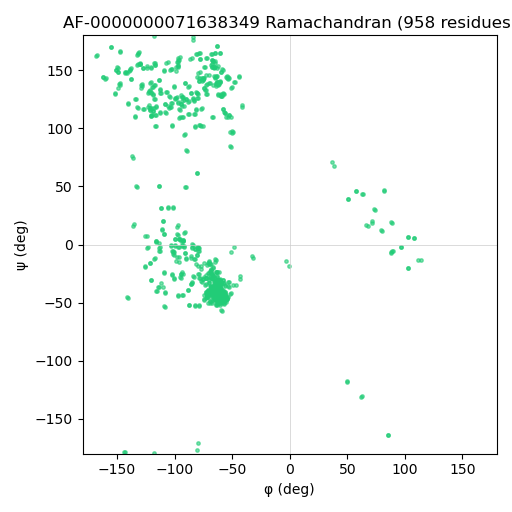 16.203 -26.219 -24.391 1 97.56 234 HIS B O 1
ATOM 5710 N N . GLU B 1 235 ? 16.438 -28.266 -23.578 1 97.5 235 GLU B N 1
ATOM 5711 C CA . GLU B 1 235 ? 16.188 -28.969 -24.844 1 97.5 235 GLU B CA 1
ATOM 5712 C C . GLU B 1 235 ? 14.758 -28.719 -25.312 1 97.5 235 GLU B C 1
ATOM 5714 O O . GLU B 1 235 ? 14.484 -28.797 -26.516 1 97.5 235 GLU B O 1
ATOM 5719 N N . LEU B 1 236 ? 13.867 -28.406 -24.422 1 96.81 236 LEU B N 1
ATOM 5720 C CA . LEU B 1 236 ? 12.477 -28.203 -24.781 1 96.81 236 LEU B CA 1
ATOM 5721 C C . LEU B 1 236 ? 12.258 -26.781 -25.312 1 96.81 236 LEU B C 1
ATOM 5723 O O . LEU B 1 236 ? 11.312 -26.531 -26.062 1 96.81 236 LEU B O 1
ATOM 5727 N N . GLU B 1 237 ? 13.07 -25.859 -24.859 1 97.88 237 GLU B N 1
ATOM 5728 C CA . GLU B 1 237 ? 12.898 -24.469 -25.219 1 97.88 237 GLU B CA 1
ATOM 5729 C C . GLU B 1 237 ? 14.219 -23.828 -25.641 1 97.88 237 GLU B C 1
ATOM 5731 O O . GLU B 1 237 ? 14.562 -22.734 -25.203 1 97.88 237 GLU B O 1
ATOM 5736 N N . PHE B 1 238 ? 14.844 -24.5 -26.5 1 97.62 238 PHE B N 1
ATOM 5737 C CA . PHE B 1 238 ? 16.219 -24.188 -26.891 1 97.62 238 PHE B CA 1
ATOM 5738 C C . PHE B 1 238 ? 16.297 -22.781 -27.484 1 97.62 238 PHE B C 1
ATOM 5740 O O . PHE B 1 238 ? 17.094 -21.969 -27.047 1 97.62 238 PHE B O 1
ATOM 5747 N N . GLU B 1 239 ? 15.492 -22.391 -28.422 1 97.81 239 GLU B N 1
ATOM 5748 C CA . GLU B 1 239 ? 15.617 -21.141 -29.188 1 97.81 239 GLU B CA 1
ATOM 5749 C C . GLU B 1 239 ? 15.336 -19.922 -28.312 1 97.81 239 GLU B C 1
ATOM 5751 O O . GLU B 1 239 ? 16.125 -18.969 -28.297 1 97.81 239 GLU B O 1
ATOM 5756 N N . PRO B 1 240 ? 14.203 -19.969 -27.547 1 98.12 240 PRO B N 1
ATOM 5757 C CA . PRO B 1 240 ? 13.977 -18.812 -26.688 1 98.12 240 PRO B CA 1
ATOM 5758 C C . PRO B 1 240 ? 15.086 -18.625 -25.656 1 98.12 240 PRO B C 1
ATOM 5760 O O . PRO B 1 240 ? 15.469 -17.484 -25.359 1 98.12 240 PRO B O 1
ATOM 5763 N N . ILE B 1 241 ? 15.617 -19.672 -25.094 1 98.62 241 ILE B N 1
ATOM 5764 C CA . ILE B 1 241 ? 16.656 -19.594 -24.078 1 98.62 241 ILE B CA 1
ATOM 5765 C C . ILE B 1 241 ? 17.922 -19 -24.688 1 98.62 241 ILE B C 1
ATOM 5767 O O . ILE B 1 241 ? 18.531 -18.094 -24.109 1 98.62 241 ILE B O 1
ATOM 5771 N N . LEU B 1 242 ? 18.297 -19.469 -25.844 1 98.31 242 LEU B N 1
ATOM 5772 C CA . LEU B 1 242 ? 19.484 -18.969 -26.531 1 98.31 242 LEU B CA 1
ATOM 5773 C C . LEU B 1 242 ? 19.359 -17.469 -26.828 1 98.31 242 LEU B C 1
ATOM 5775 O O . LEU B 1 242 ? 20.328 -16.719 -26.688 1 98.31 242 LEU B O 1
ATOM 5779 N N . ALA B 1 243 ? 18.203 -17.109 -27.281 1 98.31 243 ALA B N 1
ATOM 5780 C CA . ALA B 1 243 ? 17.969 -15.695 -27.594 1 98.31 243 ALA B CA 1
ATOM 5781 C C . ALA B 1 243 ? 18.141 -14.82 -26.359 1 98.31 243 ALA B C 1
ATOM 5783 O O . ALA B 1 243 ? 18.734 -13.742 -26.438 1 98.31 243 ALA B O 1
ATOM 5784 N N . ILE B 1 244 ? 17.625 -15.234 -25.219 1 98.31 244 ILE B N 1
ATOM 5785 C CA . ILE B 1 244 ? 17.766 -14.469 -23.984 1 98.31 244 I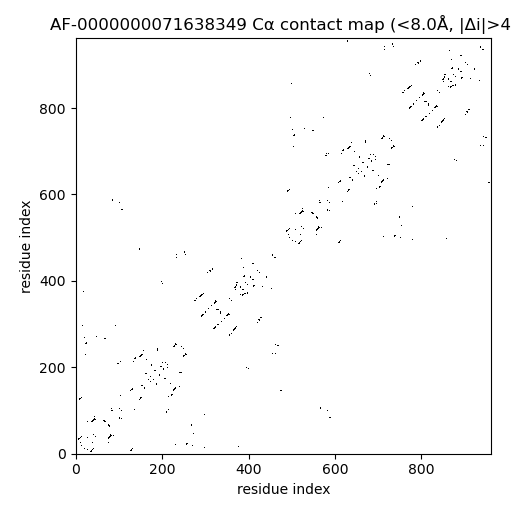LE B CA 1
ATOM 5786 C C . ILE B 1 244 ? 19.219 -14.477 -23.531 1 98.31 244 ILE B C 1
ATOM 5788 O O . ILE B 1 244 ? 19.734 -13.461 -23.031 1 98.31 244 ILE B O 1
ATOM 5792 N N . GLN B 1 245 ? 19.922 -15.594 -23.719 1 98.25 245 GLN B N 1
ATOM 5793 C CA . GLN B 1 245 ? 21.312 -15.742 -23.297 1 98.25 245 GLN B CA 1
ATOM 5794 C C . GLN B 1 245 ? 22.234 -14.766 -24.031 1 98.25 245 GLN B C 1
ATOM 5796 O O . GLN B 1 245 ? 23.297 -14.414 -23.547 1 98.25 245 GLN B O 1
ATOM 5801 N N . GLU B 1 246 ? 21.781 -14.344 -25.188 1 97.5 246 GLU B N 1
ATOM 5802 C CA . GLU B 1 246 ? 22.531 -13.32 -25.906 1 97.5 246 GLU B CA 1
ATOM 5803 C C . GLU B 1 246 ? 22.484 -11.984 -25.188 1 97.5 246 GLU B C 1
ATOM 5805 O O . GLU B 1 246 ? 23.344 -11.125 -25.391 1 97.5 246 GLU B O 1
ATOM 5810 N N . GLN B 1 247 ? 21.531 -11.844 -24.391 1 95.81 247 GLN B N 1
ATOM 5811 C CA . GLN B 1 247 ? 21.328 -10.57 -23.719 1 95.81 247 GLN B CA 1
ATOM 5812 C C . GLN B 1 247 ? 21.688 -10.656 -22.234 1 95.81 247 GLN B C 1
ATOM 5814 O O . GLN B 1 247 ? 22.281 -9.727 -21.672 1 95.81 247 GLN B O 1
ATOM 5819 N N . ARG B 1 248 ? 21.328 -11.75 -21.594 1 95.62 248 ARG B N 1
ATOM 5820 C CA . ARG B 1 248 ? 21.516 -11.984 -20.172 1 95.62 248 ARG B CA 1
ATOM 5821 C C . ARG B 1 248 ? 21.875 -13.445 -19.906 1 95.62 248 ARG B C 1
ATOM 5823 O O . ARG B 1 248 ? 21.422 -14.344 -20.625 1 95.62 248 ARG B O 1
ATOM 5830 N N . PRO B 1 249 ? 22.688 -13.688 -18.859 1 98.06 249 PRO B N 1
ATOM 5831 C CA . PRO B 1 249 ? 22.938 -15.078 -18.5 1 98.06 249 PRO B CA 1
ATOM 5832 C C . PRO B 1 249 ? 21.703 -15.789 -17.969 1 98.06 249 PRO B C 1
ATOM 5834 O O . PRO B 1 249 ? 21.234 -15.477 -16.859 1 98.06 249 PRO B O 1
ATOM 5837 N N . MET B 1 250 ? 21.172 -16.688 -18.688 1 98.56 250 MET B N 1
ATOM 5838 C CA . MET B 1 250 ? 20.016 -17.484 -18.297 1 98.56 250 MET B CA 1
ATOM 5839 C C . MET B 1 250 ? 20.375 -18.953 -18.219 1 98.56 250 MET B C 1
ATOM 5841 O O . MET B 1 250 ? 21.094 -19.469 -19.062 1 98.56 250 MET B O 1
ATOM 5845 N N . TYR B 1 251 ? 19.891 -19.594 -17.172 1 98.81 251 TYR B N 1
ATOM 5846 C CA . TYR B 1 251 ? 20.141 -21.016 -16.953 1 98.81 251 TYR B CA 1
ATOM 5847 C C . TYR B 1 251 ? 18.844 -21.781 -16.75 1 98.81 251 TYR B C 1
ATOM 5849 O O . TYR B 1 251 ? 18.094 -21.5 -15.805 1 98.81 251 TYR B O 1
ATOM 5857 N N . ALA B 1 252 ? 18.562 -22.703 -17.656 1 98.75 252 ALA B N 1
ATOM 5858 C CA . ALA B 1 252 ? 17.453 -23.625 -17.453 1 98.75 252 ALA B CA 1
ATOM 5859 C C . ALA B 1 252 ? 17.828 -24.719 -16.453 1 98.75 252 ALA B C 1
ATOM 5861 O O . ALA B 1 252 ? 18.703 -25.531 -16.719 1 98.75 252 ALA B O 1
ATOM 5862 N N . ILE B 1 253 ? 17.094 -24.719 -15.32 1 97.94 253 ILE B N 1
ATOM 5863 C CA . ILE B 1 253 ? 17.531 -25.625 -14.258 1 97.94 253 ILE B CA 1
ATOM 5864 C C . ILE B 1 253 ? 16.375 -26.547 -13.867 1 97.94 253 ILE B C 1
ATOM 5866 O O . ILE B 1 253 ? 16.438 -27.234 -12.844 1 97.94 253 ILE B O 1
ATOM 5870 N N . GLY B 1 254 ? 15.266 -26.516 -14.578 1 96.44 254 GLY B N 1
ATOM 5871 C CA . GLY B 1 254 ? 14.086 -27.312 -14.242 1 96.44 254 GLY B CA 1
ATOM 5872 C C . GLY B 1 254 ? 14.156 -28.734 -14.773 1 96.44 254 GLY B C 1
ATOM 5873 O O . GLY B 1 254 ? 15.117 -29.094 -15.445 1 96.44 254 GLY B O 1
ATOM 5874 N N . PRO B 1 255 ? 13.211 -29.516 -14.516 1 95.5 255 PRO B N 1
ATOM 5875 C CA . PRO B 1 255 ? 12.102 -29.172 -13.617 1 95.5 255 PRO B CA 1
ATOM 5876 C C . PRO B 1 255 ? 12.508 -29.203 -12.141 1 95.5 255 PRO B C 1
ATOM 5878 O O . PRO B 1 255 ? 13.375 -29.984 -11.75 1 95.5 255 PRO B O 1
ATOM 5881 N N . LEU B 1 256 ? 11.969 -28.281 -11.383 1 93.94 256 LEU B N 1
ATOM 5882 C CA . LEU B 1 256 ? 12.188 -28.25 -9.945 1 93.94 256 LEU B CA 1
ATOM 5883 C C . LEU B 1 256 ? 11.117 -29.047 -9.203 1 93.94 256 LEU B C 1
ATOM 5885 O O . LEU B 1 256 ? 10.008 -28.547 -9 1 93.94 256 LEU B O 1
ATOM 5889 N N . PHE B 1 257 ? 11.406 -30.297 -8.906 1 84.44 257 PHE B N 1
ATOM 5890 C CA . PHE B 1 257 ? 10.508 -31.219 -8.227 1 84.44 257 PHE B CA 1
ATOM 5891 C C . PHE B 1 257 ? 10.961 -31.469 -6.793 1 84.44 257 PHE B C 1
ATOM 5893 O O . PHE B 1 257 ? 12.086 -31.125 -6.43 1 84.44 257 PHE B O 1
ATOM 5900 N N . PRO B 1 258 ? 9.969 -31.875 -5.961 1 72.75 258 PRO B N 1
ATOM 5901 C CA . PRO B 1 258 ? 10.398 -32.281 -4.621 1 72.75 258 PRO B CA 1
ATOM 5902 C C . PRO B 1 258 ? 11.5 -33.344 -4.652 1 72.75 258 PRO B C 1
ATOM 5904 O O . PRO B 1 258 ? 11.555 -34.156 -5.586 1 72.75 258 PRO B O 1
ATOM 5907 N N . SER B 1 259 ? 12.398 -33.031 -3.553 1 58.47 259 SER B N 1
ATOM 5908 C CA . SER B 1 259 ? 13.484 -34 -3.439 1 58.47 259 SER B CA 1
ATOM 5909 C C . SER B 1 259 ? 12.938 -35.438 -3.307 1 58.47 259 SER B C 1
ATOM 5911 O O . SER B 1 259 ? 12.031 -35.688 -2.512 1 58.47 259 SER B O 1
ATOM 5913 N N . GLY B 1 260 ? 13.039 -36.25 -4.152 1 54.81 260 GLY B N 1
ATOM 5914 C CA . GLY B 1 260 ? 12.602 -37.625 -4.062 1 54.81 260 GLY B CA 1
ATOM 5915 C C . GLY B 1 260 ? 11.461 -37.938 -5.004 1 54.81 260 GLY B C 1
ATOM 5916 O O . GLY B 1 260 ? 10.719 -38.906 -4.773 1 54.81 260 GLY B O 1
ATOM 5917 N N . LEU B 1 261 ? 10.797 -36.875 -5.594 1 55.31 261 LEU B N 1
ATOM 5918 C CA . LEU B 1 261 ? 9.812 -37.406 -6.523 1 55.31 261 LEU B CA 1
ATOM 5919 C C . LEU B 1 261 ? 9.906 -38.938 -6.578 1 55.31 261 LEU B C 1
ATOM 5921 O O . LEU B 1 261 ? 9.078 -39.594 -7.219 1 55.31 261 LEU B O 1
ATOM 5925 N N . SER B 1 262 ? 10.914 -39.469 -6.078 1 43.06 262 SER B N 1
ATOM 5926 C CA . SER B 1 262 ? 10.797 -40.844 -5.602 1 43.06 262 SER B CA 1
ATOM 5927 C C . SER B 1 262 ? 10.156 -40.875 -4.219 1 43.06 262 SER B C 1
ATOM 5929 O O . SER B 1 262 ? 10 -39.844 -3.562 1 43.06 262 SER B O 1
ATOM 5931 N N . ASN B 1 263 ? 9.93 -42.094 -3.354 1 44.56 263 ASN B N 1
ATOM 5932 C CA . ASN B 1 263 ? 9.32 -42.594 -2.137 1 44.56 263 ASN B CA 1
ATOM 5933 C C . ASN B 1 263 ? 9.641 -41.719 -0.927 1 44.56 263 ASN B C 1
ATOM 5935 O O . ASN B 1 263 ? 9.375 -42.125 0.212 1 44.56 263 ASN B O 1
ATOM 5939 N N . SER B 1 264 ? 10.352 -40.719 -0.869 1 44.72 264 SER B N 1
ATOM 5940 C CA . SER B 1 264 ? 10.875 -40.156 0.374 1 44.72 264 SER B CA 1
ATOM 5941 C C . SER B 1 264 ? 10.023 -38.969 0.853 1 44.72 264 SER B C 1
ATOM 5943 O O . SER B 1 264 ? 9.344 -38.344 0.054 1 44.72 264 SER B O 1
ATOM 5945 N N . LYS B 1 265 ? 10.031 -38.75 2.189 1 59.19 265 LYS B N 1
ATOM 5946 C CA . LYS B 1 265 ? 9.438 -37.781 3.111 1 59.19 265 LYS B CA 1
ATOM 5947 C C . LYS B 1 265 ? 9.719 -36.375 2.664 1 59.19 265 LYS B C 1
ATOM 5949 O O . LYS B 1 265 ? 10.875 -36 2.434 1 59.19 265 LYS B O 1
ATOM 5954 N N . THR B 1 266 ? 8.688 -35.688 2.203 1 70.06 266 THR B N 1
ATOM 5955 C CA . THR B 1 266 ? 8.758 -34.281 1.875 1 70.06 266 THR B CA 1
ATOM 5956 C C . THR B 1 266 ? 9.562 -33.5 2.926 1 70.06 266 THR B C 1
ATOM 5958 O O . THR B 1 266 ? 9.203 -33.5 4.105 1 70.06 266 THR B O 1
ATOM 5961 N N . LEU B 1 267 ? 10.641 -32.844 2.588 1 79.44 267 LEU B N 1
ATOM 5962 C CA . LEU B 1 267 ? 11.547 -32.125 3.482 1 79.44 267 LEU B CA 1
ATOM 5963 C C . LEU B 1 267 ? 10.922 -30.828 3.957 1 79.44 267 LEU B C 1
ATOM 5965 O O . LEU B 1 267 ? 11.094 -30.438 5.113 1 79.44 267 LEU B O 1
ATOM 5969 N N . VAL B 1 268 ? 10.172 -30.219 3.123 1 91.25 268 VAL B N 1
ATOM 5970 C CA . VAL B 1 268 ? 9.586 -28.922 3.412 1 91.25 268 VAL B CA 1
ATOM 5971 C C . VAL B 1 268 ? 8.156 -28.859 2.889 1 91.25 268 VAL B C 1
ATOM 5973 O O . VAL B 1 268 ? 7.906 -29.141 1.711 1 91.25 268 VAL B O 1
ATOM 5976 N N . PRO B 1 269 ? 7.18 -28.609 3.773 1 91.62 269 PRO B N 1
ATOM 5977 C CA . PRO B 1 269 ? 5.809 -28.438 3.279 1 91.62 269 PRO B CA 1
ATOM 5978 C C . PRO B 1 269 ? 5.66 -27.25 2.334 1 91.62 269 PRO B C 1
ATOM 5980 O O . PRO B 1 269 ? 6.262 -26.203 2.564 1 91.62 269 PRO B O 1
ATOM 5983 N N . THR B 1 270 ? 4.902 -27.469 1.274 1 91.75 270 THR B N 1
ATOM 5984 C CA . THR B 1 270 ? 4.754 -26.406 0.284 1 91.75 270 THR B CA 1
ATOM 5985 C C . THR B 1 270 ? 3.283 -26.031 0.114 1 91.75 270 THR B C 1
ATOM 5987 O O . THR B 1 270 ? 2.969 -24.984 -0.467 1 91.75 270 THR B O 1
ATOM 5990 N N . SER B 1 271 ? 2.346 -26.875 0.589 1 91.94 271 SER B N 1
ATOM 5991 C CA . SER B 1 271 ? 0.927 -26.688 0.298 1 91.94 271 SER B CA 1
ATOM 5992 C C . SER B 1 271 ? 0.342 -25.531 1.106 1 91.94 271 SER B C 1
ATOM 5994 O O . SER B 1 271 ? 0.541 -25.453 2.32 1 91.94 271 SER B O 1
ATOM 5996 N N . LEU B 1 272 ? -0.409 -24.703 0.457 1 92.38 272 LEU B N 1
ATOM 5997 C CA . LEU B 1 272 ? -1.033 -23.562 1.122 1 92.38 272 LEU B CA 1
ATOM 5998 C C . LEU B 1 272 ? -2.404 -23.938 1.673 1 92.38 272 LEU B C 1
ATOM 6000 O O . LEU B 1 272 ? -3.018 -23.156 2.408 1 92.38 272 LEU B O 1
ATOM 6004 N N . LYS B 1 273 ? -2.896 -25.094 1.269 1 92.5 273 LYS B N 1
ATOM 6005 C CA . LYS B 1 273 ? -4.199 -25.594 1.712 1 92.5 273 LYS B CA 1
ATOM 6006 C C . LYS B 1 273 ? -4.102 -27.031 2.203 1 92.5 273 LYS B C 1
ATOM 6008 O O . LYS B 1 273 ? -3.219 -27.781 1.779 1 92.5 273 LYS B O 1
ATOM 6013 N N . PRO B 1 274 ? -5.043 -27.406 3.064 1 91.88 274 PRO B N 1
ATOM 6014 C CA . PRO B 1 274 ? -5.055 -28.812 3.488 1 91.88 274 PRO B CA 1
ATOM 6015 C C . PRO B 1 274 ? -5.34 -29.766 2.338 1 91.88 274 PRO B C 1
ATOM 6017 O O . PRO B 1 274 ? -6.234 -29.516 1.525 1 91.88 274 PRO B O 1
ATOM 6020 N N . GLU B 1 275 ? -4.629 -30.859 2.312 1 92.81 275 GLU B N 1
ATOM 6021 C CA . GLU B 1 275 ? -4.719 -31.812 1.204 1 92.81 275 GLU B CA 1
ATOM 6022 C C . GLU B 1 275 ? -5.598 -33 1.568 1 92.81 275 GLU B C 1
ATOM 6024 O O . GLU B 1 275 ? -5.52 -33.531 2.684 1 92.81 275 GLU B O 1
ATOM 6029 N N . PHE B 1 276 ? -6.43 -33.375 0.644 1 94.31 276 PHE B N 1
ATOM 6030 C CA . PHE B 1 276 ? -7.215 -34.594 0.775 1 94.31 276 PHE B CA 1
ATOM 6031 C C . PHE B 1 276 ? -6.449 -35.781 0.219 1 94.31 276 PHE B C 1
ATOM 6033 O O . PHE B 1 276 ? -5.859 -35.719 -0.86 1 94.31 276 PHE B O 1
ATOM 6040 N N . ASP B 1 277 ? -6.438 -36.875 0.902 1 94.44 277 ASP B N 1
ATOM 6041 C CA . ASP B 1 277 ? -5.77 -38.094 0.451 1 94.44 277 ASP B CA 1
ATOM 6042 C C . ASP B 1 277 ? -6.699 -38.938 -0.414 1 94.44 277 ASP B C 1
ATOM 6044 O O . ASP B 1 277 ? -7.652 -39.531 0.091 1 94.44 277 ASP B O 1
ATOM 6048 N N . CYS B 1 278 ? -6.383 -39.062 -1.717 1 96.19 278 CYS B N 1
ATOM 6049 C CA . CYS B 1 278 ? -7.227 -39.75 -2.67 1 96.19 278 CYS B CA 1
ATOM 6050 C C . CYS B 1 278 ? -6.758 -41.188 -2.848 1 96.19 278 CYS B C 1
ATOM 6052 O O . CYS B 1 278 ? -7.324 -41.938 -3.646 1 96.19 278 CYS B O 1
ATOM 6054 N N . THR B 1 279 ? -5.816 -41.656 -2.145 1 95.69 279 THR B N 1
ATOM 6055 C CA . THR B 1 279 ? -5.105 -42.906 -2.412 1 95.69 279 THR B CA 1
ATOM 6056 C C . THR B 1 279 ? -6.035 -44.125 -2.266 1 95.69 279 THR B C 1
ATOM 6058 O O . THR B 1 279 ? -6.051 -45 -3.119 1 95.69 279 THR B O 1
ATOM 6061 N N . GLN B 1 280 ? -6.766 -44.156 -1.228 1 95.94 280 GLN B N 1
ATOM 6062 C CA . GLN B 1 280 ? -7.648 -45.281 -0.978 1 95.94 280 GLN B CA 1
ATOM 6063 C C . GLN B 1 280 ? -8.68 -45.438 -2.094 1 95.94 280 GLN B C 1
ATOM 6065 O O . GLN B 1 280 ? -8.961 -46.531 -2.539 1 95.94 280 GLN B O 1
ATOM 6070 N N . TRP B 1 281 ? -9.211 -44.344 -2.496 1 97.19 281 TRP B N 1
ATOM 6071 C CA . TRP B 1 281 ? -10.188 -44.375 -3.58 1 97.19 281 TRP B CA 1
ATOM 6072 C C . TRP B 1 281 ? -9.539 -44.812 -4.891 1 97.19 281 TRP B C 1
ATOM 6074 O O . TRP B 1 281 ? -10.086 -45.625 -5.629 1 97.19 281 TRP B O 1
ATOM 6084 N N . LEU B 1 282 ? -8.406 -44.344 -5.164 1 97.94 282 LEU B N 1
ATOM 6085 C CA . LEU B 1 282 ? -7.684 -44.656 -6.395 1 97.94 282 LEU B CA 1
ATOM 6086 C C . LEU B 1 282 ? -7.316 -46.125 -6.461 1 97.94 282 LEU B C 1
ATOM 6088 O O . LEU B 1 282 ? -7.344 -46.719 -7.539 1 97.94 282 LEU B O 1
ATOM 6092 N N . ASN B 1 283 ? -7.059 -46.688 -5.355 1 97.38 283 ASN B N 1
ATOM 6093 C CA . ASN B 1 283 ? -6.668 -48.094 -5.281 1 97.38 283 ASN B CA 1
ATOM 6094 C C . ASN B 1 283 ? -7.797 -49.031 -5.75 1 97.38 283 ASN B C 1
ATOM 6096 O O . ASN B 1 283 ? -7.551 -50.156 -6.121 1 97.38 283 ASN B O 1
ATOM 6100 N N . THR B 1 284 ? -8.992 -48.562 -5.684 1 97.06 284 THR B N 1
ATOM 6101 C CA . THR B 1 284 ? -10.141 -49.375 -6.055 1 97.06 284 THR B CA 1
ATOM 6102 C C . THR B 1 284 ? -10.383 -49.312 -7.559 1 97.06 284 THR B C 1
ATOM 6104 O O . THR B 1 284 ? -11.258 -50 -8.078 1 97.06 284 THR B O 1
ATOM 6107 N N . LYS B 1 285 ? -9.648 -48.562 -8.305 1 97.44 285 LYS B N 1
ATOM 6108 C CA . LYS B 1 285 ? -9.922 -48.344 -9.727 1 97.44 285 LYS B CA 1
ATOM 6109 C C . LYS B 1 285 ? -8.891 -49.031 -10.602 1 97.44 285 LYS B C 1
ATOM 6111 O O . LYS B 1 285 ? -7.719 -49.156 -10.234 1 97.44 285 LYS B O 1
ATOM 6116 N N . PRO B 1 286 ? -9.281 -49.438 -11.797 1 95.94 286 PRO B N 1
ATOM 6117 C CA . PRO B 1 286 ? -8.336 -50.094 -12.711 1 95.94 286 PRO B CA 1
ATOM 6118 C C . PRO B 1 286 ? -7.266 -49.125 -13.227 1 95.94 286 PRO B C 1
ATOM 6120 O O . PRO B 1 286 ? -7.457 -47.906 -13.188 1 95.94 286 PRO B O 1
ATOM 6123 N N . GLN B 1 287 ? -6.27 -49.688 -13.734 1 95.44 287 GLN B N 1
ATOM 6124 C CA . GLN B 1 287 ? -5.16 -48.938 -14.281 1 95.44 287 GLN B CA 1
ATOM 6125 C C . GLN B 1 287 ? -5.625 -48.031 -15.422 1 95.44 287 GLN B C 1
ATOM 6127 O O . GLN B 1 287 ? -6.34 -48.469 -16.312 1 95.44 287 GLN B O 1
ATOM 6132 N N . GLY B 1 288 ? -5.281 -46.75 -15.312 1 94.75 288 GLY B N 1
ATOM 6133 C CA . GLY B 1 288 ? -5.52 -45.781 -16.391 1 94.75 288 GLY B CA 1
ATOM 6134 C C . GLY B 1 288 ? -6.984 -45.438 -16.562 1 94.75 288 GLY B C 1
ATOM 6135 O O . GLY B 1 288 ? -7.375 -44.906 -17.594 1 94.75 288 GLY B O 1
ATOM 6136 N N . SER B 1 289 ? -7.781 -45.656 -15.586 1 96.06 289 SER B N 1
ATOM 6137 C CA . SER B 1 289 ? -9.219 -45.531 -15.773 1 96.06 289 SER B CA 1
ATOM 6138 C C . SER B 1 289 ? -9.758 -44.219 -15.203 1 96.06 289 SER B C 1
ATOM 6140 O O . SER B 1 289 ? -10.938 -43.906 -15.367 1 96.06 289 SER B O 1
ATOM 6142 N N . VAL B 1 290 ? -8.906 -43.469 -14.539 1 97.88 290 VAL B N 1
ATOM 6143 C CA . VAL B 1 290 ? -9.383 -42.312 -13.82 1 97.88 290 VAL B CA 1
ATOM 6144 C C . VAL B 1 290 ? -8.852 -41.031 -14.492 1 97.88 290 VAL B C 1
ATOM 6146 O O . VAL B 1 290 ? -7.656 -40.938 -14.805 1 97.88 290 VAL B O 1
ATOM 6149 N N . LEU B 1 291 ? -9.711 -40.094 -14.758 1 98.12 291 LEU B N 1
ATOM 6150 C CA . LEU B 1 291 ? -9.336 -38.75 -15.211 1 98.12 291 LEU B CA 1
ATOM 6151 C C . LEU B 1 291 ? -9.141 -37.812 -14.031 1 98.12 291 LEU B C 1
ATOM 6153 O O . LEU B 1 291 ? -10 -37.719 -13.148 1 98.12 291 LEU B O 1
ATOM 6157 N N . TYR B 1 292 ? -7.977 -37.188 -13.953 1 98.31 292 TYR B N 1
ATOM 6158 C CA . TYR B 1 292 ? -7.738 -36.125 -12.977 1 98.31 292 TYR B CA 1
ATOM 6159 C C . TYR B 1 292 ? -8.148 -34.781 -13.531 1 98.31 292 TYR B C 1
ATOM 6161 O O . TYR B 1 292 ? -7.707 -34.375 -14.617 1 98.31 292 TYR B O 1
ATOM 6169 N N . VAL B 1 293 ? -9.047 -34.031 -12.883 1 97.56 293 VAL B N 1
ATOM 6170 C CA . VAL B 1 293 ? -9.539 -32.719 -13.297 1 97.56 293 VAL B CA 1
ATOM 6171 C C . VAL B 1 293 ? -9.141 -31.656 -12.266 1 97.56 293 VAL B C 1
ATOM 6173 O O . VAL B 1 293 ? -9.547 -31.734 -11.102 1 97.56 293 VAL B O 1
ATOM 6176 N N . SER B 1 294 ? -8.367 -30.672 -12.672 1 95.94 294 SER B N 1
ATOM 6177 C CA . SER B 1 294 ? -7.949 -29.609 -11.766 1 95.94 294 SER B CA 1
ATOM 6178 C C . SER B 1 294 ? -7.68 -28.312 -12.523 1 95.94 294 SER B C 1
ATOM 6180 O O . SER B 1 294 ? -6.941 -28.312 -13.516 1 95.94 294 SER B O 1
ATOM 6182 N N . PHE B 1 295 ? -8.281 -27.188 -12.039 1 88.44 295 PHE B N 1
ATOM 6183 C CA . PHE B 1 295 ? -8.109 -25.906 -12.703 1 88.44 295 PHE B CA 1
ATOM 6184 C C . PHE B 1 295 ? -7.289 -24.953 -11.836 1 88.44 295 PHE B C 1
ATOM 6186 O O . PHE B 1 295 ? -7.57 -23.766 -11.781 1 88.44 295 PHE B O 1
ATOM 6193 N N . GLY B 1 296 ? -6.441 -25.453 -11.117 1 82.31 296 GLY B N 1
ATOM 6194 C CA . GLY B 1 296 ? -5.402 -24.656 -10.477 1 82.31 296 GLY B CA 1
ATOM 6195 C C . GLY B 1 296 ? -5.848 -24.047 -9.156 1 82.31 296 GLY B C 1
ATOM 6196 O O . GLY B 1 296 ? -6.836 -24.484 -8.57 1 82.31 296 GLY B O 1
ATOM 6197 N N . SER B 1 297 ? -5.086 -23.031 -8.672 1 79.62 297 SER B N 1
ATOM 6198 C CA . SER B 1 297 ? -5.195 -22.594 -7.289 1 79.62 297 SER B CA 1
ATOM 6199 C C . SER B 1 297 ? -5.758 -21.172 -7.199 1 79.62 297 SER B C 1
ATOM 6201 O O . SER B 1 297 ? -6.094 -20.703 -6.113 1 79.62 297 SER B O 1
ATOM 6203 N N . PHE B 1 298 ? -5.938 -20.547 -8.359 1 81.62 298 PHE B N 1
ATOM 6204 C CA . PHE B 1 298 ? -6.152 -19.125 -8.164 1 81.62 298 PHE B CA 1
ATOM 6205 C C . PHE B 1 298 ? -7.215 -18.594 -9.125 1 81.62 298 PHE B C 1
ATOM 6207 O O . PHE B 1 298 ? -8.188 -17.969 -8.703 1 81.62 298 PHE B O 1
ATOM 6214 N N . ILE B 1 299 ? -7.195 -18.922 -10.375 1 82.81 299 ILE B N 1
ATOM 6215 C CA . ILE B 1 299 ? -7.996 -18.281 -11.406 1 82.81 299 ILE B CA 1
ATOM 6216 C C . ILE B 1 299 ? -9.391 -18.891 -11.445 1 82.81 299 ILE B C 1
ATOM 6218 O O . ILE B 1 299 ? -9.531 -20.109 -11.578 1 82.81 299 ILE B O 1
ATOM 6222 N N . PRO B 1 300 ? -10.414 -18.094 -11.336 1 87.94 300 PRO B N 1
ATOM 6223 C CA . PRO B 1 300 ? -11.781 -18.594 -11.492 1 87.94 300 PRO B CA 1
ATOM 6224 C C . PRO B 1 300 ? -12.164 -18.812 -12.953 1 87.94 300 PRO B C 1
ATOM 6226 O O . PRO B 1 300 ? -11.5 -18.312 -13.852 1 87.94 300 PRO B O 1
ATOM 6229 N N . CYS B 1 301 ? -13.156 -19.625 -13.07 1 90.38 301 CYS B N 1
ATOM 6230 C CA . CYS B 1 301 ? -13.703 -19.938 -14.383 1 90.38 301 CYS B CA 1
ATOM 6231 C C . CYS B 1 301 ? -15.18 -19.547 -14.461 1 90.38 301 CYS B C 1
ATOM 6233 O O . CYS B 1 301 ? -15.875 -19.516 -13.445 1 90.38 301 CYS B O 1
ATOM 6235 N N . GLU B 1 302 ? -15.586 -19.25 -15.656 1 90.81 302 GLU B N 1
ATOM 6236 C CA . GLU B 1 302 ? -17 -18.938 -15.852 1 90.81 302 GLU B CA 1
ATOM 6237 C C . GLU B 1 302 ? -17.891 -20.109 -15.461 1 90.81 302 GLU B C 1
ATOM 6239 O O . GLU B 1 302 ? -17.594 -21.266 -15.797 1 90.81 302 GLU B O 1
ATOM 6244 N N . LYS B 1 303 ? -18.969 -19.781 -14.828 1 92.81 303 LYS B N 1
ATOM 6245 C CA . LYS B 1 303 ? -19.875 -20.797 -14.312 1 92.81 303 LYS B CA 1
ATOM 6246 C C . LYS B 1 303 ? -20.391 -21.703 -15.43 1 92.81 303 LYS B C 1
ATOM 6248 O O . LYS B 1 303 ? -20.453 -22.922 -15.266 1 92.81 303 LYS B O 1
ATOM 6253 N N . GLU B 1 304 ? -20.734 -21.125 -16.516 1 92.56 304 GLU B N 1
ATOM 6254 C CA . GLU B 1 304 ? -21.297 -21.875 -17.641 1 92.56 304 GLU B CA 1
ATOM 6255 C C . GLU B 1 304 ? -20.328 -22.938 -18.141 1 92.56 304 GLU B C 1
ATOM 6257 O O . GLU B 1 304 ? -20.734 -24.047 -18.484 1 92.56 304 GLU B O 1
ATOM 6262 N N . LYS B 1 305 ? -19.109 -22.578 -18.188 1 92.94 305 LYS B N 1
ATOM 6263 C CA . LYS B 1 305 ? -18.094 -23.516 -18.672 1 92.94 305 LYS B CA 1
ATOM 6264 C C . LYS B 1 305 ? -17.906 -24.672 -17.703 1 92.94 305 LYS B C 1
ATOM 6266 O O . LYS B 1 305 ? -17.781 -25.828 -18.109 1 92.94 305 LYS B O 1
ATOM 6271 N N . ILE B 1 306 ? -17.906 -24.359 -16.406 1 93 306 ILE B N 1
ATOM 6272 C CA . ILE B 1 306 ? -17.734 -25.391 -15.391 1 93 306 ILE B CA 1
ATOM 6273 C C . ILE B 1 306 ? -18.938 -26.328 -15.398 1 93 306 ILE B C 1
ATOM 6275 O O . ILE B 1 306 ? -18.797 -27.547 -15.227 1 93 306 ILE B O 1
ATOM 6279 N N . ASP B 1 307 ? -20.109 -25.734 -15.641 1 94.81 307 ASP B N 1
ATOM 6280 C CA . ASP B 1 307 ? -21.312 -26.562 -15.734 1 94.81 307 ASP B CA 1
ATOM 6281 C C . ASP B 1 307 ? -21.234 -27.531 -16.922 1 94.81 307 ASP B C 1
ATOM 6283 O O . ASP B 1 307 ? -21.609 -28.688 -16.797 1 94.81 307 ASP B O 1
ATOM 6287 N N . GLU B 1 308 ? -20.75 -27 -18.016 1 95.19 308 GLU B N 1
ATOM 6288 C CA . GLU B 1 308 ? -20.609 -27.844 -19.203 1 95.19 308 GLU B CA 1
ATOM 6289 C C . GLU B 1 308 ? -19.594 -28.953 -18.984 1 95.19 308 GLU B C 1
ATOM 6291 O O . GLU B 1 308 ? -19.797 -30.078 -19.453 1 95.19 308 GLU B O 1
ATOM 6296 N N . ILE B 1 309 ? -18.578 -28.656 -18.328 1 95.5 309 ILE B N 1
ATOM 6297 C CA . ILE B 1 309 ? -17.562 -29.672 -18 1 95.5 309 ILE B CA 1
ATOM 6298 C C . ILE B 1 309 ? -18.172 -30.734 -17.109 1 95.5 309 ILE B C 1
ATOM 6300 O O . ILE B 1 309 ? -17.984 -31.938 -17.328 1 95.5 309 ILE B O 1
ATOM 6304 N N . ALA B 1 310 ? -18.953 -30.312 -16.125 1 95.94 310 ALA B N 1
ATOM 6305 C CA . ALA B 1 310 ? -19.609 -31.25 -15.219 1 95.94 310 ALA B CA 1
ATOM 6306 C C . ALA B 1 310 ? -20.516 -32.219 -15.984 1 95.94 310 ALA B C 1
ATOM 6308 O O . ALA B 1 310 ? -20.422 -33.438 -15.812 1 95.94 310 ALA B O 1
ATOM 6309 N N . HIS B 1 311 ? -21.297 -31.641 -16.797 1 96.38 311 HIS B N 1
ATOM 6310 C CA . HIS B 1 311 ? -22.219 -32.469 -17.562 1 96.38 311 HIS B CA 1
ATOM 6311 C C . HIS B 1 311 ? -21.469 -33.375 -18.531 1 96.38 311 HIS B C 1
ATOM 6313 O O . HIS B 1 311 ? -21.875 -34.531 -18.75 1 96.38 311 HIS B O 1
ATOM 6319 N N . GLY B 1 312 ? -20.438 -32.812 -19.109 1 97.12 312 GLY B N 1
ATOM 6320 C CA . GLY B 1 312 ? -19.625 -33.625 -20.016 1 97.12 312 GLY B CA 1
ATOM 6321 C C . GLY B 1 312 ? -18.953 -34.781 -19.328 1 97.12 312 GLY B C 1
ATOM 6322 O O . GLY B 1 312 ? -18.859 -35.875 -19.906 1 97.12 312 GLY B O 1
ATOM 6323 N N . LEU B 1 313 ? -18.516 -34.625 -18.141 1 96.81 313 LEU B N 1
ATOM 6324 C CA . LEU B 1 313 ? -17.906 -35.719 -17.375 1 96.81 313 LEU B CA 1
ATOM 6325 C C . LEU B 1 313 ? -18.938 -36.812 -17.078 1 96.81 313 LEU B C 1
ATOM 6327 O O . LEU B 1 313 ? -18.609 -38 -17.141 1 96.81 313 LEU B O 1
ATOM 6331 N N . LEU B 1 314 ? -20.156 -36.375 -16.797 1 95.56 314 LEU B N 1
ATOM 6332 C CA . LEU B 1 314 ? -21.219 -37.344 -16.578 1 95.56 314 LEU B CA 1
ATOM 6333 C C . LEU B 1 314 ? -21.484 -38.156 -17.828 1 95.56 314 LEU B C 1
ATOM 6335 O O . LEU B 1 314 ? -21.609 -39.375 -17.75 1 95.56 314 LEU B O 1
ATOM 6339 N N . LEU B 1 315 ? -21.516 -37.469 -18.875 1 95.5 315 LEU B N 1
ATOM 6340 C CA . LEU B 1 315 ? -21.828 -38.094 -20.156 1 95.5 315 LEU B CA 1
ATOM 6341 C C . LEU B 1 315 ? -20.719 -39.062 -20.562 1 95.5 315 LEU B C 1
ATOM 6343 O O . LEU B 1 315 ? -20.984 -40.062 -21.219 1 95.5 315 LEU B O 1
ATOM 6347 N N . SER B 1 316 ? -19.531 -38.844 -20.188 1 95.62 316 SER B N 1
ATOM 6348 C CA . SER B 1 316 ? -18.375 -39.656 -20.594 1 95.62 316 SER B CA 1
ATOM 6349 C C . SER B 1 316 ? -18.391 -41.031 -19.891 1 95.62 316 SER B C 1
ATOM 6351 O O . SER B 1 316 ? -17.766 -41.969 -20.359 1 95.62 316 SER B O 1
ATOM 6353 N N . LYS B 1 317 ? -18.953 -41.125 -18.703 1 94.31 317 LYS B N 1
ATOM 6354 C CA . LYS B 1 317 ? -19.109 -42.312 -17.891 1 94.31 317 LYS B CA 1
ATOM 6355 C C . LYS B 1 317 ? -17.75 -42.812 -17.391 1 94.31 317 LYS B C 1
ATOM 6357 O O . LYS B 1 317 ? -17.641 -43.969 -16.922 1 94.31 317 LYS B O 1
ATOM 6362 N N . ILE B 1 318 ? -16.766 -41.969 -17.484 1 95.44 318 ILE B N 1
ATOM 6363 C CA . ILE B 1 318 ? -15.445 -42.344 -16.984 1 95.44 318 ILE B CA 1
ATOM 6364 C C . ILE B 1 318 ? -15.352 -42.062 -15.492 1 95.44 318 ILE B C 1
ATOM 6366 O O . ILE B 1 318 ? -16.141 -41.281 -14.953 1 95.44 318 ILE B O 1
ATOM 6370 N N . ASN B 1 319 ? -14.375 -42.719 -14.836 1 97.06 319 ASN B N 1
ATOM 6371 C CA . ASN B 1 319 ? -14.031 -42.344 -13.469 1 97.06 319 ASN B CA 1
ATOM 6372 C C . ASN B 1 319 ? -13.211 -41.062 -13.43 1 97.06 319 ASN B C 1
ATOM 6374 O O . ASN B 1 319 ? -12.359 -40.844 -14.289 1 97.06 319 ASN B O 1
ATOM 6378 N N . PHE B 1 320 ? -13.492 -40.219 -12.445 1 97.94 320 PHE B N 1
ATOM 6379 C CA . PHE B 1 320 ? -12.672 -39.031 -12.398 1 97.94 320 PHE B CA 1
ATOM 6380 C C . PHE B 1 320 ? -12.539 -38.531 -10.961 1 97.94 320 PHE B C 1
ATOM 6382 O O . PHE B 1 320 ? -13.375 -38.844 -10.109 1 97.94 320 PHE B O 1
ATOM 6389 N N . ILE B 1 321 ? -11.43 -37.906 -10.68 1 97.62 321 ILE B N 1
ATOM 6390 C CA . ILE B 1 321 ? -11.219 -37.062 -9.516 1 97.62 321 ILE B CA 1
ATOM 6391 C C . ILE B 1 321 ? -11.266 -35.594 -9.938 1 97.62 321 ILE B C 1
ATOM 6393 O O . ILE B 1 321 ? -10.578 -35.188 -10.883 1 97.62 321 ILE B O 1
ATOM 6397 N N . TRP B 1 322 ? -12.102 -34.812 -9.281 1 96.5 322 TRP B N 1
ATOM 6398 C CA . TRP B 1 322 ? -12.203 -33.375 -9.602 1 96.5 322 TRP B CA 1
ATOM 6399 C C . TRP B 1 322 ? -11.852 -32.531 -8.391 1 96.5 322 TRP B C 1
ATOM 6401 O O . TRP B 1 322 ? -12.562 -32.531 -7.387 1 96.5 322 TRP B O 1
ATOM 6411 N N . VAL B 1 323 ? -10.703 -31.844 -8.484 1 95.88 323 VAL B N 1
ATOM 6412 C CA . VAL B 1 323 ? -10.367 -30.828 -7.5 1 95.88 323 VAL B CA 1
ATOM 6413 C C . VAL B 1 323 ? -11.141 -29.547 -7.801 1 95.88 323 VAL B C 1
ATOM 6415 O O . VAL B 1 323 ? -10.75 -28.766 -8.672 1 95.88 323 VAL B O 1
ATOM 6418 N N . LEU B 1 324 ? -12.188 -29.266 -7.078 1 92.88 324 LEU B N 1
ATOM 6419 C CA . LEU B 1 324 ? -13.094 -28.141 -7.266 1 92.88 324 LEU B CA 1
ATOM 6420 C C . LEU B 1 324 ? -13.047 -27.203 -6.066 1 92.88 324 LEU B C 1
ATOM 6422 O O . LEU B 1 324 ? -13.75 -27.422 -5.074 1 92.88 324 LEU B O 1
ATOM 6426 N N . ARG B 1 325 ? -12.328 -26.125 -6.297 1 90.06 325 ARG B N 1
ATOM 6427 C CA . ARG B 1 325 ? -12.219 -25.125 -5.23 1 90.06 325 ARG B CA 1
ATOM 6428 C C . ARG B 1 325 ? -13.562 -24.453 -4.977 1 90.06 325 ARG B C 1
ATOM 6430 O O . ARG B 1 325 ? -14.367 -24.281 -5.898 1 90.06 325 ARG B O 1
ATOM 6437 N N . GLY B 1 326 ? -13.719 -23.953 -3.783 1 86.06 326 GLY B N 1
ATOM 6438 C CA . GLY B 1 326 ? -14.93 -23.203 -3.482 1 86.06 326 GLY B CA 1
ATOM 6439 C C . GLY B 1 326 ? -15.07 -21.938 -4.312 1 86.06 326 GLY B C 1
ATOM 6440 O O . GLY B 1 326 ? -16.188 -21.547 -4.66 1 86.06 326 GLY B O 1
ATOM 6441 N N . ASP B 1 327 ? -13.969 -21.344 -4.672 1 86.88 327 ASP B N 1
ATOM 6442 C CA . ASP B 1 327 ? -13.969 -20.094 -5.426 1 86.88 327 ASP B CA 1
ATOM 6443 C C . ASP B 1 327 ? -13.68 -20.344 -6.902 1 86.88 327 ASP B C 1
ATOM 6445 O O . ASP B 1 327 ? -13.039 -19.531 -7.566 1 86.88 327 ASP B O 1
ATOM 6449 N N . ALA B 1 328 ? -14.109 -21.453 -7.379 1 85.38 328 ALA B N 1
ATOM 6450 C CA . ALA B 1 328 ? -13.828 -21.875 -8.75 1 85.38 328 ALA B CA 1
ATOM 6451 C C . ALA B 1 328 ? -14.461 -20.906 -9.75 1 85.38 328 ALA B C 1
ATOM 6453 O O . ALA B 1 328 ? -13.961 -20.75 -10.875 1 85.38 328 ALA B O 1
ATOM 6454 N N . VAL B 1 329 ? -15.586 -20.25 -9.297 1 83.94 329 VAL B N 1
ATOM 6455 C CA . VAL B 1 329 ? -16.328 -19.422 -10.234 1 83.94 329 VAL B CA 1
ATOM 6456 C C . VAL B 1 329 ? -16.25 -17.953 -9.797 1 83.94 329 VAL B C 1
ATOM 6458 O O . VAL B 1 329 ? -16.25 -17.047 -10.633 1 83.94 329 VAL B O 1
ATOM 6461 N N . SER B 1 330 ? -16.266 -17.812 -8.547 1 86.88 330 SER B N 1
ATOM 6462 C CA . SER B 1 330 ? -16.25 -16.469 -7.977 1 86.88 330 SER B CA 1
ATOM 6463 C C . SER B 1 330 ? -15.547 -16.438 -6.621 1 86.88 330 SER B C 1
ATOM 6465 O O . SER B 1 330 ? -15.633 -17.406 -5.859 1 86.88 330 SER B O 1
ATOM 6467 N N . TYR B 1 331 ? -14.977 -15.328 -6.453 1 83.12 331 TYR B N 1
ATOM 6468 C CA . TYR B 1 331 ? -14.336 -15.18 -5.152 1 83.12 331 TYR B CA 1
ATOM 6469 C C . TYR B 1 331 ? -15.352 -14.828 -4.078 1 83.12 331 TYR B C 1
ATOM 6471 O O . TYR B 1 331 ? -15.07 -14.953 -2.883 1 83.12 331 TYR B O 1
ATOM 6479 N N . GLU B 1 332 ? -16.5 -14.352 -4.508 1 83.12 332 GLU B N 1
ATOM 6480 C CA . GLU B 1 332 ? -17.516 -13.852 -3.586 1 83.12 332 GLU B CA 1
ATOM 6481 C C . GLU B 1 332 ? -18.438 -14.969 -3.119 1 83.12 332 GLU B C 1
ATOM 6483 O O . GLU B 1 332 ? -18.828 -15.008 -1.954 1 83.12 332 GLU B O 1
ATOM 6488 N N . GLU B 1 333 ? -18.797 -15.914 -4.078 1 84.38 333 GLU B N 1
ATOM 6489 C CA . GLU B 1 333 ? -19.766 -16.969 -3.777 1 84.38 333 GLU B CA 1
ATOM 6490 C C . GLU B 1 333 ? -19.203 -18.344 -4.145 1 84.38 333 GLU B C 1
ATOM 6492 O O . GLU B 1 333 ? -18.594 -18.5 -5.199 1 84.38 333 GLU B O 1
ATOM 6497 N N . PRO B 1 334 ? -19.438 -19.219 -3.23 1 86.94 334 PRO B N 1
ATOM 6498 C CA . PRO B 1 334 ? -18.969 -20.578 -3.539 1 86.94 334 PRO B CA 1
ATOM 6499 C C . PRO B 1 334 ? -19.719 -21.203 -4.711 1 86.94 334 PRO B C 1
ATOM 6501 O O . PRO B 1 334 ? -20.922 -20.984 -4.871 1 86.94 334 PRO B O 1
ATOM 6504 N N . TYR B 1 335 ? -19.062 -21.953 -5.461 1 88.25 335 TYR B N 1
ATOM 6505 C CA . TYR B 1 335 ? -19.656 -22.672 -6.582 1 88.25 335 TYR B CA 1
ATOM 6506 C C . TYR B 1 335 ? -20.406 -23.906 -6.102 1 88.25 335 TYR B C 1
ATOM 6508 O O . TYR B 1 335 ? -19.938 -24.609 -5.203 1 88.25 335 TYR B O 1
ATOM 6516 N N . VAL B 1 336 ? -21.562 -24.141 -6.762 1 85.88 336 VAL B N 1
ATOM 6517 C CA . VAL B 1 336 ? -22.375 -25.328 -6.504 1 85.88 336 VAL B CA 1
ATOM 6518 C C . VAL B 1 336 ? -22.578 -26.109 -7.801 1 85.88 336 VAL B C 1
ATOM 6520 O O . VAL B 1 336 ? -22.953 -25.531 -8.828 1 85.88 336 VAL B O 1
ATOM 6523 N N . LEU B 1 337 ? -22.328 -27.344 -7.707 1 91.5 337 LEU B N 1
ATOM 6524 C CA . LEU B 1 337 ? -22.5 -28.219 -8.859 1 91.5 337 LEU B CA 1
ATOM 6525 C C . LEU B 1 337 ? -23.969 -28.297 -9.273 1 91.5 337 LEU B C 1
ATOM 6527 O O . LEU B 1 337 ? -24.859 -28.109 -8.445 1 91.5 337 LEU B O 1
ATOM 6531 N N . PRO B 1 338 ? -24.219 -28.641 -10.547 1 91.19 338 PRO B N 1
ATOM 6532 C CA . PRO B 1 338 ? -25.594 -28.75 -11.023 1 91.19 338 PRO B CA 1
ATOM 6533 C C . PRO B 1 338 ? -26.422 -29.766 -10.219 1 91.19 338 PRO B C 1
ATOM 6535 O O . PRO B 1 338 ? -25.875 -30.75 -9.734 1 91.19 338 PRO B O 1
ATOM 6538 N N . SER B 1 339 ? -27.672 -29.5 -10.156 1 89.56 339 SER B N 1
ATOM 6539 C CA . SER B 1 339 ? -28.578 -30.359 -9.414 1 89.56 339 SER B CA 1
ATOM 6540 C C . SER B 1 339 ? -28.531 -31.797 -9.922 1 89.56 339 SER B C 1
ATOM 6542 O O . SER B 1 339 ? -28.547 -32.031 -11.133 1 89.56 339 SER B O 1
ATOM 6544 N N . GLY B 1 340 ? -28.359 -32.75 -9 1 88.81 340 GLY B N 1
ATOM 6545 C CA . GLY B 1 340 ? -28.391 -34.156 -9.352 1 88.81 340 GLY B CA 1
ATOM 6546 C C . GLY B 1 340 ? -27.031 -34.688 -9.719 1 88.81 340 GLY B C 1
ATOM 6547 O O . GLY B 1 340 ? -26.859 -35.906 -9.914 1 88.81 340 GLY B O 1
ATOM 6548 N N . PHE B 1 341 ? -26.094 -33.844 -9.781 1 91.56 341 PHE B N 1
ATOM 6549 C CA . PHE B 1 341 ? -24.75 -34.25 -10.203 1 91.56 341 PHE B CA 1
ATOM 6550 C C . PHE B 1 341 ? -24.188 -35.281 -9.258 1 91.56 341 PHE B C 1
ATOM 6552 O O . PHE B 1 341 ? -23.719 -36.344 -9.695 1 91.56 341 PHE B O 1
ATOM 6559 N N . GLU B 1 342 ? -24.281 -35.031 -8.016 1 86.25 342 GLU B N 1
ATOM 6560 C CA . GLU B 1 342 ? -23.719 -35.906 -7 1 86.25 342 GLU B CA 1
ATOM 6561 C C . GLU B 1 342 ? -24.406 -37.281 -7.004 1 86.25 342 GLU B C 1
ATOM 6563 O O . GLU B 1 342 ? -23.766 -38.312 -6.766 1 86.25 342 GLU B O 1
ATOM 6568 N N . ASP B 1 343 ? -25.672 -37.219 -7.254 1 88.25 343 ASP B N 1
ATOM 6569 C CA . ASP B 1 343 ? -26.438 -38.469 -7.277 1 88.25 343 ASP B CA 1
ATOM 6570 C C . ASP B 1 343 ? -26.047 -39.312 -8.477 1 88.25 343 ASP B C 1
ATOM 6572 O O . ASP B 1 343 ? -26.078 -40.562 -8.398 1 88.25 343 ASP B O 1
ATOM 6576 N N . GLU B 1 344 ? -25.641 -38.656 -9.438 1 89.5 344 GLU B N 1
ATOM 6577 C CA . GLU B 1 344 ? -25.375 -39.375 -10.688 1 89.5 344 GLU B CA 1
ATOM 6578 C C . GLU B 1 344 ? -23.969 -39.969 -10.688 1 89.5 344 GLU B C 1
ATOM 6580 O O . GLU B 1 344 ? -23.734 -41 -11.328 1 89.5 344 GLU B O 1
ATOM 6585 N N . ILE B 1 345 ? -23.016 -39.406 -10.086 1 88.56 345 ILE B N 1
ATOM 6586 C CA . ILE B 1 345 ? -21.641 -39.875 -10.164 1 88.56 345 ILE B CA 1
ATOM 6587 C C . ILE B 1 345 ? -21.469 -41.125 -9.312 1 88.56 345 ILE B C 1
ATOM 6589 O O . ILE B 1 345 ? -20.703 -42.031 -9.672 1 88.56 345 ILE B O 1
ATOM 6593 N N . LYS B 1 346 ? -22.172 -41.344 -8.266 1 81.12 346 LYS B N 1
ATOM 6594 C CA . LYS B 1 346 ? -22.109 -42.5 -7.391 1 81.12 346 LYS B CA 1
ATOM 6595 C C . LYS B 1 346 ? -20.656 -42.781 -6.98 1 81.12 346 LYS B C 1
ATOM 6597 O O . LYS B 1 346 ? -19.969 -41.906 -6.473 1 81.12 346 LYS B O 1
ATOM 6602 N N . ASP B 1 347 ? -20.141 -44.031 -7.383 1 88.19 347 ASP B N 1
ATOM 6603 C CA . ASP B 1 347 ? -18.797 -44.469 -6.977 1 88.19 347 ASP B CA 1
ATOM 6604 C C . ASP B 1 347 ? -17.781 -44.188 -8.078 1 88.19 347 ASP B C 1
ATOM 6606 O O . ASP B 1 347 ? -16.609 -44.562 -7.953 1 88.19 347 ASP B O 1
ATOM 6610 N N . ARG B 1 348 ? -18.156 -43.344 -9 1 94.25 348 ARG B N 1
ATOM 6611 C CA . ARG B 1 348 ? -17.281 -43.156 -10.156 1 94.25 348 ARG B CA 1
ATOM 6612 C C . ARG B 1 348 ? -16.422 -41.906 -9.977 1 94.25 348 ARG B C 1
ATOM 6614 O O . ARG B 1 348 ? -15.461 -41.688 -10.719 1 94.25 348 ARG B O 1
ATOM 6621 N N . ALA B 1 349 ? -16.828 -41.125 -9.016 1 95.69 349 ALA B N 1
ATOM 6622 C CA . ALA B 1 349 ? -16.078 -39.844 -8.961 1 95.69 349 ALA B CA 1
ATOM 6623 C C . ALA B 1 349 ? -15.766 -39.469 -7.52 1 95.69 349 ALA B C 1
ATOM 6625 O O . ALA B 1 349 ? -16.469 -39.875 -6.59 1 95.69 349 ALA B O 1
ATOM 6626 N N . LEU B 1 350 ? -14.719 -38.781 -7.328 1 95.06 350 LEU B N 1
ATOM 6627 C CA . LEU B 1 350 ? -14.32 -38.125 -6.086 1 95.06 350 LEU B CA 1
ATOM 6628 C C . LEU B 1 350 ? -14.148 -36.625 -6.301 1 95.06 350 LEU B C 1
ATOM 6630 O O . LEU B 1 350 ? -13.352 -36.219 -7.145 1 95.06 350 LEU B O 1
ATOM 6634 N N . ILE B 1 351 ? -14.969 -35.812 -5.602 1 94.31 351 ILE B N 1
ATOM 6635 C CA . ILE B 1 351 ? -14.875 -34.344 -5.668 1 94.31 351 ILE B CA 1
ATOM 6636 C C . ILE B 1 351 ? -14.227 -33.812 -4.391 1 94.31 351 ILE B C 1
ATOM 6638 O O . ILE B 1 351 ? -14.742 -34.031 -3.291 1 94.31 351 ILE B O 1
ATOM 6642 N N . VAL B 1 352 ? -13.078 -33.188 -4.535 1 94.25 352 VAL B N 1
ATOM 6643 C CA . VAL B 1 352 ? -12.359 -32.656 -3.381 1 94.25 352 VAL B CA 1
ATOM 6644 C C . VAL B 1 352 ? -11.945 -31.219 -3.639 1 94.25 352 VAL B C 1
ATOM 6646 O O . VAL B 1 352 ? -12 -30.734 -4.777 1 94.25 352 VAL B O 1
ATOM 6649 N N . THR B 1 353 ? -11.547 -30.453 -2.645 1 93.06 353 THR B N 1
ATOM 6650 C CA . THR B 1 353 ? -11.227 -29.047 -2.803 1 93.06 353 THR B CA 1
ATOM 6651 C C . THR B 1 353 ? -9.727 -28.844 -3.037 1 93.06 353 THR B C 1
ATOM 6653 O O . THR B 1 353 ? -9.305 -27.812 -3.562 1 93.06 353 THR B O 1
ATOM 6656 N N . TRP B 1 354 ? -8.977 -29.797 -2.562 1 94.06 354 TRP B N 1
ATOM 6657 C CA . TRP B 1 354 ? -7.523 -29.703 -2.674 1 94.06 354 TRP B CA 1
ATOM 6658 C C . TRP B 1 354 ? -6.863 -31.062 -2.461 1 94.06 354 TRP B C 1
ATOM 6660 O O . TRP B 1 354 ? -7.359 -31.891 -1.688 1 94.06 354 TRP B O 1
ATOM 6670 N N . THR B 1 355 ? -5.762 -31.344 -3.186 1 94.25 355 THR B N 1
ATOM 6671 C CA . THR B 1 355 ? -5.059 -32.625 -3.041 1 94.25 355 THR B CA 1
ATOM 6672 C C . THR B 1 355 ? -3.559 -32.438 -3.264 1 94.25 355 THR B C 1
ATOM 6674 O O . THR B 1 355 ? -3.113 -31.344 -3.652 1 94.25 355 THR B O 1
ATOM 6677 N N . ASN B 1 356 ? -2.877 -33.438 -2.869 1 92.62 356 ASN B N 1
ATOM 6678 C CA . ASN B 1 356 ? -1.503 -33.562 -3.348 1 92.62 356 ASN B CA 1
ATOM 6679 C C . ASN B 1 356 ? -1.45 -34.031 -4.793 1 92.62 356 ASN B C 1
ATOM 6681 O O . ASN B 1 356 ? -1.55 -35.25 -5.051 1 92.62 356 ASN B O 1
ATOM 6685 N N . GLN B 1 357 ? -1.229 -33.156 -5.648 1 93.44 357 GLN B N 1
ATOM 6686 C CA . GLN B 1 357 ? -1.347 -33.438 -7.074 1 93.44 357 GLN B CA 1
ATOM 6687 C C . GLN B 1 357 ? -0.353 -34.531 -7.504 1 93.44 357 GLN B C 1
ATOM 6689 O O . GLN B 1 357 ? -0.675 -35.375 -8.328 1 93.44 357 GLN B O 1
ATOM 6694 N N . ILE B 1 358 ? 0.792 -34.5 -6.992 1 92.44 358 ILE B N 1
ATOM 6695 C CA . ILE B 1 358 ? 1.82 -35.469 -7.359 1 92.44 358 ILE B CA 1
ATOM 6696 C C . ILE B 1 358 ? 1.364 -36.875 -6.98 1 92.44 358 ILE B C 1
ATOM 6698 O O . ILE B 1 358 ? 1.513 -37.812 -7.766 1 92.44 358 ILE B O 1
ATOM 6702 N N . ASP B 1 359 ? 0.764 -37 -5.82 1 92.56 359 ASP B N 1
ATOM 6703 C CA . ASP B 1 359 ? 0.269 -38.312 -5.375 1 92.56 359 ASP B CA 1
ATOM 6704 C C . ASP B 1 359 ? -0.836 -38.812 -6.297 1 92.56 359 ASP B C 1
ATOM 6706 O O . ASP B 1 359 ? -0.942 -40.031 -6.543 1 92.56 359 ASP B O 1
ATOM 6710 N N . VAL B 1 360 ? -1.552 -37.906 -6.785 1 96.19 360 VAL B N 1
ATOM 6711 C CA . VAL B 1 360 ? -2.674 -38.281 -7.637 1 96.19 360 VAL B CA 1
ATOM 6712 C C . VAL B 1 360 ? -2.168 -38.625 -9.031 1 96.19 360 VAL B C 1
ATOM 6714 O O . VAL B 1 360 ? -2.396 -39.75 -9.523 1 96.19 360 VAL B O 1
ATOM 6717 N N . ILE B 1 361 ? -1.431 -37.781 -9.648 1 95.31 361 ILE B N 1
ATOM 6718 C CA . ILE B 1 361 ? -1.036 -37.938 -11.047 1 95.31 361 ILE B CA 1
ATOM 6719 C C . ILE B 1 361 ? -0.074 -39.125 -11.188 1 95.31 361 ILE B C 1
ATOM 6721 O O . ILE B 1 361 ? -0.011 -39.75 -12.25 1 95.31 361 ILE B O 1
ATOM 6725 N N . SER B 1 362 ? 0.644 -39.5 -10.133 1 94.69 362 SER B N 1
ATOM 6726 C CA . SER B 1 362 ? 1.621 -40.562 -10.211 1 94.69 362 SER B CA 1
ATOM 6727 C C . SER B 1 362 ? 0.96 -41.938 -10 1 94.69 362 SER B C 1
ATOM 6729 O O . SER B 1 362 ? 1.588 -42.969 -10.203 1 94.69 362 SER B O 1
ATOM 6731 N N . HIS B 1 363 ? -0.258 -41.938 -9.602 1 97 363 HIS B N 1
ATOM 6732 C CA . HIS B 1 363 ? -0.953 -43.188 -9.312 1 97 363 HIS B CA 1
ATOM 6733 C C . HIS B 1 363 ? -1.278 -43.938 -10.602 1 97 363 HIS B C 1
ATOM 6735 O O . HIS B 1 363 ? -1.661 -43.344 -11.602 1 97 363 HIS B O 1
ATOM 6741 N N . SER B 1 364 ? -1.25 -45.188 -10.578 1 96.75 364 SER B N 1
ATOM 6742 C CA . SER B 1 364 ? -1.396 -46.031 -11.758 1 96.75 364 SER B CA 1
ATOM 6743 C C . SER B 1 364 ? -2.809 -45.969 -12.32 1 96.75 364 SER B C 1
ATOM 6745 O O . SER B 1 364 ? -3.018 -46.188 -13.516 1 96.75 364 SER B O 1
ATOM 6747 N N . ALA B 1 365 ? -3.756 -45.594 -11.461 1 97.38 365 ALA B N 1
ATOM 6748 C CA . ALA B 1 365 ? -5.148 -45.531 -11.898 1 97.38 365 ALA B CA 1
ATOM 6749 C C . ALA B 1 365 ? -5.371 -44.344 -12.828 1 97.38 365 ALA B C 1
ATOM 6751 O O . ALA B 1 365 ? -6.375 -44.281 -13.547 1 97.38 365 ALA B O 1
ATOM 6752 N N . ILE B 1 366 ? -4.496 -43.406 -12.836 1 97.5 366 ILE B N 1
ATOM 6753 C CA . ILE B 1 366 ? -4.695 -42.156 -13.602 1 97.5 366 ILE B CA 1
ATOM 6754 C C . ILE B 1 366 ? -4.359 -42.406 -15.07 1 97.5 366 ILE B C 1
ATOM 6756 O O . ILE B 1 366 ? -3.285 -42.938 -15.391 1 97.5 366 ILE B O 1
ATOM 6760 N N . GLY B 1 367 ? -5.312 -42 -15.867 1 95.25 367 GLY B N 1
ATOM 6761 C CA . GLY B 1 367 ? -5.121 -42.188 -17.297 1 95.25 367 GLY B CA 1
ATOM 6762 C C . GLY B 1 367 ? -5.062 -40.906 -18.094 1 95.25 367 GLY B C 1
ATOM 6763 O O . GLY B 1 367 ? -4.68 -40.906 -19.266 1 95.25 367 GLY B O 1
ATOM 6764 N N . GLY B 1 368 ? -5.402 -39.875 -17.5 1 96.06 368 GLY B N 1
ATOM 6765 C CA . GLY B 1 368 ? -5.414 -38.562 -18.156 1 96.06 368 GLY B CA 1
ATOM 6766 C C . GLY B 1 368 ? -5.574 -37.406 -17.188 1 96.06 368 GLY B C 1
ATOM 6767 O O . GLY B 1 368 ? -5.922 -37.625 -16.016 1 96.06 368 GLY B O 1
ATOM 6768 N N . PHE B 1 369 ? -5.266 -36.25 -17.609 1 97.94 369 PHE B N 1
ATOM 6769 C CA . PHE B 1 369 ? -5.328 -35.031 -16.781 1 97.94 369 PHE B CA 1
ATOM 6770 C C . PHE B 1 369 ? -5.992 -33.906 -17.562 1 97.94 369 PHE B C 1
ATOM 6772 O O . PHE B 1 369 ? -5.441 -33.406 -18.547 1 97.94 369 PHE B O 1
ATOM 6779 N N . LEU B 1 370 ? -7.199 -33.5 -17.172 1 97.81 370 LEU B N 1
ATOM 6780 C CA . LEU B 1 370 ? -7.824 -32.281 -17.641 1 97.81 370 LEU B CA 1
ATOM 6781 C C . LEU B 1 370 ? -7.316 -31.078 -16.828 1 97.81 370 LEU B C 1
ATOM 6783 O O . LEU B 1 370 ? -7.641 -30.938 -15.656 1 97.81 370 LEU B O 1
ATOM 6787 N N . THR B 1 371 ? -6.562 -30.203 -17.5 1 96.88 371 THR B N 1
ATOM 6788 C CA . THR B 1 371 ? -5.801 -29.156 -16.812 1 96.88 371 THR B CA 1
ATOM 6789 C C . THR B 1 371 ? -6.016 -27.797 -17.469 1 96.88 371 THR B C 1
ATOM 6791 O O . THR B 1 371 ? -6.379 -27.734 -18.641 1 96.88 371 THR B O 1
ATOM 6794 N N . HIS B 1 372 ? -5.828 -26.781 -16.703 1 95.19 372 HIS B N 1
ATOM 6795 C CA . HIS B 1 372 ? -5.844 -25.422 -17.234 1 95.19 372 HIS B CA 1
ATOM 6796 C C . HIS B 1 372 ? -4.477 -25.031 -17.781 1 95.19 372 HIS B C 1
ATOM 6798 O O . HIS B 1 372 ? -4.266 -23.891 -18.172 1 95.19 372 HIS B O 1
ATOM 6804 N N . CYS B 1 373 ? -3.572 -25.891 -17.719 1 96.06 373 CYS B N 1
ATOM 6805 C CA . CYS B 1 373 ? -2.268 -25.688 -18.344 1 96.06 373 CYS B CA 1
ATOM 6806 C C . CYS B 1 373 ? -1.362 -24.844 -17.453 1 96.06 373 CYS B C 1
ATOM 6808 O O . CYS B 1 373 ? -0.743 -23.891 -17.922 1 96.06 373 CYS B O 1
ATOM 6810 N N . GLY B 1 374 ? -1.275 -25.125 -16.172 1 96.12 374 GLY B N 1
ATOM 6811 C CA . GLY B 1 374 ? -0.241 -24.562 -15.312 1 96.12 374 GLY B CA 1
ATOM 6812 C C . GLY B 1 374 ? 1.126 -25.188 -15.547 1 96.12 374 GLY B C 1
ATOM 6813 O O . GLY B 1 374 ? 1.23 -26.359 -15.883 1 96.12 374 GLY B O 1
ATOM 6814 N N . TRP B 1 375 ? 2.088 -24.469 -15.281 1 97.19 375 TRP B N 1
ATOM 6815 C CA . TRP B 1 375 ? 3.424 -24.922 -15.648 1 97.19 375 TRP B CA 1
ATOM 6816 C C . TRP B 1 375 ? 3.855 -26.078 -14.75 1 97.19 375 TRP B C 1
ATOM 6818 O O . TRP B 1 375 ? 4.41 -27.078 -15.234 1 97.19 375 TRP B O 1
ATOM 6828 N N . ASN B 1 376 ? 3.652 -25.984 -13.43 1 95.62 376 ASN B N 1
ATOM 6829 C CA . ASN B 1 376 ? 3.953 -27.109 -12.562 1 95.62 376 ASN B CA 1
ATOM 6830 C C . ASN B 1 376 ? 3.193 -28.359 -12.992 1 95.62 376 ASN B C 1
ATOM 6832 O O . ASN B 1 376 ? 3.766 -29.453 -13.039 1 95.62 376 ASN B O 1
ATOM 6836 N N . SER B 1 377 ? 1.904 -28.188 -13.289 1 96.12 377 SER B N 1
ATOM 6837 C CA . SER B 1 377 ? 1.069 -29.297 -13.734 1 96.12 377 SER B CA 1
ATOM 6838 C C . SER B 1 377 ? 1.619 -29.922 -15.016 1 96.12 377 SER B C 1
ATOM 6840 O O . SER B 1 377 ? 1.628 -31.141 -15.156 1 96.12 377 SER B O 1
ATOM 6842 N N . THR B 1 378 ? 2.029 -29.047 -15.859 1 97.06 378 THR B N 1
ATOM 6843 C CA . THR B 1 378 ? 2.598 -29.5 -17.125 1 97.06 378 THR B CA 1
ATOM 6844 C C . THR B 1 378 ? 3.842 -30.344 -16.906 1 97.06 378 THR B C 1
ATOM 6846 O O . THR B 1 378 ? 3.936 -31.469 -17.406 1 97.06 378 THR B O 1
ATOM 6849 N N . LEU B 1 379 ? 4.773 -29.859 -16.125 1 97 379 LEU B N 1
ATOM 6850 C CA . LEU B 1 379 ? 6.02 -30.562 -15.859 1 97 379 LEU B CA 1
ATOM 6851 C C . LEU B 1 379 ? 5.758 -31.875 -15.141 1 97 379 LEU B C 1
ATOM 6853 O O . LEU B 1 379 ? 6.359 -32.906 -15.477 1 97 379 LEU B O 1
ATOM 6857 N N . GLU B 1 380 ? 4.875 -31.875 -14.211 1 95.38 380 GLU B N 1
ATOM 6858 C CA . GLU B 1 380 ? 4.527 -33.094 -13.469 1 95.38 380 GLU B CA 1
ATOM 6859 C C . GLU B 1 380 ? 3.885 -34.125 -14.383 1 95.38 380 GLU B C 1
ATOM 6861 O O . GLU B 1 380 ? 4.227 -35.312 -14.328 1 95.38 380 GLU B O 1
ATOM 6866 N N . SER B 1 381 ? 2.957 -33.688 -15.211 1 96.44 381 SER B N 1
ATOM 6867 C CA . SER B 1 381 ? 2.279 -34.594 -16.141 1 96.44 381 SER B CA 1
ATOM 6868 C C . SER B 1 381 ? 3.266 -35.219 -17.109 1 96.44 381 SER B C 1
ATOM 6870 O O . SER B 1 381 ? 3.176 -36.438 -17.391 1 96.44 381 SER B O 1
ATOM 6872 N N . ILE B 1 382 ? 4.18 -34.438 -17.625 1 96.94 382 ILE B N 1
ATOM 6873 C CA . ILE B 1 382 ? 5.195 -34.938 -18.531 1 96.94 382 ILE B CA 1
ATOM 6874 C C . ILE B 1 382 ? 6.051 -36 -17.797 1 96.94 382 ILE B C 1
ATOM 6876 O O . ILE B 1 382 ? 6.312 -37.062 -18.328 1 96.94 382 ILE B O 1
ATOM 6880 N N . TRP B 1 383 ? 6.434 -35.688 -16.625 1 95.56 383 TRP B N 1
ATOM 6881 C CA . TRP B 1 383 ? 7.309 -36.562 -15.844 1 95.56 383 TRP B CA 1
ATOM 6882 C C . TRP B 1 383 ? 6.68 -37.938 -15.664 1 95.56 383 TRP B C 1
ATOM 6884 O O . TRP B 1 383 ? 7.355 -38.969 -15.82 1 95.56 383 TRP B O 1
ATOM 6894 N N . TYR B 1 384 ? 5.391 -37.969 -15.453 1 94.12 384 TYR B N 1
ATOM 6895 C CA . TYR B 1 384 ? 4.727 -39.219 -15.156 1 94.12 384 TYR B CA 1
ATOM 6896 C C . TYR B 1 384 ? 4.043 -39.781 -16.391 1 94.12 384 TYR B C 1
ATOM 6898 O O . TYR B 1 384 ? 3.385 -40.812 -16.328 1 94.12 384 TYR B O 1
ATOM 6906 N N . GLY B 1 385 ? 4.156 -39.062 -17.469 1 94.19 385 GLY B N 1
ATOM 6907 C CA . GLY B 1 385 ? 3.658 -39.562 -18.75 1 94.19 385 GLY B CA 1
ATOM 6908 C C . GLY B 1 385 ? 2.145 -39.531 -18.844 1 94.19 385 GLY B C 1
ATOM 6909 O O . GLY B 1 385 ? 1.548 -40.375 -19.5 1 94.19 385 GLY B O 1
ATOM 6910 N N . VAL B 1 386 ? 1.508 -38.625 -18.188 1 94.88 386 VAL B N 1
ATOM 6911 C CA . VAL B 1 386 ? 0.052 -38.562 -18.188 1 94.88 386 VAL B CA 1
ATOM 6912 C C . VAL B 1 386 ? -0.408 -37.594 -19.297 1 94.88 386 VAL B C 1
ATOM 6914 O O . VAL B 1 386 ? -0.062 -36.406 -19.297 1 94.88 386 VAL B O 1
ATOM 6917 N N . PRO B 1 387 ? -1.173 -38.094 -20.266 1 93.69 387 PRO B N 1
ATOM 6918 C CA . PRO B 1 387 ? -1.663 -37.188 -21.312 1 93.69 387 PRO B CA 1
ATOM 6919 C C . PRO B 1 387 ? -2.572 -36.094 -20.766 1 93.69 387 PRO B C 1
ATOM 6921 O O . PRO B 1 387 ? -3.289 -36.312 -19.781 1 93.69 387 PRO B O 1
ATOM 6924 N N . MET B 1 388 ? -2.605 -34.938 -21.5 1 96.88 388 MET B N 1
ATOM 6925 C CA . MET B 1 388 ? -3.311 -33.781 -20.969 1 96.88 388 MET B CA 1
ATOM 6926 C C . MET B 1 388 ? -4.41 -33.312 -21.906 1 96.88 388 MET B C 1
ATOM 6928 O O . MET B 1 388 ? -4.223 -33.312 -23.125 1 96.88 388 MET B O 1
ATOM 6932 N N . LEU B 1 389 ? -5.508 -33.094 -21.391 1 96.81 389 LEU B N 1
ATOM 6933 C CA . LEU B 1 389 ? -6.578 -32.312 -22.016 1 96.81 389 LEU B CA 1
ATOM 6934 C C . LEU B 1 389 ? -6.551 -30.875 -21.562 1 96.81 389 LEU B C 1
ATOM 6936 O O . LEU B 1 389 ? -6.797 -30.578 -20.391 1 96.81 389 LEU B O 1
ATOM 6940 N N . CYS B 1 390 ? -6.297 -29.969 -22.516 1 97.19 390 CYS B N 1
ATOM 6941 C CA . CYS B 1 390 ? -5.91 -28.609 -22.172 1 97.19 390 CYS B CA 1
ATOM 6942 C C . CYS B 1 390 ? -7.098 -27.656 -22.281 1 97.19 390 CYS B C 1
ATOM 6944 O O . CYS B 1 390 ? -7.711 -27.547 -23.344 1 97.19 390 CYS B O 1
ATOM 6946 N N . PHE B 1 391 ? -7.371 -26.938 -21.172 1 95.88 391 PHE B N 1
ATOM 6947 C CA . PHE B 1 391 ? -8.414 -25.922 -21.109 1 95.88 391 PHE B CA 1
ATOM 6948 C C . PHE B 1 391 ? -7.91 -24.672 -20.391 1 95.88 391 PHE B C 1
ATOM 6950 O O . PHE B 1 391 ? -8.312 -24.406 -19.266 1 95.88 391 PHE B O 1
ATOM 6957 N N . PRO B 1 392 ? -7.066 -23.875 -21.078 1 95.25 392 PRO B N 1
ATOM 6958 C CA . PRO B 1 392 ? -6.516 -22.672 -20.438 1 95.25 392 PRO B CA 1
ATOM 6959 C C . PRO B 1 392 ? -7.586 -21.641 -20.109 1 95.25 392 PRO B C 1
ATOM 6961 O O . PRO B 1 392 ? -8.547 -21.469 -20.859 1 95.25 392 PRO B O 1
ATOM 6964 N N . LEU B 1 393 ? -7.383 -20.969 -18.984 1 92.56 393 LEU B N 1
ATOM 6965 C CA . LEU B 1 393 ? -8.336 -19.969 -18.531 1 92.56 393 LEU B CA 1
ATOM 6966 C C . LEU B 1 393 ? -7.758 -18.562 -18.672 1 92.56 393 LEU B C 1
ATOM 6968 O O . LEU B 1 393 ? -8.398 -17.672 -19.234 1 92.56 393 LEU B O 1
ATOM 6972 N N . LYS B 1 394 ? -6.559 -18.328 -18.109 1 92.31 394 LYS B N 1
ATOM 6973 C CA . LYS B 1 394 ? -5.996 -16.984 -18.047 1 92.31 394 LYS B CA 1
ATOM 6974 C C . LYS B 1 394 ? -4.473 -17.031 -17.953 1 92.31 394 LYS B C 1
ATOM 6976 O O . LYS B 1 394 ? -3.889 -18.109 -17.781 1 92.31 394 LYS B O 1
ATOM 6981 N N . ALA B 1 395 ? -3.811 -15.875 -18.094 1 93.31 395 ALA B N 1
ATOM 6982 C CA . ALA B 1 395 ? -2.385 -15.648 -17.875 1 93.31 395 ALA B CA 1
ATOM 6983 C C . ALA B 1 395 ? -1.541 -16.484 -18.828 1 93.31 395 ALA B C 1
ATOM 6985 O O . ALA B 1 395 ? -1.799 -16.5 -20.031 1 93.31 395 ALA B O 1
ATOM 6986 N N . ASP B 1 396 ? -0.549 -17.188 -18.312 1 96.31 396 ASP B N 1
ATOM 6987 C CA . ASP B 1 396 ? 0.4 -17.891 -19.172 1 96.31 396 ASP B CA 1
ATOM 6988 C C . ASP B 1 396 ? -0.185 -19.203 -19.672 1 96.31 396 ASP B C 1
ATOM 6990 O O . ASP B 1 396 ? 0.417 -19.891 -20.5 1 96.31 396 ASP B O 1
ATOM 6994 N N . GLN B 1 397 ? -1.383 -19.531 -19.25 1 96.38 397 GLN B N 1
ATOM 6995 C CA . GLN B 1 397 ? -1.995 -20.812 -19.578 1 96.38 397 GLN B CA 1
ATOM 6996 C C . GLN B 1 397 ? -2.242 -20.938 -21.078 1 96.38 397 GLN B C 1
ATOM 6998 O O . GLN B 1 397 ? -2.084 -22.016 -21.656 1 96.38 397 GLN B O 1
ATOM 7003 N N . LEU B 1 398 ? -2.572 -19.828 -21.688 1 96.25 398 LEU B N 1
ATOM 7004 C CA . LEU B 1 398 ? -2.812 -19.844 -23.125 1 96.25 398 LEU B CA 1
ATOM 7005 C C . LEU B 1 398 ? -1.53 -20.156 -23.891 1 96.25 398 LEU B C 1
ATOM 7007 O O . LEU B 1 398 ? -1.55 -20.922 -24.844 1 96.25 398 LEU B O 1
ATOM 7011 N N . THR B 1 399 ? -0.511 -19.531 -23.438 1 98.12 399 THR B N 1
ATOM 7012 C CA . THR B 1 399 ? 0.777 -19.75 -24.094 1 98.12 399 THR B CA 1
ATOM 7013 C C . THR B 1 399 ? 1.285 -21.156 -23.844 1 98.12 399 THR B C 1
ATOM 7015 O O . THR B 1 399 ? 1.886 -21.781 -24.719 1 98.12 399 THR B O 1
ATOM 7018 N N . ILE B 1 400 ? 1.044 -21.672 -22.688 1 98.25 400 ILE B N 1
ATOM 7019 C CA . ILE B 1 400 ? 1.452 -23.031 -22.344 1 98.25 400 ILE B CA 1
ATOM 7020 C C . ILE B 1 400 ? 0.648 -24.047 -23.172 1 98.25 400 ILE B C 1
ATOM 7022 O O . ILE B 1 400 ? 1.188 -25.047 -23.625 1 98.25 400 ILE B O 1
ATOM 7026 N N . ARG B 1 401 ? -0.621 -23.75 -23.344 1 97.44 401 ARG B N 1
ATOM 7027 C CA . ARG B 1 401 ? -1.427 -24.594 -24.219 1 97.44 401 ARG B CA 1
ATOM 7028 C C . ARG B 1 401 ? -0.809 -24.703 -25.609 1 97.44 401 ARG B C 1
ATOM 7030 O O . ARG B 1 401 ? -0.768 -25.781 -26.203 1 97.44 401 ARG B O 1
ATOM 7037 N N . LYS B 1 402 ? -0.374 -23.578 -26.156 1 97.12 402 LYS B N 1
ATOM 7038 C CA . LYS B 1 402 ? 0.295 -23.578 -27.453 1 97.12 402 LYS B CA 1
ATOM 7039 C C . LYS B 1 402 ? 1.489 -24.531 -27.453 1 97.12 402 LYS B C 1
ATOM 7041 O O . LYS B 1 402 ? 1.682 -25.297 -28.406 1 97.12 402 LYS B O 1
ATOM 7046 N N . LEU B 1 403 ? 2.301 -24.5 -26.406 1 97.5 403 LEU B N 1
ATOM 7047 C CA . LEU B 1 403 ? 3.457 -25.375 -26.297 1 97.5 403 LEU B CA 1
ATOM 7048 C C . LEU B 1 403 ? 3.025 -26.844 -26.281 1 97.5 403 LEU B C 1
ATOM 7050 O O . LEU B 1 403 ? 3.564 -27.656 -27.047 1 97.5 403 LEU B O 1
ATOM 7054 N N . LEU B 1 404 ? 1.995 -27.141 -25.531 1 97.44 404 LEU B N 1
ATOM 7055 C CA . LEU B 1 404 ? 1.57 -28.516 -25.297 1 97.44 404 LEU B CA 1
ATOM 7056 C C . LEU B 1 404 ? 0.923 -29.109 -26.531 1 97.44 404 LEU B C 1
ATOM 7058 O O . LEU B 1 404 ? 1.173 -30.266 -26.875 1 97.44 404 LEU B O 1
ATOM 7062 N N . VAL B 1 405 ? 0.114 -28.281 -27.188 1 96.06 405 VAL B N 1
ATOM 7063 C CA . VAL B 1 405 ? -0.75 -28.812 -28.234 1 96.06 405 VAL B CA 1
ATOM 7064 C C . VAL B 1 405 ? -0.099 -28.594 -29.594 1 96.06 405 VAL B C 1
ATOM 7066 O O . VAL B 1 405 ? 0.002 -29.531 -30.406 1 96.06 405 VAL B O 1
ATOM 7069 N N . ASP B 1 406 ? 0.434 -27.422 -29.812 1 95.5 406 ASP B N 1
ATOM 7070 C CA . ASP B 1 406 ? 0.888 -27.062 -31.156 1 95.5 406 ASP B CA 1
ATOM 7071 C C . ASP B 1 406 ? 2.367 -27.391 -31.328 1 95.5 406 ASP B C 1
ATOM 7073 O O . ASP B 1 406 ? 2.773 -27.875 -32.375 1 95.5 406 ASP B O 1
ATOM 7077 N N . ASP B 1 407 ? 3.104 -27.078 -30.344 1 96.06 407 ASP B N 1
ATOM 7078 C CA . ASP B 1 407 ? 4.547 -27.188 -30.531 1 96.06 407 ASP B CA 1
ATOM 7079 C C . ASP B 1 407 ? 5.047 -28.594 -30.203 1 96.06 407 ASP B C 1
ATOM 7081 O O . ASP B 1 407 ? 5.734 -29.219 -31 1 96.06 407 ASP B O 1
ATOM 7085 N N . TRP B 1 408 ? 4.695 -29.109 -29 1 96.44 408 TRP B N 1
ATOM 7086 C CA . TRP B 1 408 ? 5.227 -30.375 -28.531 1 96.44 408 TRP B CA 1
ATOM 7087 C C . TRP B 1 408 ? 4.289 -31.531 -28.906 1 96.44 408 TRP B C 1
ATOM 7089 O O . TRP B 1 408 ? 4.691 -32.688 -28.906 1 96.44 408 TRP B O 1
ATOM 7099 N N . ARG B 1 409 ? 2.996 -31.234 -29.094 1 94.31 409 ARG B N 1
ATOM 7100 C CA . ARG B 1 409 ? 1.977 -32.188 -29.531 1 94.31 409 ARG B CA 1
ATOM 7101 C C . ARG B 1 409 ? 1.805 -33.312 -28.5 1 94.31 409 ARG B C 1
ATOM 7103 O O . ARG B 1 409 ? 1.761 -34.469 -28.859 1 94.31 409 ARG B O 1
ATOM 7110 N N . ILE B 1 410 ? 1.768 -32.938 -27.266 1 95.19 410 ILE B N 1
ATOM 7111 C CA . ILE B 1 410 ? 1.609 -33.906 -26.172 1 95.19 410 ILE B CA 1
ATOM 7112 C C . ILE B 1 410 ? 0.298 -33.656 -25.438 1 95.19 410 ILE B C 1
ATOM 7114 O O . ILE B 1 410 ? 0.063 -34.219 -24.359 1 95.19 410 ILE B O 1
ATOM 7118 N N . GLY B 1 411 ? -0.499 -32.719 -25.891 1 94.38 411 GLY B N 1
ATOM 7119 C CA . GLY B 1 411 ? -1.798 -32.406 -25.328 1 94.38 411 GLY B CA 1
ATOM 7120 C C . GLY B 1 411 ? -2.889 -32.281 -26.375 1 94.38 411 GLY B C 1
ATOM 7121 O O . GLY B 1 411 ? -2.602 -32.188 -27.562 1 94.38 411 GLY B O 1
ATOM 7122 N N . VAL B 1 412 ? -4.09 -32.344 -25.859 1 93.94 412 VAL B N 1
ATOM 7123 C CA . VAL B 1 412 ? -5.262 -32.156 -26.719 1 93.94 412 VAL B CA 1
ATOM 7124 C C . VAL B 1 412 ? -6.09 -30.984 -26.234 1 93.94 412 VAL B C 1
ATOM 7126 O O . VAL B 1 412 ? -6.246 -30.781 -25.031 1 93.94 412 VAL B O 1
ATOM 7129 N N . ASN B 1 413 ? -6.562 -30.234 -27.219 1 94.56 413 ASN B N 1
ATOM 7130 C CA . ASN B 1 413 ? -7.449 -29.141 -26.859 1 94.56 413 ASN B CA 1
ATOM 7131 C C . ASN B 1 413 ? -8.828 -29.641 -26.438 1 94.56 413 ASN B C 1
ATOM 7133 O O . ASN B 1 413 ? -9.43 -30.469 -27.125 1 94.56 413 ASN B O 1
ATOM 7137 N N . LEU B 1 414 ? -9.234 -29.078 -25.328 1 93.69 414 LEU B N 1
ATOM 7138 C CA . LEU B 1 414 ? -10.594 -29.422 -24.938 1 93.69 414 LEU B CA 1
ATOM 7139 C C . LEU B 1 414 ? -11.617 -28.766 -25.844 1 93.69 414 LEU B C 1
ATOM 7141 O O . LEU B 1 414 ? -12.617 -29.391 -26.219 1 93.69 414 LEU B O 1
ATOM 7145 N N . CYS B 1 415 ? -11.305 -27.422 -26.062 1 85.25 415 CYS B N 1
ATOM 7146 C CA . CYS B 1 415 ? -12.281 -26.656 -26.828 1 85.25 415 CYS B CA 1
ATOM 7147 C C . CYS B 1 415 ? -11.664 -26.109 -28.109 1 85.25 415 CYS B C 1
ATOM 7149 O O . CYS B 1 415 ? -10.711 -25.328 -28.062 1 85.25 415 CYS B O 1
ATOM 7151 N N . ASP B 1 416 ? -12.141 -26.5 -29.172 1 71.38 416 ASP B N 1
ATOM 7152 C CA . ASP B 1 416 ? -11.703 -26.016 -30.469 1 71.38 416 ASP B CA 1
ATOM 7153 C C . ASP B 1 416 ? -12.695 -25 -31.047 1 71.38 416 ASP B C 1
ATOM 7155 O O . ASP B 1 416 ? -12.328 -24.141 -31.844 1 71.38 416 ASP B O 1
ATOM 7159 N N . LYS B 1 417 ? -13.922 -25.172 -30.578 1 66.81 417 LYS B N 1
ATOM 7160 C CA . LYS B 1 417 ? -15.039 -24.375 -31.062 1 66.81 417 LYS B CA 1
ATOM 7161 C C . LYS B 1 417 ? -15.664 -23.562 -29.938 1 66.81 417 LYS B C 1
ATOM 7163 O O . LYS B 1 417 ? -15.68 -23.984 -28.781 1 66.81 417 LYS B O 1
ATOM 7168 N N . LYS B 1 418 ? -15.969 -22.312 -30.141 1 76 418 LYS B N 1
ATOM 7169 C CA . LYS B 1 418 ? -16.719 -21.547 -29.156 1 76 418 LYS B CA 1
ATOM 7170 C C . LYS B 1 418 ? -18.203 -21.578 -29.453 1 76 418 LYS B C 1
ATOM 7172 O O . LYS B 1 418 ? -18.609 -21.438 -30.609 1 76 418 LYS B O 1
ATOM 7177 N N . PRO B 1 419 ? -19.109 -22 -28.391 1 84.88 419 PRO B N 1
ATOM 7178 C CA . PRO B 1 419 ? -18.828 -22.188 -26.969 1 84.88 419 PRO B CA 1
ATOM 7179 C C . PRO B 1 419 ? -18.547 -23.656 -26.609 1 84.88 419 PRO B C 1
ATOM 7181 O O . PRO B 1 419 ? -18.875 -24.562 -27.375 1 84.88 419 PRO B O 1
ATOM 7184 N N . LEU B 1 420 ? -17.891 -23.922 -25.516 1 91.94 420 LEU B N 1
ATOM 7185 C CA . LEU B 1 420 ? -17.656 -25.25 -24.984 1 91.94 420 LEU B CA 1
ATOM 7186 C C . LEU B 1 420 ? -18.984 -25.953 -24.688 1 91.94 420 LEU B C 1
ATOM 7188 O O . LEU B 1 420 ? -19.875 -25.359 -24.062 1 91.94 420 LEU B O 1
ATOM 7192 N N . THR B 1 421 ? -19.188 -27.141 -25.172 1 94.31 421 THR B N 1
ATOM 7193 C CA . THR B 1 421 ? -20.406 -27.891 -24.922 1 94.31 421 THR B CA 1
ATOM 7194 C C . THR B 1 421 ? -20.109 -29.188 -24.156 1 94.31 421 THR B C 1
ATOM 7196 O O . THR B 1 421 ? -19.016 -29.734 -24.266 1 94.31 421 THR B O 1
ATOM 7199 N N . ARG B 1 422 ? -21.141 -29.688 -23.453 1 95.75 422 ARG B N 1
ATOM 7200 C CA . ARG B 1 422 ? -21.016 -30.922 -22.703 1 95.75 422 ARG B CA 1
ATOM 7201 C C . ARG B 1 422 ? -20.703 -32.094 -23.609 1 95.75 422 ARG B C 1
ATOM 7203 O O . ARG B 1 422 ? -19.969 -33.031 -23.219 1 95.75 422 ARG B O 1
ATOM 7210 N N . PHE B 1 423 ? -21.156 -32.062 -24.812 1 95.62 423 PHE B N 1
ATOM 7211 C CA . PHE B 1 423 ? -20.922 -33.156 -25.766 1 95.62 423 PHE B CA 1
ATOM 7212 C C . PHE B 1 423 ? -19.469 -33.156 -26.219 1 95.62 423 PHE B C 1
ATOM 7214 O O . PHE B 1 423 ? -18.875 -34.25 -26.359 1 95.62 423 PHE B O 1
ATOM 7221 N N . GLU B 1 424 ? -19.016 -31.984 -26.469 1 95.38 424 GLU B N 1
ATOM 7222 C CA . GLU B 1 424 ? -17.594 -31.891 -26.844 1 95.38 424 GLU B CA 1
ATOM 7223 C C . GLU B 1 424 ? -16.688 -32.375 -25.703 1 95.38 424 GLU B C 1
ATOM 7225 O O . GLU B 1 424 ? -15.695 -33.031 -25.938 1 95.38 424 GLU B O 1
ATOM 7230 N N . VAL B 1 425 ? -17.031 -31.953 -24.516 1 96.56 425 VAL B N 1
ATOM 7231 C CA . VAL B 1 425 ? -16.266 -32.375 -23.344 1 96.56 425 VAL B CA 1
ATOM 7232 C C . VAL B 1 425 ? -16.25 -33.906 -23.266 1 96.56 425 VAL B C 1
ATOM 7234 O O . VAL B 1 425 ? -15.18 -34.5 -23.125 1 96.56 425 VAL B O 1
ATOM 7237 N N . ALA B 1 426 ? -17.391 -34.531 -23.344 1 96.62 426 ALA B N 1
ATOM 7238 C CA . ALA B 1 426 ? -17.5 -35.969 -23.266 1 96.62 426 ALA B CA 1
ATOM 7239 C C . ALA B 1 426 ? -16.688 -36.656 -24.359 1 96.62 426 ALA B C 1
ATOM 7241 O O . ALA B 1 426 ? -15.984 -37.656 -24.094 1 96.62 426 ALA B O 1
ATOM 7242 N N . GLU B 1 427 ? -16.781 -36.125 -25.484 1 94.31 427 GLU B N 1
ATOM 7243 C CA . GLU B 1 427 ? -16.062 -36.688 -26.625 1 94.31 427 GLU B CA 1
ATOM 7244 C C . GLU B 1 427 ? -14.547 -36.625 -26.422 1 94.31 427 GLU B C 1
ATOM 7246 O O . GLU B 1 427 ? -13.844 -37.625 -26.594 1 94.31 427 GLU B O 1
ATOM 7251 N N . LYS B 1 428 ? -14.039 -35.469 -26.094 1 94.75 428 LYS B N 1
ATOM 7252 C CA . LYS B 1 428 ? -12.602 -35.25 -25.922 1 94.75 428 LYS B CA 1
ATOM 7253 C C . LYS B 1 428 ? -12.062 -36.062 -24.75 1 94.75 428 LYS B C 1
ATOM 7255 O O . LYS B 1 428 ? -10.945 -36.594 -24.812 1 94.75 428 LYS B O 1
ATOM 7260 N N . VAL B 1 429 ? -12.844 -36.188 -23.75 1 96.12 429 VAL B N 1
ATOM 7261 C CA . VAL B 1 429 ? -12.453 -37 -22.594 1 96.12 429 VAL B CA 1
ATOM 7262 C C . VAL B 1 429 ? -12.344 -38.469 -23.016 1 96.12 429 VAL B C 1
ATOM 7264 O O . VAL B 1 429 ? -11.367 -39.125 -22.672 1 96.12 429 VAL B O 1
ATOM 7267 N N . ASN B 1 430 ? -13.32 -38.906 -23.703 1 94.56 430 ASN B N 1
ATOM 7268 C CA . ASN B 1 430 ? -13.32 -40.312 -24.141 1 94.56 430 ASN B CA 1
ATOM 7269 C C . ASN B 1 430 ? -12.148 -40.594 -25.062 1 94.56 430 ASN B C 1
ATOM 7271 O O . ASN B 1 430 ? -11.547 -41.688 -24.984 1 94.56 430 ASN B O 1
ATOM 7275 N N . VAL B 1 431 ? -11.891 -39.656 -25.875 1 91.38 431 VAL B N 1
ATOM 7276 C CA . VAL B 1 431 ? -10.766 -39.844 -26.781 1 91.38 431 VAL B CA 1
ATOM 7277 C C . VAL B 1 431 ? -9.461 -39.906 -26 1 91.38 431 VAL B C 1
ATOM 7279 O O . VAL B 1 431 ? -8.633 -40.781 -26.234 1 91.38 431 VAL B O 1
ATOM 7282 N N . LEU B 1 432 ? -9.289 -39.031 -25.062 1 93.25 432 LEU B N 1
ATOM 7283 C CA . LEU B 1 432 ? -8.062 -39 -24.266 1 93.25 432 LEU B CA 1
ATOM 7284 C C . LEU B 1 432 ? -7.883 -40.281 -23.469 1 93.25 432 LEU B C 1
ATOM 7286 O O . LEU B 1 432 ? -6.766 -40.781 -23.344 1 93.25 432 LEU B O 1
ATOM 7290 N N . MET B 1 433 ? -9 -40.844 -22.969 1 92.75 433 MET B N 1
ATOM 7291 C CA . MET B 1 433 ? -8.953 -41.938 -22.031 1 92.75 433 MET B CA 1
ATOM 7292 C C . MET B 1 433 ? -8.969 -43.281 -22.75 1 92.75 433 MET B C 1
ATOM 7294 O O . MET B 1 433 ? -8.789 -44.344 -22.141 1 92.75 433 MET B O 1
ATOM 7298 N N . SER B 1 434 ? -9.156 -43.156 -23.969 1 87.19 434 SER B N 1
ATOM 7299 C CA . SER B 1 434 ? -9.258 -44.406 -24.734 1 87.19 434 SER B CA 1
ATOM 7300 C C . SER B 1 434 ? -7.883 -45 -25.016 1 87.19 434 SER B C 1
ATOM 7302 O O . SER B 1 434 ? -6.887 -44.281 -25.078 1 87.19 434 SER B O 1
ATOM 7304 N N . THR B 1 435 ? -7.883 -46.312 -25.047 1 70.06 435 THR B N 1
ATOM 7305 C CA . THR B 1 435 ? -6.66 -47.031 -25.391 1 70.06 435 THR B CA 1
ATOM 7306 C C . THR B 1 435 ? -6.246 -46.719 -26.828 1 70.06 435 THR B C 1
ATOM 7308 O O . THR B 1 435 ? -5.109 -46.969 -27.219 1 70.06 435 THR B O 1
ATOM 7311 N N . LYS B 1 436 ? -7.16 -46.125 -27.516 1 67.06 436 LYS B N 1
ATOM 7312 C CA . LYS B 1 436 ? -6.902 -45.781 -28.906 1 67.06 436 LYS B CA 1
ATOM 7313 C C . LYS B 1 436 ? -6.312 -44.375 -29.031 1 67.06 436 LYS B C 1
ATOM 7315 O O . LYS B 1 436 ? -6.383 -43.781 -30.109 1 67.06 436 LYS B O 1
ATOM 7320 N N . LEU B 1 437 ? -5.984 -43.906 -27.922 1 65 437 LEU B N 1
ATOM 7321 C CA . LEU B 1 437 ? -5.316 -42.625 -28.031 1 65 437 LEU B CA 1
ATOM 7322 C C . LEU B 1 437 ? -4.281 -42.625 -29.141 1 65 437 LEU B C 1
ATOM 7324 O O . LEU B 1 437 ? -3.629 -43.656 -29.375 1 65 437 LEU B O 1
ATOM 7328 N N . ASP B 1 438 ? -4.254 -41.562 -29.672 1 66.44 438 ASP B N 1
ATOM 7329 C CA . ASP B 1 438 ? -3.424 -41.375 -30.859 1 66.44 438 ASP B CA 1
ATOM 7330 C C . ASP B 1 438 ? -1.987 -41.812 -30.594 1 66.44 438 ASP B C 1
ATOM 7332 O O . ASP B 1 438 ? -1.343 -41.344 -29.656 1 66.44 438 ASP B O 1
ATOM 7336 N N . ASP B 1 439 ? -1.688 -42.812 -31.219 1 79.56 439 ASP B N 1
ATOM 7337 C CA . ASP B 1 439 ? -0.333 -43.344 -31.188 1 79.56 439 ASP B CA 1
ATOM 7338 C C . ASP B 1 439 ? 0.706 -42.25 -31.312 1 79.56 439 ASP B C 1
ATOM 7340 O O . ASP B 1 439 ? 1.755 -42.281 -30.656 1 79.56 439 ASP B O 1
ATOM 7344 N N . LYS B 1 440 ? 0.276 -41.25 -31.938 1 86.56 440 LYS B N 1
ATOM 7345 C CA . LYS B 1 440 ? 1.202 -40.156 -32.125 1 86.56 440 LYS B CA 1
ATOM 7346 C C . LYS B 1 440 ? 1.405 -39.375 -30.828 1 86.56 440 LYS B C 1
ATOM 7348 O O . LYS B 1 440 ? 2.531 -39 -30.5 1 86.56 440 LYS B O 1
ATOM 7353 N N . LEU B 1 441 ? 0.391 -39.094 -30.125 1 90.69 441 LEU B N 1
ATOM 7354 C CA . LEU B 1 441 ? 0.465 -38.375 -28.859 1 90.69 441 LEU B CA 1
ATOM 7355 C C . LEU B 1 441 ? 1.326 -39.125 -27.859 1 90.69 441 LEU B C 1
ATOM 7357 O O . LEU B 1 441 ? 2.143 -38.531 -27.156 1 90.69 441 LEU B O 1
ATOM 7361 N N . ARG B 1 442 ? 1.193 -40.375 -27.781 1 88.44 442 ARG B N 1
ATOM 7362 C CA . ARG B 1 442 ? 1.962 -41.219 -26.859 1 88.44 442 ARG B CA 1
ATOM 7363 C C . ARG B 1 442 ? 3.443 -41.188 -27.219 1 88.44 442 ARG B C 1
ATOM 7365 O O . ARG B 1 442 ? 4.301 -41.156 -26.328 1 88.44 442 ARG B O 1
ATOM 7372 N N . LYS B 1 443 ? 3.639 -41.25 -28.453 1 92.19 443 LYS B N 1
ATOM 7373 C CA . LYS B 1 443 ? 5.02 -41.25 -28.922 1 92.19 443 LYS B CA 1
ATOM 7374 C C . LYS B 1 443 ? 5.695 -39.906 -28.578 1 92.19 443 LYS B C 1
ATOM 7376 O O . LYS B 1 443 ? 6.828 -39.906 -28.094 1 92.19 443 LYS B O 1
ATOM 7381 N N . GLU B 1 444 ? 4.992 -38.906 -28.859 1 95 444 GLU B N 1
ATOM 7382 C CA . GLU B 1 444 ? 5.543 -37.594 -28.547 1 95 444 GLU B CA 1
ATOM 7383 C C . GLU B 1 444 ? 5.73 -37.406 -27.047 1 95 444 GLU B C 1
ATOM 7385 O O . GLU B 1 444 ? 6.73 -36.844 -26.609 1 95 444 GLU B O 1
ATOM 7390 N N . MET B 1 445 ? 4.789 -37.906 -26.297 1 94.62 445 MET B N 1
ATOM 7391 C CA . MET B 1 445 ? 4.883 -37.844 -24.828 1 94.62 445 MET B CA 1
ATOM 7392 C C . MET B 1 445 ? 6.113 -38.594 -24.328 1 94.62 445 MET B C 1
ATOM 7394 O O . MET B 1 445 ? 6.82 -38.094 -23.438 1 94.62 445 MET B O 1
ATOM 7398 N N . THR B 1 446 ? 6.316 -39.688 -24.875 1 95.5 446 THR B N 1
ATOM 7399 C CA . THR B 1 446 ? 7.477 -40.5 -24.484 1 95.5 446 THR B CA 1
ATOM 7400 C C . THR B 1 446 ? 8.773 -39.75 -24.797 1 95.5 446 THR B C 1
ATOM 7402 O O . THR B 1 446 ? 9.703 -39.75 -23.984 1 95.5 446 THR B O 1
ATOM 7405 N N . LYS B 1 447 ? 8.789 -39.125 -25.906 1 96.94 447 LYS B N 1
ATOM 7406 C CA . LYS B 1 447 ? 9.969 -38.375 -26.312 1 96.94 447 LYS B CA 1
ATOM 7407 C C . LYS B 1 447 ? 10.227 -37.219 -25.359 1 96.94 447 LYS B C 1
ATOM 7409 O O . LYS B 1 447 ? 11.352 -37.031 -24.891 1 96.94 447 LYS B O 1
ATOM 7414 N N . VAL B 1 448 ? 9.234 -36.438 -25.125 1 97.5 448 VAL B N 1
ATOM 7415 C CA . VAL B 1 448 ? 9.359 -35.25 -24.266 1 97.5 448 VAL B CA 1
ATOM 7416 C C . VAL B 1 448 ? 9.695 -35.688 -22.844 1 97.5 448 VAL B C 1
ATOM 7418 O O . VAL B 1 448 ? 10.5 -35.031 -22.172 1 97.5 448 VAL B O 1
ATOM 7421 N N . ARG B 1 449 ? 9.078 -36.75 -22.391 1 96.75 449 ARG B N 1
ATOM 7422 C CA . ARG B 1 449 ? 9.359 -37.281 -21.062 1 96.75 449 ARG B CA 1
ATOM 7423 C C . ARG B 1 449 ? 10.828 -37.688 -20.938 1 96.75 449 ARG B C 1
ATOM 7425 O O . ARG B 1 449 ? 11.461 -37.438 -19.906 1 96.75 449 ARG B O 1
ATOM 7432 N N . GLN B 1 450 ? 11.344 -38.281 -21.922 1 97.06 450 GLN B N 1
ATOM 7433 C CA . GLN B 1 450 ? 12.742 -38.688 -21.906 1 97.06 450 GLN B CA 1
ATOM 7434 C C . GLN B 1 450 ? 13.664 -37.469 -21.844 1 97.06 450 GLN B C 1
ATOM 7436 O O . GLN B 1 450 ? 14.719 -37.5 -21.203 1 97.06 450 GLN B O 1
ATOM 7441 N N . ILE B 1 451 ? 13.289 -36.469 -22.531 1 97.12 451 ILE B N 1
ATOM 7442 C CA . ILE B 1 451 ? 14.062 -35.25 -22.484 1 97.12 451 ILE B CA 1
ATOM 7443 C C . ILE B 1 451 ? 14.133 -34.719 -21.062 1 97.12 451 ILE B C 1
ATOM 7445 O O . ILE B 1 451 ? 15.211 -34.344 -20.578 1 97.12 451 ILE B O 1
ATOM 7449 N N . LEU B 1 452 ? 13.008 -34.719 -20.375 1 96.31 452 LEU B N 1
ATOM 7450 C CA . LEU B 1 452 ? 12.961 -34.25 -18.984 1 96.31 452 LEU B CA 1
ATOM 7451 C C . LEU B 1 452 ? 13.828 -35.125 -18.094 1 96.31 452 LEU B C 1
ATOM 7453 O O . LEU B 1 452 ? 14.578 -34.594 -17.25 1 96.31 452 LEU B O 1
ATOM 7457 N N . LYS B 1 453 ? 13.75 -36.406 -18.25 1 94.62 453 LYS B N 1
ATOM 7458 C CA . LYS B 1 453 ? 14.516 -37.344 -17.453 1 94.62 453 LYS B CA 1
ATOM 7459 C C . LYS B 1 453 ? 16.016 -37.188 -17.672 1 94.62 453 LYS B C 1
ATOM 7461 O O . LYS B 1 453 ? 16.797 -37.219 -16.719 1 94.62 453 LYS B O 1
ATOM 7466 N N . ASN B 1 454 ? 16.359 -37.031 -18.891 1 96.06 454 ASN B N 1
ATOM 7467 C CA . ASN B 1 454 ? 17.766 -36.812 -19.234 1 96.06 454 ASN B CA 1
ATOM 7468 C C . ASN B 1 454 ? 18.312 -35.531 -18.625 1 96.06 454 ASN B C 1
ATOM 7470 O O . ASN B 1 454 ? 19.469 -35.5 -18.188 1 96.06 454 ASN B O 1
ATOM 7474 N N . ALA B 1 455 ? 17.5 -34.562 -18.656 1 95.88 455 ALA B N 1
ATOM 7475 C CA . ALA B 1 455 ? 17.922 -33.25 -18.125 1 95.88 455 ALA B CA 1
ATOM 7476 C C . ALA B 1 455 ? 18.25 -33.344 -16.641 1 95.88 455 ALA B C 1
ATOM 7478 O O . ALA B 1 455 ? 19.125 -32.656 -16.141 1 95.88 455 ALA B O 1
ATOM 7479 N N . LEU B 1 456 ? 17.594 -34.25 -15.891 1 93 456 LEU B N 1
ATOM 7480 C CA . LEU B 1 456 ? 17.75 -34.344 -14.445 1 93 456 LEU B CA 1
ATOM 7481 C C . LEU B 1 456 ? 18.75 -35.438 -14.078 1 93 456 LEU B C 1
ATOM 7483 O O . LEU B 1 456 ? 19.141 -35.531 -12.914 1 93 456 LEU B O 1
ATOM 7487 N N . ALA B 1 457 ? 19.125 -36.219 -15.031 1 91.69 457 ALA B N 1
ATOM 7488 C CA . ALA B 1 457 ? 20.109 -37.281 -14.781 1 91.69 457 ALA B CA 1
ATOM 7489 C C . ALA B 1 457 ? 21.453 -36.688 -14.359 1 91.69 457 ALA B C 1
ATOM 7491 O O . ALA B 1 457 ? 21.641 -35.469 -14.414 1 91.69 457 ALA B O 1
ATOM 7492 N N . GLU B 1 458 ? 22.281 -37.656 -13.945 1 89.44 458 GLU B N 1
ATOM 7493 C CA . GLU B 1 458 ? 23.625 -37.25 -13.602 1 89.44 458 GLU B CA 1
ATOM 7494 C C . GLU B 1 458 ? 24.312 -36.562 -14.781 1 89.44 458 GLU B C 1
ATOM 7496 O O . GLU B 1 458 ? 24.359 -37.094 -15.883 1 89.44 458 GLU B O 1
ATOM 7501 N N . ASN B 1 459 ? 24.641 -35.438 -14.711 1 91.25 459 ASN B N 1
ATOM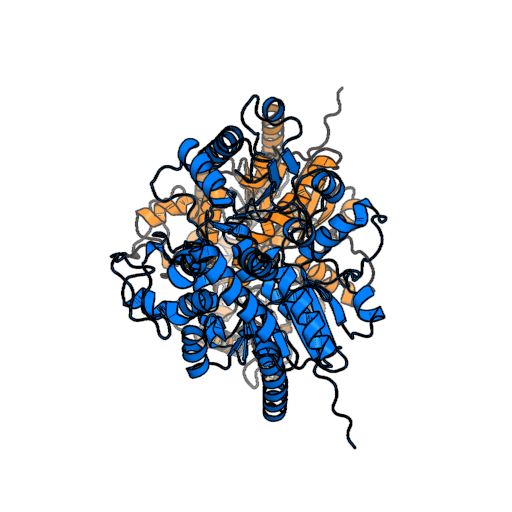 7502 C CA . ASN B 1 459 ? 25.297 -34.625 -15.727 1 91.25 459 ASN B CA 1
ATOM 7503 C C . ASN B 1 459 ? 24.328 -34.125 -16.781 1 91.25 459 ASN B C 1
ATOM 7505 O O . ASN B 1 459 ? 24.719 -33.812 -17.906 1 91.25 459 ASN B O 1
ATOM 7509 N N . GLY B 1 460 ? 23.031 -34.281 -16.453 1 96.12 460 GLY B N 1
ATOM 7510 C CA . GLY B 1 460 ? 22.031 -33.719 -17.359 1 96.12 460 GLY B CA 1
ATOM 7511 C C . GLY B 1 460 ? 22.156 -32.219 -17.516 1 96.12 460 GLY B C 1
ATOM 7512 O O . GLY B 1 460 ? 22.891 -31.562 -16.781 1 96.12 460 GLY B O 1
ATOM 7513 N N . SER B 1 461 ? 21.516 -31.719 -18.516 1 97.69 461 SER B N 1
ATOM 7514 C CA . SER B 1 461 ? 21.625 -30.297 -18.859 1 97.69 461 SER B CA 1
ATOM 7515 C C . SER B 1 461 ? 21.234 -29.422 -17.672 1 97.69 461 SER B C 1
ATOM 7517 O O . SER B 1 461 ? 21.875 -28.406 -17.406 1 97.69 461 SER B O 1
ATOM 7519 N N . SER B 1 462 ? 20.172 -29.766 -16.969 1 97.31 462 SER B N 1
ATOM 7520 C CA . SER B 1 462 ? 19.688 -28.969 -15.852 1 97.31 462 SER B CA 1
ATOM 7521 C C . SER B 1 462 ? 20.734 -28.906 -14.734 1 97.31 462 SER B C 1
ATOM 7523 O O . SER B 1 462 ? 20.953 -27.844 -14.148 1 97.31 462 SER B O 1
ATOM 7525 N N . GLU B 1 463 ? 21.391 -30 -14.445 1 95.31 463 GLU B N 1
ATOM 7526 C CA . GLU B 1 463 ? 22.453 -30.047 -13.445 1 95.31 463 GLU B CA 1
ATOM 7527 C C . GLU B 1 463 ? 23.672 -29.266 -13.906 1 95.31 463 GLU B C 1
ATOM 7529 O O . GLU B 1 463 ? 24.281 -28.516 -13.125 1 95.31 463 GLU B O 1
ATOM 7534 N N . ARG B 1 464 ? 23.984 -29.438 -15.094 1 97.62 464 ARG B N 1
ATOM 7535 C CA . ARG B 1 464 ? 25.125 -28.719 -15.648 1 97.62 464 ARG B CA 1
ATOM 7536 C C . ARG B 1 464 ? 24.891 -27.219 -15.617 1 97.62 464 ARG B C 1
ATOM 7538 O O . ARG B 1 464 ? 25.797 -26.453 -15.273 1 97.62 464 ARG B O 1
ATOM 7545 N N . ASN B 1 465 ? 23.75 -26.828 -15.984 1 98.19 465 ASN B N 1
ATOM 7546 C CA . ASN B 1 465 ? 23.406 -25.406 -15.961 1 98.19 465 ASN B CA 1
ATOM 7547 C C . ASN B 1 465 ? 23.453 -24.828 -14.555 1 98.19 465 ASN B C 1
ATOM 7549 O O . ASN B 1 465 ? 23.906 -23.703 -14.352 1 98.19 465 ASN B O 1
ATOM 7553 N N . LEU B 1 466 ? 22.969 -25.594 -13.578 1 97.38 466 LEU B N 1
ATOM 7554 C CA . LEU B 1 466 ? 23.031 -25.141 -12.195 1 97.38 466 LEU B CA 1
ATOM 7555 C C . LEU B 1 466 ? 24.469 -24.969 -11.727 1 97.38 466 LEU B C 1
ATOM 7557 O O . LEU B 1 466 ? 24.797 -23.984 -11.078 1 97.38 466 LEU B O 1
ATOM 7561 N N . CYS B 1 467 ? 25.312 -25.906 -12.047 1 96.94 467 CYS B N 1
ATOM 7562 C CA . CYS B 1 467 ? 26.734 -25.828 -11.68 1 96.94 467 CYS B CA 1
ATOM 7563 C C . CYS B 1 467 ? 27.406 -24.625 -12.344 1 96.94 467 CYS B C 1
ATOM 7565 O O . CYS B 1 467 ? 28.203 -23.938 -11.719 1 96.94 467 CYS B O 1
ATOM 7567 N N . GLN B 1 468 ? 27.047 -24.453 -13.578 1 97.94 468 GLN B N 1
ATOM 7568 C CA . GLN B 1 468 ? 27.609 -23.312 -14.289 1 97.94 468 GLN B CA 1
ATOM 7569 C C . GLN B 1 468 ? 27.156 -22 -13.648 1 97.94 468 GLN B C 1
ATOM 7571 O O . GLN B 1 468 ? 27.953 -21.062 -13.516 1 97.94 468 GLN B O 1
ATOM 7576 N N . PHE B 1 469 ? 25.938 -21.891 -13.312 1 98.31 469 PHE B N 1
ATOM 7577 C CA . PHE B 1 469 ? 25.438 -20.719 -12.609 1 98.31 469 PHE B CA 1
ATOM 7578 C C . PHE B 1 469 ? 26.219 -20.453 -11.336 1 98.31 469 PHE B C 1
ATOM 7580 O O . PHE B 1 469 ? 26.625 -19.328 -11.07 1 98.31 469 PHE B O 1
ATOM 7587 N N . VAL B 1 470 ? 26.391 -21.484 -10.531 1 97.75 470 VAL B N 1
ATOM 7588 C CA . VAL B 1 470 ? 27.094 -21.344 -9.266 1 97.75 470 VAL B CA 1
ATOM 7589 C C . VAL B 1 470 ? 28.516 -20.812 -9.523 1 97.75 470 VAL B C 1
ATOM 7591 O O . VAL B 1 470 ? 28.984 -19.922 -8.828 1 97.75 470 VAL B O 1
ATOM 7594 N N . SER B 1 471 ? 29.141 -21.359 -10.531 1 97.25 471 SER B N 1
ATOM 7595 C CA . SER B 1 471 ? 30.469 -20.906 -10.906 1 97.25 471 SER B CA 1
ATOM 7596 C C . SER B 1 471 ? 30.469 -19.453 -11.328 1 97.25 471 SER B C 1
ATOM 7598 O O . SER B 1 471 ? 31.312 -18.656 -10.898 1 97.25 471 SER B O 1
ATOM 7600 N N . ASP B 1 472 ? 29.516 -19.094 -12.172 1 97.94 472 ASP B N 1
ATOM 7601 C CA . ASP B 1 472 ? 29.406 -17.719 -12.664 1 97.94 472 ASP B CA 1
ATOM 7602 C C . ASP B 1 472 ? 29.109 -16.75 -11.523 1 97.94 472 ASP B C 1
ATOM 7604 O O . ASP B 1 472 ? 29.609 -15.633 -11.508 1 97.94 472 ASP B O 1
ATOM 7608 N N . LEU B 1 473 ? 28.266 -17.188 -10.625 1 97.75 473 LEU B N 1
ATOM 7609 C CA . LEU B 1 473 ? 27.906 -16.359 -9.469 1 97.75 473 LEU B CA 1
ATOM 7610 C C . LEU B 1 473 ? 29.141 -16.094 -8.602 1 97.75 473 LEU B C 1
ATOM 7612 O O . LEU B 1 473 ? 29.375 -14.961 -8.18 1 97.75 473 LEU B O 1
ATOM 7616 N N . LYS B 1 474 ? 29.938 -17.094 -8.359 1 96.25 474 LYS B N 1
ATOM 7617 C CA . LYS B 1 474 ? 31.156 -16.938 -7.59 1 96.25 474 LYS B CA 1
ATOM 7618 C C . LYS B 1 474 ? 32.094 -15.93 -8.25 1 96.25 474 LYS B C 1
ATOM 7620 O O . LYS B 1 474 ? 32.688 -15.07 -7.57 1 96.25 474 LYS B O 1
ATOM 7625 N N . ASN B 1 475 ? 32.188 -16.047 -9.508 1 95.88 475 ASN B N 1
ATOM 7626 C CA . ASN B 1 475 ? 33.031 -15.125 -10.25 1 95.88 475 ASN B CA 1
ATOM 7627 C C . ASN B 1 475 ? 32.531 -13.688 -10.148 1 95.88 475 ASN B C 1
ATOM 7629 O O . ASN B 1 475 ? 33.312 -12.766 -9.984 1 95.88 475 ASN B O 1
ATOM 7633 N N . LYS B 1 476 ? 31.25 -13.523 -10.273 1 95.88 476 LYS B N 1
ATOM 7634 C CA . LYS B 1 476 ? 30.656 -12.195 -10.203 1 95.88 476 LYS B CA 1
ATOM 7635 C C . LYS B 1 476 ? 30.875 -11.562 -8.828 1 95.88 476 LYS B C 1
ATOM 7637 O O . LYS B 1 476 ? 31.109 -10.359 -8.719 1 95.88 476 LYS B O 1
ATOM 7642 N N . ILE B 1 477 ? 30.766 -12.367 -7.824 1 93.44 477 ILE B N 1
ATOM 7643 C CA . ILE B 1 477 ? 30.922 -11.891 -6.457 1 93.44 477 ILE B CA 1
ATOM 7644 C C . ILE B 1 477 ? 32.375 -11.445 -6.223 1 93.44 477 ILE B C 1
ATOM 7646 O O . ILE B 1 477 ? 32.625 -10.445 -5.555 1 93.44 477 ILE B O 1
ATOM 7650 N N . ILE B 1 478 ? 33.312 -12.141 -6.758 1 88.44 478 ILE B N 1
ATOM 7651 C CA . ILE B 1 478 ? 34.719 -11.797 -6.641 1 88.44 478 ILE B CA 1
ATOM 7652 C C . ILE B 1 478 ? 35 -10.461 -7.34 1 88.44 478 ILE B C 1
ATOM 7654 O O . ILE B 1 478 ? 35.75 -9.641 -6.848 1 88.44 478 ILE B O 1
ATOM 7658 N N . GLU B 1 479 ? 34.312 -10.164 -8.32 1 86 479 GLU B N 1
ATOM 7659 C CA . GLU B 1 479 ? 34.469 -8.93 -9.078 1 86 479 GLU B CA 1
ATOM 7660 C C . GLU B 1 479 ? 33.875 -7.738 -8.336 1 86 479 GLU B C 1
ATOM 7662 O O . GLU B 1 479 ? 34.312 -6.602 -8.508 1 86 479 GLU B O 1
ATOM 7667 N N . LYS B 1 480 ? 32.875 -7.895 -7.598 1 80.5 480 LYS B N 1
ATOM 7668 C CA . LYS B 1 480 ? 32.156 -6.824 -6.895 1 80.5 480 LYS B CA 1
ATOM 7669 C C . LYS B 1 480 ? 32.938 -6.375 -5.66 1 80.5 480 LYS B C 1
ATOM 7671 O O . LYS B 1 480 ? 32.719 -5.27 -5.152 1 80.5 480 LYS B O 1
ATOM 7676 N N . VAL B 1 481 ? 33.781 -7.219 -5.23 1 63.53 481 VAL B N 1
ATOM 7677 C CA . VAL B 1 481 ? 34.656 -6.84 -4.109 1 63.53 481 VAL B CA 1
ATOM 7678 C C . VAL B 1 481 ? 35.875 -6.102 -4.633 1 63.53 481 VAL B C 1
ATOM 7680 O O . VAL B 1 481 ? 36.5 -6.539 -5.598 1 63.53 481 VAL B O 1
#

InterPro domains:
  IPR002213 UDP-glucuronosyl/UDP-glucosyltransferase [PF00201] (284-408)
  IPR002213 UDP-glucuronosyl/UDP-glucosyltransferase [cd03784] (7-465)
  IPR035595 UDP-glycosyltransferase family, conserved site [PS00375] (354-397)

Secondary structure (DSSP, 8-state):
----PPPEEEEE--SSHHHHHHHHHHHHHHHHTT-EEEEEEEHHHHHHHHHHHHTSS-TTS---TTHHHHHTT--EEEEEE--SS-TTS-TTTTHHHHHHHHHHTHHHHHHHHHHHHHHH-SSPP-EEEEETTSS-HHHHHHHTTPEEEEEE-S-HHHHHHHHTHHHHHHTTSSS-SS---SPB--STT-S-B-GGGS-GGGG-S---SHHHHHHHHHHHHHTT-SEEEESS-GGGSHHHHHHHHTTS-EEE------TTTTTS--SS---SSPPB--HHHHHTS-TT-EEEEE--SS----HHHHHHHHHHHHHHT-EEEEE--TTSS-SSS---PPTTHHHHHGGGEEEES-B-HHHHHTSTTEEEEEE---HHHHHHHHHHT--EEE---STTHHHHHIIIIIIS--EEES-SSSSP-HHHHHHHHHHHHSTT--HHHHHHHHHHHHHHHHHHSTT-HHHHHHHHHHHHHHHHHHHH-/----PPPEEEEE--SSHHHHHHHHHHHHHHHHTT-EEEEEEEHHHHHHHHHHHHTSS-TTS---TTHHHHHTT--EEEEEE--SS-TTS-TTTTHHHHHHHHHHTHHHHHHHHHHHHHHH-SSPP-EEEEETTSS-HHHHHHHTTPEEEEEE-S-HHHHHHHHTHHHHHHTTSSS-SS---SPB--STT-S-B-GGGS-GGGG-S---SHHHHHHHHHHHHHTT-SEEEESS-GGGSHHHHHHHHTTS-EEE------TTTTTS--SS---SSPPB--HHHHHTS-TT-EEEEE--SS----HHHHHHHHHHHHHHT-EEEEE--TTSS-SSS---PPTTHHHHHGGGEEEES-B-HHHHHTSTTEEEEEE---HHHHHHHHHHT--EEE---STTHHHHHIIIIIIS--EEES-SSSSP-HHHHHHHHHHHHSTT--HHHHHHHHHHHHHHHHHHSTT-HHHHHHHHHHHHHHHHHHHH-

Organism: Cannabis sativa (NCBI:txid3483)

Sequence (962 aa):
MTTQKPLHAVVFTLSLQGHVIPSIHLAIKLASKGFTITFVNTEVNHRDITKSLCRKTSQNDVVDIFSGAREAGLDIRYRTVSDGFPISFDRKLNNEQFLEGHVHVFPAHVDELVRDLVDSADPPLTCLVADSFFGWQSAIAKKYNLVYVSFWTEPALVFSLFYHLDLLQINGHYASHDNREDTIEYIPGIKAIEPKDLVSFLQDTDFSTSMHRLISMTSKEMKSADFILCNTVHELEFEPILAIQEQRPMYAIGPLFPSGLSNSKTLVPTSLKPEFDCTQWLNTKPQGSVLYVSFGSFIPCEKEKIDEIAHGLLLSKINFIWVLRGDAVSYEEPYVLPSGFEDEIKDRALIVTWTNQIDVISHSAIGGFLTHCGWNSTLESIWYGVPMLCFPLKADQLTIRKLLVDDWRIGVNLCDKKPLTRFEVAEKVNVLMSTKLDDKLRKEMTKVRQILKNALAENGSSERNLCQFVSDLKNKIIEKVMTTQKPLHAVVFTLSLQGHVIPSIHLAIKLASKGFTITFVNTEVNHRDITKSLCRKTSQNDVVDIFSGAREAGLDIRYRTVSDGFPISFDRKLNNEQFLEGHVHVFPAHVDELVRDLVDSADPPLTCLVADSFFGWQSAIAKKYNLVYVSFWTEPALVFSLFYHLDLLQINGHYASHDNREDTIEYIPGIKAIEPKDLVSFLQDTDFSTSMHRLISMTSKEMKSADFILCNTVHELEFEPILAIQEQRPMYAIGPLFPSGLSNSKTLVPTSLKPEFDCTQWLNTKPQGSVLYVSFGSFIPCEKEKIDEIAHGLLLSKINFIWVLRGDAVSYEEPYVLPSGFEDEIKDRALIVTWTNQIDVISHSAIGGFLTHCGWNSTLESIWYGVPMLCFPLKADQLTIRKLLVDDWRIGVNLCDKKPLTRFEVAEKVNVLMSTKLDDKLRKEMTKVRQILKNALAENGSSERNLCQFVSDLKNKIIEKV